Protein AF-0000000079958241 (afdb_homodimer)

Sequence (856 aa):
MDAGLSKRVENALKDIVPRNECHAPPRGYDASTAIDLSSAQNEVLRPELLEFFKTVVETKMSEKEFEMPESGGGNAALRVAMAHFFNTYFKPIHPVTRDHLVITAGASDAIESVIQSVCDDGDGVIVPGPYWFGFNPLLRLRANVSIIPAQPPTYQNYDNYLLPSLQAAYDFSHDKDRIKAVLLCNPHNPLGRCLPKKAIIECMEFCFERGLHFISDEIYALCRLNGAKGDRFVSALELLEPLVPSGAVKVDPSRVHVIWSPSKLFGSSGFRIGCILSQQNPPLLHALSLLTASHAPNPSALYLSSLLNWTQLPTLLALNSERLTASFSLLATFFREHDVEFIAPTDGLFVFARLARNARCVEEERRFCDRLALSGVRVGAGSWFKGVEREYGWARMRFSVKVEEMRTVVGMLARFMAKEAAVEIGQDMDAGLSKRVENALKDIVPRNECHAPPRGYDASTAIDLSSAQNEVLRPELLEFFKTVVETKMSEKEFEMPESGGGNAALRVAMAHFFNTYFKPIHPVTRDHLVITAGASDAIESVIQSVCDDGDGVIVPGPYWFGFNPLLRLRANVSIIPAQPPTYQNYDNYLLPSLQAAYDFSHDKDRIKAVLLCNPHNPLGRCLPKKAIIECMEFCFERGLHFISDEIYALCRLNGAKGDRFVSALELLEPLVPSGAVKVDPSRVHVIWSPSKLFGSSGFRIGCILSQQNPPLLHALSLLTASHAPNPSALYLSSLLNWTQLPTLLALNSERLTASFSLLATFFREHDVEFIAPTDGLFVFARLARNARCVEEERRFCDRLALSGVRVGAGSWFKGVEREYGWARMRFSVKVEEMRTVVGMLARFMAKEAAVEIGQD

Solvent-accessible surface area (backbone atoms only — not comparable to full-atom values): 42786 Å² total; per-residue (Å²): 130,86,64,62,61,9,65,61,36,52,54,30,45,69,61,40,50,66,64,52,58,72,68,52,79,51,90,82,52,51,76,89,76,31,47,75,24,47,55,85,58,28,50,67,54,35,72,63,50,48,54,49,46,43,50,45,45,69,72,65,60,56,66,70,43,29,37,66,54,40,65,86,21,30,56,64,68,34,32,44,28,47,18,53,45,42,47,70,75,41,50,36,64,58,82,58,46,41,89,27,38,29,42,16,19,12,44,67,47,26,51,38,49,51,48,40,36,40,36,41,78,70,17,31,32,37,30,57,32,47,28,62,53,69,54,53,53,52,35,25,53,80,45,36,31,44,79,40,64,14,46,23,84,39,86,64,71,38,69,78,30,44,61,61,17,45,50,48,40,50,70,68,40,92,56,52,87,40,49,39,33,37,49,41,54,44,35,26,48,57,49,4,30,35,55,46,65,67,51,53,52,48,48,41,31,56,23,41,77,68,72,26,31,37,34,38,38,32,39,35,50,85,28,39,36,70,86,46,77,72,54,61,84,68,45,72,49,48,60,54,55,67,93,43,89,95,76,44,60,60,59,53,54,50,36,42,34,39,32,32,28,53,26,42,62,66,20,33,43,4,41,15,43,24,20,36,37,38,82,53,29,67,69,53,52,52,53,44,17,64,76,32,44,67,35,43,23,32,63,40,43,53,48,48,26,51,50,60,63,36,88,58,42,68,58,52,49,50,49,49,20,50,45,39,33,56,18,36,50,55,50,51,50,51,29,60,75,66,71,39,56,62,47,79,43,26,24,45,49,34,34,29,27,34,76,36,73,81,28,86,38,66,67,50,22,46,50,49,44,42,52,39,27,64,71,28,43,30,53,27,48,41,79,56,23,66,29,36,78,92,66,46,10,34,27,33,35,39,33,27,40,46,52,71,56,43,52,52,48,52,52,49,48,51,54,48,51,55,50,55,53,50,53,57,54,66,74,98,130,86,64,61,61,9,66,60,38,52,54,30,44,69,61,40,51,66,63,52,58,73,69,52,78,53,91,81,50,51,77,88,76,31,48,76,24,47,56,86,58,28,51,67,54,35,73,64,50,49,54,48,46,45,48,44,46,68,73,64,59,56,65,70,43,27,37,67,54,40,64,86,19,30,54,63,66,31,32,43,28,47,18,52,46,40,49,70,74,42,50,37,63,59,81,56,48,43,87,28,38,30,43,15,19,12,41,68,47,27,52,37,49,51,47,39,36,39,37,39,80,71,18,31,31,37,30,56,32,47,30,61,51,67,55,54,52,52,37,25,54,78,43,37,32,43,79,41,63,15,46,24,83,38,87,66,70,37,67,80,31,45,60,62,17,46,50,48,40,49,70,69,39,92,57,52,90,40,49,40,32,36,49,42,54,42,34,25,47,59,48,5,30,34,54,47,66,67,52,53,51,50,49,42,32,56,22,42,78,68,71,26,33,37,35,38,37,32,39,33,51,86,29,39,36,71,86,46,77,73,54,62,85,68,44,72,49,47,60,53,56,66,96,43,89,96,77,49,59,59,58,52,54,50,34,40,37,40,31,31,27,52,26,42,62,65,20,33,43,5,40,17,44,24,21,37,37,39,82,53,29,68,68,54,52,52,53,45,19,64,75,32,42,68,34,42,24,32,64,41,42,54,48,49,27,52,49,62,63,36,88,57,39,67,57,52,50,51,49,48,18,50,47,38,32,55,17,37,49,56,52,51,51,51,28,60,75,66,71,38,55,62,46,78,44,26,24,45,51,32,34,29,28,34,75,35,74,81,28,86,36,67,67,50,23,45,51,49,44,41,53,40,27,63,72,29,43,31,53,26,49,41,78,56,22,67,28,38,76,93,66,48,11,33,28,33,36,38,33,26,41,46,54,71,56,42,52,53,47,54,52,51,48,51,53,48,51,53,51,52,54,50,54,56,55,67,74,97

Radius of gyration: 28.28 Å; Cα contacts (8 Å, |Δi|>4): 1809; chains: 2; bounding box: 67×85×63 Å

Organism: NCBI:txid1448308

InterPro domains:
  IPR004839 Aminotransferase, class I/classII, large domain [PF00155] (73-410)
  IPR015421 Pyridoxal phosphate-dependent transferase, major domain [G3DSA:3.40.640.10] (57-310)
  IPR015422 Pyridoxal phosphate-dependent transferase, small domain [G3DSA:3.90.1150.10] (34-405)
  IPR015424 Pyridoxal phosphate-dependent transferase [SSF53383] (9-418)
  IPR050478 Ethylene and sulfur compound biosynthesis-related protein [PTHR43795] (66-410)

Foldseek 3Di:
DCPVDDPLQVVLCVVVVVLVVLFDADPLFDPVQFDEQADQFFDLCVVVLVVLLVVLCVPPDDPVLVDFFDFQQTDQLLLALVQVLCVPAQVFPDRAHSNQKHKFQALLRVVLLLLLLFAAAAFEEEEEPLAFLVVSSSNPNPRNYYYQYLFDADPPPSLVCLLVSVCCSLVPDPCNVRYAAYEYEAVGPPAQAGRAPVSVLSVQLVCLVSVHAYEYEDAQALQFAPPDDDHHHHDPSHQCDDPDDPDHRSHDLQRYKYWYDCCNQVRPSVQRMIIIGRDRNSVSSSSSSVVRVRGHRSSSSSSSSCQSPPPCNVVSSVSSNHQLNLLVVLVVVLCVVVVWDWNDHGTGFKIKIQLQVPDQDQVSLSVLQSVLSSLRYHWAAPVSRPHHPRDHRITIGGSSDGNVVSVVVSVSSVVSVVVVVVVVVVVD/DCPVDDPLQVVLCVVVVVLVVLQDADPLFDPVQFDEQADQFFDLCVVVLVVLLVVLCVPPDDCVLVDFFDFLQTDQLLLALVQVLCVPAQVFPDRAHSNQKHKFQALLRVVLLLLLLFAAAAFEEEEEPLAFLVVSSSNPNPRNYYYQYLFDADPPPSLVCLLVSVCCSLVPDPCNVRYAAYEYEAVGPPAQAGHAPVSVLSVQLVCLVSVHAYEYEDAQALQFAPPDDDHHHHDPSHQCDDPDDPDHRSHDLQRYKYWYDCCNQVRPSVQRMIIIGRDPNSVSSSSSSVVRSRGHRSSSSSSSSCQSPPPCNVVSSVSSNHQLNLLVVLVVVLCVVVVWDWNGHGTGFKIKIQLQVPDQDQVSLSVLQSVLSSLRYHWAAPVSRPHHPRDHRITIGGSSDGNVVSVVVSVSSVVSVVVVVVVVVVVD

pLDDT: mean 93.85, std 8.52, range [39.72, 98.88]

Structure (mmCIF, N/CA/C/O backbone):
data_AF-0000000079958241-model_v1
#
loop_
_entity.id
_entity.type
_entity.pdbx_description
1 polymer 'PLP-dependent transferase'
#
loop_
_atom_site.group_PDB
_atom_site.id
_atom_site.type_symbol
_atom_site.label_atom_id
_atom_site.label_alt_id
_atom_site.label_comp_id
_atom_site.label_asym_id
_atom_site.label_entity_id
_atom_site.label_seq_id
_atom_site.pdbx_PDB_ins_code
_atom_site.Cartn_x
_atom_site.Cartn_y
_atom_site.Cartn_z
_atom_site.occupancy
_atom_site.B_iso_or_equiv
_atom_site.auth_seq_id
_atom_site.auth_comp_id
_atom_site.auth_asym_id
_atom_site.auth_atom_id
_atom_site.pdbx_PDB_model_num
ATOM 1 N N . MET A 1 1 ? -21.328 11.523 -18.625 1 60.44 1 MET A N 1
ATOM 2 C CA . MET A 1 1 ? -20.625 12.547 -17.859 1 60.44 1 MET A CA 1
ATOM 3 C C . MET A 1 1 ? -19.125 12.273 -17.844 1 60.44 1 MET A C 1
ATOM 5 O O . MET A 1 1 ? -18.703 11.109 -17.828 1 60.44 1 MET A O 1
ATOM 9 N N . ASP A 1 2 ? -18.359 13.289 -18.234 1 85.19 2 ASP A N 1
ATOM 10 C CA . ASP A 1 2 ? -16.906 13.188 -18.219 1 85.19 2 ASP A CA 1
ATOM 11 C C . ASP A 1 2 ? -16.375 12.992 -16.797 1 85.19 2 ASP A C 1
ATOM 13 O O . ASP A 1 2 ? -16.484 13.883 -15.961 1 85.19 2 ASP A O 1
ATOM 17 N N . ALA A 1 3 ? -15.93 11.82 -16.484 1 90.69 3 ALA A N 1
ATOM 18 C CA . ALA A 1 3 ? -15.461 11.461 -15.141 1 90.69 3 ALA A CA 1
ATOM 19 C C . ALA A 1 3 ? -14.141 12.148 -14.82 1 90.69 3 ALA A C 1
ATOM 21 O O . ALA A 1 3 ? -13.711 12.172 -13.664 1 90.69 3 ALA A O 1
ATOM 22 N N . GLY A 1 4 ? -13.555 12.742 -15.852 1 95.44 4 GLY A N 1
ATOM 23 C CA . GLY A 1 4 ? -12.297 13.445 -15.656 1 95.44 4 GLY A CA 1
ATOM 24 C C . GLY A 1 4 ? -11.133 12.516 -15.367 1 95.44 4 GLY A C 1
ATOM 25 O O . GLY A 1 4 ? -10.188 12.891 -14.656 1 95.44 4 GLY A O 1
ATOM 26 N N . LEU A 1 5 ? -11.195 11.242 -15.867 1 96.81 5 LEU A N 1
ATOM 27 C CA . LEU A 1 5 ? -10.109 10.297 -15.68 1 96.81 5 LEU A CA 1
ATOM 28 C C . LEU A 1 5 ? -8.922 10.648 -16.562 1 96.81 5 LEU A C 1
ATOM 30 O O . LEU A 1 5 ? -9.094 11.242 -17.641 1 96.81 5 LEU A O 1
ATOM 34 N N . SER A 1 6 ? -7.781 10.375 -16.141 1 96.69 6 SER A N 1
ATOM 35 C CA . SER A 1 6 ? -6.598 10.492 -16.984 1 96.69 6 SER A CA 1
ATOM 36 C C . SER A 1 6 ? -6.672 9.539 -18.172 1 96.69 6 SER A C 1
ATOM 38 O O . SER A 1 6 ? -7.367 8.523 -18.109 1 96.69 6 SER A O 1
ATOM 40 N N . LYS A 1 7 ? -5.957 9.836 -19.219 1 95.81 7 LYS A N 1
ATOM 41 C CA . LYS A 1 7 ? -5.887 8.969 -20.406 1 95.81 7 LYS A CA 1
ATOM 42 C C . LYS A 1 7 ? -5.227 7.633 -20.062 1 95.81 7 LYS A C 1
ATOM 44 O O . LYS A 1 7 ? -5.621 6.59 -20.578 1 95.81 7 LYS A O 1
ATOM 49 N N . ARG A 1 8 ? -4.258 7.668 -19.219 1 95.38 8 ARG A N 1
ATOM 50 C CA . ARG A 1 8 ? -3.535 6.445 -18.875 1 95.38 8 ARG A CA 1
ATOM 51 C C . ARG A 1 8 ? -4.445 5.457 -18.156 1 95.38 8 ARG A C 1
ATOM 53 O O . ARG A 1 8 ? -4.422 4.262 -18.438 1 95.38 8 ARG A O 1
ATOM 60 N N . VAL A 1 9 ? -5.293 5.969 -17.266 1 95.31 9 VAL A N 1
ATOM 61 C CA . VAL A 1 9 ? -6.188 5.078 -16.531 1 95.31 9 VAL A CA 1
ATOM 62 C C . VAL A 1 9 ? -7.316 4.609 -17.438 1 95.31 9 VAL A C 1
ATOM 64 O O . VAL A 1 9 ? -7.719 3.447 -17.391 1 95.31 9 VAL A O 1
ATOM 67 N N . GLU A 1 10 ? -7.816 5.48 -18.25 1 95.44 10 GLU A N 1
ATOM 68 C CA . GLU A 1 10 ? -8.836 5.082 -19.203 1 95.44 10 GLU A CA 1
ATOM 69 C C . GLU A 1 10 ? -8.336 3.961 -20.109 1 95.44 10 GLU A C 1
ATOM 71 O O . GLU A 1 10 ? -9.047 2.979 -20.344 1 95.44 10 GLU A O 1
ATOM 76 N N . ASN A 1 11 ? -7.172 4.152 -20.594 1 94.38 11 ASN A N 1
ATOM 77 C CA . ASN A 1 11 ? -6.578 3.154 -21.484 1 94.38 11 ASN A CA 1
ATOM 78 C C . ASN A 1 11 ? -6.344 1.832 -20.75 1 94.38 11 ASN A C 1
ATOM 80 O O . ASN A 1 11 ? -6.598 0.761 -21.312 1 94.38 11 ASN A O 1
ATOM 84 N N . ALA A 1 12 ? -5.883 1.941 -19.578 1 92.88 12 ALA A N 1
ATOM 85 C CA . ALA A 1 12 ? -5.637 0.736 -18.797 1 92.88 12 ALA A CA 1
ATOM 86 C C . ALA A 1 12 ? -6.938 -0.013 -18.531 1 92.88 12 ALA A C 1
ATOM 88 O O . ALA A 1 12 ? -6.988 -1.241 -18.625 1 92.88 12 ALA A O 1
ATOM 89 N N . LEU A 1 13 ? -7.973 0.729 -18.188 1 93.25 13 LEU A N 1
ATOM 90 C CA . LEU A 1 13 ? -9.258 0.116 -17.875 1 93.25 13 LEU A CA 1
ATOM 91 C C . LEU A 1 13 ? -9.844 -0.577 -19.109 1 93.25 13 LEU A C 1
ATOM 93 O O . LEU A 1 13 ? -10.438 -1.653 -19 1 93.25 13 LEU A O 1
ATOM 97 N N . LYS A 1 14 ? -9.695 0.004 -20.219 1 92.5 14 LYS A N 1
ATOM 98 C CA . LYS A 1 14 ? -10.18 -0.585 -21.469 1 92.5 14 LYS A CA 1
ATOM 99 C C . LYS A 1 14 ? -9.516 -1.936 -21.719 1 92.5 14 LYS A C 1
ATOM 101 O O . LYS A 1 14 ? -10.141 -2.838 -22.297 1 92.5 14 LYS A O 1
ATOM 106 N N . ASP A 1 15 ? -8.359 -2.045 -21.234 1 90.31 15 ASP A N 1
ATOM 107 C CA . ASP A 1 15 ? -7.602 -3.273 -21.453 1 90.31 15 ASP A CA 1
ATOM 108 C C . ASP A 1 15 ? -7.914 -4.309 -20.375 1 90.31 15 ASP A C 1
ATOM 110 O O . ASP A 1 15 ? -8.07 -5.496 -20.672 1 90.31 15 ASP A O 1
ATOM 114 N N . ILE A 1 16 ? -8.062 -3.873 -19.156 1 90.5 16 ILE A N 1
ATOM 115 C CA . ILE A 1 16 ? -8.047 -4.789 -18.031 1 90.5 16 ILE A CA 1
ATOM 116 C C . ILE A 1 16 ? -9.477 -5.242 -17.719 1 90.5 16 ILE A C 1
ATOM 118 O O . ILE A 1 16 ? -9.695 -6.391 -17.328 1 90.5 16 ILE A O 1
ATOM 122 N N . VAL A 1 17 ? -10.453 -4.383 -17.859 1 87.69 17 VAL A N 1
ATOM 123 C CA . VAL A 1 17 ? -11.797 -4.629 -17.344 1 87.69 17 VAL A CA 1
ATOM 124 C C . VAL A 1 17 ? -12.422 -5.812 -18.078 1 87.69 17 VAL A C 1
ATOM 126 O O . VAL A 1 17 ? -12.922 -6.746 -17.453 1 87.69 17 VAL A O 1
ATOM 129 N N . PRO A 1 18 ? -12.336 -5.895 -19.391 1 84.5 18 PRO A N 1
ATOM 130 C CA . PRO A 1 18 ? -12.906 -7.059 -20.078 1 84.5 18 PRO A CA 1
ATOM 131 C C . PRO A 1 18 ? -12.234 -8.367 -19.672 1 84.5 18 PRO A C 1
ATOM 133 O O . PRO A 1 18 ? -12.898 -9.398 -19.562 1 84.5 18 PRO A O 1
ATOM 136 N N . ARG A 1 19 ? -11.023 -8.367 -19.422 1 81.31 19 ARG A N 1
ATOM 137 C CA . ARG A 1 19 ? -10.273 -9.562 -19.047 1 81.31 19 ARG A CA 1
ATOM 138 C C . ARG A 1 19 ? -10.656 -10.031 -17.641 1 81.31 19 ARG A C 1
ATOM 140 O O . ARG A 1 19 ? -10.695 -11.234 -17.375 1 81.31 19 ARG A O 1
ATOM 147 N N . ASN A 1 20 ? -10.914 -9.031 -16.812 1 81.06 20 ASN A N 1
ATOM 148 C CA . ASN A 1 20 ? -11.297 -9.359 -15.445 1 81.06 20 ASN A CA 1
ATOM 149 C C . ASN A 1 20 ? -12.711 -9.938 -15.383 1 81.06 20 ASN A C 1
ATOM 151 O O . ASN A 1 20 ? -13 -10.789 -14.531 1 81.06 20 ASN A O 1
ATOM 155 N N . GLU A 1 21 ? -13.562 -9.484 -16.172 1 77.69 21 GLU A N 1
ATOM 156 C CA . GLU A 1 21 ? -14.953 -9.922 -16.172 1 77.69 21 GLU A CA 1
ATOM 157 C C . GLU A 1 21 ? -15.062 -11.406 -16.531 1 77.69 21 GLU A C 1
ATOM 159 O O . GLU A 1 21 ? -15.977 -12.094 -16.078 1 77.69 21 GLU A O 1
ATOM 164 N N . CYS A 1 22 ? -14.125 -11.875 -17.203 1 75.5 22 CYS A N 1
ATOM 165 C CA . CYS A 1 22 ? -14.133 -13.273 -17.609 1 75.5 22 CYS A CA 1
ATOM 166 C C . CYS A 1 22 ? -13.852 -14.195 -16.438 1 75.5 22 CYS A C 1
ATOM 168 O O . CYS A 1 22 ? -14.094 -15.398 -16.5 1 75.5 22 CYS A O 1
ATOM 170 N N . HIS A 1 23 ? -13.438 -13.594 -15.367 1 81.31 23 HIS A N 1
ATOM 171 C CA . HIS A 1 23 ? -13.078 -14.391 -14.195 1 81.31 23 HIS A CA 1
ATOM 172 C C . HIS A 1 23 ? -14.164 -14.312 -13.125 1 81.31 23 HIS A C 1
ATOM 17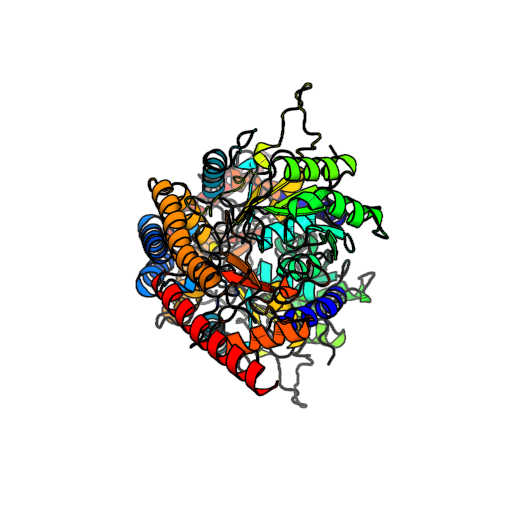4 O O . HIS A 1 23 ? -14.062 -14.969 -12.086 1 81.31 23 HIS A O 1
ATOM 180 N N . ALA A 1 24 ? -15.156 -13.555 -13.43 1 84.31 24 ALA A N 1
ATOM 181 C CA . ALA A 1 24 ? -16.25 -13.414 -12.469 1 84.31 24 ALA A CA 1
ATOM 182 C C . ALA A 1 24 ? -17.062 -14.703 -12.367 1 84.31 24 ALA A C 1
ATOM 184 O O . ALA A 1 24 ? -17.203 -15.43 -13.352 1 84.31 24 ALA A O 1
ATOM 185 N N . PRO A 1 25 ? -17.547 -14.977 -11.234 1 89.25 25 PRO A N 1
ATOM 186 C CA . PRO A 1 25 ? -18.422 -16.141 -11.125 1 89.25 25 PRO A CA 1
ATOM 187 C C . PRO A 1 25 ? -19.703 -16 -11.961 1 89.25 25 PRO A C 1
ATOM 189 O O . PRO A 1 25 ? -20.141 -14.883 -12.234 1 89.25 25 PRO A O 1
ATOM 192 N N . PRO A 1 26 ? -20.203 -17.109 -12.297 1 91.44 26 PRO A N 1
ATOM 193 C CA . PRO A 1 26 ? -21.438 -17.062 -13.102 1 91.44 26 PRO A CA 1
ATOM 194 C C . PRO A 1 26 ? -22.641 -16.609 -12.297 1 91.44 26 PRO A C 1
ATOM 196 O O . PRO A 1 26 ? -22.641 -16.672 -11.062 1 91.44 26 PRO A O 1
ATOM 199 N N . ARG A 1 27 ? -23.656 -16.203 -13.102 1 88.44 27 ARG A N 1
ATOM 200 C CA . ARG A 1 27 ? -24.922 -15.812 -12.477 1 88.44 27 ARG A CA 1
ATOM 201 C C . ARG A 1 27 ? -25.516 -16.984 -11.703 1 88.44 27 ARG A C 1
ATOM 203 O O . ARG A 1 27 ? -25.531 -18.109 -12.188 1 88.44 27 ARG A O 1
ATOM 210 N N . GLY A 1 28 ? -25.875 -16.688 -10.57 1 91.5 28 GLY A N 1
ATOM 211 C CA . GLY A 1 28 ? -26.484 -17.734 -9.758 1 91.5 28 GLY A CA 1
ATOM 212 C C . GLY A 1 28 ? -25.5 -18.359 -8.773 1 91.5 28 GLY A C 1
ATOM 213 O O . GLY A 1 28 ? -25.906 -19.141 -7.906 1 91.5 28 GLY A O 1
ATOM 214 N N . TYR A 1 29 ? -24.234 -18.078 -8.984 1 92.12 29 TYR A N 1
ATOM 215 C CA . TYR A 1 29 ? -23.219 -18.562 -8.062 1 92.12 29 TYR A CA 1
ATOM 216 C C . TYR A 1 29 ? -23.438 -18.016 -6.656 1 92.12 29 TYR A C 1
ATOM 218 O O . TYR A 1 29 ? -23.703 -16.812 -6.488 1 92.12 29 TYR A O 1
ATOM 226 N N . ASP A 1 30 ? -23.438 -18.844 -5.684 1 90.88 30 ASP A N 1
ATOM 227 C CA . ASP A 1 30 ? -23.594 -18.453 -4.285 1 90.88 30 ASP A CA 1
ATOM 228 C C . ASP A 1 30 ? -22.312 -18.719 -3.502 1 90.88 30 ASP A C 1
ATOM 230 O O . ASP A 1 30 ? -22.047 -19.859 -3.092 1 90.88 30 ASP A O 1
ATOM 234 N N . ALA A 1 31 ? -21.688 -17.734 -3.178 1 86.38 31 ALA A N 1
ATOM 235 C CA . ALA A 1 31 ? -20.391 -17.828 -2.512 1 86.38 31 ALA A CA 1
ATOM 236 C C . ALA A 1 31 ? -20.547 -18.344 -1.084 1 86.38 31 ALA A C 1
ATOM 238 O O . ALA A 1 31 ? -19.594 -18.875 -0.506 1 86.38 31 ALA A O 1
ATOM 239 N N . SER A 1 32 ? -21.703 -18.25 -0.576 1 86.5 32 SER A N 1
ATOM 240 C CA . SER A 1 32 ? -21.922 -18.641 0.811 1 86.5 32 SER A CA 1
ATOM 241 C C . SER A 1 32 ? -22.031 -20.156 0.942 1 86.5 32 SER A C 1
ATOM 243 O O . SER A 1 32 ? -21.766 -20.719 2.014 1 86.5 32 SER A O 1
ATOM 245 N N . THR A 1 33 ? -22.344 -20.812 -0.108 1 88.94 33 THR A N 1
ATOM 246 C CA . THR A 1 33 ? -22.547 -22.25 -0.037 1 88.94 33 THR A CA 1
ATOM 247 C C . THR A 1 33 ? -21.5 -22.984 -0.856 1 88.94 33 THR A C 1
ATOM 249 O O . THR A 1 33 ? -21.281 -24.188 -0.67 1 88.94 33 THR A O 1
ATOM 252 N N . ALA A 1 34 ? -20.828 -22.297 -1.674 1 94.38 34 ALA A N 1
ATOM 253 C CA . ALA A 1 34 ? -19.859 -22.922 -2.555 1 94.38 34 ALA A CA 1
ATOM 254 C C . ALA A 1 34 ? -18.484 -22.969 -1.896 1 94.38 34 ALA A C 1
ATOM 256 O O . ALA A 1 34 ? -18.203 -22.219 -0.954 1 94.38 34 ALA A O 1
ATOM 257 N N . ILE A 1 35 ? -17.719 -23.906 -2.277 1 96.38 35 ILE A N 1
ATOM 258 C CA . ILE A 1 35 ? -16.297 -23.969 -1.918 1 96.38 35 ILE A CA 1
ATOM 259 C C . ILE A 1 35 ? -15.453 -23.422 -3.064 1 96.38 35 ILE A C 1
ATOM 261 O O . ILE A 1 35 ? -15.484 -23.953 -4.176 1 96.38 35 ILE A O 1
ATOM 265 N N . ASP A 1 36 ? -14.766 -22.359 -2.818 1 95.69 36 ASP A N 1
ATOM 266 C CA . ASP A 1 36 ? -13.953 -21.719 -3.842 1 95.69 36 ASP A CA 1
ATOM 267 C C . ASP A 1 36 ? -12.539 -22.281 -3.859 1 95.69 36 ASP A C 1
ATOM 269 O O . ASP A 1 36 ? -11.734 -22 -2.975 1 95.69 36 ASP A O 1
ATOM 273 N N . LEU A 1 37 ? -12.242 -23.062 -4.859 1 97.69 37 LEU A N 1
ATOM 274 C CA . LEU A 1 37 ? -10.906 -23.609 -5.039 1 97.69 37 LEU A CA 1
ATOM 275 C C . LEU A 1 37 ? -10.148 -22.875 -6.129 1 97.69 37 LEU A C 1
ATOM 277 O O . LEU A 1 37 ? -9.102 -23.328 -6.59 1 97.69 37 LEU A O 1
ATOM 281 N N . SER A 1 38 ? -10.688 -21.719 -6.547 1 95.75 38 SER A N 1
ATOM 282 C CA . SER A 1 38 ? -10.094 -21.016 -7.676 1 95.75 38 SER A CA 1
ATOM 283 C C . SER A 1 38 ? -8.984 -20.078 -7.211 1 95.75 38 SER A C 1
ATOM 285 O O . SER A 1 38 ? -8.156 -19.641 -8.016 1 95.75 38 SER A O 1
ATOM 287 N N . SER A 1 39 ? -8.93 -19.703 -5.926 1 92.75 39 SER A N 1
ATOM 288 C CA . SER A 1 39 ? -7.941 -18.766 -5.406 1 92.75 39 SER A CA 1
ATOM 289 C C . SER A 1 39 ? -6.711 -19.5 -4.879 1 92.75 39 SER A C 1
ATOM 291 O O . SER A 1 39 ? -6.777 -20.703 -4.57 1 92.75 39 SER A O 1
ATOM 293 N N . ALA A 1 40 ? -5.609 -18.812 -4.789 1 94.38 40 ALA A N 1
ATOM 294 C CA . ALA A 1 40 ? -4.375 -19.406 -4.277 1 94.38 40 ALA A CA 1
ATOM 295 C C . ALA A 1 40 ? -4.172 -19.078 -2.803 1 94.38 40 ALA A C 1
ATOM 297 O O . ALA A 1 40 ? -3.102 -18.609 -2.408 1 94.38 40 ALA A O 1
ATOM 298 N N . GLN A 1 41 ? -5.133 -19.406 -2.016 1 95.81 41 GLN A N 1
ATOM 299 C CA . GLN A 1 41 ? -5.008 -19.172 -0.579 1 95.81 41 GLN A CA 1
ATOM 300 C C . GLN A 1 41 ? -4.645 -20.469 0.15 1 95.81 41 GLN A C 1
ATOM 302 O O . GLN A 1 41 ? -5.105 -21.547 -0.223 1 95.81 41 GLN A O 1
ATOM 307 N N . ASN A 1 42 ? -3.852 -20.328 1.13 1 98.38 42 ASN A N 1
ATOM 308 C CA . ASN A 1 42 ? -3.49 -21.453 1.984 1 98.38 42 ASN A CA 1
ATOM 309 C C . ASN A 1 42 ? -4.199 -21.375 3.334 1 98.38 42 ASN A C 1
ATOM 311 O O . ASN A 1 42 ? -3.949 -20.469 4.125 1 98.38 42 ASN A O 1
ATOM 315 N N . GLU A 1 43 ? -5.031 -22.344 3.637 1 97.75 43 GLU A N 1
ATOM 316 C CA . GLU A 1 43 ? -5.848 -22.25 4.844 1 97.75 43 GLU A CA 1
ATOM 317 C C . GLU A 1 43 ? -5.453 -23.312 5.855 1 97.75 43 GLU A C 1
ATOM 319 O O . GLU A 1 43 ? -6.031 -23.391 6.941 1 97.75 43 GLU A O 1
ATOM 324 N N . VAL A 1 44 ? -4.422 -24.078 5.594 1 97.94 44 VAL A N 1
ATOM 325 C CA . VAL A 1 44 ? -4.211 -25.312 6.332 1 97.94 44 VAL A CA 1
ATOM 326 C C . VAL A 1 44 ? -3.586 -25.016 7.691 1 97.94 44 VAL A C 1
ATOM 328 O O . VAL A 1 44 ? -3.646 -25.828 8.609 1 97.94 44 VAL A O 1
ATOM 331 N N . LEU A 1 45 ? -3.012 -23.797 7.852 1 97.88 45 LEU A N 1
ATOM 332 C CA . LEU A 1 45 ? -2.336 -23.484 9.102 1 97.88 45 LEU A CA 1
ATOM 333 C C . LEU A 1 45 ? -3.078 -22.391 9.867 1 97.88 45 LEU A C 1
ATOM 335 O O . LEU A 1 45 ? -2.6 -21.922 10.891 1 97.88 45 LEU A O 1
ATOM 339 N N . ARG A 1 46 ? -4.195 -21.906 9.438 1 96.88 46 ARG A N 1
ATOM 340 C CA . ARG A 1 46 ? -4.816 -20.672 9.906 1 96.88 46 ARG A CA 1
ATOM 341 C C . ARG A 1 46 ? -5.129 -20.75 11.398 1 96.88 46 ARG A C 1
ATOM 343 O O . ARG A 1 46 ? -4.957 -19.766 12.125 1 96.88 46 ARG A O 1
ATOM 350 N N . PRO A 1 47 ? -5.613 -21.984 11.938 1 96.88 47 PRO A N 1
ATOM 351 C CA . PRO A 1 47 ? -5.867 -22.016 13.383 1 96.88 47 PRO A CA 1
ATOM 352 C C . PRO A 1 47 ? -4.613 -21.734 14.211 1 96.88 47 PRO A C 1
ATOM 354 O O . PRO A 1 47 ? -4.664 -20.969 15.164 1 96.88 47 PRO A O 1
ATOM 357 N N . GLU A 1 48 ? -3.502 -22.359 13.867 1 97.88 48 GLU A N 1
ATOM 358 C CA . GLU A 1 48 ? -2.242 -22.156 14.578 1 97.88 48 GLU A CA 1
ATOM 359 C C . GLU A 1 48 ? -1.749 -20.719 14.422 1 97.88 48 GLU A C 1
ATOM 361 O O . GLU A 1 48 ? -1.29 -20.109 15.391 1 97.88 48 GLU A O 1
ATOM 366 N N . LEU A 1 49 ? -1.885 -20.172 13.25 1 98.44 49 LEU A N 1
ATOM 367 C CA . LEU A 1 49 ? -1.387 -18.828 12.961 1 98.44 49 LEU A CA 1
ATOM 368 C C . LEU A 1 49 ? -2.236 -17.7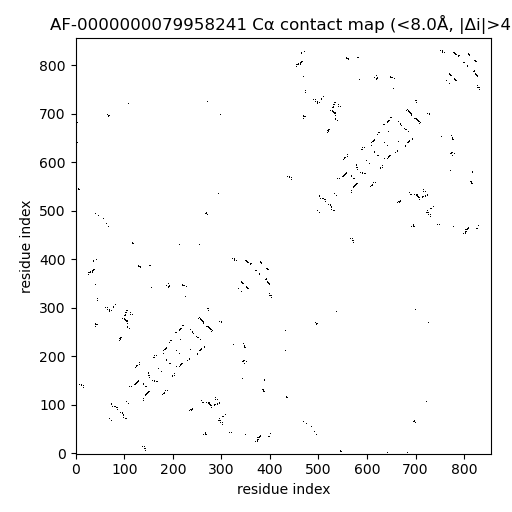66 13.656 1 98.44 49 LEU A C 1
ATOM 370 O O . LEU A 1 49 ? -1.723 -16.734 14.078 1 98.44 49 LEU A O 1
ATOM 374 N N . LEU A 1 50 ? -3.553 -18.031 13.711 1 98.5 50 LEU A N 1
ATOM 375 C CA . LEU A 1 50 ? -4.441 -17.125 14.43 1 98.5 50 LEU A CA 1
ATOM 376 C C . LEU A 1 50 ? -4.039 -17.031 15.898 1 98.5 50 LEU A C 1
ATOM 378 O O . LEU A 1 50 ? -3.91 -15.922 16.438 1 98.5 50 LEU A O 1
ATOM 382 N N . GLU A 1 51 ? -3.814 -18.172 16.516 1 98.44 51 GLU A N 1
ATOM 383 C CA . GLU A 1 51 ? -3.418 -18.188 17.922 1 98.44 51 GLU A CA 1
ATOM 384 C C . GLU A 1 51 ? -2.049 -17.531 18.109 1 9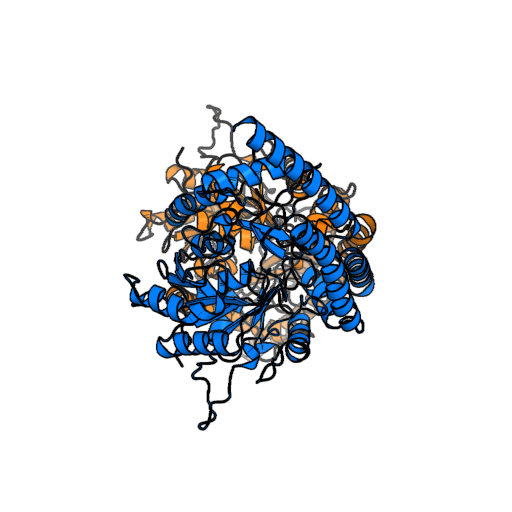8.44 51 GLU A C 1
ATOM 386 O O . GLU A 1 51 ? -1.827 -16.828 19.094 1 98.44 51 GLU A O 1
ATOM 391 N N . PHE A 1 52 ? -1.175 -17.797 17.234 1 98.56 52 PHE A N 1
ATOM 392 C CA . PHE A 1 52 ? 0.145 -17.188 17.281 1 98.56 52 PHE A CA 1
ATOM 393 C C . PHE A 1 52 ? 0.036 -15.664 17.219 1 98.56 52 PHE A C 1
ATOM 395 O O . PHE A 1 52 ? 0.68 -14.953 18 1 98.56 52 PHE A O 1
ATOM 402 N N . PHE A 1 53 ? -0.739 -15.133 16.297 1 98.62 53 PHE A N 1
ATOM 403 C CA . PHE A 1 53 ? -0.907 -13.688 16.141 1 98.62 53 PHE A CA 1
ATOM 404 C C . PHE A 1 53 ? -1.483 -13.07 17.422 1 98.62 53 PHE A C 1
ATOM 406 O O . PHE A 1 53 ? -1.022 -12.016 17.859 1 98.62 53 PHE A O 1
ATOM 413 N N . LYS A 1 54 ? -2.52 -13.719 17.922 1 98.69 54 LYS A N 1
ATOM 414 C CA . LYS A 1 54 ? -3.111 -13.227 19.172 1 98.69 54 LYS A CA 1
ATOM 415 C C . LYS A 1 54 ? -2.062 -13.117 20.266 1 98.69 54 LYS A C 1
ATOM 417 O O . LYS A 1 54 ? -2.018 -12.125 21 1 98.69 54 LYS A O 1
ATOM 422 N N . THR A 1 55 ? -1.21 -14.086 20.359 1 98.56 55 THR A N 1
ATOM 423 C CA . THR A 1 55 ? -0.159 -14.102 21.375 1 98.56 55 THR A CA 1
ATOM 424 C C . THR A 1 55 ? 0.845 -12.977 21.125 1 98.56 55 THR A C 1
ATOM 426 O O . THR A 1 55 ? 1.264 -12.297 22.062 1 98.56 55 THR A O 1
ATOM 429 N N . VAL A 1 56 ? 1.237 -12.781 19.891 1 98.69 56 VAL A N 1
ATOM 430 C CA . VAL A 1 56 ? 2.197 -11.75 19.531 1 98.69 56 VAL A CA 1
ATOM 431 C C . VAL A 1 56 ? 1.645 -10.375 19.906 1 98.69 56 VAL A C 1
ATOM 433 O O . VAL A 1 56 ? 2.357 -9.547 20.484 1 98.69 56 VAL A O 1
ATOM 436 N N . VAL A 1 57 ? 0.379 -10.102 19.578 1 98.69 57 VAL A N 1
ATOM 437 C CA . VAL A 1 57 ? -0.237 -8.812 19.891 1 98.69 57 VAL A CA 1
ATOM 438 C C . VAL A 1 57 ? -0.305 -8.617 21.391 1 98.69 57 VAL A C 1
ATOM 440 O O . VAL A 1 57 ? 0.009 -7.531 21.906 1 98.69 57 VAL A O 1
ATOM 443 N N . GLU A 1 58 ? -0.638 -9.641 22.078 1 98.25 58 GLU A N 1
ATOM 444 C CA . GLU A 1 58 ? -0.765 -9.555 23.531 1 98.25 58 GLU A CA 1
ATOM 445 C C . GLU A 1 58 ? 0.586 -9.289 24.188 1 98.25 58 GLU A C 1
ATOM 447 O O . GLU A 1 58 ? 0.685 -8.484 25.109 1 98.25 58 GLU A O 1
ATOM 452 N N . THR A 1 59 ? 1.635 -9.875 23.641 1 98.19 59 THR A N 1
ATOM 453 C CA . THR A 1 59 ? 2.877 -9.914 24.406 1 98.19 59 THR A CA 1
ATOM 454 C C . THR A 1 59 ? 3.893 -8.93 23.844 1 98.19 59 THR A C 1
ATOM 456 O O . THR A 1 59 ? 4.789 -8.469 24.547 1 98.19 59 THR A O 1
ATOM 459 N N . LYS A 1 60 ? 3.773 -8.57 22.547 1 98.38 60 LYS A N 1
ATOM 460 C CA . LYS A 1 60 ? 4.879 -7.848 21.938 1 98.38 60 LYS A CA 1
ATOM 461 C C . LYS A 1 60 ? 4.41 -6.504 21.375 1 98.38 60 LYS A C 1
ATOM 463 O O . LYS A 1 60 ? 5.223 -5.605 21.141 1 98.38 60 LYS A O 1
ATOM 468 N N . MET A 1 61 ? 3.109 -6.379 21.172 1 98.12 61 MET A N 1
ATOM 469 C CA . MET A 1 61 ? 2.596 -5.129 20.609 1 98.12 61 MET A CA 1
ATOM 470 C C . MET A 1 61 ? 2.803 -3.977 21.594 1 98.12 61 MET A C 1
ATOM 472 O O . MET A 1 61 ? 2.592 -4.137 22.797 1 98.12 61 MET A O 1
ATOM 476 N N . SER A 1 62 ? 3.307 -2.857 21.109 1 98 62 SER A N 1
ATOM 477 C CA . SER A 1 62 ? 3.529 -1.652 21.891 1 98 62 SER A CA 1
ATOM 478 C C . SER A 1 62 ? 3.088 -0.403 21.141 1 98 62 SER A C 1
ATOM 480 O O . SER A 1 62 ? 2.633 -0.491 20 1 98 62 SER A O 1
ATOM 482 N N . GLU A 1 63 ? 3.217 0.743 21.75 1 97.19 63 GLU A N 1
ATOM 483 C CA . GLU A 1 63 ? 2.848 2.016 21.141 1 97.19 63 GLU A CA 1
ATOM 484 C C . GLU A 1 63 ? 3.689 2.299 19.906 1 97.19 63 GLU A C 1
ATOM 486 O O . GLU A 1 63 ? 3.262 3.033 19.016 1 97.19 63 GLU A O 1
ATOM 491 N N . LYS A 1 64 ? 4.836 1.655 19.797 1 95.44 64 LYS A N 1
ATOM 492 C CA . LYS A 1 64 ? 5.758 1.872 18.688 1 95.44 64 LYS A CA 1
ATOM 493 C C . LYS A 1 64 ? 5.117 1.469 17.359 1 95.44 64 LYS A C 1
ATOM 495 O O . LYS A 1 64 ? 5.387 2.08 16.328 1 95.44 64 LYS A O 1
ATOM 500 N N . GLU A 1 65 ? 4.27 0.481 17.422 1 97.19 65 GLU A N 1
ATOM 501 C CA . GLU A 1 65 ? 3.652 -0.025 16.203 1 97.19 65 GLU A CA 1
ATOM 502 C C . GLU A 1 65 ? 2.633 0.965 15.641 1 97.19 65 GLU A C 1
ATOM 504 O O . GLU A 1 65 ? 2.217 0.855 14.492 1 97.19 65 GLU A O 1
ATOM 509 N N . PHE A 1 66 ? 2.24 1.954 16.438 1 97.56 66 PHE A N 1
ATOM 510 C CA . PHE A 1 66 ? 1.32 2.986 15.984 1 97.56 66 PHE A CA 1
ATOM 511 C C . PHE A 1 66 ? 2.068 4.078 15.227 1 97.56 66 PHE A C 1
ATOM 513 O O . PHE A 1 66 ? 1.456 4.883 14.523 1 97.56 66 PHE A O 1
ATOM 520 N N . GLU A 1 67 ? 3.338 4.145 15.297 1 95.19 67 GLU A N 1
ATOM 521 C CA . GLU A 1 67 ? 4.156 5.18 14.672 1 95.19 67 GLU A CA 1
ATOM 522 C C . GLU A 1 67 ? 4.266 4.965 13.164 1 95.19 67 GLU A C 1
ATOM 524 O O . GLU A 1 67 ? 3.947 3.885 12.664 1 95.19 67 GLU A O 1
ATOM 529 N N . MET A 1 68 ? 4.688 5.984 12.523 1 92.62 68 MET A N 1
ATOM 530 C CA . MET A 1 68 ? 4.988 5.859 11.102 1 92.62 68 MET A CA 1
ATOM 531 C C . MET A 1 68 ? 6.004 4.75 10.852 1 92.62 68 MET A C 1
ATOM 533 O O . MET A 1 68 ? 6.977 4.617 11.594 1 92.62 68 MET A O 1
ATOM 537 N N . PRO A 1 69 ? 5.793 4.047 9.773 1 91.56 69 PRO A N 1
ATOM 538 C CA . PRO A 1 69 ? 6.773 3.004 9.469 1 91.56 69 PRO A CA 1
ATOM 539 C C . PRO A 1 69 ? 8.18 3.559 9.266 1 91.56 69 PRO A C 1
ATOM 541 O O . PRO A 1 69 ? 8.344 4.707 8.844 1 91.56 69 PRO A O 1
ATOM 544 N N . GLU A 1 70 ? 9.109 2.75 9.492 1 90.44 70 GLU A N 1
ATOM 545 C CA . GLU A 1 70 ? 10.516 3.131 9.328 1 90.44 70 GLU A CA 1
ATOM 546 C C . GLU A 1 70 ? 10.852 3.387 7.863 1 90.44 70 GLU A C 1
ATOM 548 O O . GLU A 1 70 ? 10.328 2.711 6.977 1 90.44 70 GLU A O 1
ATOM 553 N N . SER A 1 71 ? 11.75 4.293 7.676 1 87.38 71 SER A N 1
ATOM 554 C CA . SER A 1 71 ? 12.203 4.609 6.324 1 87.38 71 SER A CA 1
ATOM 555 C C . SER A 1 71 ? 13.383 3.73 5.918 1 87.38 71 SER A C 1
ATOM 557 O O . SER A 1 71 ? 13.828 2.885 6.695 1 87.38 71 SER A O 1
ATOM 559 N N . GLY A 1 72 ? 13.805 3.865 4.742 1 90.81 72 GLY A N 1
ATOM 560 C CA . GLY A 1 72 ? 15.023 3.219 4.27 1 90.81 72 GLY A CA 1
ATOM 561 C C . GLY A 1 72 ? 14.852 1.731 4.027 1 90.81 72 GLY A C 1
ATOM 562 O O . GLY A 1 72 ? 15.734 0.937 4.367 1 90.81 72 GLY A O 1
ATOM 563 N N . GLY A 1 73 ? 13.695 1.334 3.623 1 95.31 73 GLY A N 1
ATOM 564 C CA . GLY A 1 73 ? 13.469 -0.055 3.256 1 95.31 73 GLY A CA 1
ATOM 565 C C . GLY A 1 73 ? 12.438 -0.743 4.129 1 95.31 73 GLY A C 1
ATOM 566 O O . GLY A 1 73 ? 12.07 -1.891 3.873 1 95.31 73 GLY A O 1
ATOM 567 N N . GLY A 1 74 ? 12.047 -0.019 5.188 1 96.31 74 GLY A N 1
ATOM 568 C CA . GLY A 1 74 ? 10.984 -0.561 6.02 1 96.31 74 GLY A CA 1
ATOM 569 C C . GLY A 1 74 ? 11.477 -1.058 7.363 1 96.31 74 GLY A C 1
ATOM 570 O O . GLY A 1 74 ? 12.594 -0.736 7.781 1 96.31 74 GLY A O 1
ATOM 571 N N . ASN A 1 75 ? 10.711 -1.787 8.07 1 97.44 75 ASN A N 1
ATOM 572 C CA . ASN A 1 75 ? 10.953 -2.246 9.438 1 97.44 75 ASN A CA 1
ATOM 573 C C . ASN A 1 75 ? 12.273 -3.002 9.555 1 97.44 75 ASN A C 1
ATOM 575 O O . ASN A 1 75 ? 12.438 -4.062 8.945 1 97.44 75 ASN A O 1
ATOM 579 N N . ALA A 1 76 ? 13.148 -2.525 10.375 1 96.81 76 ALA A N 1
ATOM 580 C CA . ALA A 1 76 ? 14.5 -3.064 10.477 1 96.81 76 ALA A CA 1
ATOM 581 C C . ALA A 1 76 ? 14.484 -4.473 11.062 1 96.81 76 ALA A C 1
ATOM 583 O O . ALA A 1 76 ? 15.203 -5.359 10.586 1 96.81 76 ALA A O 1
ATOM 584 N N . ALA A 1 77 ? 13.727 -4.664 12.086 1 97.88 77 ALA A N 1
ATOM 585 C CA . ALA A 1 77 ? 13.656 -5.973 12.734 1 97.88 77 ALA A CA 1
ATOM 586 C C . ALA A 1 77 ? 13.141 -7.031 11.758 1 97.88 77 ALA A C 1
ATOM 588 O O . ALA A 1 77 ? 13.633 -8.164 11.742 1 97.88 77 ALA A O 1
ATOM 589 N N . LEU A 1 78 ? 12.156 -6.684 10.992 1 98.69 78 LEU A N 1
ATOM 590 C CA . LEU A 1 78 ? 11.633 -7.617 10 1 98.69 78 LEU A CA 1
ATOM 591 C C . LEU A 1 78 ? 12.68 -7.938 8.938 1 98.69 78 LEU A C 1
ATOM 593 O O . LEU A 1 78 ? 12.805 -9.086 8.516 1 98.69 78 LEU A O 1
ATOM 597 N N . ARG A 1 79 ? 13.398 -6.93 8.43 1 98.69 79 ARG A N 1
ATOM 598 C CA . ARG A 1 79 ? 14.422 -7.164 7.418 1 98.69 79 ARG A CA 1
ATOM 599 C C . ARG A 1 79 ? 15.5 -8.117 7.934 1 98.69 79 ARG A C 1
ATOM 601 O O . ARG A 1 79 ? 15.992 -8.969 7.191 1 98.69 79 ARG A O 1
ATOM 608 N N . VAL A 1 80 ? 15.82 -7.996 9.211 1 98.75 80 VAL A N 1
ATOM 609 C CA . VAL A 1 80 ? 16.781 -8.906 9.812 1 98.75 80 VAL A CA 1
ATOM 610 C C . VAL A 1 80 ? 16.203 -10.312 9.875 1 98.75 80 VAL A C 1
ATOM 612 O O . VAL A 1 80 ? 16.875 -11.281 9.531 1 98.75 80 VAL A O 1
ATOM 615 N N . ALA A 1 81 ? 14.992 -10.438 10.328 1 98.88 81 ALA A N 1
ATOM 616 C CA . ALA A 1 81 ? 14.328 -11.734 10.414 1 98.88 81 ALA A CA 1
ATOM 617 C C . ALA A 1 81 ? 14.234 -12.391 9.039 1 98.88 81 ALA A C 1
ATOM 619 O O . ALA A 1 81 ? 14.477 -13.594 8.898 1 98.88 81 ALA A O 1
ATOM 620 N N . MET A 1 82 ? 13.922 -11.641 8.016 1 98.81 82 MET A N 1
ATOM 621 C CA . MET A 1 82 ? 13.82 -12.148 6.648 1 98.81 82 MET A CA 1
ATOM 622 C C . MET A 1 82 ? 15.18 -12.609 6.137 1 98.81 82 MET A C 1
ATOM 624 O O . MET A 1 82 ? 15.281 -13.641 5.473 1 98.81 82 MET A O 1
ATOM 628 N N . ALA A 1 83 ? 16.156 -11.773 6.418 1 98.81 83 ALA A N 1
ATOM 629 C CA . ALA A 1 83 ? 17.5 -12.172 6.012 1 98.81 83 ALA A CA 1
ATOM 630 C C . ALA A 1 83 ? 17.859 -13.539 6.574 1 98.81 83 ALA A C 1
ATOM 632 O O . ALA A 1 83 ? 18.359 -14.406 5.852 1 98.81 83 ALA A O 1
ATOM 633 N N . HIS A 1 84 ? 17.594 -13.75 7.848 1 98.75 84 HIS A N 1
ATOM 634 C CA . HIS A 1 84 ? 17.844 -15.039 8.484 1 98.75 84 HIS A CA 1
ATOM 635 C C . HIS A 1 84 ? 17.031 -16.141 7.828 1 98.75 84 HIS A C 1
ATOM 637 O O . HIS A 1 84 ? 17.547 -17.234 7.586 1 98.75 84 HIS A O 1
ATOM 643 N N . PHE A 1 85 ? 15.836 -15.891 7.582 1 98.81 85 PHE A N 1
ATOM 644 C CA . PHE A 1 85 ? 14.93 -16.844 6.953 1 98.81 85 PHE A CA 1
ATOM 645 C C . PHE A 1 85 ? 15.461 -17.281 5.59 1 98.81 85 PHE A C 1
ATOM 647 O O . PHE A 1 85 ? 15.531 -18.469 5.293 1 98.81 85 PHE A O 1
ATOM 654 N N . PHE A 1 86 ? 15.852 -16.312 4.73 1 98.81 86 PHE A N 1
ATOM 655 C CA . PHE A 1 86 ? 16.359 -16.609 3.4 1 98.81 86 PHE A CA 1
ATOM 656 C C . PHE A 1 86 ? 17.672 -17.375 3.482 1 98.81 86 PHE A C 1
ATOM 658 O O . PHE A 1 86 ? 17.891 -18.312 2.717 1 98.81 86 PHE A O 1
ATOM 665 N N . ASN A 1 87 ? 18.531 -16.984 4.375 1 98.69 87 ASN A N 1
ATOM 666 C CA . ASN A 1 87 ? 19.812 -17.688 4.539 1 98.69 87 ASN A CA 1
ATOM 667 C C . ASN A 1 87 ? 19.594 -19.125 4.977 1 98.69 87 ASN A C 1
ATOM 669 O O . ASN A 1 87 ? 20.375 -20 4.613 1 98.69 87 ASN A O 1
ATOM 673 N N . THR A 1 88 ? 18.578 -19.359 5.699 1 98.44 88 THR A N 1
ATOM 674 C CA . THR A 1 88 ? 18.312 -20.688 6.242 1 98.44 88 THR A CA 1
ATOM 675 C C . THR A 1 88 ? 17.641 -21.578 5.195 1 98.44 88 THR A C 1
ATOM 677 O O . THR A 1 88 ? 18 -22.75 5.055 1 98.44 88 THR A O 1
ATOM 680 N N . TYR A 1 89 ? 16.734 -21.016 4.422 1 98.25 89 TYR A N 1
ATOM 681 C CA . TYR A 1 89 ? 15.836 -21.922 3.688 1 98.25 89 TYR A CA 1
ATOM 682 C C . TYR A 1 89 ? 16.031 -21.766 2.184 1 98.25 89 TYR A C 1
ATOM 684 O O . TYR A 1 89 ? 15.641 -22.641 1.411 1 98.25 89 TYR A O 1
ATOM 692 N N . PHE A 1 90 ? 16.641 -20.625 1.723 1 98.19 90 PHE A N 1
ATOM 693 C CA . PHE A 1 90 ? 16.734 -20.391 0.287 1 98.19 90 PHE A CA 1
ATOM 694 C C . PHE A 1 90 ? 18.156 -20.641 -0.214 1 98.19 90 PHE A C 1
ATOM 696 O O . PHE A 1 90 ? 18.422 -20.516 -1.409 1 98.19 90 PHE A O 1
ATOM 703 N N . LYS A 1 91 ? 19.109 -20.859 0.639 1 95.69 91 LYS A N 1
ATOM 704 C CA . LYS A 1 91 ? 20.484 -21.297 0.377 1 95.69 91 LYS A CA 1
ATOM 705 C C . LYS A 1 91 ? 21.188 -20.328 -0.581 1 95.69 91 LYS A C 1
ATOM 707 O O . LYS A 1 91 ? 21.75 -20.75 -1.593 1 95.69 91 LYS A O 1
ATOM 712 N N . PRO A 1 92 ? 21.156 -19.094 -0.237 1 96.44 92 PRO A N 1
ATOM 713 C CA . PRO A 1 92 ? 21.828 -18.125 -1.107 1 96.44 92 PRO A CA 1
ATOM 714 C C . PRO A 1 92 ? 23.344 -18.375 -1.177 1 96.44 92 PRO A C 1
ATOM 716 O O . PRO A 1 92 ? 23.953 -18.734 -0.174 1 96.44 92 PRO A O 1
ATOM 719 N N . ILE A 1 93 ? 23.891 -18.156 -2.324 1 92.94 93 ILE A N 1
ATOM 720 C CA . ILE A 1 93 ? 25.344 -18.25 -2.479 1 92.94 93 ILE A CA 1
ATOM 721 C C . ILE A 1 93 ? 26.031 -17.156 -1.667 1 92.94 93 ILE A C 1
ATOM 723 O O . ILE A 1 93 ? 27.078 -17.391 -1.073 1 92.94 93 ILE A O 1
ATOM 727 N N . HIS A 1 94 ? 25.547 -15.969 -1.778 1 93.62 94 HIS A N 1
ATOM 728 C CA . HIS A 1 94 ? 25.984 -14.867 -0.933 1 93.62 94 HIS A CA 1
ATOM 729 C C . HIS A 1 94 ? 25 -14.625 0.211 1 93.62 94 HIS A C 1
ATOM 731 O O . HIS A 1 94 ? 23.781 -14.531 -0.012 1 93.62 94 HIS A O 1
ATOM 737 N N . PRO A 1 95 ? 25.531 -14.57 1.369 1 97.25 95 PRO A N 1
ATOM 738 C CA . PRO A 1 95 ? 24.609 -14.352 2.488 1 97.25 95 PRO A CA 1
ATOM 739 C C . PRO A 1 95 ? 23.734 -13.117 2.307 1 97.25 95 PRO A C 1
ATOM 741 O O . PRO A 1 95 ? 24.219 -12.078 1.861 1 97.25 95 PRO A O 1
ATOM 744 N N . VAL A 1 96 ? 22.5 -13.258 2.627 1 98.25 96 VAL A N 1
ATOM 745 C CA . VAL A 1 96 ? 21.547 -12.156 2.574 1 98.25 96 VAL A CA 1
ATOM 746 C C . VAL A 1 96 ? 21.672 -11.305 3.832 1 98.25 96 VAL A C 1
ATOM 748 O O . VAL A 1 96 ? 21.812 -11.828 4.938 1 98.25 96 VAL A O 1
ATOM 751 N N . THR A 1 97 ? 21.703 -10.016 3.697 1 98.44 97 THR A N 1
ATOM 752 C CA . THR A 1 97 ? 21.672 -9.062 4.805 1 98.44 97 THR A CA 1
ATOM 753 C C . THR A 1 97 ? 20.422 -8.188 4.727 1 98.44 97 THR A C 1
ATOM 755 O O . THR A 1 97 ? 19.734 -8.172 3.707 1 98.44 97 THR A O 1
ATOM 758 N N . ARG A 1 98 ? 20.156 -7.512 5.809 1 97.88 98 ARG A N 1
ATOM 759 C CA . ARG A 1 98 ? 18.969 -6.66 5.859 1 97.88 98 ARG A CA 1
ATOM 760 C C . ARG A 1 98 ? 19.016 -5.59 4.773 1 97.88 98 ARG A C 1
ATOM 762 O O . ARG A 1 98 ? 17.969 -5.152 4.281 1 97.88 98 ARG A O 1
ATOM 769 N N . ASP A 1 99 ? 20.203 -5.148 4.301 1 97.56 99 ASP A N 1
ATOM 770 C CA . ASP A 1 99 ? 20.375 -4.07 3.332 1 97.56 99 ASP A CA 1
ATOM 771 C C . ASP A 1 99 ? 20.016 -4.535 1.922 1 97.56 99 ASP A C 1
ATOM 773 O O . ASP A 1 99 ? 19.859 -3.719 1.013 1 97.56 99 ASP A O 1
ATOM 777 N N . HIS A 1 100 ? 19.859 -5.84 1.744 1 98.44 100 HIS A N 1
ATOM 778 C CA . HIS A 1 100 ? 19.469 -6.395 0.452 1 98.44 100 HIS A CA 1
ATOM 779 C C . HIS A 1 100 ? 17.953 -6.406 0.289 1 98.44 100 HIS A C 1
ATOM 781 O O . HIS A 1 100 ? 17.438 -6.777 -0.769 1 98.44 100 HIS A O 1
ATOM 787 N N . LEU A 1 101 ? 17.25 -5.949 1.369 1 98.75 101 LEU A N 1
ATOM 788 C CA . LEU A 1 101 ? 15.812 -6.168 1.408 1 98.75 101 LEU A CA 1
ATOM 789 C C . LEU A 1 101 ? 15.062 -4.844 1.49 1 98.75 101 LEU A C 1
ATOM 791 O O . LEU A 1 101 ? 15.492 -3.928 2.193 1 98.75 101 LEU A O 1
ATOM 795 N N . VAL A 1 102 ? 13.953 -4.734 0.775 1 98.69 102 VAL A N 1
ATOM 796 C CA . VAL A 1 102 ? 12.953 -3.684 0.926 1 98.69 102 VAL A CA 1
ATOM 797 C C . VAL A 1 102 ? 11.586 -4.305 1.21 1 98.69 102 VAL A C 1
ATOM 799 O O . VAL A 1 102 ? 11.141 -5.191 0.477 1 98.69 102 VAL A O 1
ATOM 802 N N . ILE A 1 103 ? 10.984 -3.879 2.301 1 98.62 103 ILE A N 1
ATOM 803 C CA . ILE A 1 103 ? 9.688 -4.402 2.705 1 98.62 103 ILE A CA 1
ATOM 804 C C . ILE A 1 103 ? 8.586 -3.775 1.846 1 98.62 103 ILE A C 1
ATOM 806 O O . ILE A 1 103 ? 8.633 -2.58 1.543 1 98.62 103 ILE A O 1
ATOM 810 N N . THR A 1 104 ? 7.621 -4.559 1.456 1 97.94 104 THR A N 1
ATOM 811 C CA . THR A 1 104 ? 6.516 -4.129 0.608 1 97.94 104 THR A CA 1
ATOM 812 C C . THR A 1 104 ? 5.18 -4.594 1.186 1 97.94 104 THR A C 1
ATOM 814 O O . THR A 1 104 ? 5.148 -5.383 2.129 1 97.94 104 THR A O 1
ATOM 817 N N . ALA A 1 105 ? 4.098 -4.07 0.679 1 97 105 ALA A N 1
ATOM 818 C CA . ALA A 1 105 ? 2.756 -4.504 1.062 1 97 105 ALA A CA 1
ATOM 819 C C . ALA A 1 105 ? 2.334 -5.742 0.276 1 97 105 ALA A C 1
ATOM 821 O O . ALA A 1 105 ? 1.321 -5.727 -0.427 1 97 105 ALA A O 1
ATOM 822 N N . GLY A 1 106 ? 3.121 -6.773 0.385 1 97.38 106 GLY A N 1
ATOM 823 C CA . GLY A 1 106 ? 2.861 -8.023 -0.314 1 97.38 106 GLY A CA 1
ATOM 824 C C . GLY A 1 106 ? 3.672 -8.172 -1.587 1 97.38 106 GLY A C 1
ATOM 825 O O . GLY A 1 106 ? 4.414 -7.266 -1.967 1 97.38 106 GLY A O 1
ATOM 826 N N . ALA A 1 107 ? 3.506 -9.328 -2.223 1 97.69 107 ALA A N 1
ATOM 827 C CA . ALA A 1 107 ? 4.258 -9.633 -3.438 1 97.69 107 ALA A CA 1
ATOM 828 C C . ALA A 1 107 ? 3.764 -8.797 -4.613 1 97.69 107 ALA A C 1
ATOM 830 O O . ALA A 1 107 ? 4.547 -8.422 -5.484 1 97.69 107 ALA A O 1
ATOM 831 N N . SER A 1 108 ? 2.459 -8.508 -4.68 1 96.69 108 SER A N 1
ATOM 832 C CA . SER A 1 108 ? 1.928 -7.676 -5.754 1 96.69 108 SER A CA 1
ATOM 833 C C . SER A 1 108 ? 2.559 -6.289 -5.738 1 96.69 108 SER A C 1
ATOM 835 O O . SER A 1 108 ? 2.934 -5.758 -6.789 1 96.69 108 SER A O 1
ATOM 837 N N . ASP A 1 109 ? 2.648 -5.699 -4.52 1 96.62 109 ASP A N 1
ATOM 838 C CA . ASP A 1 109 ? 3.303 -4.402 -4.363 1 96.62 109 ASP A CA 1
ATOM 839 C C . ASP A 1 109 ? 4.773 -4.477 -4.77 1 96.62 109 ASP A C 1
ATOM 841 O O . ASP A 1 109 ? 5.305 -3.541 -5.371 1 96.62 109 ASP A O 1
ATOM 845 N N . ALA A 1 110 ? 5.406 -5.566 -4.465 1 98.31 110 ALA A N 1
ATOM 846 C CA . ALA A 1 110 ? 6.805 -5.781 -4.836 1 98.31 110 ALA A CA 1
ATOM 847 C C . ALA A 1 110 ? 6.973 -5.809 -6.352 1 98.31 110 ALA A C 1
ATOM 849 O O . ALA A 1 110 ? 7.812 -5.094 -6.902 1 98.31 110 ALA A O 1
ATOM 850 N N . ILE A 1 111 ? 6.164 -6.562 -7.023 1 98.44 111 ILE A N 1
ATOM 851 C CA . ILE A 1 111 ? 6.254 -6.711 -8.469 1 98.44 111 ILE A CA 1
ATOM 852 C C . ILE A 1 111 ? 5.961 -5.375 -9.148 1 98.44 111 ILE A C 1
ATOM 854 O O . ILE A 1 111 ? 6.707 -4.938 -10.023 1 98.44 111 ILE A O 1
ATOM 858 N N . GLU A 1 112 ? 4.926 -4.73 -8.734 1 96.88 112 GLU A N 1
ATOM 859 C CA . GLU A 1 112 ? 4.586 -3.432 -9.312 1 96.88 112 GLU A CA 1
ATOM 860 C C . GLU A 1 112 ? 5.73 -2.438 -9.148 1 96.88 112 GLU A C 1
ATOM 862 O O . GLU A 1 112 ? 6.051 -1.697 -10.086 1 96.88 112 GLU A O 1
ATOM 867 N N . SER A 1 113 ? 6.32 -2.406 -7.988 1 97.31 113 SER A N 1
ATOM 868 C CA . SER A 1 113 ? 7.367 -1.437 -7.684 1 97.31 113 SER A CA 1
ATOM 869 C C . SER A 1 113 ? 8.633 -1.728 -8.484 1 97.31 113 SER A C 1
ATOM 871 O O . SER A 1 113 ? 9.305 -0.806 -8.953 1 97.31 113 SER A O 1
ATOM 873 N N . VAL A 1 114 ? 8.969 -2.982 -8.602 1 98.31 114 VAL A N 1
ATOM 874 C CA . VAL A 1 114 ? 10.148 -3.318 -9.391 1 98.31 114 VAL A CA 1
ATOM 875 C C . VAL A 1 114 ? 9.898 -2.973 -10.859 1 98.31 114 VAL A C 1
ATOM 877 O O . VAL A 1 114 ? 10.766 -2.389 -11.516 1 98.31 114 VAL A O 1
ATOM 880 N N . ILE A 1 115 ? 8.734 -3.273 -11.367 1 98.44 115 ILE A N 1
ATOM 881 C CA . ILE A 1 115 ? 8.398 -2.992 -12.758 1 98.44 115 ILE A CA 1
ATOM 882 C C . ILE A 1 115 ? 8.43 -1.486 -13 1 98.44 115 ILE A C 1
ATOM 884 O O . ILE A 1 115 ? 8.977 -1.021 -14.008 1 98.44 115 ILE A O 1
ATOM 888 N N . GLN A 1 116 ? 7.871 -0.752 -12.062 1 97.06 116 GLN A N 1
ATOM 889 C CA . GLN A 1 116 ? 7.949 0.703 -12.133 1 97.06 116 GLN A CA 1
ATOM 890 C C . GLN A 1 116 ? 9.398 1.173 -12.203 1 97.06 116 GLN A C 1
ATOM 892 O O . GLN A 1 116 ? 9.711 2.143 -12.898 1 97.06 116 GLN A O 1
ATOM 897 N N . SER A 1 117 ? 10.219 0.555 -11.531 1 98.19 117 SER A N 1
ATOM 898 C CA . SER A 1 117 ? 11.602 0.999 -11.352 1 98.19 117 SER A CA 1
ATOM 899 C C . SER A 1 117 ? 12.461 0.634 -12.555 1 98.19 117 SER A C 1
ATOM 901 O O . SER A 1 117 ? 13.461 1.306 -12.836 1 98.19 117 SER A O 1
ATOM 903 N N . VAL A 1 118 ? 12.078 -0.415 -13.32 1 98.38 118 VAL A N 1
ATOM 904 C CA . VAL A 1 118 ? 13.016 -0.89 -14.336 1 98.38 118 VAL A CA 1
ATOM 905 C C . VAL A 1 118 ? 12.398 -0.736 -15.719 1 98.38 118 VAL A C 1
ATOM 907 O O . VAL A 1 118 ? 13.078 -0.912 -16.734 1 98.38 118 VAL A O 1
ATOM 910 N N . CYS A 1 119 ? 11.109 -0.406 -15.828 1 98.12 119 CYS A N 1
ATOM 911 C CA . CYS A 1 119 ? 10.438 -0.238 -17.109 1 98.12 119 CYS A CA 1
ATOM 912 C C . CYS A 1 119 ? 9.914 1.187 -17.266 1 98.12 119 CYS A C 1
ATOM 914 O O . CYS A 1 119 ? 9.516 1.819 -16.297 1 98.12 119 CYS A O 1
ATOM 916 N N . ASP A 1 120 ? 9.914 1.661 -18.469 1 97 120 ASP A N 1
ATOM 917 C CA . ASP A 1 120 ? 9.25 2.908 -18.828 1 97 120 ASP A CA 1
ATOM 918 C C . ASP A 1 120 ? 7.875 2.639 -19.438 1 97 120 ASP A C 1
ATOM 920 O O . ASP A 1 120 ? 7.523 1.488 -19.703 1 97 120 ASP A O 1
ATOM 924 N N . ASP A 1 121 ? 7.105 3.697 -19.578 1 94.75 121 ASP A N 1
ATOM 925 C CA . ASP A 1 121 ? 5.785 3.617 -20.203 1 94.75 121 ASP A CA 1
ATOM 926 C C . ASP A 1 121 ? 5.867 2.938 -21.562 1 94.75 121 ASP A C 1
ATOM 928 O O . ASP A 1 121 ? 6.664 3.334 -22.422 1 94.75 121 ASP A O 1
ATOM 932 N N . GLY A 1 122 ? 5.102 1.858 -21.672 1 95.06 122 GLY A N 1
ATOM 933 C CA . GLY A 1 122 ? 5.031 1.19 -22.969 1 95.06 122 GLY A CA 1
ATOM 934 C C . GLY A 1 122 ? 6.035 0.065 -23.109 1 95.06 122 GLY A C 1
ATOM 935 O O . GLY A 1 122 ? 6.008 -0.675 -24.094 1 95.06 122 GLY A O 1
ATOM 936 N N . ASP A 1 123 ? 6.895 -0.172 -22.125 1 97.94 123 ASP A N 1
ATOM 937 C CA . ASP A 1 123 ? 7.867 -1.261 -22.172 1 97.94 123 ASP A CA 1
ATOM 938 C C . ASP A 1 123 ? 7.18 -2.617 -22.031 1 97.94 123 ASP A C 1
ATOM 940 O O . ASP A 1 123 ? 5.977 -2.686 -21.781 1 97.94 123 ASP A O 1
ATOM 944 N N . GLY A 1 124 ? 7.988 -3.668 -22.281 1 98 124 GLY A N 1
ATOM 945 C CA . GLY A 1 124 ? 7.484 -5.027 -22.203 1 98 124 GLY A CA 1
ATOM 946 C C . GLY A 1 124 ? 8.258 -5.898 -21.234 1 98 124 GLY A C 1
ATOM 947 O O . GLY A 1 124 ? 9.438 -5.652 -20.984 1 98 124 GLY A O 1
ATOM 948 N N . VAL A 1 125 ? 7.602 -6.848 -20.703 1 98.5 125 VAL A N 1
ATOM 949 C CA . VAL A 1 125 ? 8.156 -7.879 -19.828 1 98.5 125 VAL A CA 1
ATOM 950 C C . VAL A 1 125 ? 7.754 -9.258 -20.344 1 98.5 125 VAL A C 1
ATOM 952 O O . VAL A 1 125 ? 6.578 -9.508 -20.625 1 98.5 125 VAL A O 1
ATOM 955 N N . ILE A 1 126 ? 8.742 -10.141 -20.5 1 98.31 126 ILE A N 1
ATOM 956 C CA . ILE A 1 126 ? 8.43 -11.508 -20.906 1 98.31 126 ILE A CA 1
ATOM 957 C C . ILE A 1 126 ? 7.992 -12.32 -19.703 1 98.31 126 ILE A C 1
ATOM 959 O O . ILE A 1 126 ? 8.656 -12.297 -18.656 1 98.31 126 ILE A O 1
ATOM 963 N N . VAL A 1 127 ? 6.914 -12.977 -19.812 1 97.31 127 VAL A N 1
ATOM 964 C CA . VAL A 1 127 ? 6.406 -13.867 -18.766 1 97.31 127 VAL A CA 1
ATOM 965 C C . VAL A 1 127 ? 6.172 -15.258 -19.344 1 97.31 127 VAL A C 1
ATOM 967 O O . VAL A 1 127 ? 5.367 -15.43 -20.266 1 97.31 127 VAL A O 1
ATOM 970 N N . PRO A 1 128 ? 6.906 -16.234 -18.812 1 94.94 128 PRO A N 1
ATOM 971 C CA . PRO A 1 128 ? 6.648 -17.609 -19.281 1 94.94 128 PRO A CA 1
ATOM 972 C C . PRO A 1 128 ? 5.234 -18.078 -18.953 1 94.94 128 PRO A C 1
ATOM 974 O O . PRO A 1 128 ? 4.773 -17.922 -17.828 1 94.94 128 PRO A O 1
ATOM 977 N N . GLY A 1 129 ? 4.531 -18.641 -19.984 1 90.88 129 GLY A N 1
ATOM 978 C CA . GLY A 1 129 ? 3.215 -19.219 -19.781 1 90.88 129 GLY A CA 1
ATOM 979 C C . GLY A 1 129 ? 3.266 -20.703 -19.469 1 90.88 129 GLY A C 1
ATOM 980 O O . GLY A 1 129 ? 4.277 -21.359 -19.734 1 90.88 129 GLY A O 1
ATOM 981 N N . PRO A 1 130 ? 2.199 -21.234 -19.016 1 92.62 130 PRO A N 1
ATOM 982 C CA . PRO A 1 130 ? 1.037 -20.516 -18.484 1 92.62 130 PRO A CA 1
ATOM 983 C C . PRO A 1 130 ? 1.375 -19.688 -17.234 1 92.62 130 PRO A C 1
ATOM 985 O O . PRO A 1 130 ? 2.342 -20 -16.531 1 92.62 130 PRO A O 1
ATOM 988 N N . TYR A 1 131 ? 0.646 -18.547 -17.047 1 94.12 131 TYR A N 1
ATOM 989 C CA . TYR A 1 131 ? 0.944 -17.703 -15.891 1 94.12 131 TYR A CA 1
ATOM 990 C C . TYR A 1 131 ? -0.334 -17.125 -15.289 1 94.12 131 TYR A C 1
ATOM 992 O O . TYR A 1 131 ? -1.382 -17.125 -15.945 1 94.12 131 TYR A O 1
ATOM 1000 N N . TRP A 1 132 ? -0.276 -16.719 -14.125 1 93.44 132 TRP A N 1
ATOM 1001 C CA . TRP A 1 132 ? -1.373 -16.141 -13.352 1 93.44 132 TRP A CA 1
ATOM 1002 C C . TRP A 1 132 ? -1.888 -14.859 -14 1 93.44 132 TRP A C 1
ATOM 1004 O O . TRP A 1 132 ? -1.112 -13.945 -14.281 1 93.44 132 TRP A O 1
ATOM 1014 N N . PHE A 1 133 ? -3.148 -14.727 -14.188 1 91.94 133 PHE A N 1
ATOM 1015 C CA . PHE A 1 133 ? -3.768 -13.633 -14.93 1 91.94 133 PHE A CA 1
ATOM 1016 C C . PHE A 1 133 ? -3.592 -12.312 -14.18 1 91.94 133 PHE A C 1
ATOM 1018 O O . PHE A 1 133 ? -3.654 -11.242 -14.789 1 91.94 133 PHE A O 1
ATOM 1025 N N . GLY A 1 134 ? -3.367 -12.375 -12.875 1 93.06 134 GLY A N 1
ATOM 1026 C CA . GLY A 1 134 ? -3.244 -11.172 -12.062 1 93.06 134 GLY A CA 1
ATOM 1027 C C . GLY A 1 134 ? -2.037 -10.328 -12.43 1 93.06 134 GLY A C 1
ATOM 1028 O O . GLY A 1 134 ? -1.981 -9.141 -12.102 1 93.06 134 GLY A O 1
ATOM 1029 N N . PHE A 1 135 ? -1.055 -10.883 -13.164 1 95.31 135 PHE A N 1
ATOM 1030 C CA . PHE A 1 135 ? 0.099 -10.102 -13.602 1 95.31 135 PHE A CA 1
ATOM 1031 C C . PHE A 1 135 ? -0.326 -9 -14.57 1 95.31 135 PHE A C 1
ATOM 1033 O O . PHE A 1 135 ? 0.292 -7.934 -14.609 1 95.31 135 PHE A O 1
ATOM 1040 N N . ASN A 1 136 ? -1.385 -9.25 -15.312 1 94 136 ASN A N 1
ATOM 1041 C CA . ASN A 1 136 ? -1.81 -8.297 -16.328 1 94 136 ASN A CA 1
ATOM 1042 C C . ASN A 1 136 ? -2.193 -6.953 -15.727 1 94 136 ASN A C 1
ATOM 1044 O O . ASN A 1 136 ? -1.579 -5.93 -16.031 1 94 136 ASN A O 1
ATOM 1048 N N . PRO A 1 137 ? -3.17 -6.996 -14.844 1 93.44 137 PRO A N 1
ATOM 1049 C CA . PRO A 1 137 ? -3.494 -5.699 -14.25 1 93.44 137 PRO A CA 1
ATOM 1050 C C . PRO A 1 137 ? -2.344 -5.125 -13.43 1 93.44 137 PRO A C 1
ATOM 1052 O O . PRO A 1 137 ? -2.154 -3.906 -13.391 1 93.44 137 PRO A O 1
ATOM 1055 N N . LEU A 1 138 ? -1.556 -5.926 -12.797 1 94.56 138 LEU A N 1
ATOM 1056 C CA . LEU A 1 138 ? -0.461 -5.484 -11.938 1 94.56 138 LEU A CA 1
ATOM 1057 C C . LEU A 1 138 ? 0.561 -4.676 -12.734 1 94.56 138 LEU A C 1
ATOM 1059 O O . LEU A 1 138 ? 1.087 -3.676 -12.242 1 94.56 138 LEU A O 1
ATOM 1063 N N . LEU A 1 139 ? 0.851 -5.117 -13.945 1 96.81 139 LEU A N 1
ATOM 1064 C CA . LEU A 1 139 ? 1.878 -4.465 -14.758 1 96.81 139 LEU A CA 1
ATOM 1065 C C . LEU A 1 139 ? 1.286 -3.314 -15.562 1 96.81 139 LEU A C 1
ATOM 1067 O O . LEU A 1 139 ? 1.99 -2.359 -15.898 1 96.81 139 LEU A O 1
ATOM 1071 N N . ARG A 1 140 ? 0.003 -3.363 -15.781 1 95.56 140 ARG A N 1
ATOM 1072 C CA . ARG A 1 140 ? -0.605 -2.473 -16.766 1 95.56 140 ARG A CA 1
ATOM 1073 C C . ARG A 1 140 ? -1.173 -1.225 -16.094 1 95.56 140 ARG A C 1
ATOM 1075 O O . ARG A 1 140 ? -1.015 -0.114 -16.594 1 95.56 140 ARG A O 1
ATOM 1082 N N . LEU A 1 141 ? -1.786 -1.352 -15.016 1 93.69 141 LEU A N 1
ATOM 1083 C CA . LEU A 1 141 ? -2.652 -0.321 -14.453 1 93.69 141 LEU A CA 1
ATOM 1084 C C . LEU A 1 141 ? -1.854 0.934 -14.117 1 93.69 141 LEU A C 1
ATOM 1086 O O . LEU A 1 141 ? -2.27 2.047 -14.445 1 93.69 141 LEU A O 1
ATOM 1090 N N . ARG A 1 142 ? -0.674 0.823 -13.477 1 92.94 142 ARG A N 1
ATOM 1091 C CA . ARG A 1 142 ? 0.096 1.992 -13.062 1 92.94 142 ARG A CA 1
ATOM 1092 C C . ARG A 1 142 ? 1.291 2.213 -13.984 1 92.94 142 ARG A C 1
ATOM 1094 O O . ARG A 1 142 ? 1.421 3.273 -14.602 1 92.94 142 ARG A O 1
ATOM 1101 N N . ALA A 1 143 ? 2.049 1.158 -14.188 1 94.75 143 ALA A N 1
ATOM 1102 C CA . ALA A 1 143 ? 3.32 1.285 -14.898 1 94.75 143 ALA A CA 1
ATOM 1103 C C . ALA A 1 143 ? 3.111 1.299 -16.406 1 94.75 143 ALA A C 1
ATOM 1105 O O . ALA A 1 143 ? 4.004 1.694 -17.156 1 94.75 143 ALA A O 1
ATOM 1106 N N . ASN A 1 144 ? 1.912 0.853 -16.875 1 96.12 144 ASN A N 1
ATOM 1107 C CA . ASN A 1 144 ? 1.619 0.772 -18.297 1 96.12 144 ASN A CA 1
ATOM 1108 C C . ASN A 1 144 ? 2.666 -0.054 -19.047 1 96.12 144 ASN A C 1
ATOM 1110 O O . ASN A 1 144 ? 3.254 0.414 -20.016 1 96.12 144 ASN A O 1
ATOM 1114 N N . VAL A 1 145 ? 2.875 -1.24 -18.562 1 97.19 145 VAL A N 1
ATOM 1115 C CA . VAL A 1 145 ? 3.818 -2.195 -19.125 1 97.19 145 VAL A CA 1
ATOM 1116 C C . VAL A 1 145 ? 3.061 -3.393 -19.703 1 97.19 145 VAL A C 1
ATOM 1118 O O . VAL A 1 145 ? 2.088 -3.861 -19.094 1 97.19 145 VAL A O 1
ATOM 1121 N N . SER A 1 146 ? 3.488 -3.871 -20.828 1 95.5 146 SER A N 1
ATOM 1122 C CA . SER A 1 146 ? 2.805 -4.98 -21.484 1 95.5 146 SER A CA 1
ATOM 1123 C C . SER A 1 146 ? 3.51 -6.305 -21.203 1 95.5 146 SER A C 1
ATOM 1125 O O . SER A 1 146 ? 4.738 -6.355 -21.141 1 95.5 146 SER A O 1
ATOM 1127 N N . ILE A 1 147 ? 2.748 -7.305 -21.109 1 96.19 147 ILE A N 1
ATOM 1128 C CA . ILE A 1 147 ? 3.287 -8.656 -20.969 1 96.19 147 ILE A CA 1
ATOM 1129 C C . ILE A 1 147 ? 3.477 -9.273 -22.359 1 96.19 147 ILE A C 1
ATOM 1131 O O . ILE A 1 147 ? 2.578 -9.211 -23.203 1 96.19 147 ILE A O 1
ATOM 1135 N N . ILE A 1 148 ? 4.629 -9.805 -22.594 1 96.56 148 ILE A N 1
ATOM 1136 C CA . ILE A 1 148 ? 4.926 -10.641 -23.75 1 96.56 148 ILE A CA 1
ATOM 1137 C C . ILE A 1 148 ? 4.973 -12.109 -23.312 1 96.56 148 ILE A C 1
ATOM 1139 O O . ILE A 1 148 ? 5.969 -12.562 -22.75 1 96.56 148 ILE A O 1
ATOM 1143 N N . PRO A 1 149 ? 3.963 -12.859 -23.641 1 94.88 149 PRO A N 1
ATOM 1144 C CA . PRO A 1 149 ? 3.932 -14.25 -23.188 1 94.88 149 PRO A CA 1
ATOM 1145 C C . PRO A 1 149 ? 4.945 -15.133 -23.906 1 94.88 149 PRO A C 1
ATOM 1147 O O . PRO A 1 149 ? 5.055 -15.07 -25.141 1 94.88 149 PRO A O 1
ATOM 1150 N N . ALA A 1 150 ? 5.738 -15.852 -23.156 1 94.69 150 ALA A N 1
ATOM 1151 C CA . ALA A 1 150 ? 6.547 -16.938 -23.688 1 94.69 150 ALA A CA 1
ATOM 1152 C C . ALA A 1 150 ? 5.82 -18.281 -23.562 1 94.69 150 ALA A C 1
ATOM 1154 O O . ALA A 1 150 ? 6.043 -19.016 -22.594 1 94.69 150 ALA A O 1
ATOM 1155 N N . GLN A 1 151 ? 5.078 -18.641 -24.5 1 90.44 151 GLN A N 1
ATOM 1156 C CA . GLN A 1 151 ? 4.105 -19.719 -24.375 1 90.44 151 GLN A CA 1
ATOM 1157 C C . GLN A 1 151 ? 4.703 -21.047 -24.828 1 90.44 151 GLN A C 1
ATOM 1159 O O . GLN A 1 151 ? 5.18 -21.172 -25.953 1 90.44 151 GLN A O 1
ATOM 1164 N N . PRO A 1 152 ? 4.684 -22.016 -23.969 1 89 152 PRO A N 1
ATOM 1165 C CA . PRO A 1 152 ? 5.035 -23.359 -24.422 1 89 152 PRO A CA 1
ATOM 1166 C C . PRO A 1 152 ? 3.934 -24 -25.266 1 89 152 PRO A C 1
ATOM 1168 O O . PRO A 1 152 ? 2.785 -23.547 -25.234 1 89 152 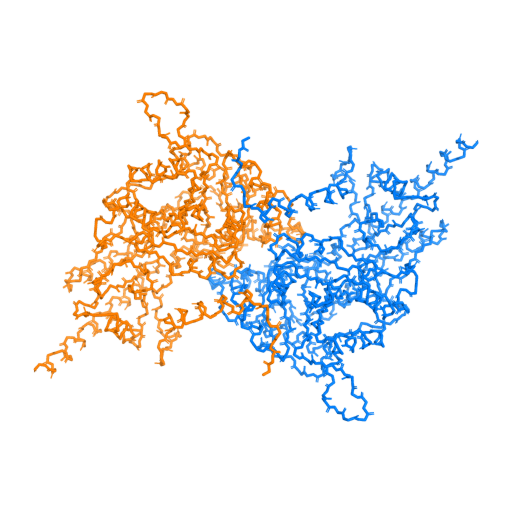PRO A O 1
ATOM 1171 N N . PRO A 1 153 ? 4.234 -25.062 -25.953 1 87 153 PRO A N 1
ATOM 1172 C CA . PRO A 1 153 ? 3.24 -25.719 -26.812 1 87 153 PRO A CA 1
ATOM 1173 C C . PRO A 1 153 ? 2.314 -26.641 -26.016 1 87 153 PRO A C 1
ATOM 1175 O O . PRO A 1 153 ? 1.284 -27.078 -26.547 1 87 153 PRO A O 1
ATOM 1178 N N . THR A 1 154 ? 2.711 -26.922 -24.812 1 87.19 154 THR A N 1
ATOM 1179 C CA . THR A 1 154 ? 1.927 -27.844 -24 1 87.19 154 THR A CA 1
ATOM 1180 C C . THR A 1 154 ? 2.09 -27.516 -22.516 1 87.19 154 THR A C 1
ATOM 1182 O O . THR A 1 154 ? 3.068 -26.891 -22.109 1 87.19 154 THR A O 1
ATOM 1185 N N . TYR A 1 155 ? 1.096 -27.906 -21.766 1 86.56 155 TYR A N 1
ATOM 1186 C CA . TYR A 1 155 ? 1.199 -27.781 -20.328 1 86.56 155 TYR A CA 1
ATOM 1187 C C . TYR A 1 155 ? 2.168 -28.797 -19.75 1 86.56 155 TYR A C 1
ATOM 1189 O O . TYR A 1 155 ? 2.723 -28.594 -18.656 1 86.56 155 TYR A O 1
ATOM 1197 N N . GLN A 1 156 ? 2.334 -29.859 -20.547 1 82.38 156 GLN A N 1
ATOM 1198 C CA . GLN A 1 156 ? 3.234 -30.922 -20.109 1 82.38 156 GLN A CA 1
ATOM 1199 C C . GLN A 1 156 ? 4.668 -30.641 -20.547 1 82.38 156 GLN A C 1
ATOM 1201 O O . GLN A 1 156 ? 4.898 -29.984 -21.562 1 82.38 156 GLN A O 1
ATOM 1206 N N . ASN A 1 157 ? 5.637 -31.031 -19.812 1 81 157 ASN A N 1
ATOM 1207 C CA . ASN A 1 157 ? 7.055 -30.828 -20.094 1 81 157 ASN A CA 1
ATOM 1208 C C . ASN A 1 157 ? 7.375 -29.375 -20.375 1 81 157 ASN A C 1
ATOM 1210 O O . ASN A 1 157 ? 8.18 -29.062 -21.266 1 81 157 ASN A O 1
ATOM 1214 N N . TYR A 1 158 ? 6.598 -28.531 -19.75 1 78.06 158 TYR A N 1
ATOM 1215 C CA . TYR A 1 158 ? 6.711 -27.094 -19.938 1 78.06 158 TYR A CA 1
ATOM 1216 C C . TYR A 1 158 ? 8.148 -26.625 -19.734 1 78.06 158 TYR A C 1
ATOM 1218 O O . TYR A 1 158 ? 8.609 -25.703 -20.406 1 78.06 158 TYR A O 1
ATOM 1226 N N . ASP A 1 159 ? 8.922 -27.234 -18.922 1 81.19 159 ASP A N 1
ATOM 1227 C CA . ASP A 1 159 ? 10.281 -26.828 -18.578 1 81.19 159 ASP A CA 1
ATOM 1228 C C . ASP A 1 159 ? 11.234 -27.062 -19.75 1 81.19 159 ASP A C 1
ATOM 1230 O O . ASP A 1 159 ? 12.219 -26.344 -19.906 1 81.19 159 ASP A O 1
ATOM 1234 N N . ASN A 1 160 ? 10.898 -28.062 -20.547 1 85.5 160 ASN A N 1
ATOM 1235 C CA . ASN A 1 160 ? 11.711 -28.328 -21.719 1 85.5 160 ASN A CA 1
ATOM 1236 C C . ASN A 1 160 ? 11.578 -27.234 -22.766 1 85.5 160 ASN A C 1
ATOM 1238 O O . ASN A 1 160 ? 12.438 -27.078 -23.625 1 85.5 160 ASN A O 1
ATOM 1242 N N . TYR A 1 161 ? 10.586 -26.469 -22.578 1 89.12 161 TYR A N 1
ATOM 1243 C CA . TYR A 1 161 ? 10.289 -25.5 -23.625 1 89.12 161 TYR A CA 1
ATOM 1244 C C . TYR A 1 161 ? 10.516 -24.078 -23.125 1 89.12 161 TYR A C 1
ATOM 1246 O O . TYR A 1 161 ? 10.258 -23.109 -23.844 1 89.12 161 TYR A O 1
ATOM 1254 N N . LEU A 1 162 ? 10.977 -23.922 -21.953 1 92.62 162 LEU A N 1
ATOM 1255 C CA . LEU A 1 162 ? 11.133 -22.594 -21.375 1 92.62 162 LEU A CA 1
ATOM 1256 C C . LEU A 1 162 ? 12.062 -21.734 -22.219 1 92.62 162 LEU A C 1
ATOM 1258 O O . LEU A 1 162 ? 11.656 -20.672 -22.703 1 92.62 162 LEU A O 1
ATOM 1262 N N . LEU A 1 163 ? 13.305 -22.188 -22.484 1 94.88 163 LEU A N 1
ATOM 1263 C CA . LEU A 1 163 ? 14.281 -21.375 -23.203 1 94.88 163 LEU A CA 1
ATOM 1264 C C . LEU A 1 163 ? 13.82 -21.109 -24.625 1 94.88 163 LEU A C 1
ATOM 1266 O O . LEU A 1 163 ? 13.828 -19.969 -25.094 1 94.88 163 LEU A O 1
ATOM 1270 N N . PRO A 1 164 ? 13.359 -22.203 -25.312 1 95.19 164 PRO A N 1
ATOM 1271 C CA . PRO A 1 164 ? 12.859 -21.938 -26.672 1 95.19 164 PRO A CA 1
ATOM 1272 C C . PRO A 1 164 ? 11.719 -20.922 -26.688 1 95.19 164 PRO A C 1
ATOM 1274 O O . PRO A 1 164 ? 11.625 -20.094 -27.594 1 95.19 164 PRO A O 1
ATOM 1277 N N . SER A 1 165 ? 10.844 -21 -25.75 1 94.81 165 SER A N 1
ATOM 1278 C CA . SER A 1 165 ? 9.719 -20.078 -25.688 1 94.81 165 SER A CA 1
ATOM 1279 C C . SER A 1 165 ? 10.18 -18.656 -25.406 1 94.81 165 SER A C 1
ATOM 1281 O O . SER A 1 165 ? 9.633 -17.703 -25.953 1 94.81 165 SER A O 1
ATOM 1283 N N . LEU A 1 166 ? 11.156 -18.516 -24.531 1 96.88 166 LEU A N 1
ATOM 1284 C CA . LEU A 1 166 ? 11.719 -17.203 -24.25 1 96.88 166 LEU A CA 1
ATOM 1285 C C . LEU A 1 166 ? 12.352 -16.594 -25.5 1 96.88 166 LEU A C 1
ATOM 1287 O O . LEU A 1 166 ? 12.133 -15.43 -25.797 1 96.88 166 LEU A O 1
ATOM 1291 N N . GLN A 1 167 ? 13.141 -17.406 -26.172 1 97 167 GLN A N 1
ATOM 1292 C CA . GLN A 1 167 ? 13.812 -16.953 -27.375 1 97 167 GLN A CA 1
ATOM 1293 C C . GLN A 1 167 ? 12.805 -16.516 -28.438 1 97 167 GLN A C 1
ATOM 1295 O O . GLN A 1 167 ? 12.961 -15.469 -29.062 1 97 167 GLN A O 1
ATOM 1300 N N . ALA A 1 168 ? 11.812 -17.312 -28.578 1 95.62 168 ALA A N 1
ATOM 1301 C CA . ALA A 1 168 ? 10.781 -17 -29.562 1 95.62 168 ALA A CA 1
ATOM 1302 C C . ALA A 1 168 ? 10.07 -15.695 -29.203 1 95.62 168 ALA A C 1
ATOM 1304 O O . ALA A 1 168 ? 9.859 -14.844 -30.062 1 95.62 168 ALA A O 1
ATOM 1305 N N . ALA A 1 169 ? 9.648 -15.562 -27.938 1 96 169 ALA A N 1
ATOM 1306 C CA . ALA A 1 169 ? 8.953 -14.359 -27.484 1 96 169 ALA A CA 1
ATOM 1307 C C . ALA A 1 169 ? 9.805 -13.109 -27.75 1 96 169 ALA A C 1
ATOM 1309 O O . ALA A 1 169 ? 9.281 -12.078 -28.172 1 96 169 ALA A O 1
ATOM 1310 N N . TYR A 1 170 ? 11.094 -13.234 -27.469 1 97.38 170 TYR A N 1
ATOM 1311 C CA . TYR A 1 170 ? 12.008 -12.109 -27.672 1 97.38 170 TYR A CA 1
ATOM 1312 C C . TYR A 1 170 ? 12.211 -11.836 -29.156 1 97.38 170 TYR A C 1
ATOM 1314 O O . TYR A 1 170 ? 12.062 -10.695 -29.609 1 97.38 170 TYR A O 1
ATOM 1322 N N . ASP A 1 171 ? 12.477 -12.883 -29.891 1 96.25 171 ASP A N 1
ATOM 1323 C CA . ASP A 1 171 ? 12.883 -12.742 -31.281 1 96.25 171 ASP A CA 1
ATOM 1324 C C . ASP A 1 171 ? 11.711 -12.273 -32.156 1 96.25 171 ASP A C 1
ATOM 1326 O O . ASP A 1 171 ? 11.914 -11.547 -33.125 1 96.25 171 ASP A O 1
ATOM 1330 N N . PHE A 1 172 ? 10.555 -12.602 -31.812 1 94.44 172 PHE A N 1
ATOM 1331 C CA . PHE A 1 172 ? 9.406 -12.289 -32.656 1 94.44 172 PHE A CA 1
ATOM 1332 C C . PHE A 1 172 ? 8.711 -11.023 -32.156 1 94.44 172 PHE A C 1
ATOM 1334 O O . PHE A 1 172 ? 7.73 -10.578 -32.781 1 94.44 172 PHE A O 1
ATOM 1341 N N . SER A 1 173 ? 9.188 -10.523 -31.109 1 94.12 173 SER A N 1
ATOM 1342 C CA . SER A 1 173 ? 8.625 -9.258 -30.656 1 94.12 173 SER A CA 1
ATOM 1343 C C . SER A 1 173 ? 8.969 -8.125 -31.625 1 94.12 173 SER A C 1
ATOM 1345 O O . SER A 1 173 ? 10.078 -8.062 -32.156 1 94.12 173 SER A O 1
ATOM 1347 N N . HIS A 1 174 ? 8.031 -7.254 -31.859 1 91 174 HIS A N 1
ATOM 1348 C CA . HIS A 1 174 ? 8.219 -6.133 -32.781 1 91 174 HIS A CA 1
ATOM 1349 C C . HIS A 1 174 ? 9.148 -5.082 -32.188 1 91 174 HIS A C 1
ATOM 1351 O O . HIS A 1 174 ? 9.836 -4.367 -32.906 1 91 174 HIS A O 1
ATOM 1357 N N . ASP A 1 175 ? 9.18 -4.969 -30.891 1 91.38 175 ASP A N 1
ATOM 1358 C CA . ASP A 1 175 ? 9.992 -3.967 -30.219 1 91.38 175 ASP A CA 1
ATOM 1359 C C . ASP A 1 175 ? 10.875 -4.609 -29.141 1 91.38 175 ASP A C 1
ATOM 1361 O O . ASP A 1 175 ? 10.742 -4.309 -27.953 1 91.38 175 ASP A O 1
ATOM 1365 N N . LYS A 1 176 ? 11.914 -5.285 -29.562 1 94.12 176 LYS A N 1
ATOM 1366 C CA . LYS A 1 176 ? 12.805 -6.02 -28.688 1 94.12 176 LYS A CA 1
ATOM 1367 C C . LYS A 1 176 ? 13.539 -5.078 -27.734 1 94.12 176 LYS A C 1
ATOM 1369 O O . LYS A 1 176 ? 13.789 -5.43 -26.578 1 94.12 176 LYS A O 1
ATOM 1374 N N . ASP A 1 177 ? 13.75 -3.918 -28.297 1 94.69 177 ASP A N 1
ATOM 1375 C CA . ASP A 1 177 ? 14.516 -2.949 -27.516 1 94.69 177 ASP A CA 1
ATOM 1376 C C . ASP A 1 177 ? 13.719 -2.457 -26.312 1 94.69 177 ASP A C 1
ATOM 1378 O O . ASP A 1 177 ? 14.281 -1.894 -25.375 1 94.69 177 ASP A O 1
ATOM 1382 N N . ARG A 1 178 ? 12.422 -2.758 -26.297 1 97.19 178 ARG A N 1
ATOM 1383 C CA . ARG A 1 178 ? 11.562 -2.279 -25.219 1 97.19 178 ARG A CA 1
ATOM 1384 C C . ARG A 1 178 ? 11.312 -3.377 -24.188 1 97.19 178 ARG A C 1
ATOM 1386 O O . ARG A 1 178 ? 10.688 -3.133 -23.156 1 97.19 178 ARG A O 1
ATOM 1393 N N . ILE A 1 179 ? 11.82 -4.539 -24.438 1 98.44 179 ILE A N 1
ATOM 1394 C CA . ILE A 1 179 ? 11.742 -5.605 -23.438 1 98.44 179 ILE A CA 1
ATOM 1395 C C . ILE A 1 179 ? 12.789 -5.375 -22.344 1 98.44 179 ILE A C 1
ATOM 1397 O O . ILE A 1 179 ? 13.977 -5.207 -22.656 1 98.44 179 ILE A O 1
ATOM 1401 N N . LYS A 1 180 ? 12.367 -5.363 -21.078 1 98.62 180 LYS A N 1
ATOM 1402 C CA . LYS A 1 180 ? 13.289 -4.93 -20.031 1 98.62 180 LYS A CA 1
ATOM 1403 C C . LYS A 1 180 ? 13.5 -6.027 -19 1 98.62 180 LYS A C 1
ATOM 1405 O O . LYS A 1 180 ? 14.453 -5.973 -18.203 1 98.62 180 LYS A O 1
ATOM 1410 N N . ALA A 1 181 ? 12.633 -7.043 -18.969 1 98.75 181 ALA A N 1
ATOM 1411 C CA . ALA A 1 181 ? 12.734 -8.023 -17.891 1 98.75 181 ALA A CA 1
ATOM 1412 C C . ALA A 1 181 ? 12.039 -9.328 -18.281 1 98.75 181 ALA A C 1
ATOM 1414 O O . ALA A 1 181 ? 11.281 -9.383 -19.25 1 98.75 181 ALA A O 1
ATOM 1415 N N . VAL A 1 182 ? 12.406 -10.367 -17.578 1 98.69 182 VAL A N 1
ATOM 1416 C CA . VAL A 1 182 ? 11.672 -11.625 -17.5 1 98.69 182 VAL A CA 1
ATOM 1417 C C . VAL A 1 182 ? 11.125 -11.812 -16.094 1 98.69 182 VAL A C 1
ATOM 1419 O O . VAL A 1 182 ? 11.852 -11.656 -15.109 1 98.69 182 VAL A O 1
ATOM 1422 N N . LEU A 1 183 ? 9.875 -12.008 -15.977 1 98.62 183 LEU A N 1
ATOM 1423 C CA . LEU A 1 183 ? 9.211 -12.312 -14.711 1 98.62 183 LEU A CA 1
ATOM 1424 C C . LEU A 1 183 ? 8.828 -13.789 -14.633 1 98.62 183 LEU A C 1
ATOM 1426 O O . LEU A 1 183 ? 7.91 -14.234 -15.328 1 98.62 183 LEU A O 1
ATOM 1430 N N . LEU A 1 184 ? 9.555 -14.523 -13.805 1 97.69 184 LEU A N 1
ATOM 1431 C CA . LEU A 1 184 ? 9.398 -15.969 -13.68 1 97.69 184 LEU A CA 1
ATOM 1432 C C . LEU A 1 184 ? 8.805 -16.328 -12.328 1 97.69 184 LEU A C 1
ATOM 1434 O O . LEU A 1 184 ? 9.25 -15.828 -11.289 1 97.69 184 LEU A O 1
ATOM 1438 N N . CYS A 1 185 ? 7.801 -17.125 -12.328 1 97.5 185 CYS A N 1
ATOM 1439 C CA . CYS A 1 185 ? 7.23 -17.641 -11.086 1 97.5 185 CYS A CA 1
ATOM 1440 C C . CYS A 1 185 ? 7.727 -19.062 -10.805 1 97.5 185 CYS A C 1
ATOM 1442 O O . CYS A 1 185 ? 7.5 -19.969 -11.602 1 97.5 185 CYS A O 1
ATOM 1444 N N . ASN A 1 186 ? 8.414 -19.266 -9.711 1 97.56 186 ASN A N 1
ATOM 1445 C CA . ASN A 1 186 ? 8.977 -20.547 -9.305 1 97.56 186 ASN A CA 1
ATOM 1446 C C . ASN A 1 186 ? 8.906 -20.719 -7.789 1 97.56 186 ASN A C 1
ATOM 1448 O O . ASN A 1 186 ? 9.531 -19.984 -7.035 1 97.56 186 ASN A O 1
ATOM 1452 N N . PRO A 1 187 ? 8.211 -21.75 -7.312 1 97.5 187 PRO A N 1
ATOM 1453 C CA . PRO A 1 187 ? 7.434 -22.781 -8 1 97.5 187 PRO A CA 1
ATOM 1454 C C . PRO A 1 187 ? 6.352 -22.203 -8.906 1 97.5 187 PRO A C 1
ATOM 1456 O O . PRO A 1 187 ? 5.844 -21.109 -8.648 1 97.5 187 PRO A O 1
ATOM 1459 N N . HIS A 1 188 ? 6 -23 -9.891 1 96.25 188 HIS A N 1
ATOM 1460 C CA . HIS A 1 188 ? 5.234 -22.484 -11.023 1 96.25 188 HIS A CA 1
ATOM 1461 C C . HIS A 1 188 ? 3.748 -22.406 -10.688 1 96.25 188 HIS A C 1
ATOM 1463 O O . HIS A 1 188 ? 3.184 -23.328 -10.094 1 96.25 188 HIS A O 1
ATOM 1469 N N . ASN A 1 189 ? 3.113 -21.375 -10.961 1 95.88 189 ASN A N 1
ATOM 1470 C CA . ASN A 1 189 ? 1.671 -21.172 -11 1 95.88 189 ASN A CA 1
ATOM 1471 C C . ASN A 1 189 ? 1.166 -21 -12.43 1 95.88 189 ASN A C 1
ATOM 1473 O O . ASN A 1 189 ? 1.498 -20.016 -13.102 1 95.88 189 ASN A O 1
ATOM 1477 N N . PRO A 1 190 ? 0.496 -22 -12.859 1 95.25 190 PRO A N 1
ATOM 1478 C CA . PRO A 1 190 ? -0.483 -22.812 -12.133 1 95.25 190 PRO A CA 1
ATOM 1479 C C . PRO A 1 190 ? -0.064 -24.266 -12.016 1 95.25 190 PRO A C 1
ATOM 1481 O O . PRO A 1 190 ? -0.814 -25.094 -11.477 1 95.25 190 PRO A O 1
ATOM 1484 N N . LEU A 1 191 ? 1.071 -24.656 -12.398 1 94.75 191 LEU A N 1
ATOM 1485 C CA . LEU A 1 191 ? 1.367 -26.078 -12.594 1 94.75 191 LEU A CA 1
ATOM 1486 C C . LEU A 1 191 ? 1.807 -26.719 -11.289 1 94.75 191 LEU A C 1
ATOM 1488 O O . LEU A 1 191 ? 1.84 -27.953 -11.18 1 94.75 191 LEU A O 1
ATOM 1492 N N . GLY A 1 192 ? 2.168 -25.922 -10.336 1 95.94 192 GLY A N 1
ATOM 1493 C CA . GLY A 1 192 ? 2.512 -26.453 -9.023 1 95.94 192 GLY A CA 1
ATOM 1494 C C . GLY A 1 192 ? 3.795 -27.266 -9.023 1 95.94 192 GLY A C 1
ATOM 1495 O O . GLY A 1 192 ? 3.92 -28.234 -8.273 1 95.94 192 GLY A O 1
ATOM 1496 N N . ARG A 1 193 ? 4.707 -26.891 -9.883 1 95.62 193 ARG A N 1
ATOM 1497 C CA . ARG A 1 193 ? 5.973 -27.609 -9.984 1 95.62 193 ARG A CA 1
ATOM 1498 C C . ARG A 1 193 ? 7.152 -26.641 -9.953 1 95.62 193 ARG A C 1
ATOM 1500 O O . ARG A 1 193 ? 7.035 -25.484 -10.383 1 95.62 193 ARG A O 1
ATOM 1507 N N . CYS A 1 194 ? 8.234 -27.125 -9.453 1 96.5 194 CYS A N 1
ATOM 1508 C CA . CYS A 1 194 ? 9.477 -26.359 -9.5 1 96.5 194 CYS A CA 1
ATOM 1509 C C . CYS A 1 194 ? 10.156 -26.516 -10.852 1 96.5 194 CYS A C 1
ATOM 1511 O O . CYS A 1 194 ? 10.125 -27.594 -11.453 1 96.5 194 CYS A O 1
ATOM 1513 N N . LEU A 1 195 ? 10.719 -25.469 -11.289 1 95.56 195 LEU A N 1
ATOM 1514 C CA . LEU A 1 195 ? 11.586 -25.547 -12.461 1 95.56 195 LEU A CA 1
ATOM 1515 C C . LEU A 1 195 ? 12.906 -26.234 -12.117 1 95.56 195 LEU A C 1
ATOM 1517 O O . LEU A 1 195 ? 13.453 -26.031 -11.031 1 95.56 195 LEU A O 1
ATOM 1521 N N . PRO A 1 196 ? 13.375 -27.062 -13.062 1 94.75 196 PRO A N 1
ATOM 1522 C CA . PRO A 1 196 ? 14.727 -27.609 -12.844 1 94.75 196 PRO A CA 1
ATOM 1523 C C . PRO A 1 196 ? 15.789 -26.516 -12.773 1 94.75 196 PRO A C 1
ATOM 1525 O O . PRO A 1 196 ? 15.695 -25.516 -13.477 1 94.75 196 PRO A O 1
ATOM 1528 N N . LYS A 1 197 ? 16.766 -26.797 -12 1 94.38 197 LYS A N 1
ATOM 1529 C CA . LYS A 1 197 ? 17.875 -25.859 -11.844 1 94.38 197 LYS A CA 1
ATOM 1530 C C . LYS A 1 197 ? 18.422 -25.422 -13.195 1 94.38 197 LYS A C 1
ATOM 1532 O O . LYS A 1 197 ? 18.656 -24.219 -13.414 1 94.38 197 LYS A O 1
ATOM 1537 N N . LYS A 1 198 ? 18.562 -26.312 -14.102 1 92.94 198 LYS A N 1
ATOM 1538 C CA . LYS A 1 198 ? 19.109 -26.031 -15.43 1 92.94 198 LYS A CA 1
ATOM 1539 C C . LYS A 1 198 ? 18.25 -25.016 -16.172 1 92.94 198 LYS A C 1
ATOM 1541 O O . LYS A 1 198 ? 18.781 -24.109 -16.828 1 92.94 198 LYS A O 1
ATOM 1546 N N . ALA A 1 199 ? 16.953 -25.156 -16.078 1 93.94 199 ALA A N 1
ATOM 1547 C CA . ALA A 1 199 ? 16.031 -24.25 -16.766 1 93.94 199 ALA A CA 1
ATOM 1548 C C . ALA A 1 199 ? 16.156 -22.828 -16.219 1 93.94 199 ALA A C 1
ATOM 1550 O O . ALA A 1 199 ? 16.094 -21.859 -16.969 1 93.94 199 ALA A O 1
ATOM 1551 N N . ILE A 1 200 ? 16.328 -22.688 -14.914 1 95.31 200 ILE A N 1
ATOM 1552 C CA . ILE A 1 200 ? 16.469 -21.391 -14.289 1 95.31 200 ILE A CA 1
ATOM 1553 C C . ILE A 1 200 ? 17.781 -20.734 -14.75 1 95.31 200 ILE A C 1
ATOM 1555 O O . ILE A 1 200 ? 17.797 -19.547 -15.086 1 95.31 200 ILE A O 1
ATOM 1559 N N . ILE A 1 201 ? 18.797 -21.516 -14.758 1 93.25 201 ILE A N 1
ATOM 1560 C CA . ILE A 1 201 ? 20.109 -21.031 -15.211 1 93.25 201 ILE A CA 1
ATOM 1561 C C . ILE A 1 201 ? 20 -20.531 -16.656 1 93.25 201 ILE A C 1
ATOM 1563 O O . ILE A 1 201 ? 20.469 -19.438 -16.969 1 93.25 201 ILE A O 1
ATOM 1567 N N . GLU A 1 202 ? 19.359 -21.328 -17.438 1 92.94 202 GLU A N 1
ATOM 1568 C CA . GLU A 1 202 ? 19.172 -20.953 -18.844 1 92.94 202 GLU A CA 1
ATOM 1569 C C . GLU A 1 202 ? 18.406 -19.641 -18.969 1 92.94 202 GLU A C 1
ATOM 1571 O O . GLU A 1 202 ? 18.719 -18.812 -19.812 1 92.94 202 GLU A O 1
ATOM 1576 N N . CYS A 1 203 ? 17.438 -19.5 -18.172 1 94.94 203 CYS A N 1
ATOM 1577 C CA . CYS A 1 203 ? 16.672 -18.266 -18.156 1 94.94 203 CYS A CA 1
ATOM 1578 C C . CYS A 1 203 ? 17.531 -17.094 -17.75 1 94.94 203 CYS A C 1
ATOM 1580 O O . CYS A 1 203 ? 17.469 -16.016 -18.344 1 94.94 203 CYS A O 1
ATOM 1582 N N . MET A 1 204 ? 18.328 -17.25 -16.766 1 95.06 204 MET A N 1
ATOM 1583 C CA . MET A 1 204 ? 19.219 -16.203 -16.281 1 95.06 204 MET A CA 1
ATOM 1584 C C . MET A 1 204 ? 20.25 -15.836 -17.344 1 95.06 204 MET A C 1
ATOM 1586 O O . MET A 1 204 ? 20.562 -14.656 -17.531 1 95.06 204 MET A O 1
ATOM 1590 N N . GLU A 1 205 ? 20.766 -16.812 -18.016 1 94.38 205 GLU A N 1
ATOM 1591 C CA . GLU A 1 205 ? 21.719 -16.578 -19.094 1 94.38 205 GLU A CA 1
ATOM 1592 C C . GLU A 1 205 ? 21.078 -15.828 -20.25 1 94.38 205 GLU A C 1
ATOM 1594 O O . GLU A 1 205 ? 21.672 -14.93 -20.844 1 94.38 205 GLU A O 1
ATOM 1599 N N . PHE A 1 206 ? 19.906 -16.25 -20.594 1 96 206 PHE A N 1
ATOM 1600 C CA . PHE A 1 206 ? 19.125 -15.539 -21.609 1 96 206 PHE A CA 1
ATOM 1601 C C . PHE A 1 206 ? 19.031 -14.055 -21.266 1 96 206 PHE A C 1
ATOM 1603 O O . PHE A 1 206 ? 19.25 -13.203 -22.125 1 96 206 PHE A O 1
ATOM 1610 N N . CYS A 1 207 ? 18.688 -13.742 -19.984 1 96.81 207 CYS A N 1
ATOM 1611 C CA . CYS A 1 207 ? 18.562 -12.359 -19.531 1 96.81 207 CYS A CA 1
ATOM 1612 C C . CYS A 1 207 ? 19.906 -11.641 -19.609 1 96.81 207 CYS A C 1
ATOM 1614 O O . CYS A 1 207 ? 19.969 -10.492 -20.047 1 96.81 207 CYS A O 1
ATOM 1616 N N . PHE A 1 208 ? 20.969 -12.312 -19.234 1 94.94 208 PHE A N 1
ATOM 1617 C CA . PHE A 1 208 ? 22.312 -11.742 -19.219 1 94.94 208 PHE A CA 1
ATOM 1618 C C . PHE A 1 208 ? 22.734 -11.328 -20.625 1 94.94 208 PHE A C 1
ATOM 1620 O O . PHE A 1 208 ? 23.188 -10.203 -20.844 1 94.94 208 PHE A O 1
ATOM 1627 N N . GLU A 1 209 ? 22.516 -12.211 -21.531 1 94.94 209 GLU A N 1
ATOM 1628 C CA . GLU A 1 209 ? 22.953 -12 -22.906 1 94.94 209 GLU A CA 1
ATOM 1629 C C . GLU A 1 209 ? 22.234 -10.812 -23.547 1 94.94 209 GLU A C 1
ATOM 1631 O O . GLU A 1 209 ? 22.75 -10.18 -24.469 1 94.94 209 GLU A O 1
ATOM 1636 N N . ARG A 1 210 ? 21.172 -10.477 -23 1 96.19 210 ARG A N 1
ATOM 1637 C CA . ARG A 1 210 ? 20.328 -9.461 -23.641 1 96.19 210 ARG A CA 1
ATOM 1638 C C . ARG A 1 210 ? 20.188 -8.234 -22.734 1 96.19 210 ARG A C 1
ATOM 1640 O O . ARG A 1 210 ? 19.484 -7.281 -23.094 1 96.19 210 ARG A O 1
ATOM 1647 N N . GLY A 1 211 ? 20.812 -8.281 -21.562 1 95.38 211 GLY A N 1
ATOM 1648 C CA . GLY A 1 211 ? 20.781 -7.156 -20.641 1 95.38 211 GLY A CA 1
ATOM 1649 C C . GLY A 1 211 ? 19.438 -6.969 -19.969 1 95.38 211 GLY A C 1
ATOM 1650 O O . GLY A 1 211 ? 19.031 -5.836 -19.703 1 95.38 211 GLY A O 1
ATOM 1651 N N . LEU A 1 212 ? 18.672 -8.031 -19.766 1 97.81 212 LEU A N 1
ATOM 1652 C CA . LEU A 1 212 ? 17.344 -7.984 -19.156 1 97.81 212 LEU A CA 1
ATOM 1653 C C . LEU A 1 212 ? 17.422 -8.234 -17.656 1 97.81 212 LEU A C 1
ATOM 1655 O O . LEU A 1 212 ? 18.328 -8.93 -17.188 1 97.81 212 LEU A O 1
ATOM 1659 N N . HIS A 1 213 ? 16.5 -7.598 -16.922 1 98.44 213 HIS A N 1
ATOM 1660 C CA . HIS A 1 213 ? 16.328 -7.973 -15.531 1 98.44 213 HIS A CA 1
ATOM 1661 C C . HIS A 1 213 ? 15.672 -9.336 -15.398 1 98.44 213 HIS A C 1
ATOM 1663 O O . HIS A 1 213 ? 14.758 -9.664 -16.156 1 98.44 213 HIS A O 1
ATOM 1669 N N . PHE A 1 214 ? 16.172 -10.148 -14.5 1 98.06 214 PHE A N 1
ATOM 1670 C CA . PHE A 1 214 ? 15.531 -11.398 -14.117 1 98.06 214 PHE A CA 1
ATOM 1671 C C . PHE A 1 214 ? 14.805 -11.258 -12.789 1 98.06 214 PHE A C 1
ATOM 1673 O O . PHE A 1 214 ? 15.438 -11.156 -11.734 1 98.06 214 PHE A O 1
ATOM 1680 N N . ILE A 1 215 ? 13.5 -11.258 -12.812 1 98.75 215 ILE A N 1
ATOM 1681 C CA . ILE A 1 215 ? 12.672 -11.148 -11.617 1 98.75 215 ILE A CA 1
ATOM 1682 C C . ILE A 1 215 ? 12.07 -12.516 -11.289 1 98.75 215 ILE A C 1
ATOM 1684 O O . ILE A 1 215 ? 11.266 -13.055 -12.047 1 98.75 215 ILE A O 1
ATOM 1688 N N . SER A 1 216 ? 12.461 -13.07 -10.203 1 98.75 216 SER A N 1
ATOM 1689 C CA . SER A 1 216 ? 11.992 -14.383 -9.766 1 98.75 216 SER A CA 1
ATOM 1690 C C . SER A 1 216 ? 10.938 -14.266 -8.68 1 98.75 216 SER A C 1
ATOM 1692 O O . SER A 1 216 ? 11.25 -13.945 -7.527 1 98.75 216 SER A O 1
ATOM 1694 N N . ASP A 1 217 ? 9.703 -14.5 -9.023 1 98.69 217 ASP A N 1
ATOM 1695 C CA . ASP A 1 217 ? 8.625 -14.609 -8.039 1 98.69 217 ASP A CA 1
ATOM 1696 C C . ASP A 1 217 ? 8.641 -15.977 -7.355 1 98.69 217 ASP A C 1
ATOM 1698 O O . ASP A 1 217 ? 8.258 -16.984 -7.953 1 98.69 217 ASP A O 1
ATOM 1702 N N . GLU A 1 218 ? 9.031 -15.984 -6.109 1 98.81 218 GLU A N 1
ATOM 1703 C CA . GLU A 1 218 ? 9.219 -17.234 -5.383 1 98.81 218 GLU A CA 1
ATOM 1704 C C . GLU A 1 218 ? 8.234 -17.344 -4.219 1 98.81 218 GLU A C 1
ATOM 1706 O O . GLU A 1 218 ? 8.586 -17.859 -3.156 1 98.81 218 GLU A O 1
ATOM 1711 N N . ILE A 1 219 ? 7.066 -16.891 -4.441 1 98.5 219 ILE A N 1
ATOM 1712 C CA . ILE A 1 219 ? 6.051 -16.719 -3.408 1 98.5 219 ILE A CA 1
ATOM 1713 C C . ILE A 1 219 ? 5.594 -18.094 -2.91 1 98.5 219 ILE A C 1
ATOM 1715 O O . ILE A 1 219 ? 5.129 -18.219 -1.776 1 98.5 219 ILE A O 1
ATOM 1719 N N . TYR A 1 220 ? 5.758 -19.172 -3.676 1 98.56 220 TYR A N 1
ATOM 1720 C CA . TYR A 1 220 ? 5.285 -20.5 -3.299 1 98.56 220 TYR A CA 1
ATOM 1721 C C . TYR A 1 220 ? 6.418 -21.344 -2.73 1 98.56 220 TYR A C 1
ATOM 1723 O O . TYR A 1 220 ? 6.242 -22.531 -2.457 1 98.56 220 TYR A O 1
ATOM 1731 N N . ALA A 1 221 ? 7.57 -20.734 -2.547 1 98.5 221 ALA A N 1
ATOM 1732 C CA . ALA A 1 221 ? 8.719 -21.453 -1.995 1 98.5 221 ALA A CA 1
ATOM 1733 C C . ALA A 1 221 ? 8.359 -22.109 -0.662 1 98.5 221 ALA A C 1
ATOM 1735 O O . ALA A 1 221 ? 7.637 -21.531 0.148 1 98.5 221 ALA A O 1
ATOM 1736 N N . LEU A 1 222 ? 8.844 -23.359 -0.485 1 98.06 222 LEU A N 1
ATOM 1737 C CA . LEU A 1 222 ? 8.773 -24.125 0.758 1 98.06 222 LEU A CA 1
ATOM 1738 C C . LEU A 1 222 ? 7.395 -24.75 0.936 1 98.06 222 LEU A C 1
ATOM 1740 O O . LEU A 1 222 ? 7.121 -25.375 1.963 1 98.06 222 LEU A O 1
ATOM 1744 N N . CYS A 1 223 ? 6.496 -24.625 -0.034 1 98.12 223 CYS A N 1
ATOM 1745 C CA . CYS A 1 223 ? 5.23 -25.344 -0.042 1 98.12 223 CYS A CA 1
ATOM 1746 C C . CYS A 1 223 ? 5.391 -26.719 -0.682 1 98.12 223 CYS A C 1
ATOM 1748 O O . CYS A 1 223 ? 4.625 -27.094 -1.572 1 98.12 223 CYS A O 1
ATOM 1750 N N . ARG A 1 224 ? 6.297 -27.484 -0.257 1 97.88 224 ARG A N 1
ATOM 1751 C CA . ARG A 1 224 ? 6.602 -28.766 -0.874 1 97.88 224 ARG A CA 1
ATOM 1752 C C . ARG A 1 224 ? 5.68 -29.859 -0.339 1 97.88 224 ARG A C 1
ATOM 1754 O O . ARG A 1 224 ? 5.406 -29.906 0.862 1 97.88 224 ARG A O 1
ATOM 1761 N N . LEU A 1 225 ? 5.23 -30.703 -1.216 1 98.31 225 LEU A N 1
ATOM 1762 C CA . LEU A 1 225 ? 4.453 -31.875 -0.831 1 98.31 225 LEU A CA 1
ATOM 1763 C C . LEU A 1 225 ? 5.367 -33.031 -0.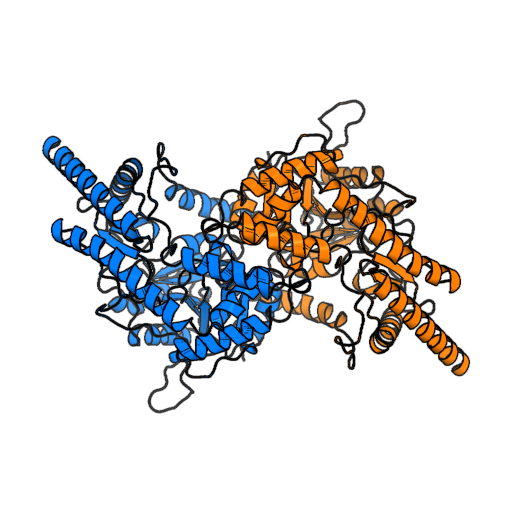413 1 98.31 225 LEU A C 1
ATOM 1765 O O . LEU A 1 225 ? 6.41 -33.25 -1.032 1 98.31 225 LEU A O 1
ATOM 1769 N N . ASN A 1 226 ? 4.965 -33.656 0.646 1 97.94 226 ASN A N 1
ATOM 1770 C CA . ASN A 1 226 ? 5.742 -34.812 1.107 1 97.94 226 ASN A CA 1
ATOM 1771 C C . ASN A 1 226 ? 5.746 -35.938 0.073 1 97.94 226 ASN A C 1
ATOM 1773 O O . ASN A 1 226 ? 4.703 -36.25 -0.492 1 97.94 226 ASN A O 1
ATOM 1777 N N . GLY A 1 227 ? 6.902 -36.375 -0.201 1 95.69 227 GLY A N 1
ATOM 1778 C CA . GLY A 1 227 ? 7.027 -37.531 -1.083 1 95.69 227 GLY A CA 1
ATOM 1779 C C . GLY A 1 227 ? 6.879 -37.188 -2.551 1 95.69 227 GLY A C 1
ATOM 1780 O O . GLY A 1 227 ? 6.844 -38.062 -3.408 1 95.69 227 GLY A O 1
ATOM 1781 N N . ALA A 1 228 ? 6.812 -35.938 -2.816 1 94.31 228 ALA A N 1
ATOM 1782 C CA . ALA A 1 228 ? 6.652 -35.5 -4.207 1 94.31 228 ALA A CA 1
ATOM 1783 C C . ALA A 1 228 ? 7.855 -35.938 -5.047 1 94.31 228 ALA A C 1
ATOM 1785 O O . ALA A 1 228 ? 8.992 -35.875 -4.582 1 94.31 228 ALA A O 1
ATOM 1786 N N . LYS A 1 229 ? 7.582 -36.406 -6.211 1 92.5 229 LYS A N 1
ATOM 1787 C CA . LYS A 1 229 ? 8.633 -36.75 -7.172 1 92.5 229 LYS A CA 1
ATOM 1788 C C . LYS A 1 229 ? 8.867 -35.594 -8.141 1 92.5 229 LYS A C 1
ATOM 1790 O O . LYS A 1 229 ? 7.93 -35.094 -8.766 1 92.5 229 LYS A O 1
ATOM 1795 N N . GLY A 1 230 ? 10.062 -35.156 -8.242 1 92 230 GLY A N 1
ATOM 1796 C CA . GLY A 1 230 ? 10.414 -34.062 -9.117 1 92 230 GLY A CA 1
ATOM 1797 C C . GLY A 1 230 ? 11.508 -33.156 -8.555 1 92 230 GLY A C 1
ATOM 1798 O O . GLY A 1 230 ? 12.102 -33.469 -7.52 1 92 230 GLY A O 1
ATOM 1799 N N . ASP A 1 231 ? 11.703 -32.062 -9.195 1 93.25 231 ASP A N 1
ATOM 1800 C CA . ASP A 1 231 ? 12.805 -31.188 -8.836 1 93.25 231 ASP A CA 1
ATOM 1801 C C . ASP A 1 231 ? 12.523 -30.469 -7.516 1 93.25 231 ASP A C 1
ATOM 1803 O O . ASP A 1 231 ? 11.367 -30.188 -7.188 1 93.25 231 ASP A O 1
ATOM 1807 N N . ARG A 1 232 ? 13.531 -30.219 -6.809 1 94.5 232 ARG A N 1
ATOM 1808 C CA . ARG A 1 232 ? 13.414 -29.391 -5.605 1 94.5 232 ARG A CA 1
ATOM 1809 C C . ARG A 1 232 ? 13.422 -27.906 -5.957 1 94.5 232 ARG A C 1
ATOM 1811 O O . ARG A 1 232 ? 13.922 -27.516 -7.012 1 94.5 232 ARG A O 1
ATOM 1818 N N . PHE A 1 233 ? 12.914 -27.156 -5.059 1 97.56 233 PHE A N 1
ATOM 1819 C CA . PHE A 1 233 ? 12.945 -25.719 -5.223 1 97.56 233 PHE A CA 1
ATOM 1820 C C . PHE A 1 233 ? 14.383 -25.203 -5.207 1 97.56 233 PHE A C 1
ATOM 1822 O O . PHE A 1 233 ? 15.164 -25.547 -4.32 1 97.56 233 PHE A O 1
ATOM 1829 N N . VAL A 1 234 ? 14.711 -24.484 -6.191 1 97.19 234 VAL A N 1
ATOM 1830 C CA . VAL A 1 234 ? 15.977 -23.766 -6.27 1 97.19 234 VAL A CA 1
ATOM 1831 C C . VAL A 1 234 ? 15.703 -22.266 -6.414 1 97.19 234 VAL A C 1
ATOM 1833 O O . VAL A 1 234 ? 15.078 -21.828 -7.387 1 97.19 234 VAL A O 1
ATOM 1836 N N . SER A 1 235 ? 16.141 -21.5 -5.434 1 98.19 235 SER A N 1
ATOM 1837 C CA . SER A 1 235 ? 15.992 -20.047 -5.512 1 98.19 235 SER A CA 1
ATOM 1838 C C . SER A 1 235 ? 16.984 -19.438 -6.492 1 98.19 235 SER A C 1
ATOM 1840 O O . SER A 1 235 ? 18.062 -19.984 -6.711 1 98.19 235 SER A O 1
ATOM 1842 N N . ALA A 1 236 ? 16.625 -18.312 -7.043 1 97.31 236 ALA A N 1
ATOM 1843 C CA . ALA A 1 236 ? 17.578 -17.547 -7.832 1 97.31 236 ALA A CA 1
ATOM 1844 C C . ALA A 1 236 ? 18.812 -17.172 -7.012 1 97.31 236 ALA A C 1
ATOM 1846 O O . ALA A 1 236 ? 19.906 -17.047 -7.551 1 97.31 236 ALA A O 1
ATOM 1847 N N . LEU A 1 237 ? 18.656 -17.062 -5.719 1 96.81 237 LEU A N 1
ATOM 1848 C CA . LEU A 1 237 ? 19.734 -16.672 -4.809 1 96.81 237 LEU A CA 1
ATOM 1849 C C . LEU A 1 237 ? 20.828 -17.734 -4.754 1 96.81 237 LEU A C 1
ATOM 1851 O O . LEU A 1 237 ? 21.969 -17.438 -4.398 1 96.81 237 LEU A O 1
ATOM 1855 N N . GLU A 1 238 ? 20.438 -18.922 -5.039 1 94.38 238 GLU A N 1
ATOM 1856 C CA . GLU A 1 238 ? 21.359 -20.047 -5.02 1 94.38 238 GLU A CA 1
ATOM 1857 C C . GLU A 1 238 ? 22.219 -20.078 -6.277 1 94.38 238 GLU A C 1
ATOM 1859 O O . GLU A 1 238 ? 23.234 -20.797 -6.336 1 94.38 238 GLU A O 1
ATOM 1864 N N . LEU A 1 239 ? 21.922 -19.25 -7.234 1 92.19 239 LEU A N 1
ATOM 1865 C CA . LEU A 1 239 ? 22.5 -19.391 -8.562 1 92.19 239 LEU A CA 1
ATOM 1866 C C . LEU A 1 239 ? 23.312 -18.141 -8.938 1 92.19 239 LEU A C 1
ATOM 1868 O O . LEU A 1 239 ? 23.719 -17.984 -10.086 1 92.19 239 LEU A O 1
ATOM 1872 N N . LEU A 1 240 ? 23.469 -17.234 -7.98 1 84.75 240 LEU A N 1
ATOM 1873 C CA . LEU A 1 240 ? 24.188 -16 -8.242 1 84.75 240 LEU A CA 1
ATOM 1874 C C . LEU A 1 240 ? 25.688 -16.203 -8.125 1 84.75 240 LEU A C 1
ATOM 1876 O O . LEU A 1 240 ? 26.297 -15.875 -7.098 1 84.75 240 LEU A O 1
ATOM 1880 N N . GLU A 1 241 ? 26.281 -17.172 -8.992 1 73.19 241 GLU A N 1
ATOM 1881 C CA . GLU A 1 241 ? 27.672 -17.625 -8.938 1 73.19 241 GLU A CA 1
ATOM 1882 C C . GLU A 1 241 ? 28.641 -16.438 -8.852 1 73.19 241 GLU A C 1
ATOM 1884 O O . GLU A 1 241 ? 28.453 -15.438 -9.531 1 73.19 241 GLU A O 1
ATOM 1889 N N . PRO A 1 242 ? 29.641 -16.641 -7.836 1 59.38 242 PRO A N 1
ATOM 1890 C CA . PRO A 1 242 ? 30.734 -15.664 -7.906 1 59.38 242 PRO A CA 1
ATOM 1891 C C . PRO A 1 242 ? 31.469 -15.711 -9.242 1 59.38 242 PRO A C 1
ATOM 1893 O O . PRO A 1 242 ? 31.438 -16.734 -9.938 1 59.38 242 PRO A O 1
ATOM 1896 N N . LEU A 1 243 ? 31.625 -14.672 -9.945 1 49.84 243 LEU A N 1
ATOM 1897 C CA . LEU A 1 243 ? 32.406 -14.688 -11.188 1 49.84 243 LEU A CA 1
ATOM 1898 C C . LEU A 1 243 ? 33.469 -15.773 -11.148 1 49.84 243 LEU A C 1
ATOM 1900 O O . LEU A 1 243 ? 34.5 -15.625 -10.477 1 49.84 243 LEU A O 1
ATOM 1904 N N . VAL A 1 244 ? 33.281 -17.141 -10.969 1 47.66 244 VAL A N 1
ATOM 1905 C CA . VAL A 1 244 ? 34.438 -18.016 -11.109 1 47.66 244 VAL A CA 1
ATOM 1906 C C . VAL A 1 244 ? 34.562 -18.453 -12.562 1 47.66 244 VAL A C 1
ATOM 1908 O O . VAL A 1 244 ? 33.562 -18.641 -13.266 1 47.66 244 VAL A O 1
ATOM 1911 N N . PRO A 1 245 ? 35.812 -18.453 -13.219 1 39.72 245 PRO A N 1
ATOM 1912 C CA . PRO A 1 245 ? 36.156 -18.812 -14.609 1 39.72 245 PRO A CA 1
ATOM 1913 C C . PRO A 1 245 ? 35.531 -20.125 -15.047 1 39.72 245 PRO A C 1
ATOM 1915 O O . PRO A 1 245 ? 35.094 -20.266 -16.188 1 39.72 245 PRO A O 1
ATOM 1918 N N . SER A 1 246 ? 35.719 -21.391 -14.438 1 43.25 246 SER A N 1
ATOM 1919 C CA . SER A 1 246 ? 35.75 -22.766 -14.93 1 43.25 246 SER A CA 1
ATOM 1920 C C . SER A 1 246 ? 34.375 -23.375 -14.977 1 43.25 246 SER A C 1
ATOM 1922 O O . SER A 1 246 ? 34.156 -24.422 -15.602 1 43.25 246 SER A O 1
ATOM 1924 N N . GLY A 1 247 ? 33.156 -22.484 -14.5 1 50.03 247 GLY A N 1
ATOM 1925 C CA . GLY A 1 247 ? 31.812 -23.016 -14.625 1 50.03 247 GLY A CA 1
ATOM 1926 C C . GLY A 1 247 ? 30.719 -22 -14.328 1 50.03 247 GLY A C 1
ATOM 1927 O O . GLY A 1 247 ? 29.703 -22.328 -13.727 1 50.03 247 GLY A O 1
ATOM 1928 N N . ALA A 1 248 ? 30.984 -20.812 -14.641 1 58.03 248 ALA A N 1
ATOM 1929 C CA . ALA A 1 248 ? 30.359 -19.562 -14.227 1 58.03 248 ALA A CA 1
ATOM 1930 C C . ALA A 1 248 ? 29.062 -19.312 -15 1 58.03 248 ALA A C 1
ATOM 1932 O O . ALA A 1 248 ? 29.016 -19.531 -16.219 1 58.03 248 ALA A O 1
ATOM 1933 N N . VAL A 1 249 ? 27.953 -19.484 -14.289 1 70.94 249 VAL A N 1
ATOM 1934 C CA . VAL A 1 249 ? 26.703 -19.016 -14.867 1 70.94 249 VAL A CA 1
ATOM 1935 C C . VAL A 1 249 ? 26.844 -17.562 -15.297 1 70.94 249 VAL A C 1
ATOM 1937 O O . VAL A 1 249 ? 27.375 -16.734 -14.547 1 70.94 249 VAL A O 1
ATOM 1940 N N . LYS A 1 250 ? 26.688 -17.406 -16.594 1 86 250 LYS A N 1
ATOM 1941 C CA . LYS A 1 250 ? 26.672 -16.016 -17.062 1 86 250 LYS A CA 1
ATOM 1942 C C . LYS A 1 250 ? 25.453 -15.281 -16.531 1 86 250 LYS A C 1
ATOM 1944 O O . LYS A 1 250 ? 24.359 -15.383 -17.094 1 86 250 LYS A O 1
ATOM 1949 N N . VAL A 1 251 ? 25.688 -14.75 -15.414 1 88.75 251 VAL A N 1
ATOM 1950 C CA . VAL A 1 251 ? 24.609 -14 -14.789 1 88.75 251 VAL A CA 1
ATOM 1951 C C . VAL A 1 251 ? 25.125 -12.641 -14.312 1 88.75 251 VAL A C 1
ATOM 1953 O O . VAL A 1 251 ? 26.297 -12.516 -13.938 1 88.75 251 VAL A O 1
ATOM 1956 N N . ASP A 1 252 ? 24.391 -11.664 -14.516 1 90.44 252 ASP A N 1
ATOM 1957 C CA . ASP A 1 252 ? 24.625 -10.383 -13.867 1 90.44 252 ASP A CA 1
ATOM 1958 C C . ASP A 1 252 ? 23.828 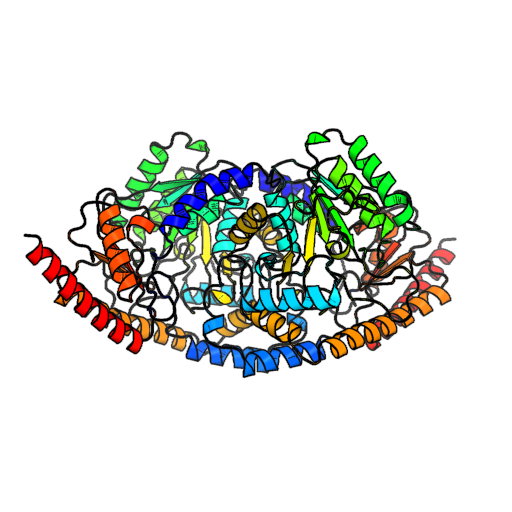-10.258 -12.57 1 90.44 252 ASP A C 1
ATOM 1960 O O . ASP A 1 252 ? 22.641 -9.945 -12.602 1 90.44 252 ASP A O 1
ATOM 1964 N N . PRO A 1 253 ? 24.5 -10.453 -11.477 1 91.94 253 PRO A N 1
ATOM 1965 C CA . PRO A 1 253 ? 23.766 -10.461 -10.203 1 91.94 253 PRO A CA 1
ATOM 1966 C C . PRO A 1 253 ? 23.031 -9.148 -9.945 1 91.94 253 PRO A C 1
ATOM 1968 O O . PRO A 1 253 ? 22.047 -9.133 -9.203 1 91.94 253 PRO A O 1
ATOM 1971 N N . SER A 1 254 ? 23.469 -8.062 -10.492 1 94.06 254 SER A N 1
ATOM 1972 C CA . SER A 1 254 ? 22.812 -6.777 -10.289 1 94.06 254 SER A CA 1
ATOM 1973 C C . SER A 1 254 ? 21.469 -6.723 -10.992 1 94.06 254 SER A C 1
ATOM 1975 O O . SER A 1 254 ? 20.656 -5.828 -10.734 1 94.06 254 SER A O 1
ATOM 1977 N N . ARG A 1 255 ? 21.172 -7.758 -11.82 1 96.06 255 ARG A N 1
ATOM 1978 C CA . ARG A 1 255 ? 19.922 -7.785 -12.578 1 96.06 255 ARG A CA 1
ATOM 1979 C C . ARG A 1 255 ? 19.016 -8.898 -12.086 1 96.06 255 ARG A C 1
ATOM 1981 O O . ARG A 1 255 ? 17.984 -9.195 -12.711 1 96.06 255 ARG A O 1
ATOM 1988 N N . VAL A 1 256 ? 19.359 -9.492 -11 1 97 256 VAL A N 1
ATOM 1989 C CA . VAL A 1 256 ? 18.562 -10.578 -10.453 1 97 256 VAL A CA 1
ATOM 1990 C C . VAL A 1 256 ? 17.828 -10.102 -9.195 1 97 256 VAL A C 1
ATOM 1992 O O . VAL A 1 256 ? 18.469 -9.617 -8.258 1 97 256 VAL A O 1
ATOM 1995 N N . HIS A 1 257 ? 16.516 -10.242 -9.188 1 98.56 257 HIS A N 1
ATOM 1996 C CA . HIS A 1 257 ? 15.672 -9.812 -8.078 1 98.56 257 HIS A CA 1
ATOM 1997 C C . HIS A 1 257 ? 14.711 -10.914 -7.664 1 98.56 257 HIS A C 1
ATOM 1999 O O . HIS A 1 257 ? 14.148 -11.609 -8.516 1 98.56 257 HIS A O 1
ATOM 2005 N N . VAL A 1 258 ? 14.562 -11.086 -6.379 1 98.81 258 VAL A N 1
ATOM 2006 C CA . VAL A 1 258 ? 13.68 -12.109 -5.84 1 98.81 258 VAL A CA 1
ATOM 2007 C C . VAL A 1 258 ? 12.508 -11.445 -5.113 1 98.81 258 VAL A C 1
ATOM 2009 O O . VAL A 1 258 ? 12.695 -10.484 -4.363 1 98.81 258 VAL A O 1
ATOM 2012 N N . ILE A 1 259 ? 11.32 -11.945 -5.367 1 98.81 259 ILE A N 1
ATOM 2013 C CA . ILE A 1 259 ? 10.094 -11.5 -4.711 1 98.81 259 ILE A CA 1
ATOM 2014 C C . ILE A 1 259 ? 9.586 -12.602 -3.779 1 98.81 259 ILE A C 1
ATOM 2016 O O . ILE A 1 259 ? 9.57 -13.781 -4.148 1 98.81 259 ILE A O 1
ATOM 2020 N N . TRP A 1 260 ? 9.195 -12.18 -2.605 1 98.81 260 TRP A N 1
ATOM 2021 C CA . TRP A 1 260 ? 8.617 -13.148 -1.683 1 98.81 260 TRP A CA 1
ATOM 2022 C C . TRP A 1 260 ? 7.598 -12.492 -0.759 1 98.81 260 TRP A C 1
ATOM 2024 O O . TRP A 1 260 ? 7.676 -11.289 -0.5 1 98.81 260 TRP A O 1
ATOM 2034 N N . SER A 1 261 ? 6.676 -13.242 -0.293 1 98.62 261 SER A N 1
ATOM 2035 C CA . SER A 1 261 ? 5.66 -12.898 0.698 1 98.62 261 SER A CA 1
ATOM 2036 C C . SER A 1 261 ? 5.207 -14.133 1.472 1 98.62 261 SER A C 1
ATOM 2038 O O . SER A 1 261 ? 5.203 -15.242 0.934 1 98.62 261 SER A O 1
ATOM 2040 N N . PRO A 1 262 ? 4.836 -13.938 2.729 1 98.5 262 PRO A N 1
ATOM 2041 C CA . PRO A 1 262 ? 4.293 -15.062 3.502 1 98.5 262 PRO A CA 1
ATOM 2042 C C . PRO A 1 262 ? 2.877 -15.438 3.076 1 98.5 262 PRO A C 1
ATOM 2044 O O . PRO A 1 262 ? 2.318 -16.422 3.578 1 98.5 262 PRO A O 1
ATOM 2047 N N . SER A 1 263 ? 2.301 -14.797 2.162 1 97.94 263 SER A N 1
ATOM 2048 C CA . SER A 1 263 ? 0.886 -14.891 1.82 1 97.94 263 SER A CA 1
ATOM 2049 C C . SER A 1 263 ? 0.502 -16.328 1.459 1 97.94 263 SER A C 1
ATOM 2051 O O . SER A 1 263 ? -0.607 -16.766 1.76 1 97.94 263 SER A O 1
ATOM 2053 N N . LYS A 1 264 ? 1.408 -17.016 0.775 1 98.44 264 LYS A N 1
ATOM 2054 C CA . LYS A 1 264 ? 1.044 -18.344 0.282 1 98.44 264 LYS A CA 1
ATOM 2055 C C . LYS A 1 264 ? 1.585 -19.438 1.197 1 98.44 264 LYS A C 1
ATOM 2057 O O . LYS A 1 264 ? 0.893 -20.422 1.478 1 98.44 264 LYS A O 1
ATOM 2062 N N . LEU A 1 265 ? 2.77 -19.234 1.675 1 98.56 265 LEU A N 1
ATOM 2063 C CA . LEU A 1 265 ? 3.361 -20.219 2.576 1 98.56 265 LEU A CA 1
ATOM 2064 C C . LEU A 1 265 ? 2.602 -20.281 3.896 1 98.56 265 LEU A C 1
ATOM 2066 O O . LEU A 1 265 ? 2.254 -21.359 4.375 1 98.56 265 LEU A O 1
ATOM 2070 N N . PHE A 1 266 ? 2.285 -19.094 4.445 1 98.31 266 PHE A N 1
ATOM 2071 C CA . PHE A 1 266 ? 1.661 -19.031 5.762 1 98.31 266 PHE A CA 1
ATOM 2072 C C . PHE A 1 266 ? 0.209 -18.578 5.648 1 98.31 266 PHE A C 1
ATOM 2074 O O . PHE A 1 266 ? -0.416 -18.219 6.648 1 98.31 266 PHE A O 1
ATOM 2081 N N . GLY A 1 267 ? -0.318 -18.531 4.461 1 97.94 267 GLY A N 1
ATOM 2082 C CA . GLY A 1 267 ? -1.725 -18.219 4.273 1 97.94 267 GLY A CA 1
ATOM 2083 C C . GLY A 1 267 ? -2.127 -16.906 4.898 1 97.94 267 GLY A C 1
ATOM 2084 O O . GLY A 1 267 ? -3.141 -16.828 5.598 1 97.94 267 GLY A O 1
ATOM 2085 N N . SER A 1 268 ? -1.356 -15.898 4.699 1 98.06 268 SER A N 1
ATOM 2086 C CA . SER A 1 268 ? -1.604 -14.633 5.375 1 98.06 268 SER A CA 1
ATOM 2087 C C . SER A 1 268 ? -1.724 -13.484 4.371 1 98.06 268 SER A C 1
ATOM 2089 O O . SER A 1 268 ? -1.12 -12.43 4.559 1 98.06 268 SER A O 1
ATOM 2091 N N . SER A 1 269 ? -2.457 -13.703 3.266 1 97.31 269 SER A N 1
ATOM 2092 C CA . SER A 1 269 ? -2.619 -12.719 2.203 1 97.31 269 SER A CA 1
ATOM 2093 C C . SER A 1 269 ? -3.215 -11.422 2.74 1 97.31 269 SER A C 1
ATOM 2095 O O . SER A 1 269 ? -2.938 -10.336 2.213 1 97.31 269 SER A O 1
ATOM 2097 N N . GLY A 1 270 ? -3.986 -11.469 3.791 1 97.81 270 GLY A N 1
ATOM 2098 C CA . GLY A 1 270 ? -4.68 -10.312 4.32 1 97.81 270 GLY A CA 1
ATOM 2099 C C . GLY A 1 270 ? -3.77 -9.375 5.09 1 97.81 270 GLY A C 1
ATOM 2100 O O . GLY A 1 270 ? -4.145 -8.234 5.383 1 97.81 270 GLY A O 1
ATOM 2101 N N . PHE A 1 271 ? -2.574 -9.797 5.395 1 98.38 271 PHE A N 1
ATOM 2102 C CA . PHE A 1 271 ? -1.67 -9.008 6.219 1 98.38 271 PHE A CA 1
ATOM 2103 C C . PHE A 1 271 ? -0.889 -8.016 5.367 1 98.38 271 PHE A C 1
ATOM 2105 O O . PHE A 1 271 ? -0.307 -7.062 5.891 1 98.38 271 PHE A O 1
ATOM 2112 N N . ARG A 1 272 ? -0.854 -8.227 4.074 1 97.94 272 ARG A N 1
ATOM 2113 C CA . ARG A 1 272 ? -0.256 -7.32 3.1 1 97.94 272 ARG A CA 1
ATOM 2114 C C . ARG A 1 272 ? 1.184 -6.984 3.475 1 97.94 272 ARG A C 1
ATOM 2116 O O . ARG A 1 272 ? 1.522 -5.816 3.674 1 97.94 272 ARG A O 1
ATOM 2123 N N . ILE A 1 273 ? 2.035 -7.992 3.42 1 98.44 273 ILE A N 1
ATOM 2124 C CA . ILE A 1 273 ? 3.449 -7.828 3.738 1 98.44 273 ILE A CA 1
ATOM 2125 C C . ILE A 1 273 ? 4.289 -8.734 2.844 1 98.44 273 ILE A C 1
ATOM 2127 O O . ILE A 1 273 ? 3.865 -9.844 2.498 1 98.44 273 ILE A O 1
ATOM 2131 N N . GLY A 1 274 ? 5.363 -8.227 2.359 1 98.31 274 GLY A N 1
ATOM 2132 C CA . GLY A 1 274 ? 6.297 -8.938 1.499 1 98.31 274 GLY A CA 1
ATOM 2133 C C . GLY A 1 274 ? 7.621 -8.219 1.338 1 98.31 274 GLY A C 1
ATOM 2134 O O . GLY A 1 274 ? 8.016 -7.426 2.197 1 98.31 274 GLY A O 1
ATOM 2135 N N . CYS A 1 275 ? 8.367 -8.609 0.265 1 98.81 275 CYS A N 1
ATOM 2136 C CA . CYS A 1 275 ? 9.656 -7.953 0.097 1 98.81 275 CYS A CA 1
ATOM 2137 C C . CYS A 1 275 ? 10.188 -8.156 -1.316 1 98.81 275 CYS A C 1
ATOM 2139 O O . CYS A 1 275 ? 9.695 -9 -2.059 1 98.81 275 CYS A O 1
ATOM 2141 N N . ILE A 1 276 ? 11.094 -7.316 -1.636 1 98.69 276 ILE A N 1
ATOM 2142 C CA . ILE A 1 276 ? 12.016 -7.461 -2.76 1 98.69 276 ILE A CA 1
ATOM 2143 C C . ILE A 1 276 ? 13.43 -7.688 -2.244 1 98.69 276 ILE A C 1
ATOM 2145 O O . ILE A 1 276 ? 13.875 -7.008 -1.314 1 98.69 276 ILE A O 1
ATOM 2149 N N . LEU A 1 277 ? 14.07 -8.633 -2.766 1 98.75 277 LEU A N 1
ATOM 2150 C CA . LEU A 1 277 ? 15.453 -8.922 -2.42 1 98.75 277 LEU A CA 1
ATOM 2151 C C . LEU A 1 277 ? 16.359 -8.766 -3.637 1 98.75 277 LEU A C 1
ATOM 2153 O O . LEU A 1 277 ? 16.156 -9.414 -4.66 1 98.75 277 LEU A O 1
ATOM 2157 N N . SER A 1 278 ? 17.266 -7.906 -3.639 1 97.75 278 SER A N 1
ATOM 2158 C CA . SER A 1 278 ? 18.312 -7.66 -4.633 1 97.75 278 SER A CA 1
ATOM 2159 C C . SER A 1 278 ? 19.672 -7.453 -3.969 1 97.75 278 SER A C 1
ATOM 2161 O O . SER A 1 278 ? 19.859 -6.504 -3.207 1 97.75 278 SER A O 1
ATOM 2163 N N . GLN A 1 279 ? 20.641 -8.211 -4.266 1 96 279 GLN A N 1
ATOM 2164 C CA . GLN A 1 279 ? 21.875 -8.203 -3.477 1 96 279 GLN A CA 1
ATOM 2165 C C . GLN A 1 279 ? 22.906 -7.258 -4.078 1 96 279 GLN A C 1
ATOM 2167 O O . GLN A 1 279 ? 23.781 -6.758 -3.373 1 96 279 GLN A O 1
ATOM 2172 N N . GLN A 1 280 ? 22.766 -6.914 -5.391 1 94.94 280 GLN A N 1
ATOM 2173 C CA . GLN A 1 280 ? 23.859 -6.188 -6.027 1 94.94 280 GLN A CA 1
ATOM 2174 C C . GLN A 1 280 ? 23.344 -5.02 -6.855 1 94.94 280 GLN A C 1
ATOM 2176 O O . GLN A 1 280 ? 23.828 -4.762 -7.957 1 94.94 280 GLN A O 1
ATOM 2181 N N . ASN A 1 281 ? 22.359 -4.43 -6.465 1 96.62 281 ASN A N 1
ATOM 2182 C CA . ASN A 1 281 ? 21.812 -3.254 -7.133 1 96.62 281 ASN A CA 1
ATOM 2183 C C . ASN A 1 281 ? 21.359 -2.199 -6.125 1 96.62 281 ASN A C 1
ATOM 2185 O O . ASN A 1 281 ? 20.172 -1.906 -6.023 1 96.62 281 ASN A O 1
ATOM 2189 N N . PRO A 1 282 ? 22.266 -1.52 -5.418 1 96 282 PRO A N 1
ATOM 2190 C CA . PRO A 1 282 ? 21.922 -0.544 -4.379 1 96 282 PRO A CA 1
ATOM 2191 C C . PRO A 1 282 ? 21.062 0.604 -4.906 1 96 282 PRO A C 1
ATOM 2193 O O . PRO A 1 282 ? 20.109 1.021 -4.246 1 96 282 PRO A O 1
ATOM 2196 N N . PRO A 1 283 ? 21.328 1.11 -6.16 1 96.38 283 PRO A N 1
ATOM 2197 C CA . PRO A 1 283 ? 20.453 2.174 -6.66 1 96.38 283 PRO A CA 1
ATOM 2198 C C . PRO A 1 283 ? 19 1.728 -6.801 1 96.38 283 PRO A C 1
ATOM 2200 O O . PRO A 1 283 ? 18.078 2.496 -6.496 1 96.38 283 PRO A O 1
ATOM 2203 N N . LEU A 1 284 ? 18.781 0.535 -7.254 1 97.75 284 LEU A N 1
ATOM 2204 C CA . LEU A 1 284 ? 17.422 0.005 -7.352 1 97.75 284 LEU A CA 1
ATOM 2205 C C . LEU A 1 284 ? 16.766 -0.095 -5.977 1 97.75 284 LEU A C 1
ATOM 2207 O O . LEU A 1 284 ? 15.609 0.274 -5.805 1 97.75 284 LEU A O 1
ATOM 2211 N N . LEU A 1 285 ? 17.547 -0.574 -5.035 1 97.81 285 LEU A N 1
ATOM 2212 C CA . LEU A 1 285 ? 17.031 -0.703 -3.678 1 97.81 285 LEU A CA 1
ATOM 2213 C C . LEU A 1 285 ? 16.641 0.661 -3.107 1 97.81 285 LEU A C 1
ATOM 2215 O O . LEU A 1 285 ? 15.641 0.788 -2.404 1 97.81 285 LEU A O 1
ATOM 2219 N N . HIS A 1 286 ? 17.453 1.614 -3.398 1 95.94 286 HIS A N 1
ATOM 2220 C CA . HIS A 1 286 ? 17.141 2.969 -2.949 1 95.94 286 HIS A CA 1
ATOM 2221 C C . HIS A 1 286 ? 15.844 3.471 -3.564 1 95.94 286 HIS A C 1
ATOM 2223 O O . HIS A 1 286 ? 14.992 4.02 -2.861 1 95.94 286 HIS A O 1
ATOM 2229 N N . ALA A 1 287 ? 15.664 3.305 -4.855 1 96.81 287 ALA A N 1
ATOM 2230 C CA . ALA A 1 287 ? 14.438 3.693 -5.539 1 96.81 287 ALA A CA 1
ATOM 2231 C C . ALA A 1 287 ? 13.227 2.98 -4.941 1 96.81 287 ALA A C 1
ATOM 2233 O O . ALA A 1 287 ? 12.203 3.607 -4.668 1 96.81 287 ALA A O 1
ATOM 2234 N N . LEU A 1 288 ? 13.422 1.719 -4.723 1 97.81 288 LEU A N 1
ATOM 2235 C CA . LEU A 1 288 ? 12.336 0.904 -4.18 1 97.81 288 LEU A CA 1
ATOM 2236 C C . LEU A 1 288 ? 11.969 1.356 -2.773 1 97.81 288 LEU A C 1
ATOM 2238 O O . LEU A 1 288 ? 10.789 1.371 -2.41 1 97.81 288 LEU A O 1
ATOM 2242 N N . SER A 1 289 ? 13 1.697 -1.994 1 96.75 289 SER A N 1
ATOM 2243 C CA . SER A 1 289 ? 12.742 2.143 -0.627 1 96.75 289 SER A CA 1
ATOM 2244 C C . SER A 1 289 ? 11.898 3.41 -0.606 1 96.75 289 SER A C 1
ATOM 2246 O O . SER A 1 289 ? 11.094 3.609 0.304 1 96.75 289 SER A O 1
ATOM 2248 N N . LEU A 1 290 ? 12.055 4.246 -1.578 1 95.06 290 LEU A N 1
ATOM 2249 C CA . LEU A 1 290 ? 11.258 5.469 -1.679 1 95.06 290 LEU A CA 1
ATOM 2250 C C . LEU A 1 290 ? 9.859 5.168 -2.203 1 95.06 290 LEU A C 1
ATOM 2252 O O . LEU A 1 290 ? 8.875 5.707 -1.696 1 95.06 290 LEU A O 1
ATOM 2256 N N . LEU A 1 291 ? 9.773 4.262 -3.117 1 95.12 291 LEU A N 1
ATOM 2257 C CA . LEU A 1 291 ? 8.516 3.93 -3.768 1 95.12 291 LEU A CA 1
ATOM 2258 C C . LEU A 1 291 ? 7.57 3.225 -2.797 1 95.12 291 LEU A C 1
ATOM 2260 O O . LEU A 1 291 ? 6.352 3.357 -2.902 1 95.12 291 LEU A O 1
ATOM 2264 N N . THR A 1 292 ? 8.156 2.482 -1.814 1 94.94 292 THR A N 1
ATOM 2265 C CA . THR A 1 292 ? 7.328 1.64 -0.956 1 94.94 292 THR A CA 1
ATOM 2266 C C . THR A 1 292 ? 7.344 2.152 0.481 1 94.94 292 THR A C 1
ATOM 2268 O O . THR A 1 292 ? 6.949 1.438 1.405 1 94.94 292 THR A O 1
ATOM 2271 N N . ALA A 1 293 ? 7.801 3.316 0.775 1 90.69 293 ALA A N 1
ATOM 2272 C CA . ALA A 1 293 ? 8.078 3.873 2.096 1 90.69 293 ALA A CA 1
ATOM 2273 C C . ALA A 1 293 ? 6.832 3.852 2.977 1 90.69 293 ALA A C 1
ATOM 2275 O O . ALA A 1 293 ? 6.93 3.721 4.199 1 90.69 293 ALA A O 1
ATOM 2276 N N . SER A 1 294 ? 5.668 3.873 2.426 1 87.88 294 SER A N 1
ATOM 2277 C CA . SER A 1 294 ? 4.469 4.016 3.25 1 87.88 294 SER A CA 1
ATOM 2278 C C . SER A 1 294 ? 3.467 2.904 2.961 1 87.88 294 SER A C 1
ATOM 2280 O O . SER A 1 294 ? 2.258 3.094 3.121 1 87.88 294 SER A O 1
ATOM 2282 N N . HIS A 1 295 ? 4.004 1.744 2.674 1 92.31 295 HIS A N 1
ATOM 2283 C CA . HIS A 1 295 ? 3.041 0.752 2.205 1 92.31 295 HIS A CA 1
ATOM 2284 C C . HIS A 1 295 ? 2.807 -0.328 3.256 1 92.31 295 HIS A C 1
ATOM 2286 O O . HIS A 1 295 ? 1.663 -0.709 3.514 1 92.31 295 HIS A O 1
ATOM 2292 N N . ALA A 1 296 ? 3.855 -0.776 3.912 1 96 296 ALA A N 1
ATOM 2293 C CA . ALA A 1 296 ? 3.738 -1.956 4.766 1 96 296 ALA A CA 1
ATOM 2294 C C . ALA A 1 296 ? 3.273 -1.574 6.168 1 96 296 ALA A C 1
ATOM 2296 O O . ALA A 1 296 ? 3.854 -0.69 6.801 1 96 296 ALA A O 1
ATOM 2297 N N . PRO A 1 297 ? 2.299 -2.264 6.719 1 98.06 297 PRO A N 1
ATOM 2298 C CA . PRO A 1 297 ? 1.79 -1.927 8.047 1 98.06 297 PRO A CA 1
ATOM 2299 C C . PRO A 1 297 ? 2.645 -2.512 9.172 1 98.06 297 PRO A C 1
ATOM 2301 O O . PRO A 1 297 ? 3.145 -3.633 9.055 1 98.06 297 PRO A O 1
ATOM 2304 N N . ASN A 1 298 ? 2.805 -1.813 10.242 1 98.44 298 ASN A N 1
ATOM 2305 C CA . ASN A 1 298 ? 3.654 -2.217 11.359 1 98.44 298 ASN A CA 1
ATOM 2306 C C . ASN A 1 298 ? 3.125 -3.477 12.039 1 98.44 298 ASN A C 1
ATOM 2308 O O . ASN A 1 298 ? 3.902 -4.352 12.422 1 98.44 298 ASN A O 1
ATOM 2312 N N . PRO A 1 299 ? 1.763 -3.641 12.25 1 98.5 299 PRO A N 1
ATOM 2313 C CA . PRO A 1 299 ? 1.297 -4.875 12.883 1 98.5 299 PRO A CA 1
ATOM 2314 C C . PRO A 1 299 ? 1.664 -6.125 12.078 1 98.5 299 PRO A C 1
ATOM 2316 O O . PRO A 1 299 ? 2.018 -7.152 12.664 1 98.5 299 PRO A O 1
ATOM 2319 N N . SER A 1 300 ? 1.596 -6.027 10.781 1 98.5 300 SER A N 1
ATOM 2320 C CA . SER A 1 300 ? 1.987 -7.152 9.938 1 98.5 300 SER A CA 1
ATOM 2321 C C . SER A 1 300 ? 3.482 -7.43 10.047 1 98.5 300 SER A C 1
ATOM 2323 O O . SER A 1 300 ? 3.906 -8.586 10.031 1 98.5 300 SER A O 1
ATOM 2325 N N . ALA A 1 301 ? 4.238 -6.336 10.086 1 98.69 301 ALA A N 1
ATOM 2326 C CA . ALA A 1 301 ? 5.68 -6.5 10.234 1 98.69 301 ALA A CA 1
ATOM 2327 C C . ALA A 1 301 ? 6.027 -7.176 11.555 1 98.69 301 ALA A C 1
ATOM 2329 O O . ALA A 1 301 ? 6.91 -8.031 11.609 1 98.69 301 ALA A O 1
ATOM 2330 N N . LEU A 1 302 ? 5.344 -6.766 12.625 1 98.75 302 LEU A N 1
ATOM 2331 C CA . LEU A 1 302 ? 5.539 -7.383 13.938 1 98.75 302 LEU A CA 1
ATOM 2332 C C . LEU A 1 302 ? 5.188 -8.867 13.898 1 98.75 302 LEU A C 1
ATOM 2334 O O . LEU A 1 302 ? 5.934 -9.695 14.414 1 98.75 302 LEU A O 1
ATOM 2338 N N . TYR A 1 303 ? 4.086 -9.156 13.281 1 98.75 303 TYR A N 1
ATOM 2339 C CA . TYR A 1 303 ? 3.631 -10.531 13.133 1 98.75 303 TYR A CA 1
ATOM 2340 C C . TYR A 1 303 ? 4.672 -11.375 12.414 1 98.75 303 TYR A C 1
ATOM 2342 O O . TYR A 1 303 ? 5.109 -12.406 12.922 1 98.75 303 TYR A O 1
ATOM 2350 N N . LEU A 1 304 ? 5.086 -10.922 11.266 1 98.88 304 LEU A N 1
ATOM 2351 C CA . LEU A 1 304 ? 5.973 -11.727 10.43 1 98.88 304 LEU A CA 1
ATOM 2352 C C . LEU A 1 304 ? 7.355 -11.844 11.055 1 98.88 304 LEU A C 1
ATOM 2354 O O . LEU A 1 304 ? 7.977 -12.906 11.008 1 98.88 304 LEU A O 1
ATOM 2358 N N . SER A 1 305 ? 7.867 -10.711 11.578 1 98.81 305 SER A N 1
ATOM 2359 C CA . SER A 1 305 ? 9.164 -10.773 12.242 1 98.81 305 SER A CA 1
ATOM 2360 C C . SER A 1 305 ? 9.148 -11.789 13.375 1 98.81 305 SER A C 1
ATOM 2362 O O . SER A 1 305 ? 10.102 -12.555 13.547 1 98.81 305 SER A O 1
ATOM 2364 N N . SER A 1 306 ? 8.078 -11.805 14.164 1 98.88 306 SER A N 1
ATOM 2365 C CA . SER A 1 306 ? 7.938 -12.75 15.273 1 98.88 306 SER A CA 1
ATOM 2366 C C . SER A 1 306 ? 7.828 -14.18 14.766 1 98.88 306 SER A C 1
ATOM 2368 O O . SER A 1 306 ? 8.43 -15.094 15.344 1 98.88 306 SER A O 1
ATOM 2370 N N . LEU A 1 307 ? 7.105 -14.375 13.727 1 98.88 307 LEU A N 1
ATOM 2371 C CA . LEU A 1 307 ? 6.895 -15.703 13.164 1 98.88 307 LEU A CA 1
ATOM 2372 C C . LEU A 1 307 ? 8.203 -16.281 12.625 1 98.88 307 LEU A C 1
ATOM 2374 O O . LEU A 1 307 ? 8.531 -17.438 12.891 1 98.88 307 LEU A O 1
ATOM 2378 N N . LEU A 1 308 ? 8.938 -15.469 11.883 1 98.81 308 LEU A N 1
ATOM 2379 C CA . LEU A 1 308 ? 10.172 -15.93 11.242 1 98.81 308 LEU A CA 1
ATOM 2380 C C . LEU A 1 308 ? 11.242 -16.219 12.289 1 98.81 308 LEU A C 1
ATOM 2382 O O . LEU A 1 308 ? 12.195 -16.953 12.016 1 98.81 308 LEU A O 1
ATOM 2386 N N . ASN A 1 309 ? 11.109 -15.625 13.445 1 98.5 309 ASN A N 1
ATOM 2387 C CA . ASN A 1 309 ? 12.062 -15.859 14.531 1 98.5 309 ASN A CA 1
ATOM 2388 C C . ASN A 1 309 ? 11.547 -16.922 15.508 1 98.5 309 ASN A C 1
ATOM 2390 O O . ASN A 1 309 ? 12.219 -17.234 16.484 1 98.5 309 ASN A O 1
ATOM 2394 N N . TRP A 1 310 ? 10.391 -17.438 15.305 1 98.25 310 TRP A N 1
ATOM 2395 C CA . TRP A 1 310 ? 9.773 -18.391 16.219 1 98.25 310 TRP A CA 1
ATOM 2396 C C . TRP A 1 310 ? 10.555 -19.703 16.234 1 98.25 310 TRP A C 1
ATOM 2398 O O . TRP A 1 310 ? 10.82 -20.297 15.18 1 98.25 310 TRP A O 1
ATOM 2408 N N . THR A 1 311 ? 10.82 -20.219 17.359 1 97.69 311 THR A N 1
ATOM 2409 C CA . THR A 1 311 ? 11.617 -21.438 17.516 1 97.69 311 THR A CA 1
ATOM 2410 C C . THR A 1 311 ? 10.891 -22.641 16.922 1 97.69 311 THR A C 1
ATOM 2412 O O . THR A 1 311 ? 11.523 -23.625 16.531 1 97.69 311 THR A O 1
ATOM 2415 N N . GLN A 1 312 ? 9.586 -22.578 16.766 1 97.88 312 GLN A N 1
ATOM 2416 C CA . GLN A 1 312 ? 8.797 -23.703 16.281 1 97.88 312 GLN A CA 1
ATOM 2417 C C . GLN A 1 312 ? 8.516 -23.562 14.781 1 97.88 312 GLN A C 1
ATOM 2419 O O . GLN A 1 312 ? 7.73 -24.328 14.219 1 97.88 312 GLN A O 1
ATOM 2424 N N . LEU A 1 313 ? 9.148 -22.609 14.133 1 98.44 313 LEU A N 1
ATOM 2425 C CA . LEU A 1 313 ? 8.914 -22.375 12.711 1 98.44 313 LEU A CA 1
ATOM 2426 C C . LEU A 1 313 ? 9.148 -23.641 11.898 1 98.44 313 LEU A C 1
ATOM 2428 O O . LEU A 1 313 ? 8.336 -23.984 11.031 1 98.44 313 LEU A O 1
ATOM 2432 N N . PRO A 1 314 ? 10.211 -24.453 12.18 1 98.31 314 PRO A N 1
ATOM 2433 C CA . PRO A 1 314 ? 10.398 -25.688 11.398 1 98.31 314 PRO A CA 1
ATOM 2434 C C . PRO A 1 314 ? 9.234 -26.656 11.539 1 98.31 314 PRO A C 1
ATOM 2436 O O . PRO A 1 314 ? 8.844 -27.312 10.562 1 98.31 314 PRO A O 1
ATOM 2439 N N . THR A 1 315 ? 8.68 -26.719 12.695 1 98.38 315 THR A N 1
ATOM 2440 C CA . THR A 1 315 ? 7.535 -27.578 12.938 1 98.38 315 THR A CA 1
ATOM 2441 C C . THR A 1 315 ? 6.316 -27.094 12.148 1 98.38 315 THR A C 1
ATOM 2443 O O . THR A 1 315 ? 5.57 -27.906 11.594 1 98.38 315 THR A O 1
ATOM 2446 N N . LEU A 1 316 ? 6.152 -25.812 12.141 1 98.38 316 LEU A N 1
ATOM 2447 C CA . LEU A 1 316 ? 5.039 -25.234 11.391 1 98.38 316 LEU A CA 1
ATOM 2448 C C . LEU A 1 316 ? 5.184 -25.516 9.898 1 98.38 316 LEU A C 1
ATOM 2450 O O . LEU A 1 316 ? 4.199 -25.828 9.227 1 98.38 316 LEU A O 1
ATOM 2454 N N . LEU A 1 317 ? 6.398 -25.406 9.359 1 98.56 317 LEU A N 1
ATOM 2455 C CA . LEU A 1 317 ? 6.672 -25.672 7.949 1 98.56 317 LEU A CA 1
ATOM 2456 C C . LEU A 1 317 ? 6.398 -27.141 7.613 1 98.56 317 LEU A C 1
ATOM 2458 O O . LEU A 1 317 ? 5.812 -27.438 6.574 1 98.56 317 LEU A O 1
ATOM 2462 N N . ALA A 1 318 ? 6.777 -28.016 8.484 1 98.44 318 ALA A N 1
ATOM 2463 C CA . ALA A 1 318 ? 6.52 -29.438 8.281 1 98.44 318 ALA A CA 1
ATOM 2464 C C . ALA A 1 318 ? 5.02 -29.734 8.297 1 98.44 318 ALA A C 1
ATOM 2466 O O . ALA A 1 318 ? 4.531 -30.531 7.508 1 98.44 318 ALA A O 1
ATOM 2467 N N . LEU A 1 319 ? 4.355 -29.078 9.242 1 98.5 319 LEU A N 1
ATOM 2468 C CA . LEU A 1 319 ? 2.912 -29.25 9.352 1 98.5 319 LEU A CA 1
ATOM 2469 C C . LEU A 1 319 ? 2.209 -28.781 8.086 1 98.5 319 LEU A C 1
ATOM 2471 O O . LEU A 1 319 ? 1.237 -29.391 7.645 1 98.5 319 LEU A O 1
ATOM 2475 N N . ASN A 1 320 ? 2.67 -27.719 7.547 1 98.5 320 ASN A N 1
ATOM 2476 C CA . ASN A 1 320 ? 2.135 -27.234 6.281 1 98.5 320 ASN A CA 1
ATOM 2477 C C . ASN A 1 320 ? 2.23 -28.281 5.188 1 98.5 320 ASN A C 1
ATOM 2479 O O . ASN A 1 320 ? 1.238 -28.594 4.523 1 98.5 320 ASN A O 1
ATOM 2483 N N . SER A 1 321 ? 3.391 -28.844 4.992 1 98.38 321 SER A N 1
ATOM 2484 C CA . SER A 1 321 ? 3.629 -29.859 3.973 1 98.38 321 SER A CA 1
ATOM 2485 C C . SER A 1 321 ? 2.754 -31.094 4.203 1 98.38 321 SER A C 1
ATOM 2487 O O . SER A 1 321 ? 2.197 -31.656 3.254 1 98.38 321 SER A O 1
ATOM 2489 N N . GLU A 1 322 ? 2.654 -31.453 5.406 1 98.62 322 GLU A N 1
ATOM 2490 C CA . GLU A 1 322 ? 1.861 -32.625 5.766 1 98.62 322 GLU A CA 1
ATOM 2491 C C . GLU A 1 322 ? 0.391 -32.438 5.41 1 98.62 322 GLU A C 1
ATOM 2493 O O . GLU A 1 322 ? -0.214 -33.281 4.758 1 98.62 322 GLU A O 1
ATOM 2498 N N . ARG A 1 323 ? -0.149 -31.328 5.801 1 98.56 323 ARG A N 1
ATOM 2499 C CA . ARG A 1 323 ? -1.575 -31.078 5.617 1 98.56 323 ARG A CA 1
ATOM 2500 C C . ARG A 1 323 ? -1.901 -30.828 4.148 1 98.56 323 ARG A C 1
ATOM 2502 O O . ARG A 1 323 ? -2.947 -31.25 3.656 1 98.56 323 ARG A O 1
ATOM 2509 N N . LEU A 1 324 ? -1.016 -30.094 3.482 1 98.62 324 LEU A N 1
ATOM 2510 C CA . LEU A 1 324 ? -1.191 -29.938 2.045 1 98.62 324 LEU A CA 1
ATOM 2511 C C . LEU A 1 324 ? -1.179 -31.281 1.336 1 98.62 324 LEU A C 1
ATOM 2513 O O . LEU A 1 324 ? -2.006 -31.531 0.457 1 98.62 324 LEU A O 1
ATOM 2517 N N . THR A 1 325 ? -0.266 -32.188 1.749 1 98.44 325 THR A N 1
ATOM 2518 C CA . THR A 1 325 ? -0.13 -33.5 1.133 1 98.44 325 THR A CA 1
ATOM 2519 C C . THR A 1 325 ? -1.383 -34.344 1.365 1 98.44 325 THR A C 1
ATOM 2521 O O . THR A 1 325 ? -1.858 -35 0.454 1 98.44 325 THR A O 1
ATOM 2524 N N . ALA A 1 326 ? -1.896 -34.25 2.539 1 98.31 326 ALA A N 1
ATOM 2525 C CA . ALA A 1 326 ? -3.092 -35.031 2.875 1 98.31 326 ALA A CA 1
ATOM 2526 C C . ALA A 1 326 ? -4.277 -34.594 2.01 1 98.31 326 ALA A C 1
ATOM 2528 O O . ALA A 1 326 ? -5.008 -35.469 1.49 1 98.31 326 ALA A O 1
ATOM 2529 N N . SER A 1 327 ? -4.457 -33.344 1.933 1 98 327 SER A N 1
ATOM 2530 C CA . SER A 1 327 ? -5.555 -32.812 1.122 1 98 327 SER A CA 1
ATOM 2531 C C . SER A 1 327 ? -5.359 -33.156 -0.353 1 98 327 SER A C 1
ATOM 2533 O O . SER A 1 327 ? -6.301 -33.562 -1.031 1 98 327 SER A O 1
ATOM 2535 N N . PHE A 1 328 ? -4.184 -33 -0.846 1 98.12 328 PHE A N 1
ATOM 2536 C CA . PHE A 1 328 ? -3.895 -33.312 -2.24 1 98.12 328 PHE A CA 1
ATOM 2537 C C . PHE A 1 328 ? -4.133 -34.781 -2.525 1 98.12 328 PHE A C 1
ATOM 2539 O O . PHE A 1 328 ? -4.633 -35.156 -3.596 1 98.12 328 PHE A O 1
ATOM 2546 N N . SER A 1 329 ? -3.744 -35.625 -1.646 1 98.12 329 SER A N 1
ATOM 2547 C CA . SER A 1 329 ? -3.883 -37.062 -1.826 1 98.12 329 SER A CA 1
ATOM 2548 C C . SER A 1 329 ? -5.332 -37.438 -2.096 1 98.12 329 SER A C 1
ATOM 2550 O O . SER A 1 329 ? -5.602 -38.344 -2.902 1 98.12 329 SER A O 1
ATOM 2552 N N . LEU A 1 330 ? -6.234 -36.781 -1.45 1 98.12 330 LEU A N 1
ATOM 2553 C CA . LEU A 1 330 ? -7.652 -37.062 -1.685 1 98.12 330 LEU A CA 1
ATOM 2554 C C . LEU A 1 330 ? -8.047 -36.688 -3.111 1 98.12 330 LEU A C 1
ATOM 2556 O O . LEU A 1 330 ? -8.75 -37.438 -3.783 1 98.12 330 LEU A O 1
ATOM 2560 N N . LEU A 1 331 ? -7.594 -3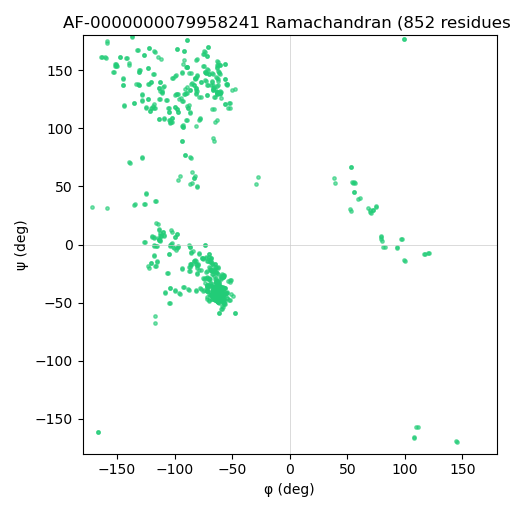5.594 -3.502 1 97.56 331 LEU A N 1
ATOM 2561 C CA . LEU A 1 331 ? -7.898 -35.125 -4.848 1 97.56 331 LEU A CA 1
ATOM 2562 C C . LEU A 1 331 ? -7.246 -36 -5.898 1 97.56 331 LEU A C 1
ATOM 2564 O O . LEU A 1 331 ? -7.863 -36.312 -6.918 1 97.56 331 LEU A O 1
ATOM 2568 N N . ALA A 1 332 ? -6.016 -36.344 -5.707 1 97.75 332 ALA A N 1
ATOM 2569 C CA . ALA A 1 332 ? -5.281 -37.219 -6.633 1 97.75 332 ALA A CA 1
ATOM 2570 C C . ALA A 1 332 ? -5.965 -38.562 -6.789 1 97.75 332 ALA A C 1
ATOM 2572 O O . ALA A 1 332 ? -6.059 -39.094 -7.895 1 97.75 332 ALA A O 1
ATOM 2573 N N . THR A 1 333 ? -6.34 -39.094 -5.688 1 98.06 333 THR A N 1
ATOM 2574 C CA . THR A 1 333 ? -7.055 -40.375 -5.719 1 98.06 333 THR A CA 1
ATOM 2575 C C . THR A 1 333 ? -8.328 -40.25 -6.555 1 98.06 333 THR A C 1
ATOM 2577 O O . THR A 1 333 ? -8.602 -41.094 -7.395 1 98.06 333 THR A O 1
ATOM 2580 N N . PHE A 1 334 ? -9.055 -39.219 -6.312 1 97.62 334 PHE A N 1
ATOM 2581 C CA . PHE A 1 334 ? -10.266 -39 -7.09 1 97.62 334 PHE A CA 1
ATOM 2582 C C . PHE A 1 334 ? -9.945 -38.906 -8.578 1 97.62 334 PHE A C 1
ATOM 2584 O O . PHE A 1 334 ? -10.648 -39.5 -9.398 1 97.62 334 PHE A O 1
ATOM 2591 N N . PHE A 1 335 ? -8.922 -38.125 -8.953 1 97.94 335 PHE A N 1
ATOM 2592 C CA . PHE A 1 335 ? -8.547 -37.938 -10.352 1 97.94 335 PHE A CA 1
ATOM 2593 C C . PHE A 1 335 ? -8.195 -39.281 -10.984 1 97.94 335 PHE A C 1
ATOM 2595 O O . PHE A 1 335 ? -8.594 -39.562 -12.117 1 97.94 335 PHE A O 1
ATOM 2602 N N . ARG A 1 336 ? -7.5 -40.094 -10.281 1 97.31 336 ARG A N 1
ATOM 2603 C CA . ARG A 1 336 ? -7.102 -41.406 -10.805 1 97.31 336 ARG A CA 1
ATOM 2604 C C . ARG A 1 336 ? -8.312 -42.312 -10.977 1 97.31 336 ARG A C 1
ATOM 2606 O O . ARG A 1 336 ? -8.445 -42.969 -12 1 97.31 336 ARG A O 1
ATOM 2613 N N . GLU A 1 337 ? -9.148 -42.281 -10.047 1 96.38 337 GLU A N 1
ATOM 2614 C CA . GLU A 1 337 ? -10.336 -43.125 -10.078 1 96.38 337 GLU A CA 1
ATOM 2615 C C . GLU A 1 337 ? -11.273 -42.719 -11.219 1 96.38 337 GLU A C 1
ATOM 2617 O O . GLU A 1 337 ? -11.992 -43.562 -11.758 1 96.38 337 GLU A O 1
ATOM 2622 N N . HIS A 1 338 ? -11.227 -41.531 -11.586 1 95 338 HIS A N 1
ATOM 2623 C CA . HIS A 1 338 ? -12.148 -41.031 -12.602 1 95 338 HIS A CA 1
ATOM 2624 C C . HIS A 1 338 ? -11.422 -40.75 -13.906 1 95 338 HIS A C 1
ATOM 2626 O O . HIS A 1 338 ? -11.977 -40.094 -14.797 1 95 338 HIS A O 1
ATOM 2632 N N . ASP A 1 339 ? -10.18 -41.125 -13.992 1 94.69 339 ASP A N 1
ATOM 2633 C CA . ASP A 1 339 ? -9.352 -41 -15.195 1 94.69 339 ASP A CA 1
ATOM 2634 C C . ASP A 1 339 ? -9.242 -39.531 -15.633 1 94.69 339 ASP A C 1
ATOM 2636 O O . ASP A 1 339 ? -9.453 -39.219 -16.812 1 94.69 339 ASP A O 1
ATOM 2640 N N . VAL A 1 340 ? -9.125 -38.656 -14.703 1 96.44 340 VAL A N 1
ATOM 2641 C CA . VAL A 1 340 ? -8.852 -37.25 -14.969 1 96.44 340 VAL A CA 1
ATOM 2642 C C . VAL A 1 340 ? -7.348 -37.031 -15.047 1 96.44 340 VAL A C 1
ATOM 2644 O O . VAL A 1 340 ? -6.621 -37.312 -14.086 1 96.44 340 VAL A O 1
ATOM 2647 N N . GLU A 1 341 ? -6.934 -36.562 -16.172 1 95.81 341 GLU A N 1
ATOM 2648 C CA . GLU A 1 341 ? -5.527 -36.219 -16.344 1 95.81 341 GLU A CA 1
ATOM 2649 C C . GLU A 1 341 ? -5.152 -35 -15.484 1 95.81 341 GLU A C 1
ATOM 2651 O O . GLU A 1 341 ? -5.918 -34.062 -15.391 1 95.81 341 GLU A O 1
ATOM 2656 N N . PHE A 1 342 ? -3.988 -35.031 -14.812 1 96.38 342 PHE A N 1
ATOM 2657 C CA . PHE A 1 342 ? -3.529 -33.875 -14.055 1 96.38 342 PHE A CA 1
ATOM 2658 C C . PHE A 1 342 ? -2.006 -33.844 -13.992 1 96.38 342 PHE A C 1
ATOM 2660 O O . PHE A 1 342 ? -1.348 -34.875 -14.211 1 96.38 342 PHE A O 1
ATOM 2667 N N . ILE A 1 343 ? -1.445 -32.688 -13.844 1 95.31 343 ILE A N 1
ATOM 2668 C CA . ILE A 1 343 ? -0.022 -32.5 -13.602 1 95.31 343 ILE A CA 1
ATOM 2669 C C . ILE A 1 343 ? 0.263 -32.594 -12.102 1 95.31 343 ILE A C 1
ATOM 2671 O O . ILE A 1 343 ? -0.152 -31.734 -11.328 1 95.31 343 ILE A O 1
ATOM 2675 N N . ALA A 1 344 ? 0.996 -33.625 -11.719 1 95.44 344 ALA A N 1
ATOM 2676 C CA . ALA A 1 344 ? 1.26 -33.844 -10.297 1 95.44 344 ALA A CA 1
ATOM 2677 C C . ALA A 1 344 ? 2.145 -32.75 -9.734 1 95.44 344 ALA A C 1
ATOM 2679 O O . ALA A 1 344 ? 3.291 -32.562 -10.156 1 95.44 344 ALA A O 1
ATOM 2680 N N . PRO A 1 345 ? 1.629 -32 -8.82 1 97.06 345 PRO A N 1
ATOM 2681 C CA . PRO A 1 345 ? 2.436 -30.938 -8.25 1 97.06 345 PRO A CA 1
ATOM 2682 C C . PRO A 1 345 ? 3.562 -31.438 -7.355 1 97.06 345 PRO A C 1
ATOM 2684 O O . PRO A 1 345 ? 3.455 -32.531 -6.781 1 97.06 345 PRO A O 1
ATOM 2687 N N . THR A 1 346 ? 4.656 -30.719 -7.262 1 96.94 346 THR A N 1
ATOM 2688 C CA . THR A 1 346 ? 5.715 -30.969 -6.289 1 96.94 346 THR A CA 1
ATOM 2689 C C . THR A 1 346 ? 5.652 -29.938 -5.156 1 96.94 346 THR A C 1
ATOM 2691 O O . THR A 1 346 ? 5.965 -30.25 -4.008 1 96.94 346 THR A O 1
ATOM 2694 N N . ASP A 1 347 ? 5.316 -28.688 -5.531 1 97.56 347 ASP A N 1
ATOM 2695 C CA . ASP A 1 347 ? 5.27 -27.547 -4.625 1 97.56 347 ASP A CA 1
ATOM 2696 C C . ASP A 1 347 ? 4.062 -26.656 -4.926 1 97.56 347 ASP A C 1
ATOM 2698 O O . ASP A 1 347 ? 3.586 -26.609 -6.059 1 97.56 347 ASP A O 1
ATOM 2702 N N . GLY A 1 348 ? 3.615 -25.953 -3.965 1 97.12 348 GLY A N 1
ATOM 2703 C CA . GLY A 1 348 ? 2.541 -25 -4.16 1 97.12 348 GLY A CA 1
ATOM 2704 C C . GLY A 1 348 ? 1.246 -25.406 -3.482 1 97.12 348 GLY A C 1
ATOM 2705 O O . GLY A 1 348 ? 1.265 -26.125 -2.475 1 97.12 348 GLY A O 1
ATOM 2706 N N . LEU A 1 349 ? 0.152 -24.875 -3.971 1 98.44 349 LEU A N 1
ATOM 2707 C CA . LEU A 1 349 ? -1.126 -25 -3.277 1 98.44 349 LEU A CA 1
ATOM 2708 C C . LEU A 1 349 ? -2.195 -25.578 -4.199 1 98.44 349 LEU A C 1
ATOM 2710 O O . LEU A 1 349 ? -3.35 -25.719 -3.795 1 98.44 349 LEU A O 1
ATOM 2714 N N . PHE A 1 350 ? -1.86 -25.938 -5.453 1 97.88 350 PHE A N 1
ATOM 2715 C CA . PHE A 1 350 ? -2.898 -26.25 -6.43 1 97.88 350 PHE A CA 1
ATOM 2716 C C . PHE A 1 350 ? -2.422 -27.328 -7.398 1 97.88 350 PHE A C 1
ATOM 2718 O O . PHE A 1 350 ? -1.224 -27.594 -7.492 1 97.88 350 PHE A O 1
ATOM 2725 N N . VAL A 1 351 ? -3.373 -27.922 -8.023 1 97.81 351 VAL A N 1
ATOM 2726 C CA . VAL A 1 351 ? -3.156 -28.906 -9.078 1 97.81 351 VAL A CA 1
ATOM 2727 C C . VAL A 1 351 ? -3.857 -28.453 -10.359 1 97.81 351 VAL A C 1
ATOM 2729 O O . VAL A 1 351 ? -4.922 -27.828 -10.305 1 97.81 351 VAL A O 1
ATOM 2732 N N . PHE A 1 352 ? -3.184 -28.625 -11.43 1 96.94 352 PHE A N 1
ATOM 2733 C CA . PHE A 1 352 ? -3.74 -28.359 -12.75 1 96.94 352 PHE A CA 1
ATOM 2734 C C . PHE A 1 352 ? -4.262 -29.641 -13.391 1 96.94 352 PHE A C 1
ATOM 2736 O O . PHE A 1 352 ? -3.486 -30.547 -13.672 1 96.94 352 PHE A O 1
ATOM 2743 N N . ALA A 1 353 ? -5.586 -29.75 -13.594 1 97 353 ALA A N 1
ATOM 2744 C CA . ALA A 1 353 ? -6.219 -30.984 -14.031 1 97 353 ALA A CA 1
ATOM 2745 C C . ALA A 1 353 ? -7.156 -30.734 -15.211 1 97 353 ALA A C 1
ATOM 2747 O O . ALA A 1 353 ? -7.762 -29.672 -15.312 1 97 353 ALA A O 1
ATOM 2748 N N . ARG A 1 354 ? -7.262 -31.719 -16.047 1 95.62 354 ARG A N 1
ATOM 2749 C CA . ARG A 1 354 ? -8.141 -31.625 -17.219 1 95.62 354 ARG A CA 1
ATOM 2750 C C . ARG A 1 354 ? -9.531 -32.156 -16.891 1 95.62 354 ARG A C 1
ATOM 2752 O O . ARG A 1 354 ? -9.93 -33.219 -17.375 1 95.62 354 ARG A O 1
ATOM 2759 N N . LEU A 1 355 ? -10.297 -31.359 -16.203 1 96.25 355 LEU A N 1
ATOM 2760 C CA . LEU A 1 355 ? -11.609 -31.766 -15.719 1 96.25 355 LEU A CA 1
ATOM 2761 C C . LEU A 1 355 ? -12.609 -31.859 -16.875 1 96.25 355 LEU A C 1
ATOM 2763 O O . LEU A 1 355 ? -13.398 -32.812 -16.938 1 96.25 355 LEU A O 1
ATOM 2767 N N . ALA A 1 356 ? -12.562 -30.828 -17.703 1 94.62 356 ALA A N 1
ATOM 2768 C CA . ALA A 1 356 ? -13.453 -30.812 -18.859 1 94.62 356 ALA A CA 1
ATOM 2769 C C . ALA A 1 356 ? -12.828 -31.547 -20.031 1 94.62 356 ALA A C 1
ATOM 2771 O O . ALA A 1 356 ? -12.5 -30.938 -21.062 1 94.62 356 ALA A O 1
ATOM 2772 N N . ARG A 1 357 ? -12.789 -32.781 -20.047 1 90.88 357 ARG A N 1
ATOM 2773 C CA . ARG A 1 357 ? -12.016 -33.625 -20.969 1 90.88 357 ARG A CA 1
ATOM 2774 C C . ARG A 1 357 ? -12.547 -33.5 -22.391 1 90.88 357 ARG A C 1
ATOM 2776 O O . ARG A 1 357 ? -11.797 -33.625 -23.344 1 90.88 357 ARG A O 1
ATOM 2783 N N . ASN A 1 358 ? -13.781 -33.094 -22.516 1 91.38 358 ASN A N 1
ATOM 2784 C CA . ASN A 1 358 ? -14.398 -33.062 -23.844 1 91.38 358 ASN A CA 1
ATOM 2785 C C . ASN A 1 358 ? -14.438 -31.641 -24.406 1 91.38 358 ASN A C 1
ATOM 2787 O O . ASN A 1 358 ? -14.938 -31.438 -25.516 1 91.38 358 ASN A O 1
ATOM 2791 N N . ALA A 1 359 ? -13.898 -30.734 -23.641 1 94.06 359 ALA A N 1
ATOM 2792 C CA . ALA A 1 359 ? -13.914 -29.359 -24.125 1 94.06 359 ALA A CA 1
ATOM 2793 C C . ALA A 1 359 ? -13.031 -29.203 -25.359 1 94.06 359 ALA A C 1
ATOM 2795 O O . ALA A 1 359 ? -11.906 -29.719 -25.391 1 94.06 359 ALA A O 1
ATOM 2796 N N . ARG A 1 360 ? -13.555 -28.484 -26.406 1 93.38 360 ARG A N 1
ATOM 2797 C CA . ARG A 1 360 ? -12.836 -28.312 -27.672 1 93.38 360 ARG A CA 1
ATOM 2798 C C . ARG A 1 360 ? -12.492 -26.859 -27.922 1 93.38 360 ARG A C 1
ATOM 2800 O O . ARG A 1 360 ? -11.82 -26.531 -28.906 1 93.38 360 ARG A O 1
ATOM 2807 N N . CYS A 1 361 ? -12.898 -26.016 -27.016 1 93.19 361 CYS A N 1
ATOM 2808 C CA . CYS A 1 361 ? -12.609 -24.578 -27.078 1 93.19 361 CYS A CA 1
ATOM 2809 C C . CYS A 1 361 ? -12.719 -23.938 -25.703 1 93.19 361 CYS A C 1
ATOM 2811 O O . CYS A 1 361 ? -13.133 -24.578 -24.75 1 93.19 361 CYS A O 1
ATOM 2813 N N . VAL A 1 362 ? -12.352 -22.688 -25.641 1 91.94 362 VAL A N 1
ATOM 2814 C CA . VAL A 1 362 ? -12.32 -21.938 -24.391 1 91.94 362 VAL A CA 1
ATOM 2815 C C . VAL A 1 362 ? -13.734 -21.797 -23.828 1 91.94 362 VAL A C 1
ATOM 2817 O O . VAL A 1 362 ? -13.945 -21.875 -22.625 1 91.94 362 VAL A O 1
ATOM 2820 N N . GLU A 1 363 ? -14.672 -21.594 -24.688 1 92.75 363 GLU A N 1
ATOM 2821 C CA . GLU A 1 363 ? -16.062 -21.391 -24.281 1 92.75 363 GLU A CA 1
ATOM 2822 C C . GLU A 1 363 ? -16.625 -22.641 -23.594 1 92.75 363 GLU A C 1
ATOM 2824 O O . GLU A 1 363 ? -17.328 -22.531 -22.594 1 92.75 363 GLU A O 1
ATOM 2829 N N . GLU A 1 364 ? -16.328 -23.766 -24.172 1 94.81 364 GLU A N 1
ATOM 2830 C CA . GLU A 1 364 ? -16.797 -25.031 -23.578 1 94.81 364 GLU A CA 1
ATOM 2831 C C . GLU A 1 364 ? -16.125 -25.281 -22.234 1 94.81 364 GLU A C 1
ATOM 2833 O O . GLU A 1 364 ? -16.75 -25.781 -21.297 1 94.81 364 GLU A O 1
ATOM 2838 N N . GLU A 1 365 ? -14.836 -24.969 -22.172 1 94.56 365 GLU A N 1
ATOM 2839 C CA . GLU A 1 365 ? -14.109 -25.047 -20.906 1 94.56 365 GLU A CA 1
ATOM 2840 C C . GLU A 1 365 ? -14.766 -24.188 -19.844 1 94.56 365 GLU A C 1
ATOM 2842 O O . GLU A 1 365 ? -15.031 -24.656 -18.734 1 94.56 365 GLU A O 1
ATOM 2847 N N . ARG A 1 366 ? -15.078 -22.984 -20.203 1 93.62 366 ARG A N 1
ATOM 2848 C CA . ARG A 1 366 ? -15.672 -22.031 -19.266 1 93.62 366 ARG A CA 1
ATOM 2849 C C . ARG A 1 366 ? -17.062 -22.469 -18.844 1 93.62 366 ARG A C 1
ATOM 2851 O O . ARG A 1 366 ? -17.422 -22.344 -17.672 1 93.62 366 ARG A O 1
ATOM 2858 N N . ARG A 1 367 ? -17.828 -22.953 -19.766 1 94.81 367 ARG A N 1
ATOM 2859 C CA . ARG A 1 367 ? -19.172 -23.438 -19.453 1 94.81 367 ARG A CA 1
ATOM 2860 C C . ARG A 1 367 ? -19.125 -24.594 -18.453 1 94.81 367 ARG A C 1
ATOM 2862 O O . ARG A 1 367 ? -19.969 -24.672 -17.547 1 94.81 367 ARG A O 1
ATOM 2869 N N . PHE A 1 368 ? -18.219 -25.484 -18.703 1 96 368 PHE A N 1
ATOM 2870 C CA . PHE A 1 368 ? -18.031 -26.578 -17.781 1 96 368 PHE A CA 1
ATOM 2871 C C . PHE A 1 368 ? -17.719 -26.078 -16.375 1 96 368 PHE A C 1
ATOM 2873 O O . PHE A 1 368 ? -18.344 -26.484 -15.398 1 96 368 PHE A O 1
ATOM 2880 N N . CYS A 1 369 ? -16.734 -25.172 -16.266 1 96.25 369 CYS A N 1
ATOM 2881 C CA . CYS A 1 369 ? -16.328 -24.609 -14.984 1 96.25 369 CYS A CA 1
ATOM 2882 C C . CYS A 1 369 ? -17.469 -23.844 -14.328 1 96.25 369 CYS A C 1
ATOM 2884 O O . CYS A 1 369 ? -17.625 -23.875 -13.109 1 96.25 369 CYS A O 1
ATOM 2886 N N . ASP A 1 370 ? -18.266 -23.188 -15.156 1 96.25 370 ASP A N 1
ATOM 2887 C CA . ASP A 1 370 ? -19.438 -22.469 -14.641 1 96.25 370 ASP A CA 1
ATOM 2888 C C . ASP A 1 370 ? -20.453 -23.438 -14.039 1 96.25 370 ASP A C 1
ATOM 2890 O O . ASP A 1 370 ? -21 -23.172 -12.969 1 96.25 370 ASP A O 1
ATOM 2894 N N . ARG A 1 371 ? -20.688 -24.516 -14.734 1 96.62 371 ARG A N 1
ATOM 2895 C CA . ARG A 1 371 ? -21.609 -25.516 -14.211 1 96.62 371 ARG A CA 1
ATOM 2896 C C . ARG A 1 371 ? -21.094 -26.125 -12.906 1 96.62 371 ARG A C 1
ATOM 2898 O O . ARG A 1 371 ? -21.859 -26.375 -11.984 1 96.62 371 ARG A O 1
ATOM 2905 N N . LEU A 1 372 ? -19.828 -26.359 -12.883 1 97.44 372 LEU A N 1
ATOM 2906 C CA . LEU A 1 372 ? -19.234 -26.875 -11.656 1 97.44 372 LEU A CA 1
ATOM 2907 C C . LEU A 1 372 ? -19.391 -25.891 -10.508 1 97.44 372 LEU A C 1
ATOM 2909 O O . LEU A 1 372 ? -19.719 -26.281 -9.383 1 97.44 372 LEU A O 1
ATOM 2913 N N . ALA A 1 373 ? -19.172 -24.609 -10.781 1 97.38 373 ALA A N 1
ATOM 2914 C CA . ALA A 1 373 ? -19.344 -23.562 -9.773 1 97.38 373 ALA A CA 1
ATOM 2915 C C . ALA A 1 373 ? -20.781 -23.516 -9.25 1 97.38 373 ALA A C 1
ATOM 2917 O O . ALA A 1 373 ? -21 -23.391 -8.047 1 97.38 373 ALA A O 1
ATOM 2918 N N . LEU A 1 374 ? -21.734 -23.578 -10.164 1 96.19 374 LEU A N 1
ATOM 2919 C CA . LEU A 1 374 ? -23.141 -23.562 -9.797 1 96.19 374 LEU A CA 1
ATOM 2920 C C . LEU A 1 374 ? -23.5 -24.781 -8.977 1 96.19 374 LEU A C 1
ATOM 2922 O O . LEU A 1 374 ? -24.469 -24.766 -8.211 1 96.19 374 LEU A O 1
ATOM 2926 N N . SER A 1 375 ? -22.703 -25.844 -9.125 1 95.94 375 SER A N 1
ATOM 2927 C CA . SER A 1 375 ? -22.906 -27.062 -8.359 1 95.94 375 SER A CA 1
ATOM 2928 C C . SER A 1 375 ? -22.219 -27 -7.004 1 95.94 375 SER A C 1
ATOM 2930 O O . SER A 1 375 ? -22.312 -27.922 -6.195 1 95.94 375 SER A O 1
ATOM 2932 N N . GLY A 1 376 ? -21.406 -25.906 -6.805 1 96.44 376 GLY A N 1
ATOM 2933 C CA . GLY A 1 376 ? -20.922 -25.688 -5.457 1 96.44 376 GLY A CA 1
ATOM 2934 C C . GLY A 1 376 ? -19.406 -25.688 -5.367 1 96.44 376 GLY A C 1
ATOM 2935 O O . GLY A 1 376 ? -18.844 -25.469 -4.293 1 96.44 376 GLY A O 1
ATOM 2936 N N . VAL A 1 377 ? -18.703 -26.016 -6.438 1 97.88 377 VAL A N 1
ATOM 2937 C CA . VAL A 1 377 ? -17.234 -26 -6.43 1 97.88 377 VAL A CA 1
ATOM 2938 C C . VAL A 1 377 ? -16.719 -25.047 -7.504 1 97.88 377 VAL A C 1
ATOM 2940 O O . VAL A 1 377 ? -16.906 -25.297 -8.703 1 97.88 377 VAL A O 1
ATOM 2943 N N . ARG A 1 378 ? -16.094 -24.016 -7.105 1 97.38 378 ARG A N 1
ATOM 2944 C CA . ARG A 1 378 ? -15.531 -23.062 -8.055 1 97.38 378 ARG A CA 1
ATOM 2945 C C . ARG A 1 378 ? -14.047 -23.344 -8.297 1 97.38 378 ARG A C 1
ATOM 2947 O O . ARG A 1 378 ? -13.289 -23.516 -7.34 1 97.38 378 ARG A O 1
ATOM 2954 N N . VAL A 1 379 ? -13.641 -23.438 -9.531 1 97.31 379 VAL A N 1
ATOM 2955 C CA . VAL A 1 379 ? -12.25 -23.688 -9.914 1 97.31 379 VAL A CA 1
ATOM 2956 C C . VAL A 1 379 ? -11.789 -22.609 -10.906 1 97.31 379 VAL A C 1
ATOM 2958 O O . VAL A 1 379 ? -12.594 -21.812 -11.383 1 97.31 379 VAL A O 1
ATOM 2961 N N . GLY A 1 380 ? -10.492 -22.5 -11.062 1 95.69 380 GLY A N 1
ATOM 2962 C CA . GLY A 1 380 ? -9.961 -21.594 -12.062 1 95.69 380 GLY A CA 1
ATOM 2963 C C . GLY A 1 380 ? -9.812 -22.234 -13.43 1 95.69 380 GLY A C 1
ATOM 2964 O O . GLY A 1 380 ? -8.992 -23.141 -13.617 1 95.69 380 GLY A O 1
ATOM 2965 N N . ALA A 1 381 ? -10.547 -21.688 -14.391 1 94.19 381 ALA A N 1
ATOM 2966 C CA . ALA A 1 381 ? -10.461 -22.219 -15.75 1 94.19 381 ALA A CA 1
ATOM 2967 C C . ALA A 1 381 ? -9.047 -22.062 -16.312 1 94.19 381 ALA A C 1
ATOM 2969 O O . ALA A 1 381 ? -8.367 -21.078 -16.031 1 94.19 381 ALA A O 1
ATOM 2970 N N . GLY A 1 382 ? -8.641 -23.078 -17.016 1 92.81 382 GLY A N 1
ATOM 2971 C CA . GLY A 1 382 ? -7.32 -23.047 -17.625 1 92.81 382 GLY A CA 1
ATOM 2972 C C . GLY A 1 382 ? -7.066 -21.797 -18.453 1 92.81 382 GLY A C 1
ATOM 2973 O O . GLY A 1 382 ? -5.945 -21.297 -18.5 1 92.81 382 GLY A O 1
ATOM 2974 N N . SER A 1 383 ? -8.078 -21.281 -19.047 1 88.88 383 SER A N 1
ATOM 2975 C CA . SER A 1 383 ? -7.977 -20.109 -19.922 1 88.88 383 SER A CA 1
ATOM 2976 C C . SER A 1 383 ? -7.586 -18.875 -19.125 1 88.88 383 SER A C 1
ATOM 2978 O O . SER A 1 383 ? -7.121 -17.875 -19.703 1 88.88 383 SER A O 1
ATOM 2980 N N . TRP A 1 384 ? -7.73 -18.891 -17.766 1 89.94 384 TRP A N 1
ATOM 2981 C CA . TRP A 1 384 ? -7.34 -17.766 -16.922 1 89.94 384 TRP A CA 1
ATOM 2982 C C . TRP A 1 384 ? -5.824 -17.609 -16.891 1 89.94 384 TRP A C 1
ATOM 2984 O O . TRP A 1 384 ? -5.312 -16.562 -16.5 1 89.94 384 TRP A O 1
ATOM 2994 N N . PHE A 1 385 ? -5.074 -18.609 -17.344 1 91.44 385 PHE A N 1
ATOM 2995 C CA . PHE A 1 385 ? -3.633 -18.641 -17.125 1 91.44 385 PHE A CA 1
ATOM 2996 C C . PHE A 1 385 ? -2.883 -18.531 -18.453 1 91.44 385 PHE A C 1
ATOM 2998 O O . PHE A 1 385 ? -1.671 -18.75 -18.5 1 91.44 385 PHE A O 1
ATOM 3005 N N . LYS A 1 386 ? -3.492 -18.078 -19.531 1 77.94 386 LYS A N 1
ATOM 3006 C CA . LYS A 1 386 ? -2.955 -17.734 -20.844 1 77.94 386 LYS A CA 1
ATOM 3007 C C . LYS A 1 386 ? -1.874 -18.719 -21.266 1 77.94 386 LYS A C 1
ATOM 3009 O O . LYS A 1 386 ? -0.755 -18.312 -21.609 1 77.94 386 LYS A O 1
ATOM 3014 N N . GLY A 1 387 ? -1.965 -19.906 -21.375 1 68 387 GLY A N 1
ATOM 3015 C CA . GLY A 1 387 ? -0.747 -20.625 -21.719 1 68 387 GLY A CA 1
ATOM 3016 C C . GLY A 1 387 ? -0.83 -21.328 -23.062 1 68 387 GLY A C 1
ATOM 3017 O O . GLY A 1 387 ? 0.039 -21.141 -23.922 1 68 387 GLY A O 1
ATOM 3018 N N . VAL A 1 388 ? -1.634 -22.344 -23.234 1 78.12 388 VAL A N 1
ATOM 3019 C CA . VAL A 1 388 ? -1.373 -23.234 -24.359 1 78.12 388 VAL A CA 1
ATOM 3020 C C . VAL A 1 388 ? -2.555 -23.219 -25.328 1 78.12 388 VAL A C 1
ATOM 3022 O O . VAL A 1 388 ? -3.693 -23.469 -24.938 1 78.12 388 VAL A O 1
ATOM 3025 N N . GLU A 1 389 ? -2.092 -22.812 -26.516 1 78.19 389 GLU A N 1
ATOM 3026 C CA . GLU A 1 389 ? -3.092 -22.844 -27.578 1 78.19 389 GLU A CA 1
ATOM 3027 C C . GLU A 1 389 ? -3.598 -24.266 -27.812 1 78.19 389 GLU A C 1
ATOM 3029 O O . GLU A 1 389 ? -2.822 -25.219 -27.766 1 78.19 389 GLU A O 1
ATOM 3034 N N . ARG A 1 390 ? -4.828 -24.5 -27.875 1 80.31 390 ARG A N 1
ATOM 3035 C CA . ARG A 1 390 ? -5.508 -25.719 -28.297 1 80.31 390 ARG A CA 1
ATOM 3036 C C . ARG A 1 390 ? -5.574 -26.734 -27.156 1 80.31 390 ARG A C 1
ATOM 3038 O O . ARG A 1 390 ? -5.965 -27.875 -27.359 1 80.31 390 ARG A O 1
ATOM 3045 N N . GLU A 1 391 ? -4.992 -26.406 -26.016 1 87.94 391 GLU A N 1
ATOM 3046 C CA . GLU A 1 391 ? -5.195 -27.234 -24.844 1 87.94 391 GLU A CA 1
ATOM 3047 C C . GLU A 1 391 ? -6.359 -26.719 -24 1 87.94 391 GLU A C 1
ATOM 3049 O O . GLU A 1 391 ? -6.227 -25.734 -23.281 1 87.94 391 GLU A O 1
ATOM 3054 N N . TYR A 1 392 ? -7.434 -27.406 -24.172 1 92.31 392 TYR A N 1
ATOM 3055 C CA . TYR A 1 392 ? -8.648 -26.969 -23.484 1 92.31 392 TYR A CA 1
ATOM 3056 C C . TYR A 1 392 ? -9.055 -27.969 -22.406 1 92.31 392 TYR A C 1
ATOM 3058 O O . TYR A 1 392 ? -8.562 -29.094 -22.375 1 92.31 392 TYR A O 1
ATOM 3066 N N . GLY A 1 393 ? -9.852 -27.438 -21.516 1 95 393 GLY A N 1
ATOM 3067 C CA . GLY A 1 393 ? -10.5 -28.312 -20.562 1 95 393 GLY A CA 1
ATOM 3068 C C . GLY A 1 393 ? -9.781 -28.375 -19.234 1 95 393 GLY A C 1
ATOM 3069 O O . GLY A 1 393 ? -10.203 -29.094 -18.312 1 95 393 GLY A O 1
ATOM 3070 N N . TRP A 1 394 ? -8.766 -27.594 -19.094 1 95.19 394 TRP A N 1
ATOM 3071 C CA . TRP A 1 394 ? -7.965 -27.625 -17.875 1 95.19 394 TRP A CA 1
ATOM 3072 C C . TRP A 1 394 ? -8.523 -26.656 -16.828 1 95.19 394 TRP A C 1
ATOM 3074 O O . TRP A 1 394 ? -9.227 -25.703 -17.172 1 95.19 394 TRP A O 1
ATOM 3084 N N . ALA A 1 395 ? -8.273 -26.969 -15.594 1 96.5 395 ALA A N 1
ATOM 3085 C CA . ALA A 1 395 ? -8.641 -26.109 -14.469 1 96.5 395 ALA A CA 1
ATOM 3086 C C . ALA A 1 395 ? -7.594 -26.188 -13.359 1 96.5 395 ALA A C 1
ATOM 3088 O O . ALA A 1 395 ? -6.988 -27.25 -13.141 1 96.5 395 ALA A O 1
ATOM 3089 N N . ARG A 1 396 ? -7.367 -25.094 -12.742 1 97.31 396 ARG A N 1
ATOM 3090 C CA . ARG A 1 396 ? -6.559 -25.078 -11.531 1 97.31 396 ARG A CA 1
ATOM 3091 C C . ARG A 1 396 ? -7.434 -25.234 -10.289 1 97.31 396 ARG A C 1
ATOM 3093 O O . ARG A 1 396 ? -8.406 -24.5 -10.117 1 97.31 396 ARG A O 1
ATOM 3100 N N . MET A 1 397 ? -7.055 -26.141 -9.453 1 97.88 397 MET A N 1
ATOM 3101 C CA . MET A 1 397 ? -7.77 -26.391 -8.203 1 97.88 397 MET A CA 1
ATOM 3102 C C . MET A 1 397 ? -6.809 -26.375 -7.02 1 97.88 397 MET A C 1
ATOM 3104 O O . MET A 1 397 ? -5.832 -27.125 -7 1 97.88 397 MET A O 1
ATOM 3108 N N . ARG A 1 398 ? -7.148 -25.516 -6.074 1 98.06 398 ARG A N 1
ATOM 3109 C CA . ARG A 1 398 ? -6.281 -25.531 -4.898 1 98.06 398 ARG A CA 1
ATOM 3110 C C . ARG A 1 398 ? -6.66 -26.688 -3.967 1 98.06 398 ARG A C 1
ATOM 3112 O O . ARG A 1 398 ? -7.832 -27.047 -3.871 1 98.06 398 ARG A O 1
ATOM 3119 N N . PHE A 1 399 ? -5.688 -27.266 -3.328 1 98.56 399 PHE A N 1
ATOM 3120 C CA . PHE A 1 399 ? -5.906 -28.297 -2.311 1 98.56 399 PHE A CA 1
ATOM 3121 C C . PHE A 1 399 ? -5.516 -27.781 -0.932 1 98.56 399 PHE A C 1
ATOM 3123 O O . PHE A 1 399 ? -5.492 -28.531 0.039 1 98.56 399 PHE A O 1
ATOM 3130 N N . SER A 1 400 ? -5.199 -26.469 -0.84 1 98.44 400 SER A N 1
ATOM 3131 C CA . SER A 1 400 ? -4.773 -25.828 0.395 1 98.44 400 SER A CA 1
ATOM 3132 C C . SER A 1 400 ? -5.965 -25.484 1.28 1 98.44 400 SER A C 1
ATOM 3134 O O . SER A 1 400 ? -6.102 -24.344 1.738 1 98.44 400 SER A O 1
ATOM 3136 N N . VAL A 1 401 ? -6.82 -26.422 1.522 1 97.19 401 VAL A N 1
ATOM 3137 C CA . VAL A 1 401 ? -7.957 -26.375 2.438 1 97.19 401 VAL A CA 1
ATOM 3138 C C . VAL A 1 401 ? -7.832 -27.5 3.471 1 97.19 401 VAL A C 1
ATOM 3140 O O . VAL A 1 401 ? -6.988 -28.375 3.334 1 97.19 401 VAL A O 1
ATOM 3143 N N . LYS A 1 402 ? -8.625 -27.422 4.426 1 94.31 402 LYS A N 1
ATOM 3144 C CA . LYS A 1 402 ? -8.648 -28.5 5.418 1 94.31 402 LYS A CA 1
ATOM 3145 C C . LYS A 1 402 ? -9.078 -29.812 4.785 1 94.31 402 LYS A C 1
ATOM 3147 O O . LYS A 1 402 ? -9.891 -29.828 3.857 1 94.31 402 LYS A O 1
ATOM 3152 N N . VAL A 1 403 ? -8.609 -30.906 5.367 1 96.62 403 VAL A N 1
ATOM 3153 C CA . VAL A 1 403 ? -8.836 -32.219 4.812 1 96.62 403 VAL A CA 1
ATOM 3154 C C . VAL A 1 403 ? -10.336 -32.531 4.789 1 96.62 403 VAL A C 1
ATOM 3156 O O . VAL A 1 403 ? -10.836 -33.156 3.844 1 96.62 403 VAL A O 1
ATOM 3159 N N . GLU A 1 404 ? -11.07 -32.094 5.797 1 96.38 404 GLU A N 1
ATOM 3160 C CA . GLU A 1 404 ? -12.516 -32.312 5.852 1 96.38 404 GLU A CA 1
ATOM 3161 C C . GLU A 1 404 ? -13.227 -31.594 4.711 1 96.38 404 GLU A C 1
ATOM 3163 O O . GLU A 1 404 ? -14.172 -32.125 4.125 1 96.38 404 GLU A O 1
ATOM 3168 N N . GLU A 1 405 ? -12.758 -30.422 4.441 1 96.5 405 GLU A N 1
ATOM 3169 C CA . GLU A 1 405 ? -13.312 -29.672 3.322 1 96.5 405 GLU A CA 1
ATOM 3170 C C . GLU A 1 405 ? -13 -30.344 1.991 1 96.5 405 GLU A C 1
ATOM 3172 O O . GLU A 1 405 ? -13.852 -30.406 1.101 1 96.5 405 GLU A O 1
ATOM 3177 N N . MET A 1 406 ? -11.844 -30.875 1.886 1 97.94 406 MET A N 1
ATOM 3178 C CA . MET A 1 406 ? -11.461 -31.547 0.646 1 97.94 406 MET A CA 1
ATOM 3179 C C . MET A 1 406 ? -12.289 -32.812 0.444 1 97.94 406 MET A C 1
ATOM 3181 O O . MET A 1 406 ? -12.633 -33.156 -0.687 1 97.94 406 MET A O 1
ATOM 3185 N N . ARG A 1 407 ? -12.617 -33.5 1.496 1 97.94 407 ARG A N 1
ATOM 3186 C CA . ARG A 1 407 ? -13.492 -34.656 1.397 1 97.94 407 ARG A CA 1
ATOM 3187 C C . ARG A 1 407 ? -14.859 -34.281 0.834 1 97.94 407 ARG A C 1
ATOM 3189 O O . ARG A 1 407 ? -15.414 -35 -0.01 1 97.94 407 ARG A O 1
ATOM 3196 N N . THR A 1 408 ? -15.344 -33.156 1.341 1 97.75 408 THR A N 1
ATOM 3197 C CA . THR A 1 408 ? -16.609 -32.656 0.831 1 97.75 408 THR A CA 1
ATOM 3198 C C . THR A 1 408 ? -16.5 -32.344 -0.658 1 97.75 408 THR A C 1
ATOM 3200 O O . THR A 1 408 ? -17.406 -32.656 -1.435 1 97.75 408 THR A O 1
ATOM 3203 N N . VAL A 1 409 ? -15.43 -31.75 -1.031 1 98 409 VAL A N 1
ATOM 3204 C CA . VAL A 1 409 ? -15.188 -31.359 -2.416 1 98 409 VAL A CA 1
ATOM 3205 C C . VAL A 1 409 ? -15.18 -32.594 -3.309 1 98 409 VAL A C 1
ATOM 3207 O O . VAL A 1 409 ? -15.812 -32.625 -4.367 1 98 409 VAL A O 1
ATOM 3210 N N . VAL A 1 410 ? -14.477 -33.625 -2.889 1 97.81 410 VAL A N 1
ATOM 3211 C CA . VAL A 1 410 ? -14.352 -34.844 -3.676 1 97.81 410 VAL A CA 1
ATOM 3212 C C . VAL A 1 410 ? -15.727 -35.5 -3.871 1 97.81 410 VAL A C 1
ATOM 3214 O O . VAL A 1 410 ? -16.031 -36 -4.953 1 97.81 410 VAL A O 1
ATOM 3217 N N . GLY A 1 411 ? -16.531 -35.406 -2.844 1 97.31 411 GLY A N 1
ATOM 3218 C CA . GLY A 1 411 ? -17.906 -35.875 -2.973 1 97.31 411 GLY A CA 1
ATOM 3219 C C . GLY A 1 411 ? -18.719 -35.094 -3.969 1 97.31 411 GLY A C 1
ATOM 3220 O O . GLY A 1 411 ? -19.469 -35.656 -4.762 1 97.31 411 GLY A O 1
ATOM 3221 N N . MET A 1 412 ? -18.594 -33.844 -3.945 1 97.31 412 MET A N 1
ATOM 3222 C CA . MET A 1 412 ? -19.297 -32.938 -4.859 1 97.31 412 MET A CA 1
ATOM 3223 C C . MET A 1 412 ? -18.844 -33.156 -6.297 1 97.31 412 MET A C 1
ATOM 3225 O O . MET A 1 412 ? -19.656 -33.156 -7.219 1 97.31 412 MET A O 1
ATOM 3229 N N . LEU A 1 413 ? -17.562 -33.344 -6.422 1 97.56 413 LEU A N 1
ATOM 3230 C CA . LEU A 1 413 ? -17 -33.594 -7.746 1 97.56 413 LEU A CA 1
ATOM 3231 C C . LEU A 1 413 ? -17.547 -34.906 -8.32 1 97.56 413 LEU A C 1
ATOM 3233 O O . LEU A 1 413 ? -17.875 -34.969 -9.5 1 97.56 413 LEU A O 1
ATOM 3237 N N . ALA A 1 414 ? -17.594 -35.875 -7.504 1 96.56 414 ALA A N 1
ATOM 3238 C CA . ALA A 1 414 ? -18.109 -37.188 -7.941 1 96.56 414 ALA A CA 1
ATOM 3239 C C . ALA A 1 414 ? -19.547 -37.062 -8.43 1 96.56 414 ALA A C 1
ATOM 3241 O O . ALA A 1 414 ? -19.906 -37.594 -9.484 1 96.56 414 ALA A O 1
ATOM 3242 N N . ARG A 1 415 ? -20.344 -36.375 -7.684 1 96.31 415 ARG A N 1
ATOM 3243 C CA . ARG A 1 415 ? -21.75 -36.188 -8.062 1 96.31 415 ARG A CA 1
ATOM 3244 C C . ARG A 1 415 ? -21.844 -35.375 -9.359 1 96.31 415 ARG A C 1
ATOM 3246 O O . ARG A 1 415 ? -22.672 -35.688 -10.227 1 96.31 415 ARG A O 1
ATOM 3253 N N . PHE A 1 416 ? -21.094 -34.406 -9.43 1 96.62 416 PHE A N 1
ATOM 3254 C CA . PHE A 1 416 ? -21.094 -33.562 -10.617 1 96.62 416 PHE A CA 1
ATOM 3255 C C . PHE A 1 416 ? -20.688 -34.375 -11.852 1 96.62 416 PHE A C 1
ATOM 3257 O O . PHE A 1 416 ? -21.344 -34.281 -12.898 1 96.62 416 PHE A O 1
ATOM 3264 N N . MET A 1 417 ? -19.594 -35.094 -11.742 1 93.88 417 MET A N 1
ATOM 3265 C CA . MET A 1 417 ? -19.094 -35.875 -12.875 1 93.88 417 MET A CA 1
ATOM 3266 C C . MET A 1 417 ? -20.109 -36.906 -13.305 1 93.88 417 MET A C 1
ATOM 3268 O O . MET A 1 417 ? -20.25 -37.188 -14.5 1 93.88 417 MET A O 1
ATOM 3272 N N . ALA A 1 418 ? -20.781 -37.438 -12.367 1 93.31 418 ALA A N 1
ATOM 3273 C CA . ALA A 1 418 ? -21.828 -38.438 -12.688 1 93.31 418 ALA A CA 1
ATOM 3274 C C . ALA A 1 418 ? -22.969 -37.781 -13.477 1 93.31 418 ALA A C 1
ATOM 3276 O O . ALA A 1 418 ? -23.484 -38.375 -14.422 1 93.31 418 ALA A O 1
ATOM 3277 N N . LYS A 1 419 ? -23.281 -36.625 -13.062 1 91.69 419 LYS A N 1
ATOM 3278 C CA . LYS A 1 419 ? -24.328 -35.875 -13.75 1 91.69 419 LYS A CA 1
ATOM 3279 C C . LYS A 1 419 ? -23.906 -35.5 -15.164 1 91.69 419 LYS A C 1
ATOM 3281 O O . LYS A 1 419 ? -24.703 -35.531 -16.094 1 91.69 419 LYS A O 1
ATOM 3286 N N . GLU A 1 420 ? -22.703 -35.031 -15.312 1 89.81 420 GLU A N 1
ATOM 3287 C CA . GLU A 1 420 ? -22.172 -34.625 -16.625 1 89.81 420 GLU A CA 1
ATOM 3288 C C . GLU A 1 420 ? -22.156 -35.812 -17.578 1 89.81 420 GLU A C 1
ATOM 3290 O O . GLU A 1 420 ? -22.422 -35.688 -18.766 1 89.81 420 GLU A O 1
ATOM 3295 N N . ALA A 1 421 ? -21.859 -36.938 -17.125 1 85.06 421 ALA A N 1
ATOM 3296 C CA . ALA A 1 421 ? -21.812 -38.156 -17.938 1 85.06 421 ALA A CA 1
ATOM 3297 C C . ALA A 1 421 ? -23.219 -38.562 -18.391 1 85.06 421 ALA A C 1
ATOM 3299 O O . ALA A 1 421 ? -23.391 -39.031 -19.516 1 85.06 421 ALA A O 1
ATOM 3300 N N . ALA A 1 422 ? -24.156 -38.312 -17.609 1 84.25 422 ALA A N 1
ATOM 3301 C CA . ALA A 1 422 ? -25.547 -38.656 -17.938 1 84.25 422 ALA A CA 1
ATOM 3302 C C . ALA A 1 422 ? -26.094 -37.75 -19.031 1 84.25 422 ALA A C 1
ATOM 3304 O O . ALA A 1 422 ? -26.812 -38.219 -19.922 1 84.25 422 ALA A O 1
ATOM 3305 N N . VAL A 1 423 ? -25.734 -36.469 -18.938 1 76.31 423 VAL A N 1
ATOM 3306 C CA . VAL A 1 423 ? -26.203 -35.5 -19.938 1 76.31 423 VAL A CA 1
ATOM 3307 C C . VAL A 1 423 ? -25.594 -35.812 -21.297 1 76.31 423 VAL A C 1
ATOM 3309 O O . VAL A 1 423 ? -26.25 -35.719 -22.328 1 76.31 423 VAL A O 1
ATOM 3312 N N . GLU A 1 424 ? -24.359 -36.188 -21.312 1 71.25 424 GLU A N 1
ATOM 3313 C CA . GLU A 1 424 ? -23.656 -36.531 -22.547 1 71.25 424 GLU A CA 1
ATOM 3314 C C . GLU A 1 424 ? -24.266 -37.75 -23.203 1 71.25 424 GLU A C 1
ATOM 3316 O O . GLU A 1 424 ? -24.391 -37.812 -24.422 1 71.25 424 GLU A O 1
ATOM 3321 N N . ILE A 1 425 ? -24.734 -38.75 -22.406 1 67.38 425 ILE A N 1
ATOM 3322 C CA . ILE A 1 425 ? -25.344 -39.969 -22.922 1 67.38 425 ILE A CA 1
ATOM 3323 C C . ILE A 1 425 ? -26.734 -39.656 -23.453 1 67.38 425 ILE A C 1
ATOM 3325 O O . ILE A 1 425 ? -27.156 -40.188 -24.484 1 67.38 425 ILE A O 1
ATOM 3329 N N . GLY A 1 426 ? -27.266 -38.719 -22.75 1 58.47 426 GLY A N 1
ATOM 3330 C CA . GLY A 1 426 ? -28.609 -38.375 -23.219 1 58.47 426 GLY A CA 1
ATOM 3331 C C . GLY A 1 426 ? -28.609 -37.562 -24.484 1 58.47 426 GLY A C 1
ATOM 3332 O O . GLY A 1 426 ? -29.625 -37.469 -25.172 1 58.47 426 GLY A O 1
ATOM 3333 N N . GLN A 1 427 ? -27.656 -36.781 -24.781 1 57.22 427 GLN A N 1
ATOM 3334 C CA . GLN A 1 427 ? -27.562 -35.969 -26 1 57.22 427 GLN A CA 1
ATOM 3335 C C . GLN A 1 427 ? -27.062 -36.812 -27.172 1 57.22 427 GLN A C 1
ATOM 3337 O O . GLN A 1 427 ? -27.125 -36.406 -28.312 1 57.22 427 GLN A O 1
ATOM 3342 N N . ASP A 1 428 ? -26.406 -37.969 -26.969 1 44.31 428 ASP A N 1
ATOM 3343 C CA . ASP A 1 428 ? -26.094 -38.906 -28.047 1 44.31 428 ASP A CA 1
ATOM 3344 C C . ASP A 1 428 ? -27.297 -39.781 -28.375 1 44.31 428 ASP A C 1
ATOM 3346 O O . ASP A 1 428 ? -27.984 -40.281 -27.469 1 44.31 428 ASP A O 1
ATOM 3350 N N . MET B 1 1 ? 28.281 1.359 -12.648 1 60.56 1 MET B N 1
ATOM 3351 C CA . MET B 1 1 ? 27.484 0.217 -13.094 1 60.56 1 MET B CA 1
ATOM 3352 C C . MET B 1 1 ? 26.047 0.637 -13.406 1 60.56 1 MET B C 1
ATOM 3354 O O . MET B 1 1 ? 25.5 1.508 -12.734 1 60.56 1 MET B O 1
ATOM 3358 N N . ASP B 1 2 ? 25.625 0.299 -14.633 1 85.06 2 ASP B N 1
ATOM 3359 C CA . ASP B 1 2 ? 24.266 0.585 -15.055 1 85.06 2 ASP B CA 1
ATOM 3360 C C . ASP B 1 2 ? 23.25 -0.204 -14.227 1 85.06 2 ASP B C 1
ATOM 3362 O O . ASP B 1 2 ? 23.188 -1.433 -14.312 1 85.06 2 ASP B O 1
ATOM 3366 N N . ALA B 1 3 ? 22.562 0.437 -13.336 1 90.69 3 ALA B N 1
ATOM 3367 C CA . ALA B 1 3 ? 21.609 -0.189 -12.422 1 90.69 3 ALA B CA 1
ATOM 3368 C C . ALA B 1 3 ? 20.391 -0.692 -13.164 1 90.69 3 ALA B C 1
ATOM 3370 O O . ALA B 1 3 ? 19.594 -1.466 -12.617 1 90.69 3 ALA B O 1
ATOM 3371 N N . GLY B 1 4 ? 20.281 -0.27 -14.422 1 95.38 4 GLY B N 1
ATOM 3372 C CA . GLY B 1 4 ? 19.156 -0.706 -15.227 1 95.38 4 GLY B CA 1
ATOM 3373 C C . GLY B 1 4 ? 17.828 -0.097 -14.789 1 95.38 4 GLY B C 1
ATOM 3374 O O . GLY B 1 4 ? 16.781 -0.712 -14.938 1 95.38 4 GLY B O 1
ATOM 3375 N N . LEU B 1 5 ? 17.875 1.121 -14.172 1 96.75 5 LEU B N 1
ATOM 3376 C CA . LEU B 1 5 ? 16.656 1.809 -13.758 1 96.75 5 LEU B CA 1
ATOM 3377 C C . LEU B 1 5 ? 15.914 2.375 -14.961 1 96.75 5 LEU B C 1
ATOM 3379 O O . LEU B 1 5 ? 16.531 2.709 -15.977 1 96.75 5 LEU B O 1
ATOM 3383 N N . SER B 1 6 ? 14.672 2.434 -14.891 1 96.69 6 SER B N 1
ATOM 3384 C CA . SER B 1 6 ? 13.883 3.131 -15.898 1 96.69 6 SER B CA 1
ATOM 3385 C C . SER B 1 6 ? 14.211 4.621 -15.922 1 96.69 6 SER B C 1
ATOM 3387 O O . SER B 1 6 ? 14.688 5.176 -14.93 1 96.69 6 SER B O 1
ATOM 3389 N N . LYS B 1 7 ? 13.945 5.281 -17.016 1 95.75 7 LYS B N 1
ATOM 3390 C CA . LYS B 1 7 ? 14.148 6.719 -17.141 1 95.75 7 LYS B CA 1
ATOM 3391 C C . LYS B 1 7 ? 13.219 7.488 -16.219 1 95.75 7 LYS B C 1
ATOM 3393 O O . LYS B 1 7 ? 13.594 8.523 -15.656 1 95.75 7 LYS B O 1
ATOM 3398 N N . ARG B 1 8 ? 12.039 7.012 -16.062 1 95.25 8 ARG B N 1
ATOM 3399 C CA . ARG B 1 8 ? 11.062 7.707 -15.219 1 95.25 8 ARG B CA 1
ATOM 3400 C C . ARG B 1 8 ? 11.516 7.73 -13.766 1 95.25 8 ARG B C 1
ATOM 3402 O O . ARG B 1 8 ? 11.406 8.766 -13.094 1 95.25 8 ARG B O 1
ATOM 3409 N N . VAL B 1 9 ? 12.078 6.621 -13.297 1 95.19 9 VAL B N 1
ATOM 3410 C CA . VAL B 1 9 ? 12.523 6.57 -11.906 1 95.19 9 VAL B CA 1
ATOM 3411 C C . VAL B 1 9 ? 13.812 7.375 -11.75 1 95.19 9 VAL B C 1
ATOM 3413 O O . VAL B 1 9 ? 13.992 8.078 -10.75 1 95.19 9 VAL B O 1
ATOM 3416 N N . GLU B 1 10 ? 14.672 7.281 -12.688 1 95.38 10 GLU B N 1
ATOM 3417 C CA . GLU B 1 10 ? 15.891 8.086 -12.648 1 95.38 10 GLU B CA 1
ATOM 3418 C C . GLU B 1 10 ? 15.57 9.578 -12.578 1 95.38 10 GLU B C 1
ATOM 3420 O O . GLU B 1 10 ? 16.156 10.305 -11.781 1 95.38 10 GLU B O 1
ATOM 3425 N N . ASN B 1 11 ? 14.695 9.961 -13.406 1 94.31 11 ASN B N 1
ATOM 3426 C CA . ASN B 1 11 ? 14.289 11.359 -13.445 1 94.31 11 ASN B CA 1
ATOM 3427 C C . ASN B 1 11 ? 13.633 11.789 -12.133 1 94.31 11 ASN B C 1
ATOM 3429 O O . ASN B 1 11 ? 13.898 12.883 -11.633 1 94.31 11 ASN B O 1
ATOM 3433 N N . ALA B 1 12 ? 12.812 10.953 -11.656 1 92.88 12 ALA B N 1
ATOM 3434 C CA . ALA B 1 12 ? 12.133 11.258 -10.398 1 92.88 12 ALA B CA 1
ATOM 3435 C C . ALA B 1 12 ? 13.133 11.383 -9.258 1 92.88 12 ALA B C 1
ATOM 3437 O O . ALA B 1 12 ? 13.031 12.289 -8.43 1 92.88 12 ALA B O 1
ATOM 3438 N N . LEU B 1 13 ? 14.086 10.477 -9.227 1 93.19 13 LEU B N 1
ATOM 3439 C CA . LEU B 1 13 ? 15.086 10.484 -8.164 1 93.19 13 LEU B CA 1
ATOM 3440 C C . LEU B 1 13 ? 15.945 11.742 -8.227 1 93.19 13 LEU B C 1
ATOM 3442 O O . LEU B 1 13 ? 16.297 12.312 -7.188 1 93.19 13 LEU B O 1
ATOM 3446 N N . LYS B 1 14 ? 16.281 12.164 -9.367 1 92.5 14 LYS B N 1
ATOM 3447 C CA . LYS B 1 14 ? 17.062 13.383 -9.547 1 92.5 14 LYS B CA 1
ATOM 3448 C C . LYS B 1 14 ? 16.328 14.594 -8.969 1 92.5 14 LYS B C 1
ATOM 3450 O O . LYS B 1 14 ? 16.969 15.516 -8.461 1 92.5 14 LYS B O 1
ATOM 3455 N N . ASP B 1 15 ? 15.07 14.492 -8.977 1 90.31 15 ASP B N 1
ATOM 3456 C CA . ASP B 1 15 ? 14.266 15.602 -8.492 1 90.31 15 ASP B CA 1
ATOM 3457 C C . ASP B 1 15 ? 14.031 15.5 -6.988 1 90.31 15 ASP B C 1
ATOM 3459 O O . ASP B 1 15 ? 14.094 16.5 -6.273 1 90.31 15 ASP B O 1
ATOM 3463 N N . ILE B 1 16 ? 13.828 14.312 -6.508 1 90.5 16 ILE B N 1
ATOM 3464 C CA . ILE B 1 16 ? 13.289 14.133 -5.164 1 90.5 16 ILE B CA 1
ATOM 3465 C C . ILE B 1 16 ? 14.438 14 -4.164 1 90.5 16 ILE B C 1
ATOM 3467 O O . ILE B 1 16 ? 14.344 14.484 -3.033 1 90.5 16 ILE B O 1
ATOM 3471 N N . VAL B 1 17 ? 15.516 13.359 -4.531 1 87.69 17 VAL B N 1
ATOM 3472 C CA . VAL B 1 17 ? 16.547 12.961 -3.586 1 87.69 17 VAL B CA 1
ATOM 3473 C C . VAL B 1 17 ? 17.203 14.203 -2.982 1 87.69 17 VAL B C 1
ATOM 3475 O O . VAL B 1 17 ? 17.328 14.312 -1.76 1 87.69 17 VAL B O 1
ATOM 3478 N N . PRO B 1 18 ? 17.578 15.211 -3.752 1 84.69 18 PRO B N 1
ATOM 3479 C CA . PRO B 1 18 ? 18.172 16.406 -3.146 1 84.69 18 PRO B CA 1
ATOM 3480 C C . PRO B 1 18 ? 17.203 17.109 -2.193 1 84.69 18 PRO B C 1
ATOM 3482 O O . PRO B 1 18 ? 17.641 17.641 -1.159 1 84.69 18 PRO B O 1
ATOM 3485 N N . ARG B 1 19 ? 15.992 17.141 -2.451 1 81.31 19 ARG B N 1
ATOM 3486 C CA . ARG B 1 19 ? 14.984 17.797 -1.625 1 81.31 19 ARG B CA 1
ATOM 3487 C C . ARG B 1 19 ? 14.789 17.062 -0.303 1 81.31 19 ARG B C 1
ATOM 3489 O O . ARG B 1 19 ? 14.57 17.688 0.735 1 81.31 19 ARG B O 1
ATOM 3496 N N . ASN B 1 20 ? 14.898 15.75 -0.415 1 81.88 20 ASN B N 1
ATOM 3497 C CA . ASN B 1 20 ? 14.734 14.938 0.79 1 81.88 20 ASN B CA 1
ATOM 3498 C C . ASN B 1 20 ? 15.93 15.078 1.723 1 81.88 20 ASN B C 1
ATOM 3500 O O . ASN B 1 20 ? 15.789 15.016 2.945 1 81.88 20 ASN B O 1
ATOM 3504 N N . GLU B 1 21 ? 17.078 15.195 1.199 1 78.06 21 GLU B N 1
ATOM 3505 C CA . GLU B 1 21 ? 18.297 15.297 1.983 1 78.06 21 GLU B CA 1
ATOM 3506 C C . GLU B 1 21 ? 18.297 16.547 2.854 1 78.06 21 GLU B C 1
ATOM 3508 O O . GLU B 1 21 ? 18.875 16.562 3.938 1 78.06 21 GLU B O 1
ATOM 3513 N N . CYS B 1 22 ? 17.594 17.5 2.461 1 75.81 22 CYS B N 1
ATOM 3514 C CA . CYS B 1 22 ? 17.531 18.75 3.201 1 75.81 22 CYS B CA 1
ATOM 3515 C C . CYS B 1 22 ? 16.719 18.578 4.484 1 75.81 22 CYS B C 1
ATOM 3517 O O . CYS B 1 22 ? 16.781 19.438 5.375 1 75.81 22 CYS B O 1
ATOM 3519 N N . HIS B 1 23 ? 16.047 17.484 4.578 1 82 23 HIS B N 1
ATOM 3520 C CA . HIS B 1 23 ? 15.203 17.25 5.742 1 82 23 HIS B CA 1
ATOM 3521 C C . HIS B 1 23 ? 15.852 16.266 6.711 1 82 23 HIS B C 1
ATOM 3523 O O . HIS B 1 23 ? 15.305 16 7.785 1 82 23 HIS B O 1
ATOM 3529 N N . ALA B 1 24 ? 17 15.812 6.34 1 84.69 24 ALA B N 1
ATOM 3530 C CA . ALA B 1 24 ? 17.703 14.867 7.199 1 84.69 24 ALA B CA 1
ATOM 3531 C C . ALA B 1 24 ? 18.219 15.547 8.461 1 84.69 24 ALA B C 1
ATOM 3533 O O . ALA B 1 24 ? 18.578 16.734 8.43 1 84.69 24 ALA B O 1
ATOM 3534 N N . PRO B 1 25 ? 18.25 14.859 9.516 1 89.44 25 PRO B N 1
ATOM 3535 C CA . PRO B 1 25 ? 18.844 15.438 10.719 1 89.44 25 PRO B CA 1
ATOM 3536 C C . PRO B 1 25 ? 20.328 15.758 10.547 1 89.44 25 PRO B C 1
ATOM 3538 O O . PRO B 1 25 ? 21.016 15.125 9.727 1 89.44 25 PRO B O 1
ATOM 3541 N N . PRO B 1 26 ? 20.734 16.688 11.32 1 91.56 26 PRO B N 1
ATOM 3542 C CA . PRO B 1 26 ? 22.156 17.047 11.219 1 91.56 26 PRO B CA 1
ATOM 3543 C C . PRO B 1 26 ? 23.078 15.977 11.797 1 91.56 26 PRO B C 1
ATOM 3545 O O . PRO B 1 26 ? 22.641 15.156 12.609 1 91.56 26 PRO B O 1
ATOM 3548 N N . ARG B 1 27 ? 24.359 16.109 11.367 1 88 27 ARG B N 1
ATOM 3549 C CA . ARG B 1 27 ? 25.375 15.219 11.914 1 88 27 ARG B CA 1
ATOM 3550 C C . ARG B 1 27 ? 25.484 15.375 13.422 1 88 27 ARG B C 1
ATOM 3552 O O . ARG B 1 27 ? 25.5 16.5 13.938 1 88 27 ARG B O 1
ATOM 3559 N N . GLY B 1 28 ? 25.469 14.297 14.039 1 91.56 28 GLY B N 1
ATOM 3560 C CA . GLY B 1 28 ? 25.594 14.344 15.484 1 91.56 28 GLY B CA 1
ATOM 3561 C C . GLY B 1 28 ? 24.25 14.211 16.203 1 91.56 28 GLY B C 1
ATOM 3562 O O . GLY B 1 28 ? 24.203 14.07 17.422 1 91.56 28 GLY B O 1
ATOM 3563 N N . TYR B 1 29 ? 23.203 14.367 15.43 1 92.19 29 TYR B N 1
ATOM 3564 C CA . TYR B 1 29 ? 21.859 14.195 15.984 1 92.19 29 TYR B CA 1
ATOM 3565 C C . TYR B 1 29 ? 21.672 12.781 16.531 1 92.19 29 TYR B C 1
ATOM 3567 O O . TYR B 1 29 ? 22.031 11.805 15.859 1 92.19 29 TYR B O 1
ATOM 3575 N N . ASP B 1 30 ? 21.203 12.664 17.703 1 90.94 30 ASP B N 1
ATOM 3576 C CA . ASP B 1 30 ? 20.922 11.375 18.328 1 90.94 30 ASP B CA 1
ATOM 3577 C C . ASP B 1 30 ? 19.422 11.188 18.562 1 90.94 30 ASP B C 1
ATOM 3579 O O . ASP B 1 30 ? 18.875 11.703 19.531 1 90.94 30 ASP B O 1
ATOM 3583 N N . ALA B 1 31 ? 18.891 10.383 17.828 1 86.06 31 ALA B N 1
ATOM 3584 C CA . ALA B 1 31 ? 17.453 10.172 17.859 1 86.06 31 ALA B CA 1
ATOM 3585 C C . ALA B 1 31 ? 17.031 9.492 19.156 1 86.06 31 ALA B C 1
ATOM 3587 O O . ALA B 1 31 ? 15.867 9.594 19.562 1 86.06 31 ALA B O 1
ATOM 3588 N N . SER B 1 32 ? 17.922 8.875 19.781 1 86.62 32 SER B N 1
ATOM 3589 C CA . SER B 1 32 ? 17.594 8.125 21 1 86.62 32 SER B CA 1
ATOM 3590 C C . SER B 1 32 ? 17.422 9.055 22.188 1 86.62 32 SER B C 1
ATOM 3592 O O . SER B 1 32 ? 16.719 8.711 23.156 1 86.62 32 SER B O 1
ATOM 3594 N N . THR B 1 33 ? 17.969 10.195 22.109 1 89.06 33 THR B N 1
ATOM 3595 C CA . THR B 1 33 ? 17.922 11.102 23.266 1 89.06 33 THR B CA 1
ATOM 3596 C C . THR B 1 33 ? 17.125 12.352 22.938 1 89.06 33 THR B C 1
ATOM 3598 O O . THR B 1 33 ? 16.688 13.078 23.828 1 89.06 33 THR B O 1
ATOM 3601 N N . ALA B 1 34 ? 16.891 12.555 21.719 1 94.44 34 ALA B N 1
ATOM 3602 C CA . ALA B 1 34 ? 16.188 13.766 21.281 1 94.44 34 ALA B CA 1
ATOM 3603 C C . ALA B 1 34 ? 14.672 13.539 21.266 1 94.44 34 ALA B C 1
ATOM 3605 O O . ALA B 1 34 ? 14.211 12.398 21.203 1 94.44 34 ALA B O 1
ATOM 3606 N N . ILE B 1 35 ? 13.961 14.562 21.438 1 96.38 35 ILE B N 1
ATOM 3607 C CA . ILE B 1 35 ? 12.516 14.57 21.219 1 96.38 35 ILE B CA 1
ATOM 3608 C C . ILE B 1 35 ? 12.203 15.141 19.844 1 96.38 35 ILE B C 1
ATOM 3610 O O . ILE B 1 35 ? 12.531 16.297 19.547 1 96.38 35 ILE B O 1
ATOM 3614 N N . ASP B 1 36 ? 11.641 14.336 19 1 95.69 36 ASP B N 1
ATOM 3615 C CA . ASP B 1 36 ? 11.336 14.75 17.625 1 95.69 36 ASP B CA 1
ATOM 3616 C C . ASP B 1 36 ? 9.945 15.367 17.531 1 95.69 36 ASP B C 1
ATOM 3618 O O . ASP B 1 36 ? 8.938 14.648 17.594 1 95.69 36 ASP B O 1
ATOM 3622 N N . LEU B 1 37 ? 9.898 16.641 17.375 1 97.69 37 LEU B N 1
ATOM 3623 C CA . LEU B 1 37 ? 8.641 17.359 17.203 1 97.69 37 LEU B CA 1
ATOM 3624 C C . LEU B 1 37 ? 8.414 17.734 15.75 1 97.69 37 LEU B C 1
ATOM 3626 O O . LEU B 1 37 ? 7.527 18.531 15.438 1 97.69 37 LEU B O 1
ATOM 3630 N N . SER B 1 38 ? 9.242 17.172 14.852 1 95.75 38 SER B N 1
ATOM 3631 C CA . SER B 1 38 ? 9.172 17.578 13.453 1 95.75 38 SER B CA 1
ATOM 3632 C C . SER B 1 38 ? 8.133 16.766 12.695 1 95.75 38 SER B C 1
ATOM 3634 O O . SER B 1 38 ? 7.703 17.156 11.602 1 95.75 38 SER B O 1
ATOM 3636 N N . SER B 1 39 ? 7.715 15.602 13.195 1 92.62 39 SER B N 1
ATOM 3637 C CA . SER B 1 39 ? 6.77 14.734 12.508 1 92.62 39 SER B CA 1
ATOM 3638 C C . SER B 1 39 ? 5.336 15.016 12.945 1 92.62 39 SER B C 1
ATOM 3640 O O . SER B 1 39 ? 5.105 15.531 14.039 1 92.62 39 SER B O 1
ATOM 3642 N N . ALA B 1 40 ? 4.398 14.695 12.109 1 94.19 40 ALA B N 1
ATOM 3643 C CA . ALA B 1 40 ? 2.988 14.914 12.43 1 94.19 40 ALA B CA 1
ATOM 3644 C C . ALA B 1 40 ? 2.357 13.656 13.016 1 94.19 40 ALA B C 1
ATOM 3646 O O . ALA B 1 40 ? 1.329 13.18 12.523 1 94.19 40 ALA B O 1
ATOM 3647 N N . GLN B 1 41 ? 2.893 13.195 14.078 1 95.75 41 GLN B N 1
ATOM 3648 C CA . GLN B 1 41 ? 2.324 12.031 14.766 1 95.75 41 GLN B CA 1
ATOM 3649 C C . GLN B 1 41 ? 1.533 12.453 16 1 95.75 41 GLN B C 1
ATOM 3651 O O . GLN B 1 41 ? 1.907 13.406 16.688 1 95.75 41 GLN B O 1
ATOM 3656 N N . ASN B 1 42 ? 0.494 11.773 16.234 1 98.38 42 ASN B N 1
ATOM 3657 C CA . ASN B 1 42 ? -0.311 11.992 17.438 1 98.38 42 ASN B CA 1
ATOM 3658 C C . ASN B 1 42 ? -0.111 10.875 18.453 1 98.38 42 ASN B C 1
ATOM 3660 O O . ASN B 1 42 ? -0.478 9.727 18.203 1 98.38 42 ASN B O 1
ATOM 3664 N N . GLU B 1 43 ? 0.403 11.188 19.609 1 97.75 43 GLU B N 1
ATOM 3665 C CA . GLU B 1 43 ? 0.753 10.141 20.562 1 97.75 43 GLU B CA 1
ATOM 3666 C C . GLU B 1 43 ? -0.127 10.219 21.812 1 97.75 43 GLU B C 1
ATOM 3668 O O . GLU B 1 43 ? 0.015 9.406 22.719 1 97.75 43 GLU B O 1
ATOM 3673 N N . VAL B 1 44 ? -1.097 11.086 21.828 1 97.94 44 VAL B N 1
ATOM 3674 C CA . VAL B 1 44 ? -1.734 11.445 23.094 1 97.94 44 VAL B CA 1
ATOM 3675 C C . VAL B 1 44 ? -2.734 10.367 23.5 1 97.94 44 VAL B C 1
ATOM 3677 O O . VAL B 1 44 ? -3.111 10.258 24.672 1 97.94 44 VAL B O 1
ATOM 3680 N N . LEU B 1 45 ? -3.145 9.508 22.531 1 97.88 45 LEU B N 1
ATOM 3681 C CA . LEU B 1 45 ? -4.156 8.508 22.844 1 97.88 45 LEU B CA 1
ATOM 3682 C C . LEU B 1 45 ? -3.562 7.102 22.797 1 97.88 45 LEU B C 1
ATOM 3684 O O . LEU B 1 45 ? -4.285 6.113 22.922 1 97.88 45 LEU B O 1
ATOM 3688 N N . ARG B 1 46 ? -2.305 6.891 22.562 1 96.88 46 ARG B N 1
ATOM 3689 C CA . ARG B 1 46 ? -1.707 5.617 22.172 1 96.88 46 ARG B CA 1
ATOM 3690 C C . ARG B 1 46 ? -1.936 4.559 23.25 1 96.88 46 ARG B C 1
ATOM 3692 O O . ARG B 1 46 ? -2.191 3.395 22.938 1 96.88 46 ARG B O 1
ATOM 3699 N N . PRO B 1 47 ? -1.865 4.949 24.641 1 96.88 47 PRO B N 1
ATOM 3700 C CA . PRO B 1 47 ? -2.131 3.91 25.625 1 96.88 47 PRO B CA 1
ATOM 3701 C C . PRO B 1 47 ? -3.531 3.316 25.516 1 96.88 47 PRO B C 1
ATOM 3703 O O . PRO B 1 47 ? -3.695 2.096 25.562 1 96.88 47 PRO B O 1
ATOM 3706 N N . GLU B 1 48 ? -4.539 4.152 25.359 1 97.88 48 GLU B N 1
ATOM 3707 C CA . GLU B 1 48 ? -5.918 3.697 25.219 1 97.88 48 GLU B CA 1
ATOM 3708 C C . GLU B 1 48 ? -6.105 2.898 23.938 1 97.88 48 GLU B C 1
ATOM 3710 O O . GLU B 1 48 ? -6.766 1.859 23.938 1 97.88 48 GLU B O 1
ATOM 3715 N N . LEU B 1 49 ? -5.5 3.338 22.859 1 98.44 49 LEU B N 1
ATOM 3716 C CA . LEU B 1 49 ? -5.656 2.701 21.562 1 98.44 49 LEU B CA 1
ATOM 3717 C C . LEU B 1 49 ? -4.945 1.353 21.531 1 98.44 49 LEU B C 1
ATOM 3719 O O . LEU B 1 49 ? -5.41 0.421 20.859 1 98.44 49 LEU B O 1
ATOM 3723 N N . LEU B 1 50 ? -3.781 1.297 22.188 1 98.5 50 LEU B N 1
ATOM 3724 C CA . LEU B 1 50 ? -3.066 0.029 22.297 1 98.5 50 LEU B CA 1
ATOM 3725 C C . LEU B 1 50 ? -3.928 -1.025 22.984 1 98.5 50 LEU B C 1
ATOM 3727 O O . LEU B 1 50 ? -4.062 -2.145 22.484 1 98.5 50 LEU B O 1
ATOM 3731 N N . GLU B 1 51 ? -4.516 -0.645 24.109 1 98.44 51 GLU B N 1
ATOM 3732 C CA . GLU B 1 51 ? -5.367 -1.579 24.844 1 98.44 51 GLU B CA 1
ATOM 3733 C C . GLU B 1 51 ? -6.602 -1.955 24.031 1 98.44 51 GLU B C 1
ATOM 3735 O O . GLU B 1 51 ? -7.035 -3.107 24.047 1 98.44 51 GLU B O 1
ATOM 3740 N N . PHE B 1 52 ? -7.145 -1.02 23.359 1 98.56 52 PHE B N 1
ATOM 3741 C CA . PHE B 1 52 ? -8.289 -1.282 22.5 1 98.56 52 PHE B CA 1
ATOM 3742 C C . PHE B 1 52 ? -7.934 -2.291 21.422 1 98.56 52 PHE B C 1
ATOM 3744 O O . PHE B 1 52 ? -8.688 -3.23 21.172 1 98.56 52 PHE B O 1
ATOM 3751 N N . PHE B 1 53 ? -6.82 -2.117 20.75 1 98.62 53 PHE B N 1
ATOM 3752 C CA . PHE B 1 53 ? -6.387 -3.018 19.688 1 98.62 53 PHE B CA 1
ATOM 3753 C C . PHE B 1 53 ? -6.199 -4.434 20.219 1 98.62 53 PHE B C 1
ATOM 3755 O O . PHE B 1 53 ? -6.625 -5.402 19.578 1 98.62 53 PHE B O 1
ATOM 3762 N N . LYS B 1 54 ? -5.52 -4.512 21.359 1 98.69 54 LYS B N 1
ATOM 3763 C CA . LYS B 1 54 ? -5.324 -5.82 21.969 1 98.69 54 LYS B CA 1
ATOM 3764 C C . LYS B 1 54 ? -6.66 -6.523 22.203 1 98.69 54 LYS B C 1
ATOM 3766 O O . LYS B 1 54 ? -6.801 -7.715 21.922 1 98.69 54 LYS B O 1
ATOM 3771 N N . THR B 1 55 ? -7.621 -5.797 22.656 1 98.56 55 THR B N 1
ATOM 3772 C CA . THR B 1 55 ? -8.945 -6.348 22.922 1 98.56 55 THR B CA 1
ATOM 3773 C C . THR B 1 55 ? -9.625 -6.793 21.625 1 98.56 55 THR B C 1
ATOM 3775 O O . THR B 1 55 ? -10.227 -7.863 21.578 1 98.56 55 THR B O 1
ATOM 3778 N N . VAL B 1 56 ? -9.539 -5.984 20.594 1 98.75 56 VAL B N 1
ATOM 3779 C CA . VAL B 1 56 ? -10.148 -6.297 19.312 1 98.75 56 VAL B CA 1
ATOM 3780 C C . VAL B 1 56 ? -9.555 -7.59 18.75 1 98.75 56 VAL B C 1
ATOM 3782 O O . VAL B 1 56 ? -10.289 -8.453 18.266 1 98.75 56 VAL B O 1
ATOM 3785 N N . VAL B 1 57 ? -8.227 -7.734 18.797 1 98.69 57 VAL B N 1
ATOM 3786 C CA . VAL B 1 57 ? -7.566 -8.93 18.266 1 98.69 57 VAL B CA 1
ATOM 3787 C C . VAL B 1 57 ? -7.992 -10.148 19.078 1 98.69 57 VAL B C 1
ATOM 3789 O O . VAL B 1 57 ? -8.289 -11.203 18.516 1 98.69 57 VAL B O 1
ATOM 3792 N N . GLU B 1 58 ? -8.07 -9.977 20.344 1 98.25 58 GLU B N 1
ATOM 3793 C CA . GLU B 1 58 ? -8.438 -11.086 21.203 1 98.25 58 GLU B CA 1
ATOM 3794 C C . GLU B 1 58 ? -9.875 -11.531 20.969 1 98.25 58 GLU B C 1
ATOM 3796 O O . GLU B 1 58 ? -10.164 -12.727 20.922 1 98.25 58 GLU B O 1
ATOM 3801 N N . THR B 1 59 ? -10.75 -10.594 20.703 1 98.19 59 THR B N 1
ATOM 3802 C CA . THR B 1 59 ? -12.172 -10.922 20.781 1 98.19 59 THR B CA 1
ATOM 3803 C C . THR B 1 59 ? -12.773 -11.031 19.375 1 98.19 59 THR B C 1
ATOM 3805 O O . THR B 1 59 ? -13.781 -11.719 19.188 1 98.19 59 THR B O 1
ATOM 3808 N N . LYS B 1 60 ? -12.172 -10.375 18.375 1 98.38 60 LYS B N 1
ATOM 3809 C CA . LYS B 1 60 ? -12.883 -10.266 17.109 1 98.38 60 LYS B CA 1
ATOM 3810 C C . LYS B 1 60 ? -12.062 -10.867 15.969 1 98.38 60 LYS B C 1
ATOM 3812 O O . LYS B 1 60 ? -12.602 -11.188 14.914 1 98.38 60 LYS B O 1
ATOM 3817 N N . MET B 1 61 ? -10.766 -10.992 16.188 1 98.12 61 MET B N 1
ATOM 3818 C CA . MET B 1 61 ? -9.914 -11.539 15.125 1 98.12 61 MET B CA 1
ATOM 3819 C C . MET B 1 61 ? -10.266 -12.992 14.836 1 98.12 61 MET B C 1
ATOM 3821 O O . MET B 1 61 ? -10.508 -13.773 15.758 1 98.12 61 MET B O 1
ATOM 3825 N N . SER B 1 62 ? -10.383 -13.336 13.57 1 98 62 SER B N 1
ATOM 3826 C CA . SER B 1 62 ? -10.672 -14.695 13.117 1 98 62 SER B CA 1
ATOM 3827 C C . SER B 1 62 ? -9.812 -15.07 11.922 1 98 62 SER B C 1
ATOM 3829 O O . SER B 1 62 ? -9.008 -14.266 11.445 1 98 62 SER B O 1
ATOM 3831 N N . GLU B 1 63 ? -9.969 -16.281 11.43 1 97.25 63 GLU B N 1
ATOM 3832 C CA . GLU B 1 63 ? -9.219 -16.766 10.273 1 97.25 63 GLU B CA 1
ATOM 3833 C C . GLU B 1 63 ? -9.531 -15.945 9.023 1 97.25 63 GLU B C 1
ATOM 3835 O O . GLU B 1 63 ? -8.719 -15.875 8.102 1 97.25 63 GLU B O 1
ATOM 3840 N N . LYS B 1 64 ? -10.648 -15.242 9.031 1 95.5 64 LYS B N 1
ATOM 3841 C CA . LYS B 1 64 ? -11.078 -14.453 7.883 1 95.5 64 LYS B CA 1
ATOM 3842 C C . LYS B 1 64 ? -10.094 -13.328 7.578 1 95.5 64 LYS B C 1
ATOM 3844 O O . LYS B 1 64 ? -9.891 -12.977 6.418 1 95.5 64 LYS B O 1
ATOM 3849 N N . GLU B 1 65 ? -9.477 -12.836 8.602 1 97.19 65 GLU B N 1
ATOM 3850 C CA . GLU B 1 65 ? -8.555 -11.711 8.43 1 97.19 65 GLU B CA 1
ATOM 3851 C C . GLU B 1 65 ? -7.27 -12.156 7.734 1 97.19 65 GLU B C 1
ATOM 3853 O O . GLU B 1 65 ? -6.5 -11.32 7.25 1 97.19 65 GLU B O 1
ATOM 3858 N N . PHE B 1 66 ? -7.043 -13.461 7.656 1 97.56 66 PHE B N 1
ATOM 3859 C CA . PHE B 1 66 ? -5.879 -13.977 6.949 1 97.56 66 PHE B CA 1
ATOM 3860 C C . PHE B 1 66 ? -6.148 -14.07 5.453 1 97.56 66 PHE B C 1
ATOM 3862 O O . PHE B 1 66 ? -5.219 -14.211 4.656 1 97.56 66 PHE B O 1
ATOM 3869 N N . GLU B 1 67 ? -7.336 -13.977 5.02 1 95.31 67 GLU B N 1
ATOM 3870 C CA . GLU B 1 67 ? -7.727 -14.109 3.619 1 95.31 67 GLU B CA 1
ATOM 3871 C C . GLU B 1 67 ? -7.34 -12.875 2.814 1 95.31 67 GLU B C 1
ATOM 3873 O O . GLU B 1 67 ? -7.043 -11.828 3.385 1 95.31 67 GLU B O 1
ATOM 3878 N N . MET B 1 68 ? -7.352 -13.055 1.547 1 92.75 68 MET B N 1
ATOM 3879 C CA . MET B 1 68 ? -7.156 -11.914 0.661 1 92.75 68 MET B CA 1
ATOM 3880 C C . MET B 1 68 ? -8.18 -10.82 0.946 1 92.75 68 MET B C 1
ATOM 3882 O O . MET B 1 68 ? -9.359 -11.109 1.16 1 92.75 68 MET B O 1
ATOM 3886 N N . PRO B 1 69 ? -7.727 -9.594 0.855 1 91.81 69 PRO B N 1
ATOM 3887 C CA . PRO B 1 69 ? -8.688 -8.516 1.071 1 91.81 69 PRO B CA 1
ATOM 3888 C C . PRO B 1 69 ? -9.844 -8.539 0.075 1 91.81 69 PRO B C 1
ATOM 3890 O O . PRO B 1 69 ? -9.672 -9 -1.06 1 91.81 69 PRO B O 1
ATOM 3893 N N . GLU B 1 70 ? -10.898 -8.016 0.478 1 90.69 70 GLU B N 1
ATOM 3894 C CA . GLU B 1 70 ? -12.086 -7.949 -0.368 1 90.69 70 GLU B CA 1
ATOM 3895 C C . GLU B 1 70 ? -11.867 -7.027 -1.564 1 90.69 70 GLU B C 1
ATOM 3897 O O . GLU B 1 70 ? -11.188 -6.008 -1.45 1 90.69 70 GLU B O 1
ATOM 3902 N N . SER B 1 71 ? -12.5 -7.391 -2.639 1 87.44 71 SER B N 1
ATOM 3903 C CA . SER B 1 71 ? -12.414 -6.578 -3.848 1 87.44 71 SER B CA 1
ATOM 3904 C C . SER B 1 71 ? -13.508 -5.512 -3.871 1 87.44 71 SER B C 1
ATOM 3906 O O . SER B 1 71 ? -14.312 -5.422 -2.939 1 87.44 71 SER B O 1
ATOM 3908 N N . GLY B 1 72 ? -13.492 -4.699 -4.832 1 90.88 72 GLY B N 1
ATOM 3909 C CA . GLY B 1 72 ? -14.562 -3.744 -5.07 1 90.88 72 GLY B CA 1
ATOM 3910 C C . GLY B 1 72 ? -14.539 -2.576 -4.102 1 90.88 72 GLY B C 1
ATOM 3911 O O . GLY B 1 72 ? -15.578 -2.182 -3.572 1 90.88 72 GLY B O 1
ATOM 3912 N N . GLY B 1 73 ? -13.383 -2.18 -3.686 1 95.38 73 GLY B N 1
ATOM 3913 C CA . GLY B 1 73 ? -13.258 -1 -2.844 1 95.38 73 GLY B CA 1
ATOM 3914 C C . GLY B 1 73 ? -12.703 -1.306 -1.467 1 95.38 73 GLY B C 1
ATOM 3915 O O . GLY B 1 73 ? -12.445 -0.393 -0.679 1 95.38 73 GLY B O 1
ATOM 3916 N N . GLY B 1 74 ? -12.594 -2.613 -1.196 1 96.38 74 GLY B N 1
ATOM 3917 C CA . GLY B 1 74 ? -11.977 -2.996 0.063 1 96.38 74 GLY B CA 1
ATOM 3918 C C . GLY B 1 74 ? -12.969 -3.543 1.073 1 96.38 74 GLY B C 1
ATOM 3919 O O . GLY B 1 74 ? -14.094 -3.895 0.717 1 96.38 74 GLY B O 1
ATOM 3920 N N . ASN B 1 75 ? -12.609 -3.66 2.291 1 97.5 75 ASN B N 1
ATOM 3921 C CA . ASN B 1 75 ? -13.367 -4.281 3.371 1 97.5 75 ASN B CA 1
ATOM 3922 C C . ASN B 1 75 ? -14.742 -3.648 3.529 1 97.5 75 ASN B C 1
ATOM 3924 O O . ASN B 1 75 ? -14.852 -2.463 3.846 1 97.5 75 ASN B O 1
ATOM 3928 N N . ALA B 1 76 ? -15.766 -4.426 3.391 1 96.88 76 ALA B N 1
ATOM 3929 C CA . ALA B 1 76 ? -17.141 -3.926 3.373 1 96.88 76 ALA B CA 1
ATOM 3930 C C . ALA B 1 76 ? -17.531 -3.377 4.738 1 96.88 76 ALA B C 1
ATOM 3932 O O . ALA B 1 76 ? -18.172 -2.32 4.832 1 96.88 76 ALA B O 1
ATOM 3933 N N . ALA B 1 77 ? -17.203 -4.094 5.77 1 97.88 77 ALA B N 1
ATOM 3934 C CA . ALA B 1 77 ? -17.562 -3.658 7.121 1 97.88 77 ALA B CA 1
ATOM 3935 C C . ALA B 1 77 ? -16.906 -2.316 7.449 1 97.88 77 ALA B C 1
ATOM 3937 O O . ALA B 1 77 ? -17.531 -1.456 8.07 1 97.88 77 ALA B O 1
ATOM 3938 N N . LEU B 1 78 ? -15.688 -2.158 7.062 1 98.69 78 LEU B N 1
ATOM 3939 C CA . LEU B 1 78 ? -15 -0.894 7.305 1 98.69 78 LEU B CA 1
ATOM 3940 C C . LEU B 1 78 ? -15.656 0.239 6.52 1 98.69 78 LEU B C 1
ATOM 3942 O O . LEU B 1 78 ? -15.797 1.352 7.031 1 98.69 78 LEU B O 1
ATOM 3946 N N . ARG B 1 79 ? -15.992 0.02 5.246 1 98.69 79 ARG B N 1
ATOM 3947 C CA . ARG B 1 79 ? -16.641 1.056 4.441 1 98.69 79 ARG B CA 1
ATOM 3948 C C . ARG B 1 79 ? -17.953 1.503 5.07 1 98.69 79 ARG B C 1
ATOM 3950 O O . ARG B 1 79 ? -18.281 2.689 5.047 1 98.69 79 ARG B O 1
ATOM 3957 N N . VAL B 1 80 ? -18.672 0.564 5.656 1 98.81 80 VAL B N 1
ATOM 3958 C CA . VAL B 1 80 ? -19.906 0.899 6.344 1 98.81 80 VAL B CA 1
ATOM 3959 C C . VAL B 1 80 ? -19.594 1.736 7.582 1 98.81 80 VAL B C 1
ATOM 3961 O O . VAL B 1 80 ? -20.25 2.752 7.832 1 98.81 80 VAL B O 1
ATOM 3964 N N . ALA B 1 81 ? -18.641 1.313 8.359 1 98.88 81 ALA B N 1
ATOM 3965 C CA . ALA B 1 81 ? -18.266 2.045 9.562 1 98.88 81 ALA B CA 1
ATOM 3966 C C . ALA B 1 81 ? -17.797 3.461 9.219 1 98.88 81 ALA B C 1
ATOM 3968 O O . ALA B 1 81 ? -18.156 4.418 9.906 1 98.88 81 ALA B O 1
ATOM 3969 N N . MET B 1 82 ? -17.047 3.623 8.164 1 98.81 82 MET B N 1
ATOM 3970 C CA . MET B 1 82 ? -16.562 4.93 7.723 1 98.81 82 MET B CA 1
ATOM 3971 C C . MET B 1 82 ? -17.719 5.812 7.27 1 98.81 82 MET B C 1
ATOM 3973 O O . MET B 1 82 ? -17.734 7.012 7.562 1 98.81 82 MET B O 1
ATOM 3977 N N . ALA B 1 83 ? -18.594 5.188 6.512 1 98.81 83 ALA B N 1
ATOM 3978 C CA . ALA B 1 83 ? -19.766 5.957 6.086 1 98.81 83 ALA B CA 1
ATOM 3979 C C . ALA B 1 83 ? -20.5 6.547 7.285 1 98.81 83 ALA B C 1
ATOM 3981 O O . ALA B 1 83 ? -20.844 7.73 7.285 1 98.81 83 ALA B O 1
ATOM 3982 N N . HIS B 1 84 ? -20.703 5.738 8.305 1 98.75 84 HIS B N 1
ATOM 3983 C CA . HIS B 1 84 ? -21.359 6.211 9.523 1 98.75 84 HIS B CA 1
ATOM 3984 C C . HIS B 1 84 ? -20.547 7.316 10.188 1 98.75 84 HIS B C 1
ATOM 3986 O O . HIS B 1 84 ? -21.109 8.312 10.641 1 98.75 84 HIS B O 1
ATOM 3992 N N . PHE B 1 85 ? -19.312 7.133 10.266 1 98.81 85 PHE B N 1
ATOM 3993 C CA . PHE B 1 85 ? -18.406 8.102 10.867 1 98.81 85 PHE B CA 1
ATOM 3994 C C . PHE B 1 85 ? -18.5 9.445 10.156 1 98.81 85 PHE B C 1
ATOM 3996 O O . PHE B 1 85 ? -18.641 10.484 10.797 1 98.81 85 PHE B O 1
ATOM 4003 N N . PHE B 1 86 ? -18.422 9.453 8.812 1 98.81 86 PHE B N 1
ATOM 4004 C CA . PHE B 1 86 ? -18.484 10.68 8.031 1 98.81 86 PHE B CA 1
ATOM 4005 C C . PHE B 1 86 ? -19.844 11.352 8.18 1 98.81 86 PHE B C 1
ATOM 4007 O O . PHE B 1 86 ? -19.938 12.57 8.305 1 98.81 86 PHE B O 1
ATOM 4014 N N . ASN B 1 87 ? -20.891 10.578 8.156 1 98.69 87 ASN B N 1
ATOM 4015 C CA . ASN B 1 87 ? -22.219 11.125 8.32 1 98.69 87 ASN B CA 1
ATOM 4016 C C . ASN B 1 87 ? -22.406 11.781 9.688 1 98.69 87 ASN B C 1
ATOM 4018 O O . ASN B 1 87 ? -23.141 12.758 9.82 1 98.69 87 ASN B O 1
ATOM 4022 N N . THR B 1 88 ? -21.734 11.273 10.648 1 98.44 88 THR B N 1
ATOM 4023 C CA . THR B 1 88 ? -21.875 11.758 12.016 1 98.44 88 THR B CA 1
ATOM 4024 C C . THR B 1 88 ? -21.031 13.016 12.242 1 98.44 88 THR B C 1
ATOM 4026 O O . THR B 1 88 ? -21.5 13.969 12.867 1 98.44 88 THR B O 1
ATOM 4029 N N . TYR B 1 89 ? -19.828 13.047 11.68 1 98.19 89 TYR B N 1
ATOM 4030 C CA . TYR B 1 89 ? -18.891 14.047 12.172 1 98.19 89 TYR B CA 1
ATOM 4031 C C . TYR B 1 89 ? -18.531 15.047 11.07 1 98.19 89 TYR B C 1
ATOM 4033 O O . TYR B 1 89 ? -18.031 16.125 11.359 1 98.19 89 TYR B O 1
ATOM 4041 N N . PHE B 1 90 ? -18.766 14.688 9.773 1 98.12 90 PHE B N 1
ATOM 4042 C CA . PHE B 1 90 ? -18.328 15.555 8.688 1 98.12 90 PHE B CA 1
ATOM 4043 C C . PHE B 1 90 ? -19.5 16.297 8.078 1 98.12 90 PHE B C 1
ATOM 4045 O O . PHE B 1 90 ? -19.328 17.109 7.16 1 98.12 90 PHE B O 1
ATOM 4052 N N . LYS B 1 91 ? -20.719 15.992 8.438 1 95.69 91 LYS B N 1
ATOM 4053 C CA . LYS B 1 91 ? -21.969 16.672 8.102 1 95.69 91 LYS B CA 1
ATOM 4054 C C . LYS B 1 91 ? -22.141 16.797 6.594 1 95.69 91 LYS B C 1
ATOM 4056 O O . LYS B 1 91 ? -22.375 17.891 6.078 1 95.69 91 LYS B O 1
ATOM 4061 N N . PRO B 1 92 ? -22.047 15.695 5.93 1 96.56 92 PRO B N 1
ATOM 4062 C CA . PRO B 1 92 ? -22.234 15.758 4.48 1 96.56 92 PRO B CA 1
ATOM 4063 C C . PRO B 1 92 ? -23.641 16.203 4.086 1 96.56 92 PRO B C 1
ATOM 4065 O O . PRO B 1 92 ? -24.625 15.836 4.75 1 96.56 92 PRO B O 1
ATOM 4068 N N . ILE B 1 93 ? -23.719 16.953 3.033 1 92.94 93 ILE B N 1
ATOM 4069 C CA . ILE B 1 93 ? -25.016 17.359 2.516 1 92.94 93 ILE B CA 1
ATOM 4070 C C . ILE B 1 93 ? -25.781 16.125 2.004 1 92.94 93 ILE B C 1
ATOM 4072 O O . ILE B 1 93 ? -26.984 16.016 2.182 1 92.94 93 ILE B O 1
ATOM 4076 N N . HIS B 1 94 ? -25.109 15.312 1.246 1 93.62 94 HIS B N 1
ATOM 4077 C CA . HIS B 1 94 ? -25.641 14.023 0.833 1 93.62 94 HIS B CA 1
ATOM 4078 C C . HIS B 1 94 ? -25.094 12.898 1.705 1 93.62 94 HIS B C 1
ATOM 4080 O O . HIS B 1 94 ? -23.875 12.805 1.918 1 93.62 94 HIS B O 1
ATOM 4086 N N . PRO B 1 95 ? -25.969 12.109 2.186 1 97.12 95 PRO B N 1
ATOM 4087 C CA . PRO B 1 95 ? -25.469 11.031 3.039 1 97.12 95 PRO B CA 1
ATOM 4088 C C . PRO B 1 95 ? -24.406 10.18 2.352 1 97.12 95 PRO B C 1
ATOM 4090 O O . PRO B 1 95 ? -24.547 9.852 1.169 1 97.12 95 PRO B O 1
ATOM 4093 N N . VAL B 1 96 ? -23.406 9.859 3.076 1 98.25 96 VAL B N 1
ATOM 4094 C CA . VAL B 1 96 ? -22.328 9 2.59 1 98.25 96 VAL B CA 1
ATOM 4095 C C . VAL B 1 96 ? -22.75 7.535 2.703 1 98.25 96 VAL B C 1
ATOM 4097 O O . VAL B 1 96 ? -23.344 7.129 3.709 1 98.25 96 VAL B O 1
ATOM 4100 N N . THR B 1 97 ? -22.531 6.754 1.698 1 98.44 97 THR B N 1
ATOM 4101 C CA . THR B 1 97 ? -22.734 5.309 1.71 1 98.44 97 THR B CA 1
ATOM 4102 C C . THR B 1 97 ? -21.422 4.578 1.468 1 98.44 97 THR B C 1
ATOM 4104 O O . THR B 1 97 ? -20.438 5.188 1.067 1 98.44 97 THR B O 1
ATOM 4107 N N . ARG B 1 98 ? -21.453 3.299 1.73 1 97.88 98 ARG B N 1
ATOM 4108 C CA . ARG B 1 98 ? -20.25 2.5 1.562 1 97.88 98 ARG B CA 1
ATOM 4109 C C . ARG B 1 98 ? -19.75 2.549 0.119 1 97.88 98 ARG B C 1
ATOM 4111 O O . ARG B 1 98 ? -18.547 2.441 -0.138 1 97.88 98 ARG B O 1
ATOM 4118 N N . ASP B 1 99 ? -20.625 2.764 -0.891 1 97.56 99 ASP B N 1
ATOM 4119 C CA . ASP B 1 99 ? -20.281 2.742 -2.311 1 97.56 99 ASP B CA 1
ATOM 4120 C C . ASP B 1 99 ? -19.531 4.012 -2.717 1 97.56 99 ASP B C 1
ATOM 4122 O O . ASP B 1 99 ? -18.953 4.074 -3.803 1 97.56 99 ASP B O 1
ATOM 4126 N N . HIS B 1 100 ? -19.516 5.008 -1.843 1 98.44 100 HIS B N 1
ATOM 4127 C CA . HIS B 1 100 ? -18.797 6.25 -2.107 1 98.44 100 HIS B CA 1
ATOM 4128 C C . HIS B 1 100 ? -17.344 6.141 -1.683 1 98.44 100 HIS B C 1
ATOM 4130 O O . HIS B 1 100 ? -16.562 7.07 -1.892 1 98.44 100 HIS B O 1
ATOM 4136 N N . LEU B 1 101 ? -17 4.953 -1.108 1 98.75 101 LEU B N 1
ATOM 4137 C CA . LEU B 1 101 ? -15.703 4.859 -0.431 1 98.75 101 LEU B CA 1
ATOM 4138 C C . LEU B 1 101 ? -14.836 3.781 -1.064 1 98.75 101 LEU B C 1
ATOM 4140 O O . LEU B 1 101 ? -15.328 2.715 -1.433 1 98.75 101 LEU B O 1
ATOM 4144 N N . VAL B 1 102 ? -13.547 4.047 -1.203 1 98.69 102 VAL B N 1
ATOM 4145 C CA . VAL B 1 102 ? -12.516 3.068 -1.517 1 98.69 102 VAL B CA 1
ATOM 4146 C C . VAL B 1 102 ? -11.438 3.086 -0.433 1 98.69 102 VAL B C 1
ATOM 4148 O O . VAL B 1 102 ? -10.898 4.145 -0.101 1 98.69 102 VAL B O 1
ATOM 4151 N N . ILE B 1 103 ? -11.188 1.923 0.144 1 98.62 103 ILE B N 1
ATOM 4152 C CA . ILE B 1 103 ? -10.195 1.798 1.209 1 98.62 103 ILE B CA 1
ATOM 4153 C C . ILE B 1 103 ? -8.797 1.812 0.613 1 98.62 103 ILE B C 1
ATOM 4155 O O . ILE B 1 103 ? -8.555 1.216 -0.439 1 98.62 103 ILE B O 1
ATOM 4159 N N . THR B 1 104 ? -7.883 2.479 1.268 1 97.94 104 THR B N 1
ATOM 4160 C CA . THR B 1 104 ? -6.5 2.617 0.82 1 97.94 104 THR B CA 1
ATOM 4161 C C . THR B 1 104 ? -5.531 2.322 1.961 1 97.94 104 THR B C 1
ATOM 4163 O O . THR B 1 104 ? -5.945 2.195 3.115 1 97.94 104 THR B O 1
ATOM 4166 N N . ALA B 1 105 ? -4.273 2.154 1.649 1 97 105 ALA B N 1
ATOM 4167 C CA . ALA B 1 105 ? -3.225 1.979 2.652 1 97 105 ALA B CA 1
ATOM 4168 C C . ALA B 1 105 ? -2.754 3.324 3.195 1 97 105 ALA B C 1
ATOM 4170 O O . ALA B 1 105 ? -1.573 3.664 3.09 1 97 105 ALA B O 1
ATOM 4171 N N . GLY B 1 106 ? -3.672 4.078 3.73 1 97.38 106 GLY B N 1
ATOM 4172 C CA . GLY B 1 106 ? -3.381 5.391 4.281 1 97.38 106 GLY B CA 1
ATOM 4173 C C . GLY B 1 106 ? -3.721 6.523 3.33 1 97.38 106 GLY B C 1
ATOM 4174 O O . GLY B 1 106 ? -4.141 6.285 2.195 1 97.38 106 GLY B O 1
ATOM 4175 N N . ALA B 1 107 ? -3.531 7.738 3.82 1 97.69 107 ALA B N 1
ATOM 4176 C CA . ALA B 1 107 ? -3.857 8.93 3.037 1 97.69 107 ALA B CA 1
ATOM 4177 C C . ALA B 1 107 ? -2.869 9.117 1.891 1 97.69 107 ALA B C 1
ATOM 4179 O O . ALA B 1 107 ? -3.24 9.594 0.816 1 97.69 107 ALA B O 1
ATOM 4180 N N . SER B 1 108 ? -1.593 8.766 2.088 1 96.75 108 SER B N 1
ATOM 4181 C CA . SER B 1 108 ? -0.605 8.875 1.02 1 96.75 108 SER B CA 1
ATOM 4182 C C . SER B 1 108 ? -0.984 8.016 -0.179 1 96.75 108 SER B C 1
ATOM 4184 O O . SER B 1 108 ? -0.889 8.453 -1.325 1 96.75 108 SER B O 1
ATOM 4186 N N . ASP B 1 109 ? -1.401 6.758 0.115 1 96.62 109 ASP B N 1
ATOM 4187 C CA . ASP B 1 109 ? -1.864 5.859 -0.937 1 96.62 109 ASP B CA 1
ATOM 4188 C C . ASP B 1 109 ? -3.1 6.422 -1.637 1 96.62 109 ASP B C 1
ATOM 4190 O O . ASP B 1 109 ? -3.246 6.289 -2.854 1 96.62 109 ASP B O 1
ATOM 4194 N N . ALA B 1 110 ? -3.957 7.055 -0.887 1 98.31 110 ALA B N 1
ATOM 4195 C CA . ALA B 1 110 ? -5.16 7.676 -1.44 1 98.31 110 ALA B CA 1
ATOM 4196 C C . ALA B 1 110 ? -4.801 8.797 -2.408 1 98.31 110 ALA B C 1
ATOM 4198 O O . ALA B 1 110 ? -5.285 8.828 -3.541 1 98.31 110 ALA B O 1
ATOM 4199 N N . ILE B 1 111 ? -3.928 9.664 -2.004 1 98.44 111 ILE B N 1
ATOM 4200 C CA . ILE B 1 111 ? -3.535 10.812 -2.814 1 98.44 111 ILE B CA 1
ATOM 4201 C C . ILE B 1 111 ? -2.83 10.336 -4.082 1 98.44 111 ILE B C 1
ATOM 4203 O O . ILE B 1 111 ? -3.154 10.773 -5.184 1 98.44 111 ILE B O 1
ATOM 4207 N N . GLU B 1 112 ? -1.918 9.438 -3.932 1 96.94 112 GLU B N 1
ATOM 4208 C CA . GLU B 1 112 ? -1.209 8.906 -5.09 1 96.94 112 GLU B CA 1
ATOM 4209 C C . GLU B 1 112 ? -2.178 8.289 -6.094 1 96.94 112 GLU B C 1
ATOM 4211 O O . GLU B 1 112 ? -2.043 8.492 -7.301 1 96.94 112 GLU B O 1
ATOM 4216 N N . SER B 1 113 ? -3.123 7.523 -5.609 1 97.38 113 SER B N 1
ATOM 4217 C CA . SER B 1 113 ? -4.051 6.805 -6.473 1 97.38 113 SER B CA 1
ATOM 4218 C C . SER B 1 113 ? -4.996 7.766 -7.188 1 97.38 113 SER B C 1
ATOM 4220 O O . SER B 1 113 ? -5.316 7.57 -8.367 1 97.38 113 SER B O 1
ATOM 4222 N N . VAL B 1 114 ? -5.449 8.758 -6.48 1 98.38 114 VAL B N 1
ATOM 4223 C CA . VAL B 1 114 ? -6.328 9.727 -7.129 1 98.38 114 VAL B CA 1
ATOM 4224 C C . VAL B 1 114 ? -5.547 10.5 -8.188 1 98.38 114 VAL B C 1
ATOM 4226 O O . VAL B 1 114 ? -6.035 10.703 -9.305 1 98.38 114 VAL B O 1
ATOM 4229 N N . ILE B 1 115 ? -4.336 10.898 -7.887 1 98.44 115 ILE B N 1
ATOM 4230 C CA . ILE B 1 115 ? -3.504 11.641 -8.828 1 98.44 115 ILE B CA 1
ATOM 4231 C C . ILE B 1 115 ? -3.221 10.789 -10.062 1 98.44 115 ILE B C 1
ATOM 4233 O O . ILE B 1 115 ? -3.32 11.266 -11.195 1 98.44 115 ILE B O 1
ATOM 4237 N N . GLN B 1 116 ? -2.914 9.531 -9.82 1 97.06 116 GLN B N 1
ATOM 4238 C CA . GLN B 1 116 ? -2.746 8.594 -10.922 1 97.06 116 GLN B CA 1
ATOM 4239 C C . GLN B 1 116 ? -3.998 8.531 -11.789 1 97.06 116 GLN B C 1
ATOM 4241 O O . GLN B 1 116 ? -3.904 8.406 -13.016 1 97.06 116 GLN B O 1
ATOM 4246 N N . SER B 1 117 ? -5.09 8.609 -11.227 1 98.19 117 SER B N 1
ATOM 4247 C CA . SER B 1 117 ? -6.367 8.383 -11.898 1 98.19 117 SER B CA 1
ATOM 4248 C C . SER B 1 117 ? -6.809 9.617 -12.672 1 98.19 117 SER B C 1
ATOM 4250 O O . SER B 1 117 ? -7.535 9.508 -13.664 1 98.19 117 SER B O 1
ATOM 4252 N N . VAL B 1 118 ? -6.34 10.828 -12.266 1 98.38 118 VAL B N 1
ATOM 4253 C CA . VAL B 1 118 ? -6.934 12.016 -12.867 1 98.38 118 VAL B CA 1
ATOM 4254 C C . VAL B 1 118 ? -5.863 12.805 -13.625 1 98.38 118 VAL B C 1
ATOM 4256 O O . VAL B 1 118 ? -6.176 13.75 -14.352 1 98.38 118 VAL B O 1
ATOM 4259 N N . CYS B 1 119 ? -4.582 12.461 -13.484 1 98.12 119 CYS B N 1
ATOM 4260 C CA . CYS B 1 119 ? -3.49 13.148 -14.156 1 98.12 119 CYS B CA 1
ATOM 4261 C C . CYS B 1 119 ? -2.742 12.211 -15.094 1 98.12 119 CYS B C 1
ATOM 4263 O O . CYS B 1 119 ? -2.604 11.016 -14.797 1 98.12 119 CYS B O 1
ATOM 4265 N N . ASP B 1 120 ? -2.268 12.727 -16.156 1 97.06 120 ASP B N 1
ATOM 4266 C CA . ASP B 1 120 ? -1.341 12.031 -17.047 1 97.06 120 ASP B CA 1
ATOM 4267 C C . ASP B 1 120 ? 0.103 12.43 -16.766 1 97.06 120 ASP B C 1
ATOM 4269 O O . ASP B 1 120 ? 0.351 13.359 -15.984 1 97.06 120 ASP B O 1
ATOM 4273 N N . ASP B 1 121 ? 1.018 11.688 -17.344 1 94.88 121 ASP B N 1
ATOM 4274 C CA . ASP B 1 121 ? 2.443 11.977 -17.219 1 94.88 121 ASP B CA 1
ATOM 4275 C C . ASP B 1 121 ? 2.74 13.43 -17.594 1 94.88 121 ASP B C 1
ATOM 4277 O O . ASP B 1 121 ? 2.352 13.891 -18.672 1 94.88 121 ASP B O 1
ATOM 4281 N N . GLY B 1 122 ? 3.328 14.141 -16.641 1 95.12 122 GLY B N 1
ATOM 4282 C CA . GLY B 1 122 ? 3.742 15.508 -16.922 1 95.12 122 GLY B CA 1
ATOM 4283 C C . GLY B 1 122 ? 2.693 16.531 -16.547 1 95.12 122 GLY B C 1
ATOM 4284 O O . GLY B 1 122 ? 2.951 17.734 -16.609 1 95.12 122 GLY B O 1
ATOM 4285 N N . ASP B 1 123 ? 1.515 16.141 -16.062 1 97.88 123 ASP B N 1
ATOM 4286 C CA . ASP B 1 123 ? 0.469 17.062 -15.656 1 97.88 123 ASP B CA 1
ATOM 4287 C C . ASP B 1 123 ? 0.854 17.797 -14.367 1 97.88 123 ASP B C 1
ATOM 4289 O O . ASP B 1 123 ? 1.87 17.469 -13.75 1 97.88 123 ASP B O 1
ATOM 4293 N N . GLY B 1 124 ? 0.035 18.812 -14.047 1 98 124 GLY B N 1
ATOM 4294 C CA . GLY B 1 124 ? 0.276 19.625 -12.859 1 98 124 GLY B CA 1
ATOM 4295 C C . GLY B 1 124 ? -0.905 19.641 -11.906 1 98 124 GLY B C 1
ATOM 4296 O O . GLY B 1 124 ? -2.051 19.469 -12.328 1 98 124 GLY B O 1
ATOM 4297 N N . VAL B 1 125 ? -0.622 19.812 -10.688 1 98.5 125 VAL B N 1
ATOM 4298 C CA . VAL B 1 125 ? -1.589 20 -9.609 1 98.5 125 VAL B CA 1
ATOM 4299 C C . VAL B 1 125 ? -1.245 21.25 -8.805 1 98.5 125 VAL B C 1
ATOM 4301 O O . VAL B 1 125 ? -0.097 21.422 -8.391 1 98.5 125 VAL B O 1
ATOM 4304 N N . ILE B 1 126 ? -2.238 22.109 -8.609 1 98.31 126 ILE B N 1
ATOM 4305 C CA . ILE B 1 126 ? -2.018 23.297 -7.777 1 98.31 126 ILE B CA 1
ATOM 4306 C C . ILE B 1 126 ? -2.154 22.906 -6.305 1 98.31 126 ILE B C 1
ATOM 4308 O O . ILE B 1 126 ? -3.121 22.25 -5.914 1 98.31 126 ILE B O 1
ATOM 4312 N N . VAL B 1 127 ? -1.207 23.281 -5.535 1 97.38 127 VAL B N 1
ATOM 4313 C CA . VAL B 1 127 ? -1.227 23.062 -4.09 1 97.38 127 VAL B CA 1
ATOM 4314 C C . VAL B 1 127 ? -1.025 24.406 -3.373 1 97.38 127 VAL B C 1
ATOM 4316 O O . VAL B 1 127 ? 0.008 25.047 -3.537 1 97.38 127 VAL B O 1
ATOM 4319 N N . PRO B 1 128 ? -2.033 24.797 -2.6 1 95.06 128 PRO B N 1
ATOM 4320 C CA . PRO B 1 128 ? -1.844 26.031 -1.821 1 95.06 128 PRO B CA 1
ATOM 4321 C C . PRO B 1 128 ? -0.718 25.906 -0.797 1 95.06 128 PRO B C 1
ATOM 4323 O O . PRO B 1 128 ? -0.654 24.922 -0.056 1 95.06 128 PRO B O 1
ATOM 4326 N N . GLY B 1 129 ? 0.196 26.922 -0.792 1 91 129 GLY B N 1
ATOM 4327 C CA . GLY B 1 129 ? 1.251 26.984 0.208 1 91 129 GLY B CA 1
ATOM 4328 C C . GLY B 1 129 ? 0.867 27.781 1.433 1 91 129 GLY B C 1
ATOM 4329 O O . GLY B 1 129 ? -0.086 28.562 1.395 1 91 129 GLY B O 1
ATOM 4330 N N . PRO B 1 130 ? 1.628 27.656 2.436 1 92.88 130 PRO B N 1
ATOM 4331 C CA . PRO B 1 130 ? 2.635 26.609 2.66 1 92.88 130 PRO B CA 1
ATOM 4332 C C . PRO B 1 130 ? 2.031 25.203 2.713 1 92.88 130 PRO B C 1
ATOM 4334 O O . PRO B 1 130 ? 0.854 25.047 3.049 1 92.88 130 PRO B O 1
ATOM 4337 N N . TYR B 1 131 ? 2.82 24.188 2.248 1 94.25 131 TYR B N 1
ATOM 4338 C CA . TYR B 1 131 ? 2.285 22.828 2.26 1 94.25 131 TYR B CA 1
ATOM 4339 C C . TYR B 1 131 ? 3.361 21.812 2.648 1 94.25 131 TYR B C 1
ATOM 4341 O O . TYR B 1 131 ? 4.555 22.125 2.592 1 94.25 131 TYR B O 1
ATOM 4349 N N . TRP B 1 132 ? 2.979 20.703 3.047 1 93.62 132 TRP B N 1
ATOM 4350 C CA . TRP B 1 132 ? 3.826 19.609 3.494 1 93.62 132 TRP B CA 1
ATOM 4351 C C . TRP B 1 132 ? 4.711 19.109 2.359 1 93.62 132 TRP B C 1
ATOM 4353 O O . TRP B 1 132 ? 4.219 18.781 1.277 1 93.62 132 TRP B O 1
ATOM 4363 N N . PHE B 1 133 ? 5.973 18.969 2.574 1 92.19 133 PHE B N 1
ATOM 4364 C CA . PHE B 1 133 ? 6.957 18.625 1.552 1 92.19 133 PHE B CA 1
ATOM 4365 C C . PHE B 1 133 ? 6.73 17.219 1.024 1 92.19 133 PHE B C 1
ATOM 4367 O O . PHE B 1 133 ? 7.152 16.891 -0.086 1 92.19 133 PHE B O 1
ATOM 4374 N N . GLY B 1 134 ? 6.066 16.375 1.796 1 93.25 134 GLY B N 1
ATOM 4375 C CA . GLY B 1 134 ? 5.848 14.984 1.405 1 93.25 134 GLY B CA 1
ATOM 4376 C C . GLY B 1 134 ? 4.977 14.844 0.172 1 93.25 134 GLY B C 1
ATOM 4377 O O . GLY B 1 134 ? 4.984 13.805 -0.485 1 93.25 134 GLY B O 1
ATOM 4378 N N . PHE B 1 135 ? 4.227 15.891 -0.229 1 95.44 135 PHE B N 1
ATOM 4379 C CA . PHE B 1 135 ? 3.42 15.844 -1.442 1 95.44 135 PHE B CA 1
ATOM 4380 C C . PHE B 1 135 ? 4.305 15.703 -2.676 1 95.44 135 PHE B C 1
ATOM 4382 O O . PHE B 1 135 ? 3.902 15.094 -3.67 1 95.44 135 PHE B O 1
ATOM 4389 N N . ASN B 1 136 ? 5.508 16.25 -2.6 1 94.06 136 ASN B N 1
ATOM 4390 C CA . ASN B 1 136 ? 6.391 16.266 -3.762 1 94.06 136 ASN B CA 1
ATOM 4391 C C . ASN B 1 136 ? 6.738 14.852 -4.219 1 94.06 136 ASN B C 1
ATOM 4393 O O . ASN B 1 136 ? 6.422 14.461 -5.344 1 94.06 136 ASN B O 1
ATOM 4397 N N . PRO B 1 137 ? 7.336 14.102 -3.314 1 93.44 137 PRO B N 1
ATOM 4398 C CA . PRO B 1 137 ? 7.625 12.734 -3.766 1 93.44 137 PRO B CA 1
ATOM 4399 C C . PRO B 1 137 ? 6.359 11.93 -4.059 1 93.44 137 PRO B C 1
ATOM 4401 O O . PRO B 1 137 ? 6.352 11.094 -4.965 1 93.44 137 PRO B O 1
ATOM 4404 N N . LEU B 1 138 ? 5.297 12.148 -3.373 1 94.69 138 LEU B N 1
ATOM 4405 C CA . LEU B 1 138 ? 4.055 11.406 -3.535 1 94.69 138 LEU B CA 1
ATOM 4406 C C . LEU B 1 138 ? 3.498 11.57 -4.945 1 94.69 138 LEU B C 1
ATOM 4408 O O . LEU B 1 138 ? 2.992 10.617 -5.535 1 94.69 138 LEU B O 1
ATOM 4412 N N . LEU B 1 139 ? 3.574 12.789 -5.469 1 96.81 139 LEU B N 1
ATOM 4413 C CA . LEU B 1 139 ? 3 13.07 -6.781 1 96.81 139 LEU B CA 1
ATOM 4414 C C . LEU B 1 139 ? 3.998 12.758 -7.891 1 96.81 139 LEU B C 1
ATOM 4416 O O . LEU B 1 139 ? 3.604 12.438 -9.016 1 96.81 139 LEU B O 1
ATOM 4420 N N . ARG B 1 140 ? 5.254 12.766 -7.551 1 95.62 140 ARG B N 1
ATOM 4421 C CA . ARG B 1 140 ? 6.289 12.758 -8.578 1 95.62 140 ARG B CA 1
ATOM 4422 C C . ARG B 1 140 ? 6.77 11.344 -8.859 1 95.62 140 ARG B C 1
ATOM 4424 O O . ARG B 1 140 ? 6.961 10.969 -10.023 1 95.62 140 ARG B O 1
ATOM 4431 N N . LEU B 1 141 ? 6.961 10.562 -7.91 1 93.69 141 LEU B N 1
ATOM 4432 C CA . LEU B 1 141 ? 7.723 9.328 -8.008 1 93.69 141 LEU B CA 1
ATOM 4433 C C . LEU B 1 141 ? 7.051 8.344 -8.961 1 93.69 141 LEU B C 1
ATOM 4435 O O . LEU B 1 141 ? 7.715 7.746 -9.812 1 93.69 141 LEU B O 1
ATOM 4439 N N . ARG B 1 142 ? 5.723 8.156 -8.898 1 93.06 142 ARG B N 1
ATOM 4440 C CA . ARG B 1 142 ? 5.039 7.176 -9.742 1 93.06 142 ARG B CA 1
ATOM 4441 C C . ARG B 1 142 ? 4.285 7.863 -10.875 1 93.06 142 ARG B C 1
ATOM 4443 O O . ARG B 1 142 ? 4.543 7.59 -12.047 1 93.06 142 ARG B O 1
ATOM 4450 N N . ALA B 1 143 ? 3.492 8.852 -10.508 1 94.81 143 ALA B N 1
ATOM 4451 C CA . ALA B 1 143 ? 2.582 9.461 -11.477 1 94.81 143 ALA B CA 1
ATOM 4452 C C . ALA B 1 143 ? 3.305 10.492 -12.336 1 94.81 143 ALA B C 1
ATOM 4454 O O . ALA B 1 143 ? 2.805 10.891 -13.391 1 94.81 143 ALA B O 1
ATOM 4455 N N . ASN B 1 144 ? 4.508 10.945 -11.883 1 96.06 144 ASN B N 1
ATOM 4456 C CA . ASN B 1 144 ? 5.262 11.977 -12.586 1 96.06 144 ASN B CA 1
ATOM 4457 C C . ASN B 1 144 ? 4.422 13.227 -12.812 1 96.06 144 ASN B C 1
ATOM 4459 O O . ASN B 1 144 ? 4.289 13.695 -13.945 1 96.06 144 ASN B O 1
ATOM 4463 N N . VAL B 1 145 ? 3.873 13.727 -11.75 1 97.19 145 VAL B N 1
ATOM 4464 C CA . VAL B 1 145 ? 3.049 14.93 -11.742 1 97.19 145 VAL B CA 1
ATOM 4465 C C . VAL B 1 145 ? 3.766 16.047 -10.984 1 97.19 145 VAL B C 1
ATOM 4467 O O . VAL B 1 145 ? 4.387 15.789 -9.945 1 97.19 145 VAL B O 1
ATOM 4470 N N . SER B 1 146 ? 3.686 17.25 -11.469 1 95.56 146 SER B N 1
ATOM 4471 C CA . SER B 1 146 ? 4.379 18.359 -10.852 1 95.56 146 SER B CA 1
ATOM 4472 C C . SER B 1 146 ? 3.432 19.188 -9.977 1 95.56 146 SER B C 1
ATOM 4474 O O . SER B 1 146 ? 2.26 19.359 -10.32 1 95.56 146 SER B O 1
ATOM 4476 N N . ILE B 1 147 ? 3.949 19.672 -8.945 1 96.25 147 ILE B N 1
ATOM 4477 C CA . ILE B 1 147 ? 3.203 20.594 -8.086 1 96.25 147 ILE B CA 1
ATOM 4478 C C . ILE B 1 147 ? 3.41 22.031 -8.555 1 96.25 147 ILE B C 1
ATOM 4480 O O . ILE B 1 147 ? 4.543 22.453 -8.805 1 96.25 147 ILE B O 1
ATOM 4484 N N . ILE B 1 148 ? 2.346 22.734 -8.703 1 96.56 148 ILE B N 1
ATOM 4485 C CA . ILE B 1 148 ? 2.342 24.172 -8.922 1 96.56 148 ILE B CA 1
ATOM 4486 C C . ILE B 1 148 ? 1.931 24.891 -7.633 1 96.56 148 ILE B C 1
ATOM 4488 O O . ILE B 1 148 ? 0.743 24.953 -7.305 1 96.56 148 ILE B O 1
ATOM 4492 N N . PRO B 1 149 ? 2.857 25.484 -6.953 1 94.94 149 PRO B N 1
ATOM 4493 C CA . PRO B 1 149 ? 2.52 26.109 -5.672 1 94.94 149 PRO B CA 1
ATOM 4494 C C . PRO B 1 149 ? 1.699 27.375 -5.836 1 94.94 149 PRO B C 1
ATOM 4496 O O . PRO B 1 149 ? 2.029 28.234 -6.668 1 94.94 149 PRO B O 1
ATOM 4499 N N . ALA B 1 150 ? 0.602 27.453 -5.133 1 94.88 150 ALA B N 1
ATOM 4500 C CA . ALA B 1 150 ? -0.133 28.703 -4.957 1 94.88 150 ALA B CA 1
ATOM 4501 C C . ALA B 1 150 ? 0.293 29.422 -3.676 1 94.88 150 ALA B C 1
ATOM 4503 O O . ALA B 1 150 ? -0.349 29.281 -2.633 1 94.88 150 ALA B O 1
ATOM 4504 N N . GLN B 1 151 ? 1.25 30.219 -3.73 1 90.5 151 GLN B N 1
ATOM 4505 C CA . GLN B 1 151 ? 1.945 30.734 -2.553 1 90.5 151 GLN B CA 1
ATOM 4506 C C . GLN B 1 151 ? 1.344 32.062 -2.092 1 90.5 151 GLN B C 1
ATOM 4508 O O . GLN B 1 151 ? 1.276 33 -2.865 1 90.5 151 GLN B O 1
ATOM 4513 N N . PRO B 1 152 ? 0.932 32.094 -0.882 1 89 152 PRO B N 1
ATOM 4514 C CA . PRO B 1 152 ? 0.561 33.406 -0.33 1 89 152 PRO B CA 1
ATOM 4515 C C . PRO B 1 152 ? 1.773 34.281 -0.006 1 89 152 PRO B C 1
ATOM 4517 O O . PRO B 1 152 ? 2.895 33.781 0.086 1 89 152 PRO B O 1
ATOM 4520 N N . PRO B 1 153 ? 1.559 35.531 0.231 1 87.06 153 PRO B N 1
ATOM 4521 C CA . PRO B 1 153 ? 2.674 36.438 0.522 1 87.06 153 PRO B CA 1
ATOM 4522 C C . PRO B 1 153 ? 3.115 36.375 1.983 1 87.06 153 PRO B C 1
ATOM 4524 O O . PRO B 1 153 ? 4.184 36.906 2.33 1 87.06 153 PRO B O 1
ATOM 4527 N N . THR B 1 154 ? 2.283 35.75 2.779 1 87.19 154 THR B N 1
ATOM 4528 C CA . THR B 1 154 ? 2.586 35.688 4.207 1 87.19 154 THR B CA 1
ATOM 4529 C C . THR B 1 154 ? 1.979 34.438 4.828 1 87.19 154 THR B C 1
ATOM 4531 O O . THR B 1 154 ? 1.023 33.875 4.293 1 87.19 154 THR B O 1
ATOM 4534 N N . TYR B 1 155 ? 2.59 34.031 5.91 1 86.75 155 TYR B N 1
ATOM 4535 C CA . TYR B 1 155 ? 2.02 32.938 6.664 1 86.75 155 TYR B CA 1
ATOM 4536 C C . TYR B 1 155 ? 0.768 33.375 7.418 1 86.75 155 TYR B C 1
ATOM 4538 O O . TYR B 1 155 ? -0.092 32.531 7.734 1 86.75 155 TYR B O 1
ATOM 4546 N N . GLN B 1 156 ? 0.753 34.688 7.629 1 82.75 156 GLN B N 1
ATOM 4547 C CA . GLN B 1 156 ? -0.398 35.25 8.336 1 82.75 156 GLN B CA 1
ATOM 4548 C C . GLN B 1 156 ? -1.531 35.562 7.367 1 82.75 156 GLN B C 1
ATOM 4550 O O . GLN B 1 156 ? -1.287 35.875 6.199 1 82.75 156 GLN B O 1
ATOM 4555 N N . ASN B 1 157 ? -2.744 35.469 7.727 1 80.94 157 ASN B N 1
ATOM 4556 C CA . ASN B 1 157 ? -3.928 35.75 6.918 1 80.94 157 ASN B CA 1
ATOM 4557 C C . ASN B 1 157 ? -3.896 34.969 5.594 1 80.94 157 ASN B C 1
ATOM 4559 O O . ASN B 1 157 ? -4.301 35.5 4.559 1 80.94 157 ASN B O 1
ATOM 4563 N N . TYR B 1 158 ? -3.244 33.844 5.645 1 78.06 158 TYR B N 1
ATOM 4564 C CA . TYR B 1 158 ? -3.068 33 4.461 1 78.06 158 TYR B CA 1
ATOM 4565 C C . TYR B 1 158 ? -4.402 32.75 3.766 1 78.06 158 TYR B C 1
ATOM 4567 O O . TYR B 1 158 ? -4.457 32.656 2.537 1 78.06 158 TYR B O 1
ATOM 4575 N N . ASP B 1 159 ? -5.48 32.719 4.43 1 81.88 159 ASP B N 1
ATOM 4576 C CA . ASP B 1 159 ? -6.797 32.375 3.889 1 81.88 159 ASP B CA 1
ATOM 4577 C C . ASP B 1 159 ? -7.336 33.531 3.029 1 81.88 159 ASP B C 1
ATOM 4579 O O . ASP B 1 159 ? -8.086 33.281 2.082 1 81.88 159 ASP B O 1
ATOM 4583 N N . ASN B 1 160 ? -6.914 34.719 3.389 1 85.81 160 ASN B N 1
ATOM 4584 C CA . ASN B 1 160 ? -7.316 35.875 2.588 1 85.81 160 ASN B CA 1
ATOM 4585 C C . ASN B 1 160 ? -6.676 35.844 1.202 1 85.81 160 ASN B C 1
ATOM 4587 O O . ASN B 1 160 ? -7.18 36.469 0.269 1 85.81 160 ASN B O 1
ATOM 4591 N N . TYR B 1 161 ? -5.691 35.062 1.111 1 89.44 161 TYR B N 1
ATOM 4592 C CA . TYR B 1 161 ? -4.926 35.094 -0.128 1 89.44 161 TYR B CA 1
ATOM 4593 C C . TYR B 1 161 ? -5.09 33.781 -0.907 1 89.44 161 TYR B C 1
ATOM 4595 O O . TYR B 1 161 ? -4.453 33.594 -1.947 1 89.44 161 TYR B O 1
ATOM 4603 N N . LEU B 1 162 ? -5.883 32.906 -0.464 1 92.88 162 LEU B N 1
ATOM 4604 C CA . LEU B 1 162 ? -6.027 31.609 -1.107 1 92.88 162 LEU B CA 1
ATOM 4605 C C . LEU B 1 162 ? -6.469 31.766 -2.559 1 92.88 162 LEU B C 1
ATOM 4607 O O . LEU B 1 162 ? -5.77 31.312 -3.475 1 92.88 162 LEU B O 1
ATOM 4611 N N . LEU B 1 163 ? -7.609 32.469 -2.805 1 95 163 LEU B N 1
ATOM 4612 C CA . LEU B 1 163 ? -8.148 32.562 -4.156 1 95 163 LEU B CA 1
ATOM 4613 C C . LEU B 1 163 ? -7.188 33.312 -5.066 1 95 163 LEU B C 1
ATOM 4615 O O . LEU B 1 163 ? -6.871 32.875 -6.164 1 95 163 LEU B O 1
ATOM 4619 N N . PRO B 1 164 ? -6.688 34.5 -4.559 1 95.25 164 PRO B N 1
ATOM 4620 C CA . PRO B 1 164 ? -5.723 35.188 -5.406 1 95.25 164 PRO B CA 1
ATOM 4621 C C . PRO B 1 164 ? -4.504 34.344 -5.746 1 95.25 164 PRO B C 1
ATOM 4623 O O . PRO B 1 164 ? -3.982 34.406 -6.859 1 95.25 164 PRO B O 1
ATOM 4626 N N . SER B 1 165 ? -4.031 33.594 -4.82 1 94.88 165 SER B N 1
ATOM 4627 C CA . SER B 1 165 ? -2.867 32.75 -5.047 1 94.88 165 SER B CA 1
ATOM 4628 C C . SER B 1 165 ? -3.178 31.656 -6.051 1 94.88 165 SER B C 1
ATOM 4630 O O . SER B 1 165 ? -2.332 31.297 -6.875 1 94.88 165 SER B O 1
ATOM 4632 N N . LEU B 1 166 ? -4.352 31.078 -5.949 1 96.94 166 LEU B N 1
ATOM 4633 C CA . LEU B 1 166 ? -4.777 30.062 -6.902 1 96.94 166 LEU B CA 1
ATOM 4634 C C . LEU B 1 166 ? -4.844 30.625 -8.312 1 96.94 166 LEU B C 1
ATOM 4636 O O . LEU B 1 166 ? -4.355 30 -9.258 1 96.94 166 LEU B O 1
ATOM 4640 N N . GLN B 1 167 ? -5.465 31.781 -8.422 1 97.06 167 GLN B N 1
ATOM 4641 C CA . GLN B 1 167 ? -5.602 32.438 -9.711 1 97.06 167 GLN B CA 1
ATOM 4642 C C . GLN B 1 167 ? -4.238 32.75 -10.328 1 97.06 167 GLN B C 1
ATOM 4644 O O . GLN B 1 167 ? -4.012 32.5 -11.508 1 97.06 167 GLN B O 1
ATOM 4649 N N . ALA B 1 168 ? -3.387 33.219 -9.5 1 95.62 168 ALA B N 1
ATOM 4650 C CA . ALA B 1 168 ? -2.043 33.562 -9.977 1 95.62 168 ALA B CA 1
ATOM 4651 C C . ALA B 1 168 ? -1.31 32.312 -10.445 1 95.62 168 ALA B C 1
ATOM 4653 O O . ALA B 1 168 ? -0.686 32.312 -11.508 1 95.62 168 ALA B O 1
ATOM 4654 N N . ALA B 1 169 ? -1.337 31.25 -9.625 1 96 169 ALA B N 1
ATOM 4655 C CA . ALA B 1 169 ? -0.675 29.984 -9.969 1 96 169 ALA B CA 1
ATOM 4656 C C . ALA B 1 169 ? -1.18 29.453 -11.297 1 96 169 ALA B C 1
ATOM 4658 O O . ALA B 1 169 ? -0.396 28.953 -12.117 1 96 169 ALA B O 1
ATOM 4659 N N . TYR B 1 170 ? -2.492 29.531 -11.492 1 97.38 170 TYR B N 1
ATOM 4660 C CA . TYR B 1 170 ? -3.1 29.047 -12.719 1 97.38 170 TYR B CA 1
ATOM 4661 C C . TYR B 1 170 ? -2.736 29.938 -13.898 1 97.38 170 TYR B C 1
ATOM 4663 O O . TYR B 1 170 ? -2.268 29.453 -14.938 1 97.38 170 TYR B O 1
ATOM 4671 N N . ASP B 1 171 ? -2.891 31.219 -13.703 1 96.19 171 ASP B N 1
ATOM 4672 C CA . ASP B 1 171 ? -2.76 32.188 -14.797 1 96.19 171 ASP B CA 1
ATOM 4673 C C . ASP B 1 171 ? -1.31 32.312 -15.258 1 96.19 171 ASP B C 1
ATOM 4675 O O . ASP B 1 171 ? -1.047 32.531 -16.438 1 96.19 171 ASP B O 1
ATOM 4679 N N . PHE B 1 172 ? -0.394 32.094 -14.414 1 94.38 172 PHE B N 1
ATOM 4680 C CA . PHE B 1 172 ? 1.007 32.312 -14.758 1 94.38 172 PHE B CA 1
ATOM 4681 C C . PHE B 1 172 ? 1.674 31 -15.141 1 94.38 172 PHE B C 1
ATOM 4683 O O . PHE B 1 172 ? 2.857 30.969 -15.484 1 94.38 172 PHE B O 1
ATOM 4690 N N . SER B 1 173 ? 0.947 29.969 -15.008 1 94 173 SER B N 1
ATOM 4691 C CA . SER B 1 173 ? 1.503 28.703 -15.445 1 94 173 SER B CA 1
ATOM 4692 C C . SER B 1 173 ? 1.683 28.656 -16.953 1 94 173 SER B C 1
ATOM 4694 O O . SER B 1 173 ? 0.838 29.156 -17.703 1 94 173 SER B O 1
ATOM 4696 N N . HIS B 1 174 ? 2.76 28.094 -17.406 1 90.81 174 HIS B N 1
ATOM 4697 C CA . HIS B 1 174 ? 3.066 28.016 -18.828 1 90.81 174 HIS B CA 1
ATOM 4698 C C . HIS B 1 174 ? 2.154 27 -19.531 1 90.81 174 HIS B C 1
ATOM 4700 O O . HIS B 1 174 ? 1.868 27.141 -20.719 1 90.81 174 HIS B O 1
ATOM 4706 N N . ASP B 1 175 ? 1.695 26.016 -18.828 1 91.25 175 ASP B N 1
ATOM 4707 C CA . ASP B 1 175 ? 0.851 24.969 -19.406 1 91.25 175 ASP B CA 1
ATOM 4708 C C . ASP B 1 175 ? -0.427 24.781 -18.594 1 91.25 175 ASP B C 1
ATOM 4710 O O . ASP B 1 175 ? -0.659 23.719 -18.031 1 91.25 175 ASP B O 1
ATOM 4714 N N . LYS B 1 176 ? -1.345 25.688 -18.734 1 94 176 LYS B N 1
ATOM 4715 C CA . LYS B 1 176 ? -2.588 25.703 -17.969 1 94 176 LYS B CA 1
ATOM 4716 C C . LYS B 1 176 ? -3.449 24.484 -18.297 1 94 176 LYS B C 1
ATOM 4718 O O . LYS B 1 176 ? -4.129 23.953 -17.438 1 94 176 LYS B O 1
ATOM 4723 N N . ASP B 1 177 ? -3.285 24.141 -19.547 1 94.62 177 ASP B N 1
ATOM 4724 C CA . ASP B 1 177 ? -4.117 23.031 -20.016 1 94.62 177 ASP B CA 1
ATOM 4725 C C . ASP B 1 177 ? -3.713 21.719 -19.359 1 94.62 177 ASP B C 1
ATOM 4727 O O . ASP B 1 177 ? -4.473 20.75 -19.375 1 94.62 177 ASP B O 1
ATOM 4731 N N . ARG B 1 178 ? -2.564 21.719 -18.688 1 97.12 178 ARG B N 1
ATOM 4732 C CA . ARG B 1 178 ? -2.062 20.5 -18.078 1 97.12 178 ARG B CA 1
ATOM 4733 C C . ARG B 1 178 ? -2.344 20.484 -16.578 1 97.12 178 ARG B C 1
ATOM 4735 O O . ARG B 1 178 ? -2.082 19.484 -15.898 1 97.12 178 ARG B O 1
ATOM 4742 N N . ILE B 1 179 ? -2.916 21.516 -16.062 1 98.44 179 ILE B N 1
ATOM 4743 C CA . ILE B 1 179 ? -3.34 21.531 -14.672 1 98.44 179 ILE B CA 1
ATOM 4744 C C . ILE B 1 179 ? -4.652 20.766 -14.523 1 98.44 179 ILE B C 1
ATOM 4746 O O . ILE B 1 179 ? -5.621 21.047 -15.234 1 98.44 179 ILE B O 1
ATOM 4750 N N . LYS B 1 180 ? -4.688 19.781 -13.602 1 98.62 180 LYS B N 1
ATOM 4751 C CA . LYS B 1 180 ? -5.836 18.875 -13.586 1 98.62 180 LYS B CA 1
ATOM 4752 C C . LYS B 1 180 ? -6.555 18.922 -12.242 1 98.62 180 LYS B C 1
ATOM 4754 O O . LYS B 1 180 ? -7.695 18.469 -12.125 1 98.62 180 LYS B O 1
ATOM 4759 N N . ALA B 1 181 ? -5.902 19.484 -11.211 1 98.75 181 ALA B N 1
ATOM 4760 C CA . ALA B 1 181 ? -6.516 19.406 -9.891 1 98.75 181 ALA B CA 1
ATOM 4761 C C . ALA B 1 181 ? -5.941 20.469 -8.953 1 98.75 181 ALA B C 1
ATOM 4763 O O . ALA B 1 181 ? -4.91 21.062 -9.25 1 98.75 181 ALA B O 1
ATOM 4764 N N . VAL B 1 182 ? -6.672 20.734 -7.91 1 98.69 182 VAL B N 1
ATOM 4765 C CA . VAL B 1 182 ? -6.207 21.438 -6.719 1 98.69 182 VAL B CA 1
ATOM 4766 C C . VAL B 1 182 ? -6.215 20.469 -5.527 1 98.69 182 VAL B C 1
ATOM 4768 O O . VAL B 1 182 ? -7.203 19.781 -5.285 1 98.69 182 VAL B O 1
ATOM 4771 N N . LEU B 1 183 ? -5.121 20.328 -4.887 1 98.62 183 LEU B N 1
ATOM 4772 C CA . LEU B 1 183 ? -4.988 19.547 -3.668 1 98.62 183 LEU B CA 1
ATOM 4773 C C . LEU B 1 183 ? -4.887 20.438 -2.443 1 98.62 183 LEU B C 1
ATOM 4775 O O . LEU B 1 183 ? -3.863 21.109 -2.236 1 98.62 183 LEU B O 1
ATOM 4779 N N . LEU B 1 184 ? -5.949 20.469 -1.66 1 97.75 184 LEU B N 1
ATOM 4780 C CA . LEU B 1 184 ? -6.066 21.344 -0.499 1 97.75 184 LEU B CA 1
ATOM 4781 C C . LEU B 1 184 ? -6.027 20.531 0.795 1 97.75 184 LEU B C 1
ATOM 4783 O O . LEU B 1 184 ? -6.703 19.516 0.912 1 97.75 184 LEU B O 1
ATOM 4787 N N . CYS B 1 185 ? -5.234 20.938 1.704 1 97.56 185 CYS B N 1
ATOM 4788 C CA . CYS B 1 185 ? -5.203 20.328 3.025 1 97.56 185 CYS B CA 1
ATOM 4789 C C . CYS B 1 185 ? -5.98 21.156 4.035 1 97.56 185 CYS B C 1
ATOM 4791 O O . CYS B 1 185 ? -5.637 22.312 4.281 1 97.56 185 CYS B O 1
ATOM 4793 N N . ASN B 1 186 ? -7.004 20.641 4.621 1 97.62 186 ASN B N 1
ATOM 4794 C CA . ASN B 1 186 ? -7.863 21.297 5.594 1 97.62 186 ASN B CA 1
ATOM 4795 C C . ASN B 1 186 ? -8.336 20.344 6.676 1 97.62 186 ASN B C 1
ATOM 4797 O O . ASN B 1 186 ? -9.062 19.375 6.387 1 97.62 186 ASN B O 1
ATOM 4801 N N . PRO B 1 187 ? -8.016 20.594 7.93 1 97.56 187 PRO B N 1
ATOM 4802 C CA . PRO B 1 187 ? -7.215 21.672 8.508 1 97.56 187 PRO B CA 1
ATOM 4803 C C . PRO B 1 187 ? -5.816 21.75 7.91 1 97.56 187 PRO B C 1
ATOM 4805 O O . PRO B 1 187 ? -5.27 20.75 7.461 1 97.56 187 PRO B O 1
ATOM 4808 N N . HIS B 1 188 ? -5.27 22.938 7.996 1 96.38 188 HIS B N 1
ATOM 4809 C CA . HIS B 1 188 ? -4.098 23.297 7.207 1 96.38 188 HIS B CA 1
ATOM 4810 C C . HIS B 1 188 ? -2.82 22.766 7.852 1 96.38 188 HIS B C 1
ATOM 4812 O O . HIS B 1 188 ? -2.641 22.875 9.062 1 96.38 188 HIS B O 1
ATOM 4818 N N . ASN B 1 189 ? -1.992 22.172 7.168 1 96 189 ASN B N 1
ATOM 4819 C CA . ASN B 1 189 ? -0.61 21.828 7.48 1 96 189 ASN B CA 1
ATOM 4820 C C . ASN B 1 189 ? 0.375 22.656 6.66 1 96 189 ASN B C 1
ATOM 4822 O O . ASN B 1 189 ? 0.446 22.5 5.438 1 96 189 ASN B O 1
ATOM 4826 N N . PRO B 1 190 ? 0.989 23.547 7.348 1 95.31 190 PRO B N 1
ATOM 4827 C CA . PRO B 1 190 ? 1.528 23.438 8.703 1 95.31 190 PRO B CA 1
ATOM 4828 C C . PRO B 1 190 ? 0.879 24.406 9.68 1 95.31 190 PRO B C 1
ATOM 4830 O O . PRO B 1 190 ? 1.265 24.469 10.852 1 95.31 190 PRO B O 1
ATOM 4833 N N . LEU B 1 191 ? -0.1 25.125 9.328 1 94.88 191 LEU B N 1
ATOM 4834 C CA . LEU B 1 191 ? -0.517 26.281 10.117 1 94.88 191 LEU B CA 1
ATOM 4835 C C . LEU B 1 191 ? -1.472 25.859 11.227 1 94.88 191 LEU B C 1
ATOM 4837 O O . LEU B 1 191 ? -1.722 26.641 12.156 1 94.88 191 LEU B O 1
ATOM 4841 N N . GLY B 1 192 ? -2.021 24.688 11.117 1 96.06 192 GLY B N 1
ATOM 4842 C CA . GLY B 1 192 ? -2.869 24.172 12.18 1 96.06 192 GLY B CA 1
ATOM 4843 C C . GLY B 1 192 ? -4.18 24.906 12.312 1 96.06 192 GLY B C 1
ATOM 4844 O O . GLY B 1 192 ? -4.707 25.047 13.422 1 96.06 192 GLY B O 1
ATOM 4845 N N . ARG B 1 193 ? -4.66 25.422 11.211 1 95.75 193 ARG B N 1
ATOM 4846 C CA . ARG B 1 193 ? -5.91 26.172 11.227 1 95.75 193 ARG B CA 1
ATOM 4847 C C . ARG B 1 193 ? -6.867 25.672 10.148 1 95.75 193 ARG B C 1
ATOM 4849 O O . ARG B 1 193 ? -6.434 25.188 9.102 1 95.75 193 ARG B O 1
ATOM 4856 N N . CYS B 1 194 ? -8.125 25.797 10.43 1 96.62 194 CYS B N 1
ATOM 4857 C CA . CYS B 1 194 ? -9.141 25.5 9.422 1 96.62 194 CYS B CA 1
ATOM 4858 C C . CYS B 1 194 ? -9.328 26.672 8.469 1 96.62 194 CYS B C 1
ATOM 4860 O O . CYS B 1 194 ? -9.242 27.828 8.875 1 96.62 194 CYS B O 1
ATOM 4862 N N . LEU B 1 195 ? -9.547 26.344 7.277 1 95.75 195 LEU B N 1
ATOM 4863 C CA . LEU B 1 195 ? -9.961 27.375 6.32 1 95.75 195 LEU B CA 1
ATOM 4864 C C . LEU B 1 195 ? -11.398 27.797 6.57 1 95.75 195 LEU B C 1
ATOM 4866 O O . LEU B 1 195 ? -12.25 26.969 6.895 1 95.75 195 LEU B O 1
ATOM 4870 N N . PRO B 1 196 ? -11.633 29.109 6.418 1 94.88 196 PRO B N 1
ATOM 4871 C CA . PRO B 1 196 ? -13.031 29.547 6.469 1 94.88 196 PRO B CA 1
ATOM 4872 C C . PRO B 1 196 ? -13.883 28.906 5.375 1 94.88 196 PRO B C 1
ATOM 4874 O O . PRO B 1 196 ? -13.406 28.703 4.254 1 94.88 196 PRO B O 1
ATOM 4877 N N . LYS B 1 197 ? -15.094 28.688 5.707 1 94.62 197 LYS B N 1
ATOM 4878 C CA . LYS B 1 197 ? -16.047 28.109 4.762 1 94.62 197 LYS B CA 1
ATOM 4879 C C . LYS B 1 197 ? -16.016 28.844 3.428 1 94.62 197 LYS B C 1
ATOM 4881 O O . LYS B 1 197 ? -15.984 28.219 2.363 1 94.62 197 LYS B O 1
ATOM 4886 N N . LYS B 1 198 ? -15.984 30.125 3.459 1 93.12 198 LYS B N 1
ATOM 4887 C CA . LYS B 1 198 ? -15.992 30.969 2.262 1 93.12 198 LYS B CA 1
ATOM 4888 C C . LYS B 1 198 ? -14.781 30.656 1.374 1 93.12 198 LYS B C 1
ATOM 4890 O O . LYS B 1 198 ? -14.914 30.594 0.149 1 93.12 198 LYS B O 1
ATOM 4895 N N . ALA B 1 199 ? -13.633 30.516 1.982 1 94.06 199 ALA B N 1
ATOM 4896 C CA . ALA B 1 199 ? -12.414 30.234 1.229 1 94.06 199 ALA B CA 1
ATOM 4897 C C . ALA B 1 199 ? -12.5 28.891 0.517 1 94.06 199 ALA B C 1
ATOM 4899 O O . ALA B 1 199 ? -12.031 28.75 -0.617 1 94.06 199 ALA B O 1
ATOM 4900 N N . ILE B 1 200 ? -13.07 27.891 1.153 1 95.44 200 ILE B N 1
ATOM 4901 C CA . ILE B 1 200 ? -13.227 26.578 0.557 1 95.44 200 ILE B CA 1
ATOM 4902 C C . ILE B 1 200 ? -14.18 26.656 -0.636 1 95.44 200 ILE B C 1
ATOM 4904 O O . ILE B 1 200 ? -13.906 26.078 -1.695 1 95.44 200 ILE B O 1
ATOM 4908 N N . ILE B 1 201 ? -15.25 27.359 -0.435 1 93.44 201 ILE B N 1
ATOM 4909 C CA . ILE B 1 201 ? -16.234 27.531 -1.503 1 93.44 201 ILE B CA 1
ATOM 4910 C C . ILE B 1 201 ? -15.562 28.203 -2.705 1 93.44 201 ILE B C 1
ATOM 4912 O O . ILE B 1 201 ? -15.734 27.75 -3.842 1 93.44 201 ILE B O 1
ATOM 4916 N N . GLU B 1 202 ? -14.812 29.219 -2.408 1 93.25 202 GLU B N 1
ATOM 4917 C CA . GLU B 1 202 ? -14.117 29.922 -3.477 1 93.25 202 GLU B CA 1
ATOM 4918 C C . GLU B 1 202 ? -13.164 29 -4.223 1 93.25 202 GLU B C 1
ATOM 4920 O O . GLU B 1 202 ? -13.039 29.078 -5.445 1 93.25 202 GLU B O 1
ATOM 4925 N N . CYS B 1 203 ? -12.516 28.203 -3.498 1 95.12 203 CYS B N 1
ATOM 4926 C CA . CYS B 1 203 ? -11.617 27.219 -4.109 1 95.12 203 CYS B CA 1
ATOM 4927 C C . CYS B 1 203 ? -12.383 26.25 -4.992 1 95.12 203 CYS B C 1
ATOM 4929 O O . CYS B 1 203 ? -11.945 25.938 -6.102 1 95.12 203 CYS B O 1
ATOM 4931 N N . MET B 1 204 ? -13.484 25.781 -4.547 1 95.25 204 MET B N 1
ATOM 4932 C CA . MET B 1 204 ? -14.32 24.859 -5.305 1 95.25 204 MET B CA 1
ATOM 4933 C C . MET B 1 204 ? -14.852 25.516 -6.57 1 95.25 204 MET B C 1
ATOM 4935 O O . MET B 1 204 ? -14.898 24.891 -7.633 1 95.25 204 MET B O 1
ATOM 4939 N N . GLU B 1 205 ? -15.25 26.75 -6.453 1 94.75 205 GLU B N 1
ATOM 4940 C CA . GLU B 1 205 ? -15.734 27.484 -7.609 1 94.75 205 GLU B CA 1
ATOM 4941 C C . GLU B 1 205 ? -14.617 27.703 -8.633 1 94.75 205 GLU B C 1
ATOM 4943 O O . GLU B 1 205 ? -14.844 27.594 -9.836 1 94.75 205 GLU B O 1
ATOM 4948 N N . PHE B 1 206 ? -13.492 28.047 -8.156 1 96.31 206 PHE B N 1
ATOM 4949 C CA . PHE B 1 206 ? -12.312 28.172 -9.008 1 96.31 206 PHE B CA 1
ATOM 4950 C C . PHE B 1 206 ? -12.109 26.891 -9.82 1 96.31 206 PHE B C 1
ATOM 4952 O O . PHE B 1 206 ? -11.883 26.953 -11.031 1 96.31 206 PHE B O 1
ATOM 4959 N N . CYS B 1 207 ? -12.18 25.719 -9.141 1 96.94 207 CYS B N 1
ATOM 4960 C CA . CYS B 1 207 ? -12.016 24.422 -9.805 1 96.94 207 CYS B CA 1
ATOM 4961 C C . CYS B 1 207 ? -13.125 24.188 -10.82 1 96.94 207 CYS B C 1
ATOM 4963 O O . CYS B 1 207 ? -12.867 23.734 -11.93 1 96.94 207 CYS B O 1
ATOM 4965 N N . PHE B 1 208 ? -14.336 24.547 -10.477 1 95.19 208 PHE B N 1
ATOM 4966 C CA . PHE B 1 208 ? -15.5 24.359 -11.336 1 95.19 208 PHE B CA 1
ATOM 4967 C C . PHE B 1 208 ? -15.352 25.141 -12.633 1 95.19 208 PHE B C 1
ATOM 4969 O O . PHE B 1 208 ? -15.531 24.594 -13.727 1 95.19 208 PHE B O 1
ATOM 4976 N N . GLU B 1 209 ? -14.977 26.359 -12.484 1 95.38 209 GLU B N 1
ATOM 4977 C CA . GLU B 1 209 ? -14.875 27.25 -13.633 1 95.38 209 GLU B CA 1
ATOM 4978 C C . GLU B 1 209 ? -13.805 26.781 -14.617 1 95.38 209 GLU B C 1
ATOM 4980 O O . GLU B 1 209 ? -13.875 27.094 -15.805 1 95.38 209 GLU B O 1
ATOM 4985 N N . ARG B 1 210 ? -12.953 26 -14.164 1 96.44 210 ARG B N 1
ATOM 4986 C CA . ARG B 1 210 ? -11.805 25.625 -14.984 1 96.44 210 ARG B CA 1
ATOM 4987 C C . ARG B 1 210 ? -11.805 24.125 -15.258 1 96.44 210 ARG B C 1
ATOM 4989 O O . ARG B 1 210 ? -10.891 23.609 -15.906 1 96.44 210 ARG B O 1
ATOM 4996 N N . GLY B 1 211 ? -12.789 23.406 -14.719 1 95.69 211 GLY B N 1
ATOM 4997 C CA . GLY B 1 211 ? -12.914 21.984 -14.938 1 95.69 211 GLY B CA 1
ATOM 4998 C C . GLY B 1 211 ? -11.867 21.172 -14.195 1 95.69 211 GLY B C 1
ATOM 4999 O O . GLY B 1 211 ? -11.422 20.125 -14.688 1 95.69 211 GLY B O 1
ATOM 5000 N N . LEU B 1 212 ? -11.383 21.641 -13.062 1 97.94 212 LEU B N 1
ATOM 5001 C CA . LEU B 1 212 ? -10.352 20.969 -12.266 1 97.94 212 LEU B CA 1
ATOM 5002 C C . LEU B 1 212 ? -10.984 20.094 -11.195 1 97.94 212 LEU B C 1
ATOM 5004 O O . LEU B 1 212 ? -12.086 20.375 -10.719 1 97.94 212 LEU B O 1
ATOM 5008 N N . HIS B 1 213 ? -10.281 18.984 -10.883 1 98.5 213 HIS B N 1
ATOM 5009 C CA . HIS B 1 213 ? -10.656 18.219 -9.703 1 98.5 213 HIS B CA 1
ATOM 5010 C C . HIS B 1 213 ? -10.297 18.969 -8.422 1 98.5 213 HIS B C 1
ATOM 5012 O O . HIS B 1 213 ? -9.234 19.594 -8.344 1 98.5 213 HIS B O 1
ATOM 5018 N N . PHE B 1 214 ? -11.18 18.953 -7.469 1 98.12 214 PHE B N 1
ATOM 5019 C CA . PHE B 1 214 ? -10.914 19.453 -6.125 1 98.12 214 PHE B CA 1
ATOM 5020 C C . PHE B 1 214 ? -10.664 18.297 -5.16 1 98.12 214 PHE B C 1
ATOM 5022 O O . PHE B 1 214 ? -11.602 17.578 -4.801 1 98.12 214 PHE B O 1
ATOM 5029 N N . ILE B 1 215 ? -9.453 18.125 -4.73 1 98.81 215 ILE B N 1
ATOM 5030 C CA . ILE B 1 215 ? -9.07 17.078 -3.787 1 98.81 215 ILE B CA 1
ATOM 5031 C C . ILE B 1 215 ? -8.844 17.688 -2.406 1 98.81 215 ILE B C 1
ATOM 5033 O O . ILE B 1 215 ? -7.918 18.469 -2.215 1 98.81 215 ILE B O 1
ATOM 5037 N N . SER B 1 216 ? -9.648 17.344 -1.478 1 98.75 216 SER B N 1
ATOM 5038 C CA . SER B 1 216 ? -9.57 17.859 -0.117 1 98.75 216 SER B CA 1
ATOM 5039 C C . SER B 1 216 ? -8.945 16.844 0.829 1 98.75 216 SER B C 1
ATOM 5041 O O . SER B 1 216 ? -9.578 15.859 1.199 1 98.75 216 SER B O 1
ATOM 5043 N N . ASP B 1 217 ? -7.727 17.062 1.207 1 98.69 217 ASP B N 1
ATOM 5044 C CA . ASP B 1 217 ? -7.082 16.281 2.254 1 98.69 217 ASP B CA 1
ATOM 5045 C C . ASP B 1 217 ? -7.539 16.734 3.641 1 98.69 217 ASP B C 1
ATOM 5047 O O . ASP B 1 217 ? -7.125 17.781 4.121 1 98.69 217 ASP B O 1
ATOM 5051 N N . GLU B 1 218 ? -8.32 15.906 4.281 1 98.81 218 GLU B N 1
ATOM 5052 C CA . GLU B 1 218 ? -8.922 16.281 5.555 1 98.81 218 GLU B CA 1
ATOM 5053 C C . GLU B 1 218 ? -8.43 15.375 6.684 1 98.81 218 GLU B C 1
ATOM 5055 O O . GLU B 1 218 ? -9.195 15.023 7.582 1 98.81 218 GLU B O 1
ATOM 5060 N N . ILE B 1 219 ? -7.203 15.039 6.613 1 98.5 219 ILE B N 1
ATOM 5061 C CA . ILE B 1 219 ? -6.594 14.031 7.473 1 98.5 219 ILE B CA 1
ATOM 5062 C C . ILE B 1 219 ? -6.543 14.547 8.914 1 98.5 219 ILE B C 1
ATOM 5064 O O . ILE B 1 219 ? -6.523 13.758 9.859 1 98.5 219 ILE B O 1
ATOM 5068 N N . TYR B 1 220 ? -6.602 15.867 9.164 1 98.56 220 TYR B N 1
ATOM 5069 C CA . TYR B 1 220 ? -6.492 16.438 10.5 1 98.56 220 TYR B CA 1
ATOM 5070 C C . TYR B 1 220 ? -7.867 16.781 11.055 1 98.56 220 TYR B C 1
ATOM 5072 O O . TYR B 1 220 ? -7.977 17.375 12.133 1 98.56 220 TYR B O 1
ATOM 5080 N N . ALA B 1 221 ? -8.906 16.406 10.352 1 98.5 221 ALA B N 1
ATOM 5081 C CA . ALA B 1 221 ? -10.266 16.672 10.805 1 98.5 221 ALA B CA 1
ATOM 5082 C C . ALA B 1 221 ? -10.484 16.125 12.211 1 98.5 221 ALA B C 1
ATOM 5084 O O . ALA B 1 221 ? -10 15.047 12.547 1 98.5 221 ALA B O 1
ATOM 5085 N N . LEU B 1 222 ? -11.18 16.938 13.047 1 98.06 222 LEU B N 1
ATOM 5086 C CA . LEU B 1 222 ? -11.664 16.578 14.375 1 98.06 222 LEU B CA 1
ATOM 5087 C C . LEU B 1 222 ? -10.539 16.672 15.406 1 98.06 222 LEU B C 1
ATOM 5089 O O . LEU B 1 222 ? -10.742 16.344 16.578 1 98.06 222 LEU B O 1
ATOM 5093 N N . CYS B 1 223 ? -9.352 17.109 15.023 1 98.12 223 CYS B N 1
ATOM 5094 C CA . CYS B 1 223 ? -8.289 17.438 15.969 1 98.12 223 CYS B CA 1
ATOM 5095 C C . CYS B 1 223 ? -8.43 18.859 16.5 1 98.12 223 CYS B C 1
ATOM 5097 O O . CYS B 1 223 ? -7.473 19.625 16.469 1 98.12 223 CYS B O 1
ATOM 5099 N N . ARG B 1 224 ? -9.531 19.203 17 1 97.88 224 ARG B N 1
ATOM 5100 C CA . ARG B 1 224 ? -9.797 20.578 17.422 1 97.88 224 ARG B CA 1
ATOM 5101 C C . ARG B 1 224 ? -9.297 20.812 18.844 1 97.88 224 ARG B C 1
ATOM 5103 O O . ARG B 1 224 ? -9.461 19.969 19.719 1 97.88 224 ARG B O 1
ATOM 5110 N N . LEU B 1 225 ? -8.703 21.938 19.047 1 98.31 225 LEU B N 1
ATOM 5111 C CA . LEU B 1 225 ? -8.289 22.359 20.391 1 98.31 225 LEU B CA 1
ATOM 5112 C C . LEU B 1 225 ? -9.461 23 21.141 1 98.31 225 LEU B C 1
ATOM 5114 O O . LEU B 1 225 ? -10.242 23.75 20.562 1 98.31 225 LEU B O 1
ATOM 5118 N N . ASN B 1 226 ? -9.555 22.625 22.391 1 97.94 226 ASN B N 1
ATOM 5119 C CA . ASN B 1 226 ? -10.602 23.203 23.219 1 97.94 226 ASN B CA 1
ATOM 5120 C C . ASN B 1 226 ? -10.422 24.703 23.391 1 97.94 226 ASN B C 1
ATOM 5122 O O . ASN B 1 226 ? -9.305 25.172 23.641 1 97.94 226 ASN B O 1
ATOM 5126 N N . GLY B 1 227 ? -11.461 25.406 23.141 1 95.69 227 GLY B N 1
ATOM 5127 C CA . GLY B 1 227 ? -11.445 26.828 23.375 1 95.69 227 GLY B CA 1
ATOM 5128 C C . GLY B 1 227 ? -10.75 27.609 22.266 1 95.69 227 GLY B C 1
ATOM 5129 O O . GLY B 1 227 ? -10.555 28.828 22.375 1 95.69 227 GLY B O 1
ATOM 5130 N N . ALA B 1 228 ? -10.406 26.922 21.234 1 94.31 228 ALA B N 1
ATOM 5131 C CA . ALA B 1 228 ? -9.719 27.594 20.141 1 94.31 228 ALA B CA 1
ATOM 5132 C C . ALA B 1 228 ? -10.602 28.656 19.5 1 94.31 228 ALA B C 1
ATOM 5134 O O . ALA B 1 228 ? -11.812 28.453 19.359 1 94.31 228 ALA B O 1
ATOM 5135 N N . LYS B 1 229 ? -10.023 29.781 19.234 1 92.62 229 LYS B N 1
ATOM 5136 C CA . LYS B 1 229 ? -10.719 30.844 18.516 1 92.62 229 LYS B CA 1
ATOM 5137 C C . LYS B 1 229 ? -10.43 30.781 17.031 1 92.62 229 LYS B C 1
ATOM 5139 O O . LYS B 1 229 ? -9.273 30.75 16.609 1 92.62 229 LYS B O 1
ATOM 5144 N N . GLY B 1 230 ? -11.445 30.734 16.25 1 92.25 230 GLY B N 1
ATOM 5145 C CA . GLY B 1 230 ? -11.297 30.641 14.805 1 92.25 230 GLY B CA 1
ATOM 5146 C C . GLY B 1 230 ? -12.383 29.812 14.148 1 92.25 230 GLY B C 1
ATOM 5147 O O . GLY B 1 230 ? -13.336 29.391 14.797 1 92.25 230 GLY B O 1
ATOM 5148 N N . ASP B 1 231 ? -12.172 29.531 12.906 1 93.44 231 ASP B N 1
ATOM 5149 C CA . ASP B 1 231 ? -13.188 28.828 12.117 1 93.44 231 ASP B CA 1
ATOM 5150 C C . ASP B 1 231 ? -13.273 27.359 12.516 1 93.44 231 ASP B C 1
ATOM 5152 O O . ASP B 1 231 ? -12.273 26.766 12.922 1 93.44 231 ASP B O 1
ATOM 5156 N N . ARG B 1 232 ? -14.414 26.844 12.43 1 94.5 232 ARG B N 1
ATOM 5157 C CA . ARG B 1 232 ? -14.594 25.406 12.617 1 94.5 232 ARG B CA 1
ATOM 5158 C C . ARG B 1 232 ? -14.242 24.641 11.352 1 94.5 232 ARG B C 1
ATOM 5160 O O . ARG B 1 232 ? -14.281 25.203 10.25 1 94.5 232 ARG B O 1
ATOM 5167 N N . PHE B 1 233 ? -13.977 23.406 11.539 1 97.62 233 PHE B N 1
ATOM 5168 C CA . PHE B 1 233 ? -13.734 22.547 10.398 1 97.62 233 PHE B CA 1
ATOM 5169 C C . PHE B 1 233 ? -14.984 22.391 9.547 1 97.62 233 PHE B C 1
ATOM 5171 O O . PHE B 1 233 ? -16.062 22.125 10.07 1 97.62 233 PHE B O 1
ATOM 5178 N N . VAL B 1 234 ? -14.844 22.656 8.328 1 97.25 234 VAL B N 1
ATOM 5179 C CA . VAL B 1 234 ? -15.875 22.406 7.328 1 97.25 234 VAL B CA 1
ATOM 5180 C C . VAL B 1 234 ? -15.344 21.438 6.273 1 97.25 234 VAL B C 1
ATOM 5182 O O . VAL B 1 234 ? -14.367 21.734 5.582 1 97.25 234 VAL B O 1
ATOM 5185 N N . SER B 1 235 ? -15.977 20.281 6.176 1 98.19 235 SER B N 1
ATOM 5186 C CA . SER B 1 235 ? -15.594 19.312 5.148 1 98.19 235 SER B CA 1
ATOM 5187 C C . SER B 1 235 ? -16.094 19.75 3.771 1 98.19 235 SER B C 1
ATOM 5189 O O . SER B 1 235 ? -17.094 20.438 3.658 1 98.19 235 SER B O 1
ATOM 5191 N N . ALA B 1 236 ? -15.398 19.312 2.766 1 97.38 236 ALA B N 1
ATOM 5192 C CA . ALA B 1 236 ? -15.883 19.484 1.4 1 97.38 236 ALA B CA 1
ATOM 5193 C C . ALA B 1 236 ? -17.25 18.844 1.222 1 97.38 236 ALA B C 1
ATOM 5195 O O . ALA B 1 236 ? -18.062 19.312 0.422 1 97.38 236 ALA B O 1
ATOM 5196 N N . LEU B 1 237 ? -17.562 17.828 1.979 1 96.88 237 LEU B N 1
ATOM 5197 C CA . LEU B 1 237 ? -18.812 17.078 1.886 1 96.88 237 LEU B CA 1
ATOM 5198 C C . LEU B 1 237 ? -19.984 17.938 2.311 1 96.88 237 LEU B C 1
ATOM 5200 O O . LEU B 1 237 ? -21.125 17.656 1.936 1 96.88 237 LEU B O 1
ATOM 5204 N N . GLU B 1 238 ? -19.703 18.891 3.117 1 94.38 238 GLU B N 1
ATOM 5205 C CA . GLU B 1 238 ? -20.75 19.797 3.617 1 94.38 238 GLU B CA 1
ATOM 5206 C C . GLU B 1 238 ? -21.109 20.844 2.572 1 94.38 238 GLU B C 1
ATOM 5208 O O . GLU B 1 238 ? -22.125 21.531 2.709 1 94.38 238 GLU B O 1
ATOM 5213 N N . LEU B 1 239 ? -20.391 20.906 1.5 1 92.19 239 LEU B N 1
ATOM 5214 C CA . LEU B 1 239 ? -20.5 22.031 0.581 1 92.19 239 LEU B CA 1
ATOM 5215 C C . LEU B 1 239 ? -20.938 21.578 -0.801 1 92.19 239 LEU B C 1
ATOM 5217 O O . LEU B 1 239 ? -20.906 22.344 -1.76 1 92.19 239 LEU B O 1
ATOM 5221 N N . LEU B 1 240 ? -21.297 20.297 -0.909 1 85.19 240 LEU B N 1
ATOM 5222 C CA . LEU B 1 240 ? -21.703 19.75 -2.195 1 85.19 240 LEU B CA 1
ATOM 5223 C C . LEU B 1 240 ? -23.188 20.016 -2.457 1 85.19 240 LEU B C 1
ATOM 5225 O O . LEU B 1 240 ? -24.016 19.109 -2.33 1 85.19 240 LEU B O 1
ATOM 5229 N N . GLU B 1 241 ? -23.594 21.406 -2.553 1 73.69 241 GLU B N 1
ATOM 5230 C CA . GLU B 1 241 ? -24.953 21.891 -2.621 1 73.69 241 GLU B CA 1
ATOM 5231 C C . GLU B 1 241 ? -25.75 21.156 -3.697 1 73.69 241 GLU B C 1
ATOM 5233 O O . GLU B 1 241 ? -25.25 20.922 -4.801 1 73.69 241 GLU B O 1
ATOM 5238 N N . PRO B 1 242 ? -27 20.734 -3.215 1 60.25 242 PRO B N 1
ATOM 5239 C CA . PRO B 1 242 ? -27.906 20.297 -4.27 1 60.25 242 PRO B CA 1
ATOM 5240 C C . PRO B 1 242 ? -28.219 21.406 -5.273 1 60.25 242 PRO B C 1
ATOM 5242 O O . PRO B 1 242 ? -28.078 22.594 -4.957 1 60.25 242 PRO B O 1
ATOM 5245 N N . LEU B 1 243 ? -28.125 21.234 -6.543 1 50.75 243 LEU B N 1
ATOM 5246 C CA . LEU B 1 243 ? -28.469 22.234 -7.547 1 50.75 243 LEU B CA 1
ATOM 5247 C C . LEU B 1 243 ? -29.562 23.156 -7.031 1 50.75 243 LEU B C 1
ATOM 5249 O O . LEU B 1 243 ? -30.75 22.844 -7.145 1 50.75 243 LEU B O 1
ATOM 5253 N N . VAL B 1 244 ? -29.562 23.844 -5.836 1 48.56 244 VAL B N 1
ATOM 5254 C CA . VAL B 1 244 ? -30.672 24.766 -5.562 1 48.56 244 VAL B CA 1
ATOM 5255 C C . VAL B 1 244 ? -30.312 26.156 -6.059 1 48.56 244 VAL B C 1
ATOM 5257 O O . VAL B 1 244 ? -29.156 26.578 -5.98 1 48.56 244 VAL B O 1
ATOM 5260 N N . PRO B 1 245 ? -31.266 26.938 -6.84 1 41 245 PRO B N 1
ATOM 5261 C CA . PRO B 1 245 ? -31.125 28.25 -7.484 1 41 245 PRO B CA 1
ATOM 5262 C C . PRO B 1 245 ? -30.5 29.297 -6.566 1 41 245 PRO B C 1
ATOM 5264 O O . PRO B 1 245 ? -29.703 30.109 -7.02 1 41 245 PRO B O 1
ATOM 5267 N N . SER B 1 246 ? -30.984 29.734 -5.328 1 43.78 246 SER B N 1
ATOM 5268 C CA . SER B 1 246 ? -30.891 31.016 -4.633 1 43.78 246 SER B CA 1
ATOM 5269 C C . SER B 1 246 ? -29.562 31.125 -3.871 1 43.78 246 SER B C 1
ATOM 5271 O O . SER B 1 246 ? -29.156 32.219 -3.49 1 43.78 246 SER B O 1
ATOM 5273 N N . GLY B 1 247 ? -28.625 29.906 -3.814 1 50.94 247 GLY B N 1
ATOM 5274 C CA . GLY B 1 247 ? -27.406 29.984 -3.037 1 50.94 247 GLY B CA 1
ATOM 5275 C C . GLY B 1 247 ? -26.359 28.969 -3.461 1 50.94 247 GLY B C 1
ATOM 5276 O O . GLY B 1 247 ? -25.625 28.438 -2.625 1 50.94 247 GLY B O 1
ATOM 5277 N N . ALA B 1 248 ? -26.406 28.688 -4.758 1 59.5 248 ALA B N 1
ATOM 5278 C CA . ALA B 1 248 ? -25.844 27.469 -5.352 1 59.5 248 ALA B CA 1
ATOM 5279 C C . ALA B 1 248 ? -24.328 27.641 -5.57 1 59.5 248 ALA B C 1
ATOM 5281 O O . ALA B 1 248 ? -23.875 28.672 -6.07 1 59.5 248 ALA B O 1
ATOM 5282 N N . VAL B 1 249 ? -23.562 27.047 -4.672 1 71.69 249 VAL B N 1
ATOM 5283 C CA . VAL B 1 249 ? -22.141 26.922 -4.953 1 71.69 249 VAL B CA 1
ATOM 5284 C C . VAL B 1 249 ? -21.938 26.25 -6.309 1 71.69 249 VAL B C 1
ATOM 5286 O O . VAL B 1 249 ? -22.578 25.234 -6.609 1 71.69 249 VAL B O 1
ATOM 5289 N N . LYS B 1 250 ? -21.312 27.047 -7.164 1 86.31 250 LYS B N 1
ATOM 5290 C CA . LYS B 1 250 ? -20.953 26.406 -8.43 1 86.31 250 LYS B CA 1
ATOM 5291 C C . LYS B 1 250 ? -19.891 25.328 -8.211 1 86.31 250 LYS B C 1
ATOM 5293 O O . LYS B 1 250 ? -18.703 25.641 -8.094 1 86.31 250 LYS B O 1
ATOM 5298 N N . VAL B 1 251 ? -20.406 24.203 -8.023 1 88.94 251 VAL B N 1
ATOM 5299 C CA . VAL B 1 251 ? -19.5 23.078 -7.809 1 88.94 251 VAL B CA 1
ATOM 5300 C C . VAL B 1 251 ? -19.938 21.891 -8.664 1 88.94 251 VAL B C 1
ATOM 5302 O O . VAL B 1 251 ? -21.125 21.719 -8.914 1 88.94 251 VAL B O 1
ATOM 5305 N N . ASP B 1 252 ? -19.031 21.266 -9.227 1 90.75 252 ASP B N 1
ATOM 5306 C CA . ASP B 1 252 ? -19.281 19.953 -9.828 1 90.75 252 ASP B CA 1
ATOM 5307 C C . ASP B 1 252 ? -18.969 18.828 -8.844 1 90.75 252 ASP B C 1
ATOM 5309 O O . ASP B 1 252 ? -17.812 18.453 -8.672 1 90.75 252 ASP B O 1
ATOM 5313 N N . PRO B 1 253 ? -19.984 18.281 -8.25 1 92.12 253 PRO B N 1
ATOM 5314 C CA . PRO B 1 253 ? -19.75 17.266 -7.215 1 92.12 253 PRO B CA 1
ATOM 5315 C C . PRO B 1 253 ? -18.953 16.078 -7.73 1 92.12 253 PRO B C 1
ATOM 5317 O O . PRO B 1 253 ? -18.297 15.383 -6.945 1 92.12 253 PRO B O 1
ATOM 5320 N N . SER B 1 254 ? -19.016 15.789 -9 1 94.31 254 SER B N 1
ATOM 5321 C CA . SER B 1 254 ? -18.281 14.664 -9.562 1 94.31 254 SER B CA 1
ATOM 5322 C C . SER B 1 254 ? -16.781 14.922 -9.57 1 94.31 254 SER B C 1
ATOM 5324 O O . SER B 1 254 ? -15.992 14 -9.766 1 94.31 254 SER B O 1
ATOM 5326 N N . ARG B 1 255 ? -16.391 16.172 -9.234 1 96.25 255 ARG B N 1
ATOM 5327 C CA . ARG B 1 255 ? -14.977 16.547 -9.258 1 96.25 255 ARG B CA 1
ATOM 5328 C C . ARG B 1 255 ? -14.461 16.812 -7.848 1 96.25 255 ARG B C 1
ATOM 5330 O O . ARG B 1 255 ? -13.344 17.312 -7.672 1 96.25 255 ARG B O 1
ATOM 5337 N N . VAL B 1 256 ? -15.25 16.516 -6.875 1 97.12 256 VAL B N 1
ATOM 5338 C CA . VAL B 1 256 ? -14.852 16.734 -5.492 1 97.12 256 VAL B CA 1
ATOM 5339 C C . VAL B 1 256 ? -14.539 15.406 -4.812 1 97.12 256 VAL B C 1
ATOM 5341 O O . VAL B 1 256 ? -15.375 14.508 -4.793 1 97.12 256 VAL B O 1
ATOM 5344 N N . HIS B 1 257 ? -13.344 15.297 -4.262 1 98.56 257 HIS B N 1
ATOM 5345 C CA . HIS B 1 257 ? -12.875 14.078 -3.604 1 98.56 257 HIS B CA 1
ATOM 5346 C C . HIS B 1 257 ? -12.289 14.391 -2.23 1 98.56 257 HIS B C 1
ATOM 5348 O O . HIS B 1 257 ? -11.578 15.383 -2.066 1 98.56 257 HIS B O 1
ATOM 5354 N N . VAL B 1 258 ? -12.617 13.586 -1.272 1 98.88 258 VAL B N 1
ATOM 5355 C CA . VAL B 1 258 ? -12.133 13.766 0.091 1 98.88 258 VAL B CA 1
ATOM 5356 C C . VAL B 1 258 ? -11.203 12.625 0.467 1 98.88 258 VAL B C 1
ATOM 5358 O O . VAL B 1 258 ? -11.484 11.461 0.181 1 98.88 258 VAL B O 1
ATOM 5361 N N . ILE B 1 259 ? -10.086 12.961 1.066 1 98.81 259 ILE B N 1
ATOM 5362 C CA . ILE B 1 259 ? -9.109 12.008 1.575 1 98.81 259 ILE B CA 1
ATOM 5363 C C . ILE B 1 259 ? -9.125 12.016 3.102 1 98.81 259 ILE B C 1
ATOM 5365 O O . ILE B 1 259 ? -9.172 13.086 3.723 1 98.81 259 ILE B O 1
ATOM 5369 N N . TRP B 1 260 ? -9.094 10.828 3.658 1 98.81 260 TRP B N 1
ATOM 5370 C CA . TRP B 1 260 ? -9.023 10.75 5.113 1 98.81 260 TRP B CA 1
ATOM 5371 C C . TRP B 1 260 ? -8.297 9.484 5.559 1 98.81 260 TRP B C 1
ATOM 5373 O O . TRP B 1 260 ? -8.273 8.492 4.832 1 98.81 260 TRP B O 1
ATOM 5383 N N . SER B 1 261 ? -7.727 9.523 6.695 1 98.62 261 SER B N 1
ATOM 5384 C CA . SER B 1 261 ? -7.07 8.438 7.41 1 98.62 261 SER B CA 1
ATOM 5385 C C . SER B 1 261 ? -7.102 8.664 8.914 1 98.62 261 SER B C 1
ATOM 5387 O O . SER B 1 261 ? -7.082 9.805 9.375 1 98.62 261 SER B O 1
ATOM 5389 N N . PRO B 1 262 ? -7.16 7.586 9.68 1 98.5 262 PRO B N 1
ATOM 5390 C CA . PRO B 1 262 ? -7.09 7.723 11.133 1 98.5 262 PRO B CA 1
ATOM 5391 C C . PRO B 1 262 ? -5.684 8.062 11.633 1 98.5 262 PRO B C 1
ATOM 5393 O O . PRO B 1 262 ? -5.484 8.297 12.828 1 98.5 262 PRO B O 1
ATOM 5396 N N . SER B 1 263 ? -4.738 8.18 10.805 1 97.94 263 SER B N 1
ATOM 5397 C CA . SER B 1 263 ? -3.322 8.273 11.156 1 97.94 263 SER B CA 1
ATOM 5398 C C . SER B 1 263 ? -3.055 9.453 12.078 1 97.94 263 SER B C 1
ATOM 5400 O O . SER B 1 263 ? -2.193 9.375 12.961 1 97.94 263 SER B O 1
ATOM 5402 N N . LYS B 1 264 ? -3.773 10.547 11.844 1 98.44 264 LYS B N 1
ATOM 5403 C CA . LYS B 1 264 ? -3.465 11.758 12.609 1 98.44 264 LYS B CA 1
ATOM 5404 C C . LYS B 1 264 ? -4.449 11.938 13.766 1 98.44 264 LYS B C 1
ATOM 5406 O O . LYS B 1 264 ? -4.051 12.305 14.867 1 98.44 264 LYS B O 1
ATOM 5411 N N . LEU B 1 265 ? -5.68 11.648 13.508 1 98.56 265 LEU B N 1
ATOM 5412 C CA . LEU B 1 265 ? -6.688 11.773 14.555 1 98.56 265 LEU B CA 1
ATOM 5413 C C . LEU B 1 265 ? -6.445 10.758 15.664 1 98.56 265 LEU B C 1
ATOM 5415 O O . LEU B 1 265 ? -6.453 11.109 16.844 1 98.56 265 LEU B O 1
ATOM 5419 N N . PHE B 1 266 ? -6.152 9.508 15.273 1 98.31 266 PHE B N 1
ATOM 5420 C CA . PHE B 1 266 ? -6.02 8.43 16.25 1 98.31 266 PHE B CA 1
ATOM 5421 C C . PHE B 1 266 ? -4.566 7.98 16.359 1 98.31 266 PHE B C 1
ATOM 5423 O O . PHE B 1 266 ? -4.277 6.934 16.938 1 98.31 266 PHE B O 1
ATOM 5430 N N . GLY B 1 267 ? -3.666 8.719 15.781 1 97.94 267 GLY B N 1
ATOM 5431 C CA . GLY B 1 267 ? -2.25 8.422 15.922 1 97.94 267 GLY B CA 1
ATOM 5432 C C . GLY B 1 267 ? -1.891 7.012 15.5 1 97.94 267 GLY B C 1
ATOM 5433 O O . GLY B 1 267 ? -1.171 6.312 16.219 1 97.94 267 GLY B O 1
ATOM 5434 N N . SER B 1 268 ? -2.381 6.586 14.406 1 98.06 268 SER B N 1
ATOM 5435 C CA . SER B 1 268 ? -2.189 5.195 14.008 1 98.06 268 SER B CA 1
ATOM 5436 C C . SER B 1 268 ? -1.562 5.105 12.617 1 98.06 268 SER B C 1
ATOM 5438 O O . SER B 1 268 ? -2.023 4.34 11.773 1 98.06 268 SER B O 1
ATOM 5440 N N . SER B 1 269 ? -0.544 5.938 12.352 1 97.31 269 SER B N 1
ATOM 5441 C CA . SER B 1 269 ? 0.12 5.992 11.047 1 97.31 269 SER B CA 1
ATOM 5442 C C . SER B 1 269 ? 0.685 4.629 10.664 1 97.31 269 SER B C 1
ATOM 5444 O O . SER B 1 269 ? 0.777 4.305 9.477 1 97.31 269 SER B O 1
ATOM 5446 N N . GLY B 1 270 ? 1.03 3.799 11.609 1 97.75 270 GLY B N 1
ATOM 5447 C CA . GLY B 1 270 ? 1.668 2.52 11.344 1 97.75 270 GLY B CA 1
ATOM 5448 C C . GLY B 1 270 ? 0.703 1.466 10.836 1 97.75 270 GLY B C 1
ATOM 5449 O O . GLY B 1 270 ? 1.123 0.42 10.336 1 97.75 270 GLY B O 1
ATOM 5450 N N . PHE B 1 271 ? -0.571 1.724 10.906 1 98.38 271 PHE B N 1
ATOM 5451 C CA . PHE B 1 271 ? -1.57 0.728 10.539 1 98.38 271 PHE B CA 1
ATOM 5452 C C . PHE B 1 271 ? -1.852 0.771 9.047 1 98.38 271 PHE B C 1
ATOM 5454 O O . PHE B 1 271 ? -2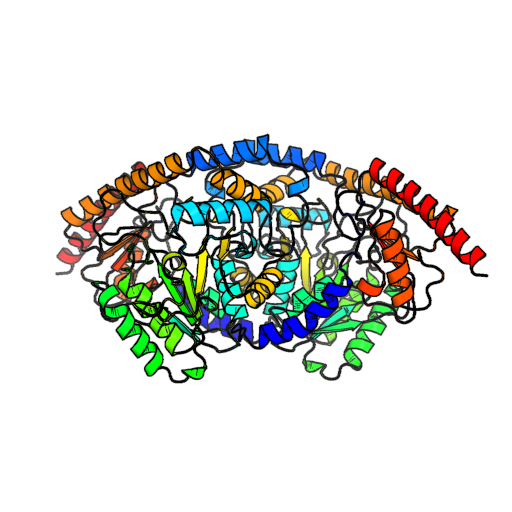.424 -0.169 8.484 1 98.38 271 PHE B O 1
ATOM 5461 N N . ARG B 1 272 ? -1.478 1.838 8.391 1 97.94 272 ARG B N 1
ATOM 5462 C CA . ARG B 1 272 ? -1.562 2.004 6.941 1 97.94 272 ARG B CA 1
ATOM 5463 C C . ARG B 1 272 ? -2.977 1.725 6.438 1 97.94 272 ARG B C 1
ATOM 5465 O O . ARG B 1 272 ? -3.184 0.831 5.613 1 97.94 272 ARG B O 1
ATOM 5472 N N . ILE B 1 273 ? -3.898 2.586 6.828 1 98.44 273 ILE B N 1
ATOM 5473 C CA . ILE B 1 273 ? -5.293 2.461 6.426 1 98.44 273 ILE B CA 1
ATOM 5474 C C . ILE B 1 273 ? -5.902 3.848 6.23 1 98.44 273 ILE B C 1
ATOM 5476 O O . ILE B 1 273 ? -5.559 4.789 6.949 1 98.44 273 ILE B O 1
ATOM 5480 N N . GLY B 1 274 ? -6.652 4.008 5.203 1 98.31 274 GLY B N 1
ATOM 5481 C CA . GLY B 1 274 ? -7.328 5.25 4.859 1 98.31 274 GLY B CA 1
ATOM 5482 C C . GLY B 1 274 ? -8.398 5.074 3.799 1 98.31 274 GLY B C 1
ATOM 5483 O O . GLY B 1 274 ? -8.938 3.982 3.631 1 98.31 274 GLY B O 1
ATOM 5484 N N . CYS B 1 275 ? -8.766 6.223 3.158 1 98.81 275 CYS B N 1
ATOM 5485 C CA . CYS B 1 275 ? -9.812 6.086 2.145 1 98.81 275 CYS B CA 1
ATOM 5486 C C . CYS B 1 275 ? -9.852 7.312 1.24 1 98.81 275 CYS B C 1
ATOM 5488 O O . CYS B 1 275 ? -9.258 8.344 1.558 1 98.81 275 CYS B O 1
ATOM 5490 N N . ILE B 1 276 ? -10.469 7.098 0.139 1 98.75 276 ILE B N 1
ATOM 5491 C CA . ILE B 1 276 ? -10.953 8.141 -0.759 1 98.75 276 ILE B CA 1
ATOM 5492 C C . ILE B 1 276 ? -12.477 8.141 -0.774 1 98.75 276 ILE B C 1
ATOM 5494 O O . ILE B 1 276 ? -13.102 7.082 -0.843 1 98.75 276 ILE B O 1
ATOM 5498 N N . LEU B 1 277 ? -13.031 9.25 -0.639 1 98.81 277 LEU B N 1
ATOM 5499 C CA . LEU B 1 277 ? -14.477 9.414 -0.698 1 98.81 277 LEU B CA 1
ATOM 5500 C C . LEU B 1 277 ? -14.875 10.305 -1.868 1 98.81 277 LEU B C 1
ATOM 5502 O O . LEU B 1 277 ? -14.43 11.453 -1.962 1 98.81 277 LEU B O 1
ATOM 5506 N N . SER B 1 278 ? -15.586 9.867 -2.791 1 97.88 278 SER B N 1
ATOM 5507 C CA . SER B 1 278 ? -16.172 10.562 -3.93 1 97.88 278 SER B CA 1
ATOM 5508 C C . SER B 1 278 ? -17.625 10.156 -4.137 1 97.88 278 SER B C 1
ATOM 5510 O O . SER B 1 278 ? -17.922 8.984 -4.406 1 97.88 278 SER B O 1
ATOM 5512 N N . GLN B 1 279 ? -18.547 11.031 -4.109 1 96.06 279 GLN B N 1
ATOM 5513 C CA . GLN B 1 279 ? -19.953 10.648 -4.047 1 96.06 279 GLN B CA 1
ATOM 5514 C C . GLN B 1 279 ? -20.562 10.578 -5.445 1 96.06 279 GLN B C 1
ATOM 5516 O O . GLN B 1 279 ? -21.547 9.867 -5.664 1 96.06 279 GLN B O 1
ATOM 5521 N N . GLN B 1 280 ? -19.953 11.258 -6.453 1 94.94 280 GLN B N 1
ATOM 5522 C CA . GLN B 1 280 ? -20.641 11.375 -7.734 1 94.94 280 GLN B CA 1
ATOM 5523 C C . GLN B 1 280 ? -19.688 11.086 -8.891 1 94.94 280 GLN B C 1
ATOM 5525 O O . GLN B 1 280 ? -19.734 11.766 -9.922 1 94.94 280 GLN B O 1
ATOM 5530 N N . ASN B 1 281 ? -18.828 10.258 -8.734 1 96.69 281 ASN B N 1
ATOM 5531 C CA . ASN B 1 281 ? -17.922 9.836 -9.797 1 96.69 281 ASN B CA 1
ATOM 5532 C C . ASN B 1 281 ? -17.688 8.328 -9.773 1 96.69 281 ASN B C 1
ATOM 5534 O O . ASN B 1 281 ? -16.562 7.879 -9.516 1 96.69 281 ASN B O 1
ATOM 5538 N N . PRO B 1 282 ? -18.656 7.504 -10.133 1 96.19 282 PRO B N 1
ATOM 5539 C CA . PRO B 1 282 ? -18.547 6.043 -10.07 1 96.19 282 PRO B CA 1
ATOM 5540 C C . PRO B 1 282 ? -17.406 5.504 -10.922 1 96.19 282 PRO B C 1
ATOM 5542 O O . PRO B 1 282 ? -16.688 4.602 -10.484 1 96.19 282 PRO B O 1
ATOM 5545 N N . PRO B 1 283 ? -17.141 6.082 -12.133 1 96.44 283 PRO B N 1
ATOM 5546 C CA . PRO B 1 283 ? -15.992 5.578 -12.891 1 96.44 283 PRO B CA 1
ATOM 5547 C C . PRO B 1 283 ? -14.664 5.762 -12.164 1 96.44 283 PRO B C 1
ATOM 5549 O O . PRO B 1 283 ? -13.805 4.883 -12.211 1 96.44 283 PRO B O 1
ATOM 5552 N N . LEU B 1 284 ? -14.484 6.875 -11.516 1 97.81 284 LEU B N 1
ATOM 5553 C CA . LEU B 1 284 ? -13.273 7.102 -10.727 1 97.81 284 LEU B CA 1
ATOM 5554 C C . LEU B 1 284 ? -13.164 6.09 -9.594 1 97.81 284 LEU B C 1
ATOM 5556 O O . LEU B 1 284 ? -12.086 5.539 -9.352 1 97.81 284 LEU B O 1
ATOM 5560 N N . LEU B 1 285 ? -14.273 5.867 -8.945 1 97.88 285 LEU B N 1
ATOM 5561 C CA . LEU B 1 285 ? -14.273 4.91 -7.844 1 97.88 285 LEU B CA 1
ATOM 5562 C C . LEU B 1 285 ? -13.914 3.512 -8.336 1 97.88 285 LEU B C 1
ATOM 5564 O O . LEU B 1 285 ? -13.211 2.77 -7.652 1 97.88 285 LEU B O 1
ATOM 5568 N N . HIS B 1 286 ? -14.414 3.18 -9.469 1 96 286 HIS B N 1
ATOM 5569 C CA . HIS B 1 286 ? -14.078 1.887 -10.055 1 96 286 HIS B CA 1
ATOM 5570 C C . HIS B 1 286 ? -12.586 1.783 -10.344 1 96 286 HIS B C 1
ATOM 5572 O O . HIS B 1 286 ? -11.953 0.777 -10.008 1 96 286 HIS B O 1
ATOM 5578 N N . ALA B 1 287 ? -12.008 2.787 -10.953 1 96.75 287 ALA B N 1
ATOM 5579 C CA . ALA B 1 287 ? -10.57 2.824 -11.227 1 96.75 287 ALA B CA 1
ATOM 5580 C C . ALA B 1 287 ? -9.766 2.703 -9.938 1 96.75 287 ALA B C 1
ATOM 5582 O O . ALA B 1 287 ? -8.812 1.922 -9.867 1 96.75 287 ALA B O 1
ATOM 5583 N N . LEU B 1 288 ? -10.203 3.441 -8.969 1 97.81 288 LEU B N 1
ATOM 5584 C CA . LEU B 1 288 ? -9.508 3.451 -7.688 1 97.81 288 LEU B CA 1
ATOM 5585 C C . LEU B 1 288 ? -9.578 2.08 -7.023 1 97.81 288 LEU B C 1
ATOM 5587 O O . LEU B 1 288 ? -8.609 1.633 -6.41 1 97.81 288 LEU B O 1
ATOM 5591 N N . SER B 1 289 ? -10.75 1.453 -7.137 1 96.81 289 SER B N 1
ATOM 5592 C CA . SER B 1 289 ? -10.922 0.137 -6.531 1 96.81 289 SER B CA 1
ATOM 5593 C C . SER B 1 289 ? -9.953 -0.876 -7.137 1 96.81 289 SER B C 1
ATOM 5595 O O . SER B 1 289 ? -9.484 -1.784 -6.445 1 96.81 289 SER B O 1
ATOM 5597 N N . LEU B 1 290 ? -9.648 -0.74 -8.383 1 95 290 LEU B N 1
ATOM 5598 C CA . LEU B 1 290 ? -8.695 -1.625 -9.047 1 95 290 LEU B CA 1
ATOM 5599 C C . LEU B 1 290 ? -7.262 -1.259 -8.672 1 95 290 LEU B C 1
ATOM 5601 O O . LEU B 1 290 ? -6.441 -2.139 -8.406 1 95 290 LEU B O 1
ATOM 5605 N N . LEU B 1 291 ? -7.008 -0.001 -8.555 1 95.12 291 LEU B N 1
ATOM 5606 C CA . LEU B 1 291 ? -5.664 0.497 -8.289 1 95.12 291 LEU B CA 1
ATOM 5607 C C . LEU B 1 291 ? -5.227 0.148 -6.871 1 95.12 291 LEU B C 1
ATOM 5609 O O . LEU B 1 291 ? -4.035 -0.049 -6.613 1 95.12 291 LEU B O 1
ATOM 5613 N N . THR B 1 292 ? -6.215 0.045 -5.941 1 95.06 292 THR B N 1
ATOM 5614 C CA . THR B 1 292 ? -5.867 -0.111 -4.535 1 95.06 292 THR B CA 1
ATOM 5615 C C . THR B 1 292 ? -6.293 -1.482 -4.02 1 95.06 292 THR B C 1
ATOM 5617 O O . THR B 1 292 ? -6.34 -1.709 -2.807 1 95.06 292 THR B O 1
ATOM 5620 N N . ALA B 1 293 ? -6.656 -2.422 -4.809 1 90.81 293 ALA B N 1
ATOM 5621 C CA . ALA B 1 293 ? -7.281 -3.703 -4.484 1 90.81 293 ALA B CA 1
ATOM 5622 C C . ALA B 1 293 ? -6.422 -4.5 -3.506 1 90.81 293 ALA B C 1
ATOM 5624 O O . ALA B 1 293 ? -6.945 -5.258 -2.686 1 90.81 293 ALA B O 1
ATOM 5625 N N . SER B 1 294 ? -5.148 -4.324 -3.471 1 88.12 294 SER B N 1
ATOM 5626 C CA . SER B 1 294 ? -4.301 -5.184 -2.652 1 88.12 294 SER B CA 1
ATOM 5627 C C . SER B 1 294 ? -3.436 -4.363 -1.702 1 88.12 294 SER B C 1
ATOM 5629 O O . SER B 1 294 ? -2.34 -4.789 -1.328 1 88.12 294 SER B O 1
ATOM 5631 N N . HIS B 1 295 ? -4.016 -3.279 -1.238 1 92.56 295 HIS B N 1
ATOM 5632 C CA . HIS B 1 295 ? -3.115 -2.404 -0.496 1 92.56 295 HIS B CA 1
ATOM 5633 C C . HIS B 1 295 ? -3.414 -2.447 0.999 1 92.56 295 HIS B C 1
ATOM 5635 O O . HIS B 1 295 ? -2.498 -2.545 1.817 1 92.56 295 HIS B O 1
ATOM 5641 N N . ALA B 1 296 ? -4.676 -2.443 1.369 1 96.06 296 ALA B N 1
ATOM 5642 C CA . ALA B 1 296 ? -5.031 -2.256 2.773 1 96.06 296 ALA B CA 1
ATOM 5643 C C . ALA B 1 296 ? -5.02 -3.586 3.523 1 96.06 296 ALA B C 1
ATOM 5645 O O . ALA B 1 296 ? -5.641 -4.555 3.088 1 96.06 296 ALA B O 1
ATOM 5646 N N . PRO B 1 297 ? -4.406 -3.648 4.688 1 98.06 297 PRO B N 1
ATOM 5647 C CA . PRO B 1 297 ? -4.34 -4.902 5.441 1 98.06 297 PRO B CA 1
ATOM 5648 C C . PRO B 1 297 ? -5.605 -5.176 6.246 1 98.06 297 PRO B C 1
ATOM 5650 O O . PRO B 1 297 ? -6.203 -4.246 6.801 1 98.06 297 PRO B O 1
ATOM 5653 N N . ASN B 1 298 ? -6.016 -6.391 6.344 1 98.44 298 ASN B N 1
ATOM 5654 C CA . ASN B 1 298 ? -7.25 -6.781 7.02 1 98.44 298 ASN B CA 1
ATOM 5655 C C . ASN B 1 298 ? -7.188 -6.484 8.516 1 98.44 298 ASN B C 1
ATOM 5657 O O . ASN B 1 298 ? -8.18 -6.043 9.102 1 98.44 298 ASN B O 1
ATOM 5661 N N . PRO B 1 299 ? -6.02 -6.723 9.227 1 98.5 299 PRO B N 1
ATOM 5662 C CA . PRO B 1 299 ? -5.996 -6.398 10.656 1 98.5 299 PRO B CA 1
ATOM 5663 C C . PRO B 1 299 ? -6.254 -4.922 10.93 1 98.5 299 PRO B C 1
ATOM 5665 O O . PRO B 1 299 ? -6.938 -4.578 11.898 1 98.5 299 PRO B O 1
ATOM 5668 N N . SER B 1 300 ? -5.734 -4.078 10.094 1 98.5 300 SER B N 1
ATOM 5669 C CA . SER B 1 300 ? -5.977 -2.648 10.242 1 98.5 300 SER B CA 1
ATOM 5670 C C . SER B 1 300 ? -7.441 -2.307 9.992 1 98.5 300 SER B C 1
ATOM 5672 O O . SER B 1 300 ? -8.008 -1.437 10.656 1 98.5 300 SER B O 1
ATOM 5674 N N . ALA B 1 301 ? -7.984 -2.971 8.984 1 98.69 301 ALA B N 1
ATOM 5675 C CA . ALA B 1 301 ? -9.398 -2.738 8.688 1 98.69 301 ALA B CA 1
ATOM 5676 C C . ALA B 1 301 ? -10.281 -3.168 9.859 1 98.69 301 ALA B C 1
ATOM 5678 O O . ALA B 1 301 ? -11.242 -2.482 10.195 1 98.69 301 ALA B O 1
ATOM 5679 N N . LEU B 1 302 ? -9.953 -4.316 10.453 1 98.75 302 LEU B N 1
ATOM 5680 C CA . LEU B 1 302 ? -10.68 -4.801 11.625 1 98.75 302 LEU B CA 1
ATOM 5681 C C . LEU B 1 302 ? -10.57 -3.811 12.781 1 98.75 302 LEU B C 1
ATOM 5683 O O . LEU B 1 302 ? -11.57 -3.494 13.43 1 98.75 302 LEU B O 1
ATOM 5687 N N . TYR B 1 303 ? -9.383 -3.342 12.984 1 98.75 303 TYR B N 1
ATOM 5688 C CA . TYR B 1 303 ? -9.117 -2.369 14.039 1 98.75 303 TYR B CA 1
ATOM 5689 C C . TYR B 1 303 ? -9.953 -1.11 13.836 1 98.75 303 TYR B C 1
ATOM 5691 O O . TYR B 1 303 ? -10.695 -0.704 14.734 1 98.75 303 TYR B O 1
ATOM 5699 N N . LEU B 1 304 ? -9.875 -0.542 12.68 1 98.88 304 LEU B N 1
ATOM 5700 C CA . LEU B 1 304 ? -10.523 0.741 12.438 1 98.88 304 LEU B CA 1
ATOM 5701 C C . LEU B 1 304 ? -12.039 0.589 12.422 1 98.88 304 LEU B C 1
ATOM 5703 O O . LEU B 1 304 ? -12.758 1.448 12.938 1 98.88 304 LEU B O 1
ATOM 5707 N N . SER B 1 305 ? -12.523 -0.478 11.758 1 98.81 305 SER B N 1
ATOM 5708 C CA . SER B 1 305 ? -13.961 -0.711 11.766 1 98.81 305 SER B CA 1
ATOM 5709 C C . SER B 1 305 ? -14.492 -0.824 13.188 1 98.81 305 SER B C 1
ATOM 5711 O O . SER B 1 305 ? -15.555 -0.273 13.508 1 98.81 305 SER B O 1
ATOM 5713 N N . SER B 1 306 ? -13.781 -1.537 14.055 1 98.88 306 SER B N 1
ATOM 5714 C CA . SER B 1 306 ? -14.172 -1.701 15.445 1 98.88 306 SER B CA 1
ATOM 5715 C C . SER B 1 306 ? -14.117 -0.374 16.203 1 98.88 306 SER B C 1
ATOM 5717 O O . SER B 1 306 ? -15 -0.065 17 1 98.88 306 SER B O 1
ATOM 5719 N N . LEU B 1 307 ? -13.102 0.389 15.945 1 98.88 307 LEU B N 1
ATOM 5720 C CA . LEU B 1 307 ? -12.922 1.668 16.625 1 98.88 307 LEU B CA 1
ATOM 5721 C C . LEU B 1 307 ? -14.031 2.645 16.25 1 98.88 307 LEU B C 1
ATOM 5723 O O . LEU B 1 307 ? -14.602 3.301 17.125 1 98.88 307 LEU B O 1
ATOM 5727 N N . LEU B 1 308 ? -14.344 2.734 14.969 1 98.81 308 LEU B N 1
ATOM 5728 C CA . LEU B 1 308 ? -15.328 3.691 14.484 1 98.81 308 LEU B CA 1
ATOM 5729 C C . LEU B 1 308 ? -16.734 3.312 14.953 1 98.81 308 LEU B C 1
ATOM 5731 O O . LEU B 1 308 ? -17.625 4.156 14.992 1 98.81 308 LEU B O 1
ATOM 5735 N N . ASN B 1 309 ? -16.922 2.064 15.289 1 98.5 309 ASN B N 1
ATOM 5736 C CA . ASN B 1 309 ? -18.203 1.604 15.789 1 98.5 309 ASN B CA 1
ATOM 5737 C C . ASN B 1 309 ? -18.234 1.555 17.312 1 98.5 309 ASN B C 1
ATOM 5739 O O . ASN B 1 309 ? -19.234 1.18 17.922 1 98.5 309 ASN B O 1
ATOM 5743 N N . TRP B 1 310 ? -17.156 1.885 17.953 1 98.25 310 TRP B N 1
ATOM 5744 C CA . TRP B 1 310 ? -17.047 1.799 19.406 1 98.25 310 TRP B CA 1
ATOM 5745 C C . TRP B 1 310 ? -17.969 2.803 20.094 1 98.25 310 TRP B C 1
ATOM 5747 O O . TRP B 1 310 ? -17.953 3.994 19.766 1 98.25 310 TRP B O 1
ATOM 5757 N N . THR B 1 311 ? -18.688 2.404 21.047 1 97.75 311 THR B N 1
ATOM 5758 C CA . THR B 1 311 ? -19.672 3.248 21.734 1 97.75 311 THR B CA 1
ATOM 5759 C C . THR B 1 311 ? -18.969 4.387 22.484 1 97.75 311 THR B C 1
ATOM 5761 O O . THR B 1 311 ? -19.578 5.434 22.719 1 97.75 311 THR B O 1
ATOM 5764 N N . GLN B 1 312 ? -17.703 4.246 22.797 1 97.88 312 GLN B N 1
ATOM 5765 C CA . GLN B 1 312 ? -16.984 5.246 23.578 1 97.88 312 GLN B CA 1
ATOM 5766 C C . GLN B 1 312 ? -16.188 6.172 22.656 1 97.88 312 GLN B C 1
ATOM 5768 O O . GLN B 1 312 ? -15.367 6.973 23.125 1 97.88 312 GLN B O 1
ATOM 5773 N N . LEU B 1 313 ? -16.391 6.078 21.359 1 98.44 313 LEU B N 1
ATOM 5774 C CA . LEU B 1 313 ? -15.648 6.887 20.391 1 98.44 313 LEU B CA 1
ATOM 5775 C C . LEU B 1 313 ? -15.773 8.375 20.719 1 98.44 313 LEU B C 1
ATOM 5777 O O . LEU B 1 313 ? -14.773 9.102 20.719 1 98.44 313 LEU B O 1
ATOM 5781 N N . PRO B 1 314 ? -16.984 8.891 21.125 1 98.31 314 PRO B N 1
ATOM 5782 C CA . PRO B 1 314 ? -17.078 10.32 21.438 1 98.31 314 PRO B CA 1
ATOM 5783 C C . PRO B 1 314 ? -16.188 10.711 22.625 1 98.31 314 PRO B C 1
ATOM 5785 O O . PRO B 1 314 ? -15.594 11.789 22.625 1 98.31 314 PRO B O 1
ATOM 5788 N N . THR B 1 315 ? -16.078 9.844 23.562 1 98.38 315 THR B N 1
ATOM 5789 C CA . THR B 1 315 ? -15.227 10.094 24.719 1 98.38 315 THR B CA 1
ATOM 5790 C C . THR B 1 315 ? -13.758 10.133 24.312 1 98.38 315 THR B C 1
ATOM 5792 O O . THR B 1 315 ? -12.992 10.961 24.797 1 98.38 315 THR B O 1
ATOM 5795 N N . LEU B 1 316 ? -13.406 9.234 23.453 1 98.31 316 LEU B N 1
ATOM 5796 C CA . LEU B 1 316 ? -12.031 9.195 22.953 1 98.31 316 LEU B CA 1
ATOM 5797 C C . LEU B 1 316 ? -11.695 10.477 22.188 1 98.31 316 LEU B C 1
ATOM 5799 O O . LEU B 1 316 ? -10.602 11.016 22.344 1 98.31 316 LEU B O 1
ATOM 5803 N N . LEU B 1 317 ? -12.625 10.969 21.359 1 98.56 317 LEU B N 1
ATOM 5804 C CA . LEU B 1 317 ? -12.43 12.195 20.594 1 98.56 317 LEU B CA 1
ATOM 5805 C C . LEU B 1 317 ? -12.281 13.398 21.531 1 98.56 317 LEU B C 1
ATOM 5807 O O . LEU B 1 317 ? -11.422 14.258 21.312 1 98.56 317 LEU B O 1
ATOM 5811 N N . ALA B 1 318 ? -13.07 13.438 22.547 1 98.5 318 ALA B N 1
ATOM 5812 C CA . ALA B 1 318 ? -12.977 14.516 23.531 1 98.5 318 ALA B CA 1
ATOM 5813 C C . ALA B 1 318 ? -11.633 14.484 24.266 1 98.5 318 ALA B C 1
ATOM 5815 O O . ALA B 1 318 ? -11.031 15.523 24.516 1 98.5 318 ALA B O 1
ATOM 5816 N N . LEU B 1 319 ? -11.242 13.25 24.609 1 98.5 319 LEU B N 1
ATOM 5817 C CA . LEU B 1 319 ? -9.969 13.07 25.281 1 98.5 319 LEU B CA 1
ATOM 5818 C C . LEU B 1 319 ? -8.805 13.547 24.422 1 98.5 319 LEU B C 1
ATOM 5820 O O . LEU B 1 319 ? -7.848 14.133 24.922 1 98.5 319 LEU B O 1
ATOM 5824 N N . ASN B 1 320 ? -8.891 13.273 23.172 1 98.5 320 ASN B N 1
ATOM 5825 C CA . ASN B 1 320 ? -7.887 13.758 22.234 1 98.5 320 ASN B CA 1
ATOM 5826 C C . ASN B 1 320 ? -7.758 15.273 22.281 1 98.5 320 ASN B C 1
ATOM 5828 O O . ASN B 1 320 ? -6.656 15.805 22.438 1 98.5 320 ASN B O 1
ATOM 5832 N N . SER B 1 321 ? -8.852 15.984 22.172 1 98.38 321 SER B N 1
ATOM 5833 C CA . SER B 1 321 ? -8.875 17.453 22.188 1 98.38 321 SER B CA 1
ATOM 5834 C C . SER B 1 321 ? -8.328 17.984 23.516 1 98.38 321 SER B C 1
ATOM 5836 O O . SER B 1 321 ? -7.57 18.969 23.516 1 98.38 321 SER B O 1
ATOM 5838 N N . GLU B 1 322 ? -8.711 17.359 24.531 1 98.62 322 GLU B N 1
ATOM 5839 C CA . GLU B 1 322 ? -8.273 17.781 25.859 1 98.62 322 GLU B CA 1
ATOM 5840 C C . GLU B 1 322 ? -6.762 17.688 26.016 1 98.62 322 GLU B C 1
ATOM 5842 O O . GLU B 1 322 ? -6.105 18.641 26.422 1 98.62 322 GLU B O 1
ATOM 5847 N N . ARG B 1 323 ? -6.223 16.578 25.656 1 98.56 323 ARG B N 1
ATOM 5848 C CA . ARG B 1 323 ? -4.797 16.312 25.859 1 98.56 323 ARG B CA 1
ATOM 5849 C C . ARG B 1 323 ? -3.953 17.141 24.891 1 98.56 323 ARG B C 1
ATOM 5851 O O . ARG B 1 323 ? -2.881 17.625 25.25 1 98.56 323 ARG B O 1
ATOM 5858 N N . LEU B 1 324 ? -4.441 17.234 23.656 1 98.62 324 LEU B N 1
ATOM 5859 C CA . LEU B 1 324 ? -3.76 18.125 22.719 1 98.62 324 LEU B CA 1
ATOM 5860 C C . LEU B 1 324 ? -3.732 19.547 23.234 1 98.62 324 LEU B C 1
ATOM 5862 O O . LEU B 1 324 ? -2.701 20.219 23.156 1 98.62 324 LEU B O 1
ATOM 5866 N N . THR B 1 325 ? -4.848 20.016 23.812 1 98.44 325 THR B N 1
ATOM 5867 C CA . THR B 1 325 ? -4.961 21.375 24.328 1 98.44 325 THR B CA 1
ATOM 5868 C C . THR B 1 325 ? -4.004 21.594 25.5 1 98.44 325 THR B C 1
ATOM 5870 O O . THR B 1 325 ? -3.357 22.641 25.578 1 98.44 325 THR B O 1
ATOM 5873 N N . ALA B 1 326 ? -3.924 20.625 26.328 1 98.31 326 ALA B N 1
ATOM 5874 C CA . ALA B 1 326 ? -3.047 20.734 27.5 1 98.31 326 ALA B CA 1
ATOM 5875 C C . ALA B 1 326 ? -1.588 20.891 27.078 1 98.31 326 ALA B C 1
ATOM 5877 O O . ALA B 1 326 ? -0.863 21.719 27.609 1 98.31 326 ALA B O 1
ATOM 5878 N N . SER B 1 327 ? -1.194 20.047 26.172 1 98 327 SER B N 1
ATOM 5879 C CA . SER B 1 327 ? 0.179 20.109 25.688 1 98 327 SER B CA 1
ATOM 5880 C C . SER B 1 327 ? 0.451 21.406 24.953 1 98 327 SER B C 1
ATOM 5882 O O . SER B 1 327 ? 1.493 22.031 25.156 1 98 327 SER B O 1
ATOM 5884 N N . PHE B 1 328 ? -0.452 21.828 24.141 1 98.12 328 PHE B N 1
ATOM 5885 C CA . PHE B 1 328 ? -0.29 23.078 23.406 1 98.12 328 PHE B CA 1
ATOM 5886 C C . PHE B 1 328 ? -0.197 24.266 24.375 1 98.12 328 PHE B C 1
ATOM 5888 O O . PHE B 1 328 ? 0.577 25.203 24.141 1 98.12 328 PHE B O 1
ATOM 5895 N N . SER B 1 329 ? -0.979 24.266 25.375 1 98.06 329 SER B N 1
ATOM 5896 C CA . SER B 1 329 ? -1.007 25.359 26.328 1 98.06 329 SER B CA 1
ATOM 5897 C C . SER B 1 329 ? 0.371 25.594 26.938 1 98.06 329 SER B C 1
ATOM 5899 O O . SER B 1 329 ? 0.762 26.734 27.172 1 98.06 329 SER B O 1
ATOM 5901 N N . LEU B 1 330 ? 1.087 24.547 27.188 1 98.12 330 LEU B N 1
ATOM 5902 C CA . LEU B 1 330 ? 2.439 24.688 27.719 1 98.12 330 LEU B CA 1
ATOM 5903 C C . LEU B 1 330 ? 3.35 25.375 26.703 1 98.12 330 LEU B C 1
ATOM 5905 O O . LEU B 1 330 ? 4.117 26.281 27.078 1 98.12 330 LEU B O 1
ATOM 5909 N N . LEU B 1 331 ? 3.223 24.969 25.531 1 97.56 331 LEU B N 1
ATOM 5910 C CA . LEU B 1 331 ? 4.039 25.562 24.469 1 97.56 331 LEU B CA 1
ATOM 5911 C C . LEU B 1 331 ? 3.66 27.016 24.234 1 97.56 331 LEU B C 1
ATOM 5913 O O . LEU B 1 331 ? 4.535 27.859 24.062 1 97.56 331 LEU B O 1
ATOM 5917 N N . ALA B 1 332 ? 2.408 27.312 24.188 1 97.75 332 ALA B N 1
ATOM 5918 C CA . ALA B 1 332 ? 1.917 28.672 23.969 1 97.75 332 ALA B CA 1
ATOM 5919 C C . ALA B 1 332 ? 2.398 29.609 25.078 1 97.75 332 ALA B C 1
ATOM 5921 O O . ALA B 1 332 ? 2.781 30.75 24.812 1 97.75 332 ALA B O 1
ATOM 5922 N N . THR B 1 333 ? 2.291 29.125 26.25 1 98.06 333 THR B N 1
ATOM 5923 C CA . THR B 1 333 ? 2.771 29.906 27.375 1 98.06 333 THR B CA 1
ATOM 5924 C C . THR B 1 333 ? 4.254 30.234 27.219 1 98.06 333 THR B C 1
ATOM 5926 O O . THR B 1 333 ? 4.668 31.375 27.406 1 98.06 333 THR B O 1
ATOM 5929 N N . PHE B 1 334 ? 5 29.266 26.891 1 97.62 334 PHE B N 1
ATOM 5930 C CA . PHE B 1 334 ? 6.422 29.469 26.656 1 97.62 334 PHE B CA 1
ATOM 5931 C C . PHE B 1 334 ? 6.648 30.531 25.578 1 97.62 334 PHE B C 1
ATOM 5933 O O . PHE B 1 334 ? 7.484 31.422 25.75 1 97.62 334 PHE B O 1
ATOM 5940 N N . PHE B 1 335 ? 5.938 30.391 24.438 1 97.94 335 PHE B N 1
ATOM 5941 C CA . PHE B 1 335 ? 6.098 31.328 23.344 1 97.94 335 PHE B CA 1
ATOM 5942 C C . PHE B 1 335 ? 5.785 32.75 23.781 1 97.94 335 PHE B C 1
ATOM 5944 O O . PHE B 1 335 ? 6.5 33.688 23.422 1 97.94 335 PHE B O 1
ATOM 5951 N N . ARG B 1 336 ? 4.785 32.906 24.547 1 97.31 336 ARG B N 1
ATOM 5952 C CA . ARG B 1 336 ? 4.398 34.219 25.031 1 97.31 336 ARG B CA 1
ATOM 5953 C C . ARG B 1 336 ? 5.441 34.781 25.984 1 97.31 336 ARG B C 1
ATOM 5955 O O . ARG B 1 336 ? 5.82 35.969 25.891 1 97.31 336 ARG B O 1
ATOM 5962 N N . GLU B 1 337 ? 5.898 34 26.828 1 96.44 337 GLU B N 1
ATOM 5963 C CA . GLU B 1 337 ? 6.883 34.406 27.812 1 96.44 337 GLU B CA 1
ATOM 5964 C C . GLU B 1 337 ? 8.195 34.812 27.156 1 96.44 337 GLU B C 1
ATOM 5966 O O . GLU B 1 337 ? 8.93 35.656 27.672 1 96.44 337 GLU B O 1
ATOM 5971 N N . HIS B 1 338 ? 8.461 34.25 26.062 1 95.06 338 HIS B N 1
ATOM 5972 C CA . HIS B 1 338 ? 9.742 34.5 25.406 1 95.06 338 HIS B CA 1
ATOM 5973 C C . HIS B 1 338 ? 9.562 35.344 24.156 1 95.06 338 HIS B C 1
ATOM 5975 O O . HIS B 1 338 ? 10.484 35.469 23.344 1 95.06 338 HIS B O 1
ATOM 5981 N N . ASP B 1 339 ? 8.391 35.844 23.922 1 94.75 339 ASP B N 1
ATOM 5982 C CA . ASP B 1 339 ? 8.055 36.75 22.828 1 94.75 339 ASP B CA 1
ATOM 5983 C C . ASP B 1 339 ? 8.328 36.062 21.484 1 94.75 339 ASP B C 1
ATOM 5985 O O . ASP B 1 339 ? 8.977 36.656 20.609 1 94.75 339 ASP B O 1
ATOM 5989 N N . VAL B 1 340 ? 8.023 34.844 21.391 1 96.5 340 VAL B N 1
ATOM 5990 C CA . VAL B 1 340 ? 8.078 34.094 20.125 1 96.5 340 VAL B CA 1
ATOM 5991 C C . VAL B 1 340 ? 6.742 34.219 19.406 1 96.5 340 VAL B C 1
ATOM 5993 O O . VAL B 1 340 ? 5.699 33.844 19.938 1 96.5 340 VAL B O 1
ATOM 5996 N N . GLU B 1 341 ? 6.816 34.781 18.25 1 95.88 341 GLU B N 1
ATOM 5997 C CA . GLU B 1 341 ? 5.621 34.875 17.406 1 95.88 341 GLU B CA 1
ATOM 5998 C C . GLU B 1 341 ? 5.164 33.5 16.953 1 95.88 341 GLU B C 1
ATOM 6000 O O . GLU B 1 341 ? 5.988 32.656 16.594 1 95.88 341 GLU B O 1
ATOM 6005 N N . PHE B 1 342 ? 3.85 33.219 16.969 1 96.44 342 PHE B N 1
ATOM 6006 C CA . PHE B 1 342 ? 3.342 31.953 16.453 1 96.44 342 PHE B CA 1
ATOM 6007 C C . PHE B 1 342 ? 1.913 32.094 15.938 1 96.44 342 PHE B C 1
ATOM 6009 O O . PHE B 1 342 ? 1.225 33.062 16.297 1 96.44 342 PHE B O 1
ATOM 6016 N N . ILE B 1 343 ? 1.52 31.281 15.023 1 95.38 343 ILE B N 1
ATOM 6017 C CA . ILE B 1 343 ? 0.147 31.188 14.539 1 95.38 343 ILE B CA 1
ATOM 6018 C C . ILE B 1 343 ? -0.649 30.234 15.43 1 95.38 343 ILE B C 1
ATOM 6020 O O . ILE B 1 343 ? -0.406 29.031 15.43 1 95.38 343 ILE B O 1
ATOM 6024 N N . ALA B 1 344 ? -1.615 30.797 16.156 1 95.56 344 ALA B N 1
ATOM 6025 C CA . ALA B 1 344 ? -2.383 29.984 17.078 1 95.56 344 ALA B CA 1
ATOM 6026 C C . ALA B 1 344 ? -3.229 28.953 16.344 1 95.56 344 ALA B C 1
ATOM 6028 O O . ALA B 1 344 ? -4.113 29.312 15.562 1 95.56 344 ALA B O 1
ATOM 6029 N N . PRO B 1 345 ? -2.955 27.719 16.562 1 97.19 345 PRO B N 1
ATOM 6030 C CA . PRO B 1 345 ? -3.734 26.688 15.859 1 97.19 345 PRO B CA 1
ATOM 6031 C C . PRO B 1 345 ? -5.164 26.578 16.391 1 97.19 345 PRO B C 1
ATOM 6033 O O . PRO B 1 345 ? -5.426 26.906 17.547 1 97.19 345 PRO B O 1
ATOM 6036 N N . THR B 1 346 ? -6.094 26.188 15.562 1 97.06 346 THR B N 1
ATOM 6037 C CA . THR B 1 346 ? -7.445 25.828 15.969 1 97.06 346 THR B CA 1
ATOM 6038 C C . THR B 1 346 ? -7.621 24.312 15.953 1 97.06 346 THR B C 1
ATOM 6040 O O . THR B 1 346 ? -8.352 23.75 16.781 1 97.06 346 THR B O 1
ATOM 6043 N N . ASP B 1 347 ? -6.992 23.656 14.953 1 97.62 347 ASP B N 1
ATOM 6044 C CA . ASP B 1 347 ? -7.082 22.219 14.719 1 97.62 347 ASP B CA 1
ATOM 6045 C C . ASP B 1 347 ? -5.727 21.641 14.328 1 97.62 347 ASP B C 1
ATOM 6047 O O . ASP B 1 347 ? -4.875 22.359 13.789 1 97.62 347 ASP B O 1
ATOM 6051 N N . GLY B 1 348 ? -5.551 20.391 14.547 1 97.19 348 GLY B N 1
ATOM 6052 C CA . GLY B 1 348 ? -4.34 19.719 14.109 1 97.19 348 GLY B CA 1
ATOM 6053 C C . GLY B 1 348 ? -3.434 19.312 15.258 1 97.19 348 GLY B C 1
ATOM 6054 O O . GLY B 1 348 ? -3.902 19.094 16.375 1 97.19 348 GLY B O 1
ATOM 6055 N N . LEU B 1 349 ? -2.172 19.141 14.953 1 98.44 349 LEU B N 1
ATOM 6056 C CA . LEU B 1 349 ? -1.242 18.531 15.898 1 98.44 349 LEU B CA 1
ATOM 6057 C C . LEU B 1 349 ? -0.022 19.422 16.109 1 98.44 349 LEU B C 1
ATOM 6059 O O . LEU B 1 349 ? 0.889 19.062 16.859 1 98.44 349 LEU B O 1
ATOM 6063 N N . PHE B 1 350 ? 0.041 20.609 15.484 1 97.88 350 PHE B N 1
ATOM 6064 C CA . PHE B 1 350 ? 1.29 21.359 15.477 1 97.88 350 PHE B CA 1
ATOM 6065 C C . PHE B 1 350 ? 1.019 22.859 15.477 1 97.88 350 PHE B C 1
ATOM 6067 O O . PHE B 1 350 ? -0.102 23.297 15.203 1 97.88 350 PHE B O 1
ATOM 6074 N N . VAL B 1 351 ? 2.025 23.578 15.852 1 97.88 351 VAL B N 1
ATOM 6075 C CA . VAL B 1 351 ? 2.037 25.031 15.836 1 97.88 351 VAL B CA 1
ATOM 6076 C C . VAL B 1 351 ? 3.193 25.531 14.969 1 97.88 351 VAL B C 1
ATOM 6078 O O . VAL B 1 351 ? 4.254 24.906 14.922 1 97.88 351 VAL B O 1
ATOM 6081 N N . PHE B 1 352 ? 2.918 26.516 14.203 1 97 352 PHE B N 1
ATOM 6082 C CA . PHE B 1 352 ? 3.926 27.188 13.398 1 97 352 PHE B CA 1
ATOM 6083 C C . PHE B 1 352 ? 4.434 28.438 14.094 1 97 352 PHE B C 1
ATOM 6085 O O . PHE B 1 352 ? 3.674 29.391 14.312 1 97 352 PHE B O 1
ATOM 6092 N N . ALA B 1 353 ? 5.715 28.469 14.508 1 97.06 353 ALA B N 1
ATOM 6093 C CA . ALA B 1 353 ? 6.266 29.531 15.336 1 97.06 353 ALA B CA 1
ATOM 6094 C C . ALA B 1 353 ? 7.574 30.062 14.75 1 97.06 353 ALA B C 1
ATOM 6096 O O . ALA B 1 353 ? 8.336 29.312 14.133 1 97.06 353 ALA B O 1
ATOM 6097 N N . ARG B 1 354 ? 7.809 31.312 14.977 1 95.75 354 ARG B N 1
ATOM 6098 C CA . ARG B 1 354 ? 9.031 31.938 14.5 1 95.75 354 ARG B CA 1
ATOM 6099 C C . ARG B 1 354 ? 10.141 31.859 15.547 1 95.75 354 ARG B C 1
ATOM 6101 O O . ARG B 1 354 ? 10.508 32.875 16.141 1 95.75 354 ARG B O 1
ATOM 6108 N N . LEU B 1 355 ? 10.734 30.719 15.664 1 96.25 355 LEU B N 1
ATOM 6109 C CA . LEU B 1 355 ? 11.727 30.453 16.703 1 96.25 355 LEU B CA 1
ATOM 6110 C C . LEU B 1 355 ? 13.031 31.203 16.406 1 96.25 355 LEU B C 1
ATOM 6112 O O . LEU B 1 355 ? 13.641 31.766 17.312 1 96.25 355 LEU B O 1
ATOM 6116 N N . ALA B 1 356 ? 13.43 31.078 15.141 1 94.62 356 ALA B N 1
ATOM 6117 C CA . ALA B 1 356 ? 14.648 31.766 14.734 1 94.62 356 ALA B CA 1
ATOM 6118 C C . ALA B 1 356 ? 14.367 33.219 14.32 1 94.62 356 ALA B C 1
ATOM 6120 O O . ALA B 1 356 ? 14.492 33.562 13.148 1 94.62 356 ALA B O 1
ATOM 6121 N N . ARG B 1 357 ? 14.133 34.062 15.188 1 90.94 357 ARG B N 1
ATOM 6122 C CA . ARG B 1 357 ? 13.609 35.406 14.953 1 90.94 357 ARG B CA 1
ATOM 6123 C C . ARG B 1 357 ? 14.609 36.25 14.172 1 90.94 357 ARG B C 1
ATOM 6125 O O . ARG B 1 357 ? 14.219 37.156 13.43 1 90.94 357 ARG B O 1
ATOM 6132 N N . ASN B 1 358 ? 15.852 35.875 14.219 1 91.38 358 ASN B N 1
ATOM 6133 C CA . ASN B 1 358 ? 16.875 36.719 13.602 1 91.38 358 ASN B CA 1
ATOM 6134 C C . ASN B 1 358 ? 17.328 36.156 12.258 1 91.38 358 ASN B C 1
ATOM 6136 O O . ASN B 1 358 ? 18.188 36.719 11.594 1 91.38 358 ASN B O 1
ATOM 6140 N N . ALA B 1 359 ? 16.703 35.031 11.898 1 94.12 359 ALA B N 1
ATOM 6141 C CA . ALA B 1 359 ? 17.094 34.438 10.625 1 94.12 359 ALA B CA 1
ATOM 6142 C C . ALA B 1 359 ? 16.719 35.344 9.453 1 94.12 359 ALA B C 1
ATOM 6144 O O . ALA B 1 359 ? 15.609 35.906 9.422 1 94.12 359 ALA B O 1
ATOM 6145 N N . ARG B 1 360 ? 17.672 35.531 8.461 1 93.31 360 ARG B N 1
ATOM 6146 C CA . ARG B 1 360 ? 17.469 36.406 7.324 1 93.31 360 ARG B CA 1
ATOM 6147 C C . ARG B 1 360 ? 17.453 35.625 6.012 1 93.31 360 ARG B C 1
ATOM 6149 O O . ARG B 1 360 ? 17.203 36.219 4.949 1 93.31 360 ARG B O 1
ATOM 6156 N N . CYS B 1 361 ? 17.641 34.344 6.117 1 93.25 361 CYS B N 1
ATOM 6157 C CA . CYS B 1 361 ? 17.594 33.469 4.957 1 93.25 361 CYS B CA 1
ATOM 6158 C C . CYS B 1 361 ? 17.328 32.031 5.383 1 93.25 361 CYS B C 1
ATOM 6160 O O . CYS B 1 361 ? 17.281 31.719 6.574 1 93.25 361 CYS B O 1
ATOM 6162 N N . VAL B 1 362 ? 17.156 31.156 4.402 1 92.12 362 VAL B N 1
ATOM 6163 C CA . VAL B 1 362 ? 16.812 29.766 4.629 1 92.12 362 VAL B CA 1
ATOM 6164 C C . VAL B 1 362 ? 17.953 29.062 5.352 1 92.12 362 VAL B C 1
ATOM 6166 O O . VAL B 1 362 ? 17.734 28.219 6.227 1 92.12 362 VAL B O 1
ATOM 6169 N N . GLU B 1 363 ? 19.156 29.391 5.008 1 92.94 363 GLU B N 1
ATOM 6170 C CA . GLU B 1 363 ? 20.328 28.766 5.59 1 92.94 363 GLU B CA 1
ATOM 6171 C C . GLU B 1 363 ? 20.422 29.031 7.086 1 92.94 363 GLU B C 1
ATOM 6173 O O . GLU B 1 363 ? 20.75 28.141 7.871 1 92.94 363 GLU B O 1
ATOM 6178 N N . GLU B 1 364 ? 20.188 30.266 7.445 1 94.94 364 GLU B N 1
ATOM 6179 C CA . GLU B 1 364 ? 20.219 30.641 8.859 1 94.94 364 GLU B CA 1
ATOM 6180 C C . GLU B 1 364 ? 19.094 29.953 9.641 1 94.94 364 GLU B C 1
ATOM 6182 O O . GLU B 1 364 ? 19.297 29.547 10.781 1 94.94 364 GLU B O 1
ATOM 6187 N N . GLU B 1 365 ? 17.938 29.891 9.016 1 94.62 365 GLU B N 1
ATOM 6188 C CA . GLU B 1 365 ? 16.812 29.172 9.602 1 94.62 365 GLU B CA 1
ATOM 6189 C C . GLU B 1 365 ? 17.188 27.703 9.867 1 94.62 365 GLU B C 1
ATOM 6191 O O . GLU B 1 365 ? 16.984 27.203 10.969 1 94.62 365 GLU B O 1
ATOM 6196 N N . ARG B 1 366 ? 17.781 27.094 8.898 1 93.69 366 ARG B N 1
ATOM 6197 C CA . ARG B 1 366 ? 18.156 25.688 8.984 1 93.69 366 ARG B CA 1
ATOM 6198 C C . ARG B 1 366 ? 19.234 25.469 10.047 1 93.69 366 ARG B C 1
ATOM 6200 O O . ARG B 1 366 ? 19.188 24.5 10.797 1 93.69 366 ARG B O 1
ATOM 6207 N N . ARG B 1 367 ? 20.203 26.359 10.086 1 94.88 367 ARG B N 1
ATOM 6208 C CA . ARG B 1 367 ? 21.266 26.25 11.078 1 94.88 367 ARG B CA 1
ATOM 6209 C C . ARG B 1 367 ? 20.703 26.344 12.5 1 94.88 367 ARG B C 1
ATOM 6211 O O . ARG B 1 367 ? 21.172 25.625 13.398 1 94.88 367 ARG B O 1
ATOM 6218 N N . PHE B 1 368 ? 19.812 27.281 12.664 1 96.06 368 PHE B N 1
ATOM 6219 C CA . PHE B 1 368 ? 19.172 27.406 13.961 1 96.06 368 PHE B CA 1
ATOM 6220 C C . PHE B 1 368 ? 18.469 26.094 14.344 1 96.06 368 PHE B C 1
ATOM 6222 O O . PHE B 1 368 ? 18.656 25.594 15.461 1 96.06 368 PHE B O 1
ATOM 6229 N N . CYS B 1 369 ? 17.656 25.547 13.43 1 96.38 369 CYS B N 1
ATOM 6230 C CA . CYS B 1 369 ? 16.922 24.312 13.695 1 96.38 369 CYS B CA 1
ATOM 6231 C C . CYS B 1 369 ? 17.875 23.156 13.938 1 96.38 369 CYS B C 1
ATOM 6233 O O . CYS B 1 369 ? 17.594 22.281 14.758 1 96.38 369 CYS B O 1
ATOM 6235 N N . ASP B 1 370 ? 19 23.172 13.242 1 96.31 370 ASP B N 1
ATOM 6236 C CA . ASP B 1 370 ? 20 22.141 13.438 1 96.31 370 ASP B CA 1
ATOM 6237 C C . ASP B 1 370 ? 20.594 22.203 14.844 1 96.31 370 ASP B C 1
ATOM 6239 O O . ASP B 1 370 ? 20.781 21.188 15.5 1 96.31 370 ASP B O 1
ATOM 6243 N N . ARG B 1 371 ? 20.891 23.422 15.266 1 96.69 371 ARG B N 1
ATOM 6244 C CA . ARG B 1 371 ? 21.422 23.594 16.609 1 96.69 371 ARG B CA 1
ATOM 6245 C C . ARG B 1 371 ? 20.406 23.156 17.656 1 96.69 371 ARG B C 1
ATOM 6247 O O . ARG B 1 371 ? 20.766 22.547 18.672 1 96.69 371 ARG B O 1
ATOM 6254 N N . LEU B 1 372 ? 19.188 23.484 17.422 1 97.38 372 LEU B N 1
ATOM 6255 C CA . LEU B 1 372 ? 18.125 23.062 18.328 1 97.38 372 LEU B CA 1
ATOM 6256 C C . LEU B 1 372 ? 18.031 21.547 18.391 1 97.38 372 LEU B C 1
ATOM 6258 O O . LEU B 1 372 ? 17.891 20.969 19.469 1 97.38 372 LEU B O 1
ATOM 6262 N N . ALA B 1 373 ? 18.125 20.891 17.234 1 97.38 373 ALA B N 1
ATOM 6263 C CA . ALA B 1 373 ? 18.094 19.422 17.156 1 97.38 373 ALA B CA 1
ATOM 6264 C C . ALA B 1 373 ? 19.25 18.812 17.938 1 97.38 373 ALA B C 1
ATOM 6266 O O . ALA B 1 373 ? 19.062 17.828 18.672 1 97.38 373 ALA B O 1
ATOM 6267 N N . LEU B 1 374 ? 20.438 19.359 17.75 1 96.19 374 LEU B N 1
ATOM 6268 C CA . LEU B 1 374 ? 21.625 18.859 18.453 1 96.19 374 LEU B CA 1
ATOM 6269 C C . LEU B 1 374 ? 21.484 19.062 19.953 1 96.19 374 LEU B C 1
ATOM 6271 O O . LEU B 1 374 ? 22.125 18.359 20.734 1 96.19 374 LEU B O 1
ATOM 6275 N N . SER B 1 375 ? 20.641 20.031 20.328 1 95.88 375 SER B N 1
ATOM 6276 C CA . SER B 1 375 ? 20.391 20.281 21.75 1 95.88 375 SER B CA 1
ATOM 6277 C C . SER B 1 375 ? 19.281 19.375 22.281 1 95.88 375 SER B C 1
ATOM 6279 O O . SER B 1 375 ? 18.969 19.406 23.484 1 95.88 375 SER B O 1
ATOM 6281 N N . GLY B 1 376 ? 18.641 18.609 21.359 1 96.44 376 GLY B N 1
ATOM 6282 C CA . GLY B 1 376 ? 17.75 17.578 21.859 1 96.44 376 GLY B CA 1
ATOM 6283 C C . GLY B 1 376 ? 16.312 17.734 21.391 1 96.44 376 GLY B C 1
ATOM 6284 O O . GLY B 1 376 ? 15.461 16.906 21.703 1 96.44 376 GLY B O 1
ATOM 6285 N N . VAL B 1 377 ? 15.977 18.828 20.734 1 97.88 377 VAL B N 1
ATOM 6286 C CA . VAL B 1 377 ? 14.625 19.031 20.234 1 97.88 377 VAL B CA 1
ATOM 6287 C C . VAL B 1 377 ? 14.656 19.219 18.719 1 97.88 377 VAL B C 1
ATOM 6289 O O . VAL B 1 377 ? 15.188 20.219 18.219 1 97.88 377 VAL B O 1
ATOM 6292 N N . ARG B 1 378 ? 14.086 18.328 18 1 97.38 378 ARG B N 1
ATOM 6293 C CA . ARG B 1 378 ? 14.039 18.438 16.547 1 97.38 378 ARG B CA 1
ATOM 6294 C C . ARG B 1 378 ? 12.703 19.016 16.094 1 97.38 378 ARG B C 1
ATOM 6296 O O . ARG B 1 378 ? 11.641 18.578 16.547 1 97.38 378 ARG B O 1
ATOM 6303 N N . VAL B 1 379 ? 12.734 20.031 15.258 1 97.38 379 VAL B N 1
ATOM 6304 C CA . VAL B 1 379 ? 11.539 20.688 14.734 1 97.38 379 VAL B CA 1
ATOM 6305 C C . VAL B 1 379 ? 11.609 20.719 13.211 1 97.38 379 VAL B C 1
ATOM 6307 O O . VAL B 1 379 ? 12.641 20.391 12.617 1 97.38 379 VAL B O 1
ATOM 6310 N N . GLY B 1 380 ? 10.492 20.953 12.594 1 95.88 380 GLY B N 1
ATOM 6311 C CA . GLY B 1 380 ? 10.477 21.125 11.148 1 95.88 380 GLY B CA 1
ATOM 6312 C C . GLY B 1 380 ? 10.711 22.562 10.719 1 95.88 380 GLY B C 1
ATOM 6313 O O . GLY B 1 380 ? 9.875 23.438 10.969 1 95.88 380 GLY B O 1
ATOM 6314 N N . ALA B 1 381 ? 11.805 22.75 9.992 1 94.31 381 ALA B N 1
ATOM 6315 C CA . ALA B 1 381 ? 12.102 24.109 9.508 1 94.31 381 ALA B CA 1
ATOM 6316 C C . ALA B 1 381 ? 11.008 24.609 8.57 1 94.31 381 ALA B C 1
ATOM 6318 O O . ALA B 1 381 ? 10.422 23.828 7.812 1 94.31 381 ALA B O 1
ATOM 6319 N N . GLY B 1 382 ? 10.734 25.875 8.695 1 92.94 382 GLY B N 1
ATOM 6320 C CA . GLY B 1 382 ? 9.719 26.484 7.859 1 92.94 382 GLY B CA 1
ATOM 6321 C C . GLY B 1 382 ? 9.953 26.25 6.379 1 92.94 382 GLY B C 1
ATOM 6322 O O . GLY B 1 382 ? 9 26.094 5.609 1 92.94 382 GLY B O 1
ATOM 6323 N N . SER B 1 383 ? 11.164 26.156 5.984 1 89.06 383 SER B N 1
ATOM 6324 C CA . SER B 1 383 ? 11.539 25.984 4.582 1 89.06 383 SER B CA 1
ATOM 6325 C C . SER B 1 383 ? 11.094 24.625 4.055 1 89.06 383 SER B C 1
ATOM 6327 O O . SER B 1 383 ? 11.008 24.422 2.84 1 89.06 383 SER B O 1
ATOM 6329 N N . TRP B 1 384 ? 10.75 23.656 4.957 1 90.25 384 TRP B N 1
ATOM 6330 C CA . TRP B 1 384 ? 10.258 22.344 4.551 1 90.25 384 TRP B CA 1
ATOM 6331 C C . TRP B 1 384 ? 8.875 22.453 3.924 1 90.25 384 TRP B C 1
ATOM 6333 O O . TRP B 1 384 ? 8.414 21.516 3.256 1 90.25 384 TRP B O 1
ATOM 6343 N N . PHE B 1 385 ? 8.195 23.594 4.078 1 91.69 385 PHE B N 1
ATOM 6344 C CA . PHE B 1 385 ? 6.781 23.672 3.736 1 91.69 385 PHE B CA 1
ATOM 6345 C C . PHE B 1 385 ? 6.559 24.656 2.592 1 91.69 385 PHE B C 1
ATOM 6347 O O . PHE B 1 385 ? 5.418 25.031 2.303 1 91.69 385 PHE B O 1
ATOM 6354 N N . LYS B 1 386 ? 7.555 25.031 1.806 1 78.56 386 LYS B N 1
ATOM 6355 C CA . LYS B 1 386 ? 7.578 25.781 0.555 1 78.56 386 LYS B CA 1
ATOM 6356 C C . LYS B 1 386 ? 6.559 26.922 0.576 1 78.56 386 LYS B C 1
ATOM 6358 O O . LYS B 1 386 ? 5.766 27.078 -0.354 1 78.56 386 LYS B O 1
ATOM 6363 N N . GLY B 1 387 ? 6.449 27.797 1.431 1 68.38 387 GLY B N 1
ATOM 6364 C CA . GLY B 1 387 ? 5.324 28.703 1.266 1 68.38 387 GLY B CA 1
ATOM 6365 C C . GLY B 1 387 ? 5.746 30.141 1.036 1 68.38 387 GLY B C 1
ATOM 6366 O O . GLY B 1 387 ? 5.285 30.797 0.092 1 68.38 387 GLY B O 1
ATOM 6367 N N . VAL B 1 388 ? 6.422 30.797 1.896 1 78.75 388 VAL B N 1
ATOM 6368 C CA . VAL B 1 388 ? 6.445 32.25 1.81 1 78.75 388 VAL B CA 1
ATOM 6369 C C . VAL B 1 388 ? 7.879 32.75 1.595 1 78.75 388 VAL B C 1
ATOM 6371 O O . VAL B 1 388 ? 8.766 32.438 2.391 1 78.75 388 VAL B O 1
ATOM 6374 N N . GLU B 1 389 ? 7.91 33.406 0.441 1 78.56 389 GLU B N 1
ATOM 6375 C CA . GLU B 1 389 ? 9.195 34.031 0.154 1 78.56 389 GLU B CA 1
ATOM 6376 C C . GLU B 1 389 ? 9.539 35.094 1.185 1 78.56 389 GLU B C 1
ATOM 6378 O O . GLU B 1 389 ? 8.656 35.844 1.624 1 78.56 389 GLU B O 1
ATOM 6383 N N . ARG B 1 390 ? 10.672 35.125 1.732 1 80.5 390 ARG B N 1
ATOM 6384 C CA . ARG B 1 390 ? 11.266 36.156 2.57 1 80.5 390 ARG B CA 1
ATOM 6385 C C . ARG B 1 390 ? 10.789 36.062 4.012 1 80.5 390 ARG B C 1
ATOM 6387 O O . ARG B 1 390 ? 11.031 36.938 4.832 1 80.5 390 ARG B O 1
ATOM 6394 N N . GLU B 1 391 ? 9.906 35.125 4.297 1 88 391 GLU B N 1
ATOM 6395 C CA . GLU B 1 391 ? 9.57 34.812 5.684 1 88 391 GLU B CA 1
ATOM 6396 C C . GLU B 1 391 ? 10.438 33.688 6.23 1 88 391 GLU B C 1
ATOM 6398 O O . GLU B 1 391 ? 10.227 32.5 5.898 1 88 391 GLU B O 1
ATOM 6403 N N . TYR B 1 392 ? 11.383 34.125 7.004 1 92.44 392 TYR B N 1
ATOM 6404 C CA . TYR B 1 392 ? 12.344 33.125 7.52 1 92.44 392 TYR B CA 1
ATOM 6405 C C . TYR B 1 392 ? 12.203 33 9.031 1 92.44 392 TYR B C 1
ATOM 6407 O O . TYR B 1 392 ? 11.57 33.812 9.688 1 92.44 392 TYR B O 1
ATOM 6415 N N . GLY B 1 393 ? 12.727 31.875 9.469 1 95.12 393 GLY B N 1
ATOM 6416 C CA . GLY B 1 393 ? 12.867 31.688 10.906 1 95.12 393 GLY B CA 1
ATOM 6417 C C . GLY B 1 393 ? 11.734 30.891 11.516 1 95.12 393 GLY B C 1
ATOM 6418 O O . GLY B 1 393 ? 11.711 30.672 12.734 1 95.12 393 GLY B O 1
ATOM 6419 N N . TRP B 1 394 ? 10.867 30.406 10.695 1 95.25 394 TRP B N 1
ATOM 6420 C CA . TRP B 1 394 ? 9.703 29.688 11.188 1 95.25 394 TRP B CA 1
ATOM 6421 C C . TRP B 1 394 ? 10.008 28.203 11.336 1 95.25 394 TRP B C 1
ATOM 6423 O O . TRP B 1 394 ? 10.922 27.672 10.688 1 95.25 394 TRP B O 1
ATOM 6433 N N . ALA B 1 395 ? 9.312 27.578 12.227 1 96.56 395 ALA B N 1
ATOM 6434 C CA . ALA B 1 395 ? 9.398 26.125 12.445 1 96.56 395 ALA B CA 1
ATOM 6435 C C . ALA B 1 395 ? 8.031 25.547 12.82 1 96.56 395 ALA B C 1
ATOM 6437 O O . ALA B 1 395 ? 7.234 26.219 13.492 1 96.56 395 ALA B O 1
ATOM 6438 N N . ARG B 1 396 ? 7.781 24.406 12.336 1 97.38 396 ARG B N 1
ATOM 6439 C CA . ARG B 1 396 ? 6.617 23.641 12.789 1 97.38 396 ARG B CA 1
ATOM 6440 C C . ARG B 1 396 ? 6.98 22.734 13.953 1 97.38 396 ARG B C 1
ATOM 6442 O O . ARG B 1 396 ? 7.941 21.953 13.867 1 97.38 396 ARG B O 1
ATOM 6449 N N . MET B 1 397 ? 6.207 22.812 14.984 1 97.94 397 MET B N 1
ATOM 6450 C CA . MET B 1 397 ? 6.398 22 16.172 1 97.94 397 MET B CA 1
ATOM 6451 C C . MET B 1 397 ? 5.102 21.281 16.562 1 97.94 397 MET B C 1
ATOM 6453 O O . MET B 1 397 ? 4.074 21.938 16.766 1 97.94 397 MET B O 1
ATOM 6457 N N . ARG B 1 398 ? 5.215 19.953 16.641 1 98.12 398 ARG B N 1
ATOM 6458 C CA . ARG B 1 398 ? 4.004 19.281 17.078 1 98.12 398 ARG B CA 1
ATOM 6459 C C . ARG B 1 398 ? 3.857 19.344 18.594 1 98.12 398 ARG B C 1
ATOM 6461 O O . ARG B 1 398 ? 4.855 19.344 19.312 1 98.12 398 ARG B O 1
ATOM 6468 N N . PHE B 1 399 ? 2.65 19.438 19.078 1 98.56 399 PHE B N 1
ATOM 6469 C CA . PHE B 1 399 ? 2.346 19.391 20.5 1 98.56 399 PHE B CA 1
ATOM 6470 C C . PHE B 1 399 ? 1.591 18.109 20.844 1 98.56 399 PHE B C 1
ATOM 6472 O O . PHE B 1 399 ? 1.115 17.938 21.969 1 98.56 399 PHE B O 1
ATOM 6479 N N . SER B 1 400 ? 1.461 17.188 19.859 1 98.38 400 SER B N 1
ATOM 6480 C CA . SER B 1 400 ? 0.741 15.938 20 1 98.38 400 SER B CA 1
ATOM 6481 C C . SER B 1 400 ? 1.595 14.891 20.719 1 98.38 400 SER B C 1
ATOM 6483 O O . SER B 1 400 ? 1.739 13.766 20.234 1 98.38 400 SER B O 1
ATOM 6485 N N . VAL B 1 401 ? 2.166 15.234 21.828 1 97.19 401 VAL B N 1
ATOM 6486 C CA . VAL B 1 401 ? 2.912 14.375 22.75 1 97.19 401 VAL B CA 1
ATOM 6487 C C . VAL B 1 401 ? 2.271 14.43 24.125 1 97.19 401 VAL B C 1
ATOM 6489 O O . VAL B 1 401 ? 1.397 15.258 24.391 1 97.19 401 VAL B O 1
ATOM 6492 N N . LYS B 1 402 ? 2.688 13.578 24.938 1 94.31 402 LYS B N 1
ATOM 6493 C CA . LYS B 1 402 ? 2.205 13.609 26.328 1 94.31 402 LYS B CA 1
ATOM 6494 C C . LYS B 1 402 ? 2.619 14.898 27.016 1 94.31 402 LYS B C 1
ATOM 6496 O O . LYS B 1 402 ? 3.689 15.445 26.75 1 94.31 402 LYS B O 1
ATOM 6501 N N . VAL B 1 403 ? 1.833 15.297 27.984 1 96.62 403 VAL B N 1
ATOM 6502 C CA . VAL B 1 403 ? 2.029 16.578 28.672 1 96.62 403 VAL B CA 1
ATOM 6503 C C . VAL B 1 403 ? 3.377 16.578 29.391 1 96.62 403 VAL B C 1
ATOM 6505 O O . VAL B 1 403 ? 4.07 17.594 29.422 1 96.62 403 VAL B O 1
ATOM 6508 N N . GLU B 1 404 ? 3.779 15.43 29.938 1 96.38 404 GLU B N 1
ATOM 6509 C CA . GLU B 1 404 ? 5.062 15.328 30.625 1 96.38 404 GLU B CA 1
ATOM 6510 C C . GLU B 1 404 ? 6.223 15.539 29.656 1 96.38 404 GLU B C 1
ATOM 6512 O O . GLU B 1 404 ? 7.219 16.172 30 1 96.38 404 GLU B O 1
ATOM 6517 N N . GLU B 1 405 ? 6.059 15 28.5 1 96.44 405 GLU B N 1
ATOM 6518 C CA . GLU B 1 405 ? 7.074 15.195 27.469 1 96.44 405 GLU B CA 1
ATOM 6519 C C . GLU B 1 405 ? 7.137 16.656 27.031 1 96.44 405 GLU B C 1
ATOM 6521 O O . GLU B 1 405 ? 8.227 17.203 26.812 1 96.44 405 GLU B O 1
ATOM 6526 N N . MET B 1 406 ? 6.02 17.281 26.953 1 97.94 406 MET B N 1
ATOM 6527 C CA . MET B 1 406 ? 5.996 18.672 26.531 1 97.94 406 MET B CA 1
ATOM 6528 C C . MET B 1 406 ? 6.637 19.562 27.594 1 97.94 406 MET B C 1
ATOM 6530 O O . MET B 1 406 ? 7.293 20.562 27.266 1 97.94 406 MET B O 1
ATOM 6534 N N . ARG B 1 407 ? 6.477 19.234 28.844 1 97.94 407 ARG B N 1
ATOM 6535 C CA . ARG B 1 407 ? 7.145 19.969 29.906 1 97.94 407 ARG B CA 1
ATOM 6536 C C . ARG B 1 407 ? 8.664 19.906 29.766 1 97.94 407 ARG B C 1
ATOM 6538 O O . ARG B 1 407 ? 9.352 20.906 29.938 1 97.94 407 ARG B O 1
ATOM 6545 N N . THR B 1 408 ? 9.109 18.703 29.438 1 97.75 408 THR B N 1
ATOM 6546 C CA . THR B 1 408 ? 10.539 18.516 29.188 1 97.75 408 THR B CA 1
ATOM 6547 C C . THR B 1 408 ? 10.992 19.375 28.016 1 97.75 408 THR B C 1
ATOM 6549 O O . THR B 1 408 ? 12.047 20.016 28.078 1 97.75 408 THR B O 1
ATOM 6552 N N . VAL B 1 409 ? 10.219 19.406 27.016 1 98 409 VAL B N 1
ATOM 6553 C CA . VAL B 1 409 ? 10.523 20.156 25.812 1 98 409 VAL B CA 1
ATOM 6554 C C . VAL B 1 409 ? 10.633 21.641 26.141 1 98 409 VAL B C 1
ATOM 6556 O O . VAL B 1 409 ? 11.586 22.312 25.719 1 98 409 VAL B O 1
ATOM 6559 N N . VAL B 1 410 ? 9.68 22.156 26.875 1 97.81 410 VAL B N 1
ATOM 6560 C CA . VAL B 1 410 ? 9.648 23.578 27.219 1 97.81 410 VAL B CA 1
ATOM 6561 C C . VAL B 1 410 ? 10.898 23.953 28.031 1 97.81 410 VAL B C 1
ATOM 6563 O O . VAL B 1 410 ? 11.477 25.016 27.828 1 97.81 410 VAL B O 1
ATOM 6566 N N . GLY B 1 411 ? 11.305 23.031 28.875 1 97.38 411 GLY B N 1
ATOM 6567 C CA . GLY B 1 411 ? 12.547 23.25 29.609 1 97.38 411 GLY B CA 1
ATOM 6568 C C . GLY B 1 411 ? 13.773 23.281 28.703 1 97.38 411 GLY B C 1
ATOM 6569 O O . GLY B 1 411 ? 14.656 24.125 28.891 1 97.38 411 GLY B O 1
ATOM 6570 N N . MET B 1 412 ? 13.828 22.438 27.797 1 97.31 412 MET B N 1
ATOM 6571 C CA . MET B 1 412 ? 14.938 22.359 26.844 1 97.31 412 MET B CA 1
ATOM 6572 C C . MET B 1 412 ? 14.977 23.609 25.953 1 97.31 412 MET B C 1
ATOM 6574 O O . MET B 1 412 ? 16.047 24.141 25.688 1 97.31 412 MET B O 1
ATOM 6578 N N . LEU B 1 413 ? 13.797 24.016 25.562 1 97.56 413 LEU B N 1
ATOM 6579 C CA . LEU B 1 413 ? 13.695 25.219 24.75 1 97.56 413 LEU B CA 1
ATOM 6580 C C . LEU B 1 413 ? 14.203 26.438 25.516 1 97.56 413 LEU B C 1
ATOM 6582 O O . LEU B 1 413 ? 14.906 27.281 24.953 1 97.56 413 LEU B O 1
ATOM 6586 N N . ALA B 1 414 ? 13.82 26.531 26.719 1 96.56 414 ALA B N 1
ATOM 6587 C CA . ALA B 1 414 ? 14.25 27.656 27.547 1 96.56 414 ALA B CA 1
ATOM 6588 C C . ALA B 1 414 ? 15.773 27.703 27.656 1 96.56 414 ALA B C 1
ATOM 6590 O O . ALA B 1 414 ? 16.375 28.766 27.531 1 96.56 414 ALA B O 1
ATOM 6591 N N . ARG B 1 415 ? 16.359 26.578 27.906 1 96.25 415 ARG B N 1
ATOM 6592 C CA . ARG B 1 415 ? 17.812 26.5 28.016 1 96.25 415 ARG B CA 1
ATOM 6593 C C . ARG B 1 415 ? 18.484 26.859 26.688 1 96.25 415 ARG B C 1
ATOM 6595 O O . ARG B 1 415 ? 19.484 27.578 26.672 1 96.25 415 ARG B O 1
ATOM 6602 N N . PHE B 1 416 ? 17.969 26.375 25.703 1 96.56 416 PHE B N 1
ATOM 6603 C CA . PHE B 1 416 ? 18.516 26.641 24.375 1 96.56 416 PHE B CA 1
ATOM 6604 C C . PHE B 1 416 ? 18.438 28.125 24.047 1 96.56 416 PHE B C 1
ATOM 6606 O O . PHE B 1 416 ? 19.406 28.703 23.562 1 96.56 416 PHE B O 1
ATOM 6613 N N . MET B 1 417 ? 17.25 28.703 24.25 1 93.75 417 MET B N 1
ATOM 6614 C CA . MET B 1 417 ? 17.047 30.109 23.938 1 93.75 417 MET B CA 1
ATOM 6615 C C . MET B 1 417 ? 17.969 30.984 24.766 1 93.75 417 MET B C 1
ATOM 6617 O O . MET B 1 417 ? 18.469 32 24.281 1 93.75 417 MET B O 1
ATOM 6621 N N . ALA B 1 418 ? 18.219 30.578 25.953 1 93.31 418 ALA B N 1
ATOM 6622 C CA . ALA B 1 418 ? 19.141 31.328 26.797 1 93.31 418 ALA B CA 1
ATOM 6623 C C . ALA B 1 418 ? 20.562 31.266 26.25 1 93.31 418 ALA B C 1
ATOM 6625 O O . ALA B 1 418 ? 21.281 32.281 26.281 1 93.31 418 ALA B O 1
ATOM 6626 N N . LYS B 1 419 ? 20.891 30.125 25.781 1 91.62 419 LYS B N 1
ATOM 6627 C CA . LYS B 1 419 ? 22.219 29.953 25.203 1 91.62 419 LYS B CA 1
ATOM 6628 C C . LYS B 1 419 ? 22.359 30.75 23.906 1 91.62 419 LYS B C 1
ATOM 6630 O O . LYS B 1 419 ? 23.406 31.344 23.656 1 91.62 419 LYS B O 1
ATOM 6635 N N . GLU B 1 420 ? 21.375 30.719 23.078 1 89.69 420 GLU B N 1
ATOM 6636 C CA . GLU B 1 420 ? 21.391 31.469 21.828 1 89.69 420 GLU B CA 1
ATOM 6637 C C . GLU B 1 420 ? 21.516 32.969 22.078 1 89.69 420 GLU B C 1
ATOM 6639 O O . GLU B 1 420 ? 22.203 33.656 21.328 1 89.69 420 GLU B O 1
ATOM 6644 N N . ALA B 1 421 ? 20.906 33.438 23.047 1 84.69 421 ALA B N 1
ATOM 6645 C CA . ALA B 1 421 ? 20.953 34.875 23.391 1 84.69 421 ALA B CA 1
ATOM 6646 C C . ALA B 1 421 ? 22.359 35.25 23.891 1 84.69 421 ALA B C 1
ATOM 6648 O O . ALA B 1 421 ? 22.828 36.375 23.594 1 84.69 421 ALA B O 1
ATOM 6649 N N . ALA B 1 422 ? 23.016 34.375 24.531 1 84.06 422 ALA B N 1
ATOM 6650 C CA . ALA B 1 422 ? 24.359 34.656 25.047 1 84.06 422 ALA B CA 1
ATOM 6651 C C . ALA B 1 422 ? 25.375 34.719 23.906 1 84.06 422 ALA B C 1
ATOM 6653 O O . ALA B 1 422 ? 26.297 35.562 23.953 1 84.06 422 ALA B O 1
ATOM 6654 N N . VAL B 1 423 ? 25.203 33.812 22.938 1 75.81 423 VAL B N 1
ATOM 6655 C CA . VAL B 1 423 ? 26.125 33.781 21.797 1 75.81 423 VAL B CA 1
ATOM 6656 C C . VAL B 1 423 ? 25.953 35.062 20.969 1 75.81 423 VAL B C 1
ATOM 6658 O O . VAL B 1 423 ? 26.953 35.625 20.5 1 75.81 423 VAL B O 1
ATOM 6661 N N . GLU B 1 424 ? 24.797 35.531 20.797 1 71.25 424 GLU B N 1
ATOM 6662 C CA . GLU B 1 424 ? 24.516 36.75 20.047 1 71.25 424 GLU B CA 1
ATOM 6663 C C . GLU B 1 424 ? 25.109 37.969 20.734 1 71.25 424 GLU B C 1
ATOM 6665 O O . GLU B 1 424 ? 25.641 38.875 20.062 1 71.25 424 GLU B O 1
ATOM 6670 N N . ILE B 1 425 ? 25.109 38.031 22.062 1 67.25 425 ILE B N 1
ATOM 6671 C CA . ILE B 1 425 ? 25.672 39.125 22.828 1 67.25 425 ILE B CA 1
ATOM 6672 C C . ILE B 1 425 ? 27.203 39.094 22.75 1 67.25 425 ILE B C 1
ATOM 6674 O O . ILE B 1 425 ? 27.859 40.125 22.641 1 67.25 425 ILE B O 1
ATOM 6678 N N . GLY B 1 426 ? 27.594 37.875 22.719 1 58.28 426 GLY B N 1
ATOM 6679 C CA . GLY B 1 426 ? 29.047 37.75 22.656 1 58.28 426 GLY B CA 1
ATOM 6680 C C . GLY B 1 426 ? 29.609 38.094 21.297 1 58.28 426 GLY B C 1
ATOM 6681 O O . GLY B 1 426 ? 30.812 38.344 21.156 1 58.28 426 GLY B O 1
ATOM 6682 N N . GLN B 1 427 ? 28.922 37.906 20.25 1 57.03 427 GLN B N 1
ATOM 6683 C CA . GLN B 1 427 ? 29.375 38.25 18.906 1 57.03 427 GLN B CA 1
ATOM 6684 C C . GLN B 1 427 ? 29.188 39.719 18.609 1 57.03 427 GLN B C 1
ATOM 6686 O O . GLN B 1 427 ? 29.703 40.25 17.625 1 57.03 427 GLN B O 1
ATOM 6691 N N . ASP B 1 428 ? 28.359 40.469 19.328 1 44.25 428 ASP B N 1
ATOM 6692 C CA . ASP B 1 428 ? 28.297 41.906 19.234 1 44.25 428 ASP B CA 1
ATOM 6693 C C . ASP B 1 428 ? 29.406 42.562 20.047 1 44.25 428 ASP B C 1
ATOM 6695 O O . ASP B 1 428 ? 29.688 42.156 21.188 1 44.25 428 ASP B O 1
#

Secondary structure (DSSP, 8-state):
------HHHHHHHHHHHHHHHTTSPPTT--TTTSEE-SS----TTHHHHHHHHHHHHHHH--GGGGSPPPSSSS-HHHHHHHHHHHHHHT--SSPP-GGGEEEESSHHHHHHHHHHHH--TT-EEEEESS--TTHHHHHHTTT--EEEEE--S-STTGGGGHHHHHHHHHHT-TTGGGEEEEEEESS-TTT--PPPHHHHHHHHHHHHHHT-EEEEE-TTTT-BPTT--SPPP--GGGG---S-TTS-----GGGEEEEE-HHHHS--GGG--EEEE-SS-HHHHHHHHHHTTTTS-HHHHHHHHHHHT-TTHHHHHHHHHHHHHHHHHHHHHHHHHTT--EE--SBSSEEEE---TT--SHHHHHHHHHHHHHTTEE-EEGGGG---TT--S-EEEE--S-HHHHHHHHHHHHHHHHHHHHHHHHH-/------HHHHHHHHHHHHHHHTTSPPTT--TTTSEE-SS----TTHHHHHHHHHHHHHHH--GGGGSPPPSSSS-HHHHHHHHHHHHHHT--SSPP-GGGEEEESSHHHHHHHHHHHH--TT-EEEEESS--TTHHHHHHTTT--EEEEE--S-STTGGGGHHHHHHHHHHT-TTGGGEEEEEEESS-TTT--PPPHHHHHHHHHHHHHHT-EEEEE-TTTT-BPTT--SPPP--GGGG---S-GGG-----GGGEEEEE-HHHHS--GGG--EEEE-SS-HHHHHHHHHHTTTTS-HHHHHHHHHHHT-TTHHHHHHHHHHHHHHHHHHHHHHHHHTT--EE--SBSSEEEE---TT--SHHHHHHHHHHHHHTTEE-EEGGGG---TT--S-EEEE--S-HHHHHHHHHHHHHHHHHHHHHHHHH-

Nearest PDB structures (foldseek):
  1ynu-assembly1_A  TM=8.347E-01  e=4.189E-29  Malus domestica
  1m7y-assembly1_A  TM=8.363E-01  e=4.942E-29  Malus domestica
  1b8g-assembly1_B  TM=8.405E-01  e=1.333E-28  Malus domestica
  1iax-assembly1_B  TM=8.660E-01  e=2.343E-27  Solanum lycopersicum
  7dlw-assembly1_A  TM=8.447E-01  e=1.426E-27  Arabidopsis thaliana